Protein 7SJ2 (pdb70)

B-factor: mean 55.61, std 30.26, range [7.87, 211.62]

Foldseek 3Di:
DVVCVQLPDPNSDHPCPQVDDDDDAAEEEEAADLVPVVNVVVVVVVVVVPVPCDSLLHHCLVLLQLQLLQCVVAVVRHQAYEYEYQPDDPPFFDVVPVRYDYHHLVNFDDDCLLPPASAPLLSLLGPLVPPPHDQKYKYAYSQKHFQHHDDCVVAAHPVFGGAFEFDADVLQVVQVQVVCCVVQNHDDDTDTANFIHIDGSVLSVVLCVVVVVQSVVQNNHRYDDSHGCRNSRSRVVSQQRDFDFDDLLVVVCVLPVVNPQFHALVSLVVLLCLLDPPPDDPCSSVVSQVLLLVQCVVDPCVQQDVDHDHPDPSGDRRGSSSQVPSVVSVVSNCVSPDGHRPHGYHYDYCLQELEAEDEQDLQVLLVSLVCCVVRPHRMYGHRRPYPCVDPSSVLNSVSVVVSSCVRRVDRDPRTHPDPVVSVVVSPD/DVVCVQLPDPVSDHPCPQVDDDDDAAEEEEAAALPDPVVVVVVVVVVVVDDCLLHHCLVLLQLQVLQCVVAVVRHQAYEYEYQFFDFFFFDCVDRRYDYHHLVNFDDDCLLPPFDAPLLSLLGPLVPPPHDQKYKYAYSQKHFQHHDDCVVAAHPVFGGAFEFDADALQCVLVQVVCCVVQNHDDDTDGDNFIHIHGSVLSVVLCVVVVVQSVVQNSHRYDDSNGNDNSRSRVVSQQRAFDDDDVLVVVCVLVVVNQQFAAPVSLVVLLPQLDPPPRDPCSSVVVQVLLLVQCVPPDCVQQDHPDDHDHPDNSRDGHGSSSQVPSVVSVVSNCVSDDTDRPGGYHYDYCLQELEAEDEQPQVVLLVSLVVCVVPPHGMYGHRYPYDCVDPSRVVSSVSVVVSSCVRRVDRDPRTHPPVGTDPDRGNVVVVVVVCVVPDD

GO terms:
  GO:0003976 UDP-N-acetylglucosamine-lysosomal-enzyme N-acetylglucosaminephosphotransferase activity (F, IMP)
  GO:0016256 N-glycan processing to lysosome (P, IMP)
  GO:0051216 cartilage development (P, IGI)
  GO:0060348 bone development (P, IGI)
  GO:0002063 chondrocyte development (P, IMP)
  GO:0003007 heart morphogenesis (P, IMP)
  GO:0051216 cartilage development (P, IMP)
  GO:0048701 embryonic cranial skeleton morphogenesis (P, IMP)
  GO:0048703 embryonic viscerocranium morphogenesis (P, IMP)
  GO:0060348 bone development (P, IMP)

InterPro domains:
  IPR000800 Notch domain [PF00066] (441-474)
  IPR000800 Notch domain [PF00066] (508-538)
  IPR000800 Notch domain [PS50258] (443-478)
  IPR000800 Notch domain [SM00004] (436-474)
  IPR000800 Notch domain [SM00004] (501-539)
  IPR002048 EF-hand domain [PS50222] (970-1005)
  IPR010506 DMAP1-binding domain [PF06464] (697-775)
  IPR010506 DMAP1-binding domain [PS51912] (696-804)
  IPR010506 DMAP1-binding domain [SM01137] (696-805)
  IPR018247 EF-Hand 1, calcium-binding site [PS00018] (983-995)
  IPR021520 Stealth protein CR2, conserved region 2 [PF11380] (327-433)
  IPR031356 Stealth protein CR4, conserved region 4 [PF17103] (1103-1159)
  IPR031357 Stealth protein CR3, conserved region 3 [PF17102] (920-968)
  IPR031358 Stealth protein CR1, conserved region 1 [PF17101] (78-104)
  IPR035993 Notch-like domain superfamily [SSF90193] (450-474)
  IPR041536 N-acetylglucosamine-1-phosphotransferase subunit alpha/beta, regulatory domain [PF18440] (223-310)
  IPR047141 Stealth family [PTHR24045] (507-1214)
  IPR060126 N-acetylglucosamine-1-phosphotransferase subunit alpha/beta, Ig-like domain [PF26737] (544-638)

Structure (mmCIF, N/CA/C/O backbone):
data_7SJ2
#
_entry.id   7SJ2
#
_cell.length_a   94.542
_cell.length_b   87.142
_cell.length_c   108.369
_cell.angle_alpha   90.000
_cell.angle_beta   111.858
_cell.angle_gamma   90.000
#
_symmetry.space_group_name_H-M   'P 1 21 1'
#
loop_
_entity.id
_entity.type
_entity.pdbx_description
1 polymer 'N-acetylglucosamine-1-phosphotransferase subunit alpha,N-acetylglucosamine-1-phosphotransferase (GNPT) alpha (GNPTAB) catalytic domain,N-acetylglucosamine-1-phosphotransferase subunit beta'
2 branched alpha-D-mannopyranose-(1-3)-[alpha-D-mannopyranose-(1-6)]beta-D-mannopyranose-(1-4)-2-acetamido-2-deoxy-beta-D-glucopyranose-(1-4)-2-acetamido-2-deoxy-beta-D-glucopyranose
3 branched 2-acetamido-2-deoxy-beta-D-glucopyranose-(1-4)-[alpha-L-fucopyranose-(1-6)]2-acetamido-2-deoxy-beta-D-glucopyranose
4 branched alpha-L-fucopyranose-(1-6)-2-acetamido-2-deoxy-beta-D-glucopyranose
5 branched beta-D-mannopyranose-(1-4)-2-acetamido-2-deoxy-beta-D-glucopyranose-(1-4)-2-acetamido-2-deoxy-beta-D-glucopyranose
6 non-polymer 2-acetamido-2-deoxy-beta-D-glucopyranose
7 non-polymer 'CALCIUM ION'
8 non-polymer 'MAGNESIUM ION'
9 non-polymer URIDINE-DIPHOSPHATE-N-ACETYLGLUCOSAMINE
10 water water
#
loop_
_atom_site.group_PDB
_atom_site.id
_atom_site.type_symbol
_atom_site.label_atom_id
_atom_site.label_alt_id
_atom_site.label_comp_id
_atom_site.label_asym_id
_atom_site.label_entity_id
_atom_site.label_seq_id
_atom_site.pdbx_PDB_ins_code
_atom_site.Cartn_x
_atom_site.Cartn_y
_atom_site.Cartn_z
_atom_site.occupancy
_atom_site.B_iso_or_equiv
_atom_site.auth_seq_id
_atom_site.auth_comp_id
_atom_site.auth_asym_id
_atom_site.auth_atom_id
_atom_site.pdbx_PDB_model_num
ATOM 1 N N . VAL A 1 23 ? 23.74699 16.32745 38.31012 1.000 85.28377 56 VAL A N 1
ATOM 2 C CA . VAL A 1 23 ? 22.43998 15.87809 37.84440 1.000 91.03616 56 VAL A CA 1
ATOM 3 C C . VAL A 1 23 ? 22.58583 14.52551 37.14719 1.000 104.92819 56 VAL A C 1
ATOM 4 O O . VAL A 1 23 ? 22.25876 13.48727 37.72251 1.000 98.23173 56 VAL A O 1
ATOM 16 N N . LEU A 1 24 ? 23.06779 14.53837 35.90131 1.000 114.63498 57 LEU A N 1
ATOM 17 C CA . LEU A 1 24 ? 23.43652 13.28479 35.25050 1.000 114.53612 57 LEU A CA 1
ATOM 18 C C . LEU A 1 24 ? 24.61252 12.63363 35.96662 1.000 114.05575 57 LEU A C 1
ATOM 19 O O . LEU A 1 24 ? 24.64178 11.40950 36.14212 1.000 101.82247 57 LEU A O 1
ATOM 35 N N . PHE A 1 25 ? 25.59341 13.44036 36.38034 1.000 97.59959 58 PHE A N 1
ATOM 36 C CA . PHE A 1 25 ? 26.65817 12.94935 37.24922 1.000 99.26813 58 PHE A CA 1
ATOM 37 C C . PHE A 1 25 ? 26.07666 12.20319 38.44352 1.000 102.00942 58 PHE A C 1
ATOM 38 O O . PHE A 1 25 ? 26.50433 11.08949 38.76827 1.000 93.30287 58 PHE A O 1
ATOM 55 N N . ASP A 1 26 ? 25.09328 12.81088 39.11235 1.000 112.57861 59 ASP A N 1
ATOM 56 C CA . ASP A 1 26 ? 24.44366 12.15169 40.23923 1.000 109.92014 59 ASP A CA 1
ATOM 57 C C . ASP A 1 26 ? 23.72244 10.88186 39.80799 1.000 97.26643 59 ASP A C 1
ATOM 58 O O . ASP A 1 26 ? 23.62357 9.92825 40.58870 1.000 80.42364 59 ASP A O 1
ATOM 67 N N . SER A 1 27 ? 23.21908 10.84588 38.57254 1.000 80.10545 60 SER A N 1
ATOM 68 C CA . SER A 1 27 ? 22.37092 9.73584 38.15593 1.000 70.67051 60 SER A CA 1
ATOM 69 C C . SER A 1 27 ? 23.16961 8.45770 37.93012 1.000 70.79159 60 SER A C 1
ATOM 70 O O . SER A 1 27 ? 22.65065 7.36033 38.16451 1.000 71.34744 60 SER A O 1
ATOM 78 N N . TYR A 1 28 ? 24.42318 8.56944 37.48566 1.000 62.04205 61 TYR A N 1
ATOM 79 C CA . TYR A 1 28 ? 25.20848 7.38717 37.14818 1.000 65.25237 61 TYR A CA 1
ATOM 80 C C . TYR A 1 28 ? 25.81251 6.69905 38.36478 1.000 52.65758 61 TYR A C 1
ATOM 81 O O . TYR A 1 28 ? 26.29148 5.56713 38.23976 1.000 47.65787 61 TYR A O 1
ATOM 99 N N . ARG A 1 29 ? 25.80354 7.34202 39.52726 1.000 55.14873 62 ARG A N 1
ATOM 100 C CA . ARG A 1 29 ? 26.18999 6.69844 40.77336 1.000 48.76144 62 ARG A CA 1
ATOM 101 C C . ARG A 1 29 ? 24.98906 6.20743 41.57008 1.000 44.69010 62 ARG A C 1
ATOM 102 O O . ARG A 1 29 ? 25.16831 5.66524 42.66497 1.000 56.53819 62 ARG A O 1
ATOM 123 N N . ASP A 1 30 ? 23.77352 6.37559 41.04425 1.000 42.19579 63 ASP A N 1
ATOM 124 C CA . ASP A 1 30 ? 22.54870 5.98823 41.74662 1.000 48.93123 63 ASP A CA 1
ATOM 125 C C . ASP A 1 30 ? 22.27562 4.50282 41.50383 1.000 41.88726 63 ASP A C 1
ATOM 126 O O . ASP A 1 30 ? 21.35633 4.10613 40.78464 1.000 40.83178 63 ASP A O 1
ATOM 135 N N . ASN A 1 31 ? 23.10636 3.67187 42.12980 1.000 47.07220 64 ASN A N 1
ATOM 136 C CA . ASN A 1 31 ? 23.02139 2.22784 41.96407 1.000 44.85430 64 ASN A CA 1
ATOM 137 C C . ASN A 1 31 ? 23.55351 1.55861 43.22307 1.000 41.29928 64 ASN A C 1
ATOM 138 O O . ASN A 1 31 ? 24.09198 2.21168 44.11981 1.000 43.32906 64 ASN A O 1
ATOM 149 N N . VAL A 1 32 ? 23.39981 0.23300 43.27781 1.000 43.17712 65 VAL A N 1
ATOM 150 C CA . VAL A 1 32 ? 23.71556 -0.49917 44.50234 1.000 41.71165 65 VAL A CA 1
ATOM 151 C C . VAL A 1 32 ? 25.19671 -0.40097 44.83916 1.000 41.82351 65 VAL A C 1
ATOM 152 O O . VAL A 1 32 ? 25.57753 -0.47436 46.01350 1.000 46.06266 65 VAL A O 1
ATOM 165 N N . ALA A 1 33 ? 26.05420 -0.25056 43.83014 1.000 39.81237 66 ALA A N 1
ATOM 166 C CA . ALA A 1 33 ? 27.48370 -0.10145 44.06423 1.000 40.02110 66 ALA A CA 1
ATOM 167 C C . ALA A 1 33 ? 27.88154 1.33149 44.39115 1.000 47.71996 66 ALA A C 1
ATOM 168 O O . ALA A 1 33 ? 28.99934 1.55244 44.86957 1.000 44.22544 66 ALA A O 1
ATOM 175 N N . GLY A 1 34 ? 27.00193 2.30117 44.14998 1.000 49.74248 67 GLY A N 1
ATOM 176 C CA . GLY A 1 34 ? 27.35242 3.69126 44.35325 1.000 44.07107 67 GLY A CA 1
ATOM 177 C C . GLY A 1 34 ? 28.49919 4.16670 43.49685 1.000 49.97267 67 GLY A C 1
ATOM 178 O O . GLY A 1 34 ? 29.17942 5.12710 43.86512 1.000 51.74317 67 GLY A O 1
ATOM 182 N N . LYS A 1 35 ? 28.73512 3.52090 42.35686 1.000 55.13477 68 LYS A N 1
ATOM 183 C CA . LYS A 1 35 ? 29.84699 3.85349 41.48009 1.000 47.99897 68 LYS A CA 1
ATOM 184 C C . LYS A 1 35 ? 29.33222 4.07523 40.06535 1.000 43.41875 68 LYS A C 1
ATOM 185 O O . LYS A 1 35 ? 28.34990 3.46214 39.63947 1.000 45.03232 68 LYS A O 1
ATOM 204 N N . SER A 1 36 ? 30.01072 4.95805 39.33833 1.000 41.37842 69 SER A N 1
ATOM 205 C CA . SER A 1 36 ? 29.61277 5.28830 37.97752 1.000 39.61818 69 SER A CA 1
ATOM 206 C C . SER A 1 36 ? 30.13849 4.25079 36.99435 1.000 47.42957 69 SER A C 1
ATOM 207 O O . SER A 1 36 ? 31.32799 3.91885 37.00423 1.000 43.65259 69 SER A O 1
ATOM 215 N N . PHE A 1 37 ? 29.24748 3.74798 36.13832 1.000 35.83552 70 PHE A N 1
ATOM 216 C CA . PHE A 1 37 ? 29.61007 2.85700 35.04363 1.000 33.49722 70 PHE A CA 1
ATOM 217 C C . PHE A 1 37 ? 29.34983 3.51013 33.68792 1.000 26.93677 70 PHE A C 1
ATOM 218 O O . PHE A 1 37 ? 29.02076 2.83141 32.71202 1.000 35.46056 70 PHE A O 1
ATOM 235 N N . GLN A 1 38 ? 29.50874 4.83486 33.62164 1.000 34.95138 71 GLN A N 1
ATOM 236 C CA . GLN A 1 38 ? 29.16337 5.57876 32.41432 1.000 38.30938 71 GLN A CA 1
ATOM 237 C C . GLN A 1 38 ? 29.97966 5.11758 31.21256 1.000 37.14179 71 GLN A C 1
ATOM 238 O O . GLN A 1 38 ? 29.46073 5.04543 30.09209 1.000 31.35354 71 GLN A O 1
ATOM 252 N N . THR A 1 39 ? 31.26397 4.81705 31.41774 1.000 28.36262 72 THR A N 1
ATOM 253 C CA . THR A 1 39 ? 32.10938 4.42843 30.29281 1.000 31.52294 72 THR A CA 1
ATOM 254 C C . THR A 1 39 ? 31.66208 3.10591 29.68018 1.000 29.70115 72 THR A C 1
ATOM 255 O O . THR A 1 39 ? 31.88053 2.87615 28.48559 1.000 36.39164 72 THR A O 1
ATOM 266 N N . ARG A 1 40 ? 31.03439 2.23182 30.46724 1.000 27.62074 73 ARG A N 1
ATOM 267 C CA . ARG A 1 40 ? 30.50902 0.97775 29.93920 1.000 21.66266 73 ARG A CA 1
ATOM 268 C C . ARG A 1 40 ? 29.06519 1.10115 29.47012 1.000 26.41828 73 ARG A C 1
ATOM 269 O O . ARG A 1 40 ? 28.66022 0.39494 28.53903 1.000 23.04495 73 ARG A O 1
ATOM 290 N N . LEU A 1 41 ? 28.28083 1.98459 30.08616 1.000 27.77414 74 LEU A N 1
ATOM 291 C CA . LEU A 1 41 ? 26.88639 2.16120 29.70174 1.000 29.88056 74 LEU A CA 1
ATOM 292 C C . LEU A 1 41 ? 26.71928 3.04008 28.46834 1.000 24.30072 74 LEU A C 1
ATOM 293 O O . LEU A 1 41 ? 25.63700 3.03795 27.87284 1.000 25.59121 74 LEU A O 1
ATOM 309 N N . CYS A 1 42 ? 27.75627 3.77638 28.07165 1.000 21.20519 75 CYS A N 1
ATOM 310 C CA . CYS A 1 42 ? 27.70333 4.69701 26.94621 1.000 30.70523 75 CYS A CA 1
ATOM 311 C C . CYS A 1 42 ? 28.71116 4.28094 25.88240 1.000 23.79929 75 CYS A C 1
ATOM 312 O O . CYS A 1 42 ? 29.78248 3.75068 26.18861 1.000 30.73461 75 CYS A O 1
ATOM 319 N N . LEU A 1 43 ? 28.36088 4.53113 24.62714 1.000 24.49441 76 LEU A N 1
ATOM 320 C CA . LEU A 1 43 ? 29.25902 4.20338 23.53643 1.000 18.57502 76 LEU A CA 1
ATOM 321 C C . LEU A 1 43 ? 30.51459 5.06844 23.61502 1.000 21.60380 76 LEU A C 1
ATOM 322 O O . LEU A 1 43 ? 30.49014 6.16901 24.17345 1.000 28.86394 76 LEU A O 1
ATOM 338 N N . PRO A 1 44 ? 31.63504 4.58350 23.08459 1.000 33.76334 77 PRO A N 1
ATOM 339 C CA . PRO A 1 44 ? 32.88501 5.34232 23.20790 1.000 40.41822 77 PRO A CA 1
ATOM 340 C C . PRO A 1 44 ? 32.84462 6.57549 22.31865 1.000 32.35011 77 PRO A C 1
ATOM 341 O O . PRO A 1 44 ? 32.41146 6.51366 21.16680 1.000 43.02578 77 PRO A O 1
ATOM 352 N N . MET A 1 45 ? 33.26506 7.70077 22.87465 1.000 27.17131 78 MET A N 1
ATOM 353 C CA . MET A 1 45 ? 33.28320 8.97971 22.18526 1.000 34.40902 78 MET A CA 1
ATOM 354 C C . MET A 1 45 ? 34.53786 9.71221 22.63138 1.000 21.45758 78 MET A C 1
ATOM 355 O O . MET A 1 45 ? 35.09569 9.40591 23.69067 1.000 38.51095 78 MET A O 1
ATOM 369 N N . PRO A 1 46 ? 35.02465 10.67235 21.83331 1.000 30.94322 79 PRO A N 1
ATOM 370 C CA . PRO A 1 46 ? 34.48593 11.09057 20.53810 1.000 24.46338 79 PRO A CA 1
ATOM 371 C C . PRO A 1 46 ? 34.88580 10.15357 19.40509 1.000 25.59807 79 PRO A C 1
ATOM 372 O O . PRO A 1 46 ? 35.76419 9.29985 19.56493 1.000 17.98127 79 PRO A O 1
ATOM 383 N N . ILE A 1 47 ? 34.23125 10.31848 18.26078 1.000 19.54302 80 ILE A N 1
ATOM 384 C CA . ILE A 1 47 ? 34.56000 9.58120 17.04933 1.000 17.68894 80 ILE A CA 1
ATOM 385 C C . ILE A 1 47 ? 34.68277 10.59632 15.92478 1.000 17.95089 80 ILE A C 1
ATOM 386 O O . ILE A 1 47 ? 33.71856 11.30917 15.61937 1.000 16.96726 80 ILE A O 1
ATOM 402 N N . ASP A 1 48 ? 35.86935 10.67788 15.33257 1.000 15.03392 81 ASP A N 1
ATOM 403 C CA . ASP A 1 48 ? 36.11466 11.51372 14.17054 1.000 14.92852 81 ASP A CA 1
ATOM 404 C C . ASP A 1 48 ? 35.92829 10.71004 12.88745 1.000 16.58954 81 ASP A C 1
ATOM 405 O O . ASP A 1 48 ? 35.87221 9.47671 12.88850 1.000 15.61403 81 ASP A O 1
ATOM 414 N N . VAL A 1 49 ? 35.84064 11.43824 11.77918 1.000 19.12869 82 VAL A N 1
ATOM 415 C CA . VAL A 1 49 ? 35.79838 10.86807 10.44078 1.000 15.30680 82 VAL A CA 1
ATOM 416 C C . VAL A 1 49 ? 37.04265 11.32344 9.69460 1.000 17.58771 82 VAL A C 1
ATOM 417 O O . VAL A 1 49 ? 37.48671 12.46793 9.84546 1.000 15.76905 82 VAL A O 1
ATOM 430 N N . VAL A 1 50 ? 37.61339 10.41558 8.90797 1.000 14.03272 83 VAL A N 1
ATOM 431 C CA . VAL A 1 50 ? 38.71692 10.71738 8.00645 1.000 15.69556 83 VAL A CA 1
ATOM 432 C C . VAL A 1 50 ? 38.26688 10.38900 6.59080 1.000 20.52359 83 VAL A C 1
ATOM 433 O O . VAL A 1 50 ? 37.75486 9.29255 6.33579 1.000 13.81952 83 VAL A O 1
ATOM 446 N N . TYR A 1 51 ? 38.42998 11.34909 5.68716 1.000 16.12913 84 TYR A N 1
ATOM 447 C CA . TYR A 1 51 ? 38.30006 11.13727 4.25667 1.000 15.41793 84 TYR A CA 1
ATOM 448 C C . TYR A 1 51 ? 39.67279 11.19027 3.60261 1.000 15.49660 84 TYR A C 1
ATOM 449 O O . TYR A 1 51 ? 40.60749 11.81105 4.11634 1.000 15.92292 84 TYR A O 1
ATOM 467 N N . THR A 1 52 ? 39.77976 10.53173 2.45678 1.000 15.81122 85 THR A N 1
ATOM 468 C CA . THR A 1 52 ? 40.79346 10.85796 1.46872 1.000 19.65713 85 THR A CA 1
ATOM 469 C C . THR A 1 52 ? 40.09339 11.40298 0.23347 1.000 21.31264 85 THR A C 1
ATOM 470 O O . THR A 1 52 ? 38.98017 10.98559 -0.10580 1.000 19.35455 85 THR A O 1
ATOM 481 N N . TRP A 1 53 ? 40.74785 12.35180 -0.42567 1.000 17.69997 86 TRP A N 1
ATOM 482 C CA . TRP A 1 53 ? 40.16433 12.99106 -1.59177 1.000 18.11358 86 TRP A CA 1
ATOM 483 C C . TRP A 1 53 ? 41.26309 13.43466 -2.53871 1.000 19.21243 86 TRP A C 1
ATOM 484 O O . TRP A 1 53 ? 42.31486 13.91629 -2.11122 1.000 19.59567 86 TRP A O 1
ATOM 505 N N . VAL A 1 54 ? 40.99758 13.27812 -3.82834 1.000 19.87365 87 VAL A N 1
ATOM 506 C CA . VAL A 1 54 ? 41.89839 13.72456 -4.87763 1.000 21.08838 87 VAL A CA 1
ATOM 507 C C . VAL A 1 54 ? 41.04859 14.32436 -5.98501 1.000 21.52757 87 VAL A C 1
ATOM 508 O O . VAL A 1 54 ? 39.90216 13.92347 -6.19674 1.000 21.18000 87 VAL A O 1
ATOM 521 N N . ASN A 1 55 ? 41.61073 15.30286 -6.68310 1.000 22.42345 88 ASN A N 1
ATOM 522 C CA . ASN A 1 55 ? 40.93442 15.98048 -7.78651 1.000 26.22542 88 ASN A CA 1
ATOM 523 C C . ASN A 1 55 ? 41.72814 15.69752 -9.05768 1.000 24.53437 88 ASN A C 1
ATOM 524 O O . ASN A 1 55 ? 42.75350 16.33828 -9.30926 1.000 25.33426 88 ASN A O 1
ATOM 534 N N . GLY A 1 56 ? 41.24523 14.73991 -9.85577 1.000 25.04212 89 GLY A N 1
ATOM 535 C CA . GLY A 1 56 ? 41.93435 14.31440 -11.05963 1.000 26.63485 89 GLY A CA 1
ATOM 536 C C . GLY A 1 56 ? 41.91022 15.31727 -12.19450 1.000 31.01295 89 GLY A C 1
ATOM 537 O O . GLY A 1 56 ? 42.66509 15.14690 -13.15792 1.000 29.31937 89 GLY A O 1
ATOM 541 N N . THR A 1 57 ? 41.06821 16.34878 -12.10979 1.000 31.62981 90 THR A N 1
ATOM 542 C CA . THR A 1 57 ? 41.04200 17.38520 -13.13435 1.000 29.56885 90 THR A CA 1
ATOM 543 C C . THR A 1 57 ? 42.20932 18.35473 -13.00161 1.000 31.07573 90 THR A C 1
ATOM 544 O O . THR A 1 57 ? 42.54376 19.03588 -13.97629 1.000 31.39741 90 THR A O 1
ATOM 555 N N . ASP A 1 58 ? 42.82944 18.42651 -11.82604 1.000 29.35604 91 ASP A N 1
ATOM 556 C CA . ASP A 1 58 ? 44.00664 19.25056 -11.59933 1.000 28.51447 91 ASP A CA 1
ATOM 557 C C . ASP A 1 58 ? 45.05338 18.98014 -12.68064 1.000 31.91281 91 ASP A C 1
ATOM 558 O O . ASP A 1 58 ? 45.58526 17.86163 -12.75067 1.000 30.62568 91 ASP A O 1
ATOM 567 N N . PRO A 1 59 ? 45.38961 19.96905 -13.51998 1.000 35.92912 92 PRO A N 1
ATOM 568 C CA . PRO A 1 59 ? 46.32137 19.70164 -14.62974 1.000 39.14517 92 PRO A CA 1
ATOM 569 C C . PRO A 1 59 ? 47.74541 19.41849 -14.18523 1.000 37.11396 92 PRO A C 1
ATOM 570 O O . PRO A 1 59 ? 48.48957 18.77258 -14.93325 1.000 35.73005 92 PRO A O 1
ATOM 581 N N . LYS A 1 60 ? 48.16043 19.89200 -13.00995 1.000 36.22356 93 LYS A N 1
ATOM 582 C CA . LYS A 1 60 ? 49.48725 19.54215 -12.51405 1.000 41.24298 93 LYS A CA 1
ATOM 583 C C . LYS A 1 60 ? 49.53376 18.08129 -12.08662 1.000 35.24574 93 LYS A C 1
ATOM 584 O O . LYS A 1 60 ? 50.54701 17.39968 -12.28352 1.000 35.37224 93 LYS A O 1
ATOM 603 N N . LEU A 1 61 ? 48.43871 17.58302 -11.50988 1.000 36.51516 94 LEU A N 1
ATOM 604 C CA . LEU A 1 61 ? 48.34795 16.16527 -11.18487 1.000 31.36768 94 LEU A CA 1
ATOM 605 C C . LEU A 1 61 ? 48.38334 15.31736 -12.44942 1.000 41.96166 94 LEU A C 1
ATOM 606 O O . LEU A 1 61 ? 49.09033 14.30497 -12.51398 1.000 36.12030 94 LEU A O 1
ATOM 622 N N . ILE A 1 62 ? 47.61893 15.71571 -13.46808 1.000 33.22844 95 ILE A N 1
ATOM 623 C CA . ILE A 1 62 ? 47.58055 14.95216 -14.71185 1.000 36.29169 95 ILE A CA 1
ATOM 624 C C . ILE A 1 62 ? 48.98195 14.82468 -15.29534 1.000 38.48630 95 ILE A C 1
ATOM 625 O O . ILE A 1 62 ? 49.41421 13.73571 -15.69034 1.000 38.25936 95 ILE A O 1
ATOM 641 N N . LYS A 1 63 ? 49.71816 15.93576 -15.34751 1.000 37.74566 96 LYS A N 1
ATOM 642 C CA . LYS A 1 63 ? 51.06279 15.89732 -15.91226 1.000 47.44826 96 LYS A CA 1
ATOM 643 C C . LYS A 1 63 ? 51.97878 15.00145 -15.08828 1.000 40.03620 96 LYS A C 1
ATOM 644 O O . LYS A 1 63 ? 52.74389 14.20374 -15.64221 1.000 43.72818 96 LYS A O 1
ATOM 663 N N . GLU A 1 64 ? 51.90368 15.10468 -13.76202 1.000 39.57032 97 GLU A N 1
ATOM 664 C CA . GLU A 1 64 ? 52.80391 14.33023 -12.91495 1.000 48.22656 97 GLU A CA 1
ATOM 665 C C . GLU A 1 64 ? 52.49624 12.83835 -12.99383 1.000 51.09472 97 GLU A C 1
ATOM 666 O O . GLU A 1 64 ? 53.41450 12.01045 -13.04216 1.000 40.52215 97 GLU A O 1
ATOM 678 N N . VAL A 1 65 ? 51.21239 12.47555 -13.01247 1.000 40.36138 98 VAL A N 1
ATOM 679 C CA . VAL A 1 65 ? 50.83813 11.06716 -13.11898 1.000 47.67854 98 VAL A CA 1
ATOM 680 C C . VAL A 1 65 ? 51.31798 10.49386 -14.44554 1.000 44.14334 98 VAL A C 1
ATOM 681 O O . VAL A 1 65 ? 51.88913 9.39810 -14.50168 1.000 46.05599 98 VAL A O 1
ATOM 694 N N . THR A 1 66 ? 51.08353 11.22438 -15.53644 1.000 51.40010 99 THR A N 1
ATOM 695 C CA . THR A 1 66 ? 51.51381 10.74856 -16.84590 1.000 55.57563 99 THR A CA 1
ATOM 696 C C . THR A 1 66 ? 53.01503 10.49045 -16.87394 1.000 56.36889 99 THR A C 1
ATOM 697 O O . THR A 1 66 ? 53.47001 9.48847 -17.43930 1.000 54.38980 99 THR A O 1
ATOM 708 N N . GLU A 1 67 ? 53.80213 11.38922 -16.27748 1.000 45.90868 100 GLU A N 1
ATOM 709 C CA . GLU A 1 67 ? 55.25080 11.21295 -16.27554 1.000 54.94332 100 GLU A CA 1
ATOM 710 C C . GLU A 1 67 ? 55.65733 10.00119 -15.44604 1.000 56.24464 100 GLU A C 1
ATOM 711 O O . GLU A 1 67 ? 56.53829 9.23308 -15.85042 1.000 62.59473 100 GLU A O 1
ATOM 723 N N . LEU A 1 68 ? 55.02764 9.80931 -14.28531 1.000 49.64430 101 LEU A N 1
ATOM 724 C CA . LEU A 1 68 ? 55.36482 8.66081 -13.45129 1.000 50.21214 101 LEU A CA 1
ATOM 725 C C . LEU A 1 68 ? 55.07365 7.35684 -14.18345 1.000 54.20860 101 LEU A C 1
ATOM 726 O O . LEU A 1 68 ? 55.89630 6.43414 -14.18252 1.000 53.10014 101 LEU A O 1
ATOM 742 N N . LYS A 1 69 ? 53.90647 7.26729 -14.82589 1.000 59.35302 102 LYS A N 1
ATOM 743 C CA . LYS A 1 69 ? 53.58269 6.08229 -15.61359 1.000 58.78396 102 LYS A CA 1
ATOM 744 C C . LYS A 1 69 ? 54.64384 5.82462 -16.67404 1.000 76.01239 102 LYS A C 1
ATOM 745 O O . LYS A 1 69 ? 55.13890 4.70126 -16.81916 1.000 63.03787 102 LYS A O 1
ATOM 764 N N . ARG A 1 70 ? 54.98817 6.85888 -17.44210 1.000 61.45445 103 ARG A N 1
ATOM 765 C CA . ARG A 1 70 ? 55.91741 6.68679 -18.55181 1.000 69.63518 103 ARG A CA 1
ATOM 766 C C . ARG A 1 70 ? 57.24149 6.10450 -18.07213 1.000 74.93453 103 ARG A C 1
ATOM 767 O O . ARG A 1 70 ? 57.76498 5.15430 -18.66494 1.000 83.67659 103 ARG A O 1
ATOM 788 N N . SER A 1 71 ? 57.79648 6.65862 -16.99037 1.000 78.15134 104 SER A N 1
ATOM 789 C CA . SER A 1 71 ? 59.07186 6.16288 -16.48247 1.000 71.48458 104 SER A CA 1
ATOM 790 C C . SER A 1 71 ? 58.99146 4.68701 -16.11686 1.000 71.02219 104 SER A C 1
ATOM 791 O O . SER A 1 71 ? 59.99474 3.97016 -16.20315 1.000 86.63674 104 SER A O 1
ATOM 799 N N . LYS A 1 72 ? 57.81879 4.21810 -15.70693 1.000 71.21965 105 LYS A N 1
ATOM 800 C CA . LYS A 1 72 ? 57.61697 2.80606 -15.41313 1.000 75.26586 105 LYS A CA 1
ATOM 801 C C . LYS A 1 72 ? 57.12265 2.08428 -16.66134 1.000 69.57923 105 LYS A C 1
ATOM 802 O O . LYS A 1 72 ? 57.26671 0.86965 -16.78528 1.000 86.76747 105 LYS A O 1
ATOM 821 N N . ASP A 1 94 ? 45.89400 1.25479 -19.03438 1.000 88.42563 127 ASP A N 1
ATOM 822 C CA . ASP A 1 94 ? 46.79447 0.95678 -17.92771 1.000 61.87609 127 ASP A CA 1
ATOM 823 C C . ASP A 1 94 ? 45.99103 0.72855 -16.65022 1.000 57.01148 127 ASP A C 1
ATOM 824 O O . ASP A 1 94 ? 44.76426 0.63230 -16.69267 1.000 64.68907 127 ASP A O 1
ATOM 832 N N . ASP A 1 95 ? 46.68326 0.64153 -15.51442 1.000 59.95802 128 ASP A N 1
ATOM 833 C CA . ASP A 1 95 ? 46.03937 0.31715 -14.24856 1.000 50.56584 128 ASP A CA 1
ATOM 834 C C . ASP A 1 95 ? 45.65036 1.54462 -13.43274 1.000 54.42786 128 ASP A C 1
ATOM 835 O O . ASP A 1 95 ? 44.95660 1.40020 -12.41971 1.000 52.20006 128 ASP A O 1
ATOM 844 N N . ASN A 1 96 ? 46.06878 2.74350 -13.83846 1.000 42.31906 129 ASN A N 1
ATOM 845 C CA . ASN A 1 96 ? 45.76333 3.97022 -13.10418 1.000 45.46298 129 ASN A CA 1
ATOM 846 C C . ASN A 1 96 ? 45.12035 4.97445 -14.06256 1.000 44.43642 129 ASN A C 1
ATOM 847 O O . ASN A 1 96 ? 45.69763 6.01599 -14.38039 1.000 39.71910 129 ASN A O 1
ATOM 858 N N . THR A 1 97 ? 43.90802 4.65722 -14.51221 1.000 49.93904 130 THR A N 1
ATOM 859 C CA . THR A 1 97 ? 43.19246 5.51948 -15.43728 1.000 46.36327 130 THR A CA 1
ATOM 860 C C . THR A 1 97 ? 42.59423 6.70647 -14.68770 1.000 40.99048 130 THR A C 1
ATOM 861 O O . THR A 1 97 ? 42.79086 6.88226 -13.48189 1.000 35.41117 130 THR A O 1
ATOM 872 N N . ALA A 1 98 ? 41.83784 7.52928 -15.41611 1.000 37.01833 131 ALA A N 1
ATOM 873 C CA . ALA A 1 98 ? 41.20998 8.69087 -14.79929 1.000 42.47014 131 ALA A CA 1
ATOM 874 C C . ALA A 1 98 ? 40.25578 8.28434 -13.68235 1.000 30.46736 131 ALA A C 1
ATOM 875 O O . ALA A 1 98 ? 40.05953 9.04555 -12.72797 1.000 28.80049 131 ALA A O 1
ATOM 882 N N . SER A 1 99 ? 39.67233 7.08484 -13.77312 1.000 34.65448 132 SER A N 1
ATOM 883 C CA . SER A 1 99 ? 38.74622 6.60390 -12.75211 1.000 29.24945 132 SER A CA 1
ATOM 884 C C . SER A 1 99 ? 39.37034 6.56477 -11.36386 1.000 27.67467 132 SER A C 1
ATOM 885 O O . SER A 1 99 ? 38.63801 6.57033 -10.36786 1.000 26.74553 132 SER A O 1
ATOM 893 N N . ARG A 1 100 ? 40.70078 6.51642 -11.27090 1.000 29.22887 133 ARG A N 1
ATOM 894 C CA . ARG A 1 100 ? 41.34587 6.52055 -9.96290 1.000 26.97048 133 ARG A CA 1
ATOM 895 C C . ARG A 1 100 ? 41.20757 7.86433 -9.25984 1.000 26.87340 133 ARG A C 1
ATOM 896 O O . ARG A 1 100 ? 41.20408 7.91527 -8.02464 1.000 29.09628 133 ARG A O 1
ATOM 917 N N . PHE A 1 101 ? 41.09327 8.95794 -10.01604 1.000 26.00841 134 PHE A N 1
ATOM 918 C CA . PHE A 1 101 ? 41.27658 10.28521 -9.44983 1.000 25.13261 134 PHE A CA 1
ATOM 919 C C . PHE A 1 101 ? 40.11906 11.24463 -9.68913 1.000 24.65078 134 PHE A C 1
ATOM 920 O O . PHE A 1 101 ? 40.15191 12.36064 -9.15926 1.000 27.24279 134 PHE A O 1
ATOM 937 N N . GLU A 1 102 ? 39.09054 10.84073 -10.43166 1.000 25.58230 135 GLU A N 1
ATOM 938 C CA . GLU A 1 102 ? 38.05217 11.76337 -10.87657 1.000 32.36016 135 GLU A CA 1
ATOM 939 C C . GLU A 1 102 ? 37.09035 12.10371 -9.74258 1.000 26.27069 135 GLU A C 1
ATOM 940 O O . GLU A 1 102 ? 36.43031 11.21797 -9.18754 1.000 23.03212 135 GLU A O 1
ATOM 952 N N . ASP A 1 103 ? 36.97915 13.39301 -9.43195 1.000 23.28191 136 ASP A N 1
ATOM 953 C CA . ASP A 1 103 ? 35.95297 13.88520 -8.51784 1.000 27.20874 136 ASP A CA 1
ATOM 954 C C . ASP A 1 103 ? 34.62378 13.97029 -9.26585 1.000 23.48829 136 ASP A C 1
ATOM 955 O O . ASP A 1 103 ? 34.46557 14.79378 -10.17257 1.000 32.95432 136 ASP A O 1
ATOM 964 N N . ASN A 1 104 ? 33.67027 13.11000 -8.90087 1.000 27.51540 137 ASN A N 1
ATOM 965 C CA . ASN A 1 104 ? 32.32215 13.13789 -9.45759 1.000 28.85972 137 ASN A CA 1
ATOM 966 C C . ASN A 1 104 ? 31.31620 13.70878 -8.45657 1.000 34.29880 137 ASN A C 1
ATOM 967 O O . ASN A 1 104 ? 30.13302 13.35769 -8.48525 1.000 25.16753 137 ASN A O 1
ATOM 978 N N . GLU A 1 105 ? 31.78168 14.58381 -7.56285 1.000 22.98871 138 GLU A N 1
ATOM 979 C CA . GLU A 1 105 ? 31.01264 15.22070 -6.48788 1.000 28.55774 138 GLU A CA 1
ATOM 980 C C . GLU A 1 105 ? 30.75603 14.27720 -5.31737 1.000 21.81783 138 GLU A C 1
ATOM 981 O O . GLU A 1 105 ? 29.94113 14.60238 -4.44481 1.000 21.70878 138 GLU A O 1
ATOM 993 N N . GLU A 1 106 ? 31.44051 13.13454 -5.24909 1.000 17.64327 139 GLU A N 1
ATOM 994 C CA . GLU A 1 106 ? 31.16167 12.16336 -4.19401 1.000 20.20887 139 GLU A CA 1
ATOM 995 C C . GLU A 1 106 ? 31.39289 12.75093 -2.80410 1.000 18.57915 139 GLU A C 1
ATOM 996 O O . GLU A 1 106 ? 30.56202 12.58178 -1.90435 1.000 16.18627 139 GLU A O 1
ATOM 1008 N N . LEU A 1 107 ? 32.52863 13.42727 -2.60008 1.000 12.53312 140 LEU A N 1
ATOM 1009 C CA . LEU A 1 107 ? 32.83715 13.95976 -1.27368 1.000 17.12435 140 LEU A CA 1
ATOM 1010 C C . LEU A 1 107 ? 31.77671 14.95624 -0.82103 1.000 12.49622 140 LEU A C 1
ATOM 1011 O O . LEU A 1 107 ? 31.32405 14.91733 0.32991 1.000 15.85686 140 LEU A O 1
ATOM 1027 N N . ARG A 1 108 ? 31.36981 15.86110 -1.71056 1.000 13.30446 141 ARG A N 1
ATOM 1028 C CA . ARG A 1 108 ? 30.36816 16.85374 -1.34080 1.000 15.47763 141 ARG A CA 1
ATOM 1029 C C . ARG A 1 108 ? 29.12207 16.18100 -0.78009 1.000 15.98033 141 ARG A C 1
ATOM 1030 O O . ARG A 1 108 ? 28.58779 16.59075 0.25633 1.000 15.13229 141 ARG A O 1
ATOM 1051 N N . TYR A 1 109 ? 28.64636 15.13568 -1.45170 1.000 14.73956 142 TYR A N 1
ATOM 1052 C CA . TYR A 1 109 ? 27.39578 14.52075 -1.03092 1.000 18.22664 142 TYR A CA 1
ATOM 1053 C C . TYR A 1 109 ? 27.59399 13.60604 0.16741 1.000 14.67541 142 TYR A C 1
ATOM 1054 O O . TYR A 1 109 ? 26.68526 13.46870 0.99384 1.000 15.13081 142 TYR A O 1
ATOM 1072 N N . SER A 1 110 ? 28.77853 13.01616 0.31058 1.000 13.69330 143 SER A N 1
ATOM 1073 C CA . SER A 1 110 ? 29.04681 12.21739 1.49949 1.000 17.36596 143 SER A CA 1
ATOM 1074 C C . SER A 1 110 ? 29.04536 13.08591 2.75341 1.000 14.34445 143 SER A C 1
ATOM 1075 O O . SER A 1 110 ? 28.54365 12.66808 3.80455 1.000 12.22743 143 SER A O 1
ATOM 1083 N N . LEU A 1 111 ? 29.59485 14.30093 2.66160 1.000 15.28358 144 LEU A N 1
ATOM 1084 C CA . LEU A 1 111 ? 29.55031 15.21639 3.79830 1.000 17.03162 144 LEU A CA 1
ATOM 1085 C C . LEU A 1 111 ? 28.11554 15.59759 4.13659 1.000 17.14423 144 LEU A C 1
ATOM 1086 O O . LEU A 1 111 ? 27.77439 15.77772 5.31227 1.000 17.34669 144 LEU A O 1
ATOM 1102 N N . ARG A 1 112 ? 27.25902 15.73287 3.11956 1.000 21.41107 145 ARG A N 1
ATOM 1103 C CA . ARG A 1 112 ? 25.84435 15.96527 3.39080 1.000 19.78225 145 ARG A CA 1
ATOM 1104 C C . ARG A 1 112 ? 25.22368 14.77068 4.09966 1.000 17.43924 145 ARG A C 1
ATOM 1105 O O . ARG A 1 112 ? 24.33593 14.94166 4.94336 1.000 18.46874 145 ARG A O 1
ATOM 1126 N N . SER A 1 113 ? 25.68243 13.55579 3.77809 1.000 15.46926 146 SER A N 1
ATOM 1127 C CA . SER A 1 113 ? 25.12196 12.36948 4.41215 1.000 16.68442 146 SER A CA 1
ATOM 1128 C C . SER A 1 113 ? 25.58272 12.24361 5.85691 1.000 12.82640 146 SER A C 1
ATOM 1129 O O . SER A 1 113 ? 24.87361 11.65428 6.67771 1.000 15.84175 146 SER A O 1
ATOM 1137 N N . ILE A 1 114 ? 26.75501 12.78615 6.19137 1.000 16.52590 147 ILE A N 1
ATOM 1138 C CA . ILE A 1 114 ? 27.17573 12.81766 7.59003 1.000 17.32871 147 ILE A CA 1
ATOM 1139 C C . ILE A 1 114 ? 26.29354 13.77244 8.38431 1.000 23.41554 147 ILE A C 1
ATOM 1140 O O . ILE A 1 114 ? 25.80368 13.44191 9.47017 1.000 18.65965 147 ILE A O 1
ATOM 1156 N N . GLU A 1 115 ? 26.07260 14.97029 7.84916 1.000 19.52821 148 GLU A N 1
ATOM 1157 C CA . GLU A 1 115 ? 25.23947 15.94461 8.54129 1.000 23.99587 148 GLU A CA 1
ATOM 1158 C C . GLU A 1 115 ? 23.83977 15.40213 8.78889 1.000 18.44446 148 GLU A C 1
ATOM 1159 O O . GLU A 1 115 ? 23.22497 15.71229 9.81488 1.000 23.26087 148 GLU A O 1
ATOM 1171 N N . LYS A 1 116 ? 23.32830 14.57600 7.88087 1.000 21.70289 149 LYS A N 1
ATOM 1172 C CA . LYS A 1 116 ? 21.98043 14.04615 8.02760 1.000 19.39453 149 LYS A CA 1
ATOM 1173 C C . LYS A 1 116 ? 21.93575 12.75446 8.83689 1.000 18.92808 149 LYS A C 1
ATOM 1174 O O . LYS A 1 116 ? 20.98755 12.53982 9.59965 1.000 26.89598 149 LYS A O 1
ATOM 1193 N N . HIS A 1 117 ? 22.94256 11.88886 8.69469 1.000 16.09853 150 HIS A N 1
ATOM 1194 C CA . HIS A 1 117 ? 22.86590 10.53115 9.21341 1.000 16.15320 150 HIS A CA 1
ATOM 1195 C C . HIS A 1 117 ? 23.88461 10.20079 10.29266 1.000 14.37623 150 HIS A C 1
ATOM 1196 O O . HIS A 1 117 ? 23.71030 9.18831 10.97819 1.000 20.72447 150 HIS A O 1
ATOM 1210 N N . ALA A 1 118 ? 24.94164 11.00096 10.45658 1.000 14.00934 151 ALA A N 1
ATOM 1211 C CA . ALA A 1 118 ? 25.93191 10.77925 11.51354 1.000 15.26591 151 ALA A CA 1
ATOM 1212 C C . ALA A 1 118 ? 26.23476 12.08991 12.23495 1.000 15.85385 151 ALA A C 1
ATOM 1213 O O . ALA A 1 118 ? 27.38930 12.50253 12.34996 1.000 17.74194 151 ALA A O 1
ATOM 1220 N N . PRO A 1 119 ? 25.20548 12.77096 12.74244 1.000 19.86086 152 PRO A N 1
ATOM 1221 C CA . PRO A 1 119 ? 25.42757 14.08119 13.37476 1.000 22.49240 152 PRO A CA 1
ATOM 1222 C C . PRO A 1 119 ? 26.29302 14.02233 14.62377 1.000 21.33025 152 PRO A C 1
ATOM 1223 O O . PRO A 1 119 ? 26.69709 15.08120 15.12175 1.000 21.29048 152 PRO A O 1
ATOM 1234 N N . TRP A 1 120 ? 26.58279 12.82799 15.14058 1.000 18.82121 153 TRP A N 1
ATOM 1235 C CA . TRP A 1 120 ? 27.37337 12.64559 16.35376 1.000 22.51489 153 TRP A CA 1
ATOM 1236 C C . TRP A 1 120 ? 28.87950 12.67112 16.11121 1.000 20.31637 153 TRP A C 1
ATOM 1237 O O . TRP A 1 120 ? 29.64004 12.59884 17.08258 1.000 18.81408 153 TRP A O 1
ATOM 1258 N N . VAL A 1 121 ? 29.32837 12.76057 14.85494 1.000 17.41879 154 VAL A N 1
ATOM 1259 C CA . VAL A 1 121 ? 30.75767 12.85236 14.56946 1.000 17.11750 154 VAL A CA 1
ATOM 1260 C C . VAL A 1 121 ? 31.32445 14.14739 15.14295 1.000 20.83709 154 VAL A C 1
ATOM 1261 O O . VAL A 1 121 ? 30.68905 15.20779 15.08244 1.000 24.47518 154 VAL A O 1
ATOM 1274 N N . ARG A 1 122 ? 32.54610 14.07283 15.68156 1.000 21.49647 155 ARG A N 1
ATOM 1275 C CA . ARG A 1 122 ? 33.16662 15.25033 16.28508 1.000 26.37889 155 ARG A CA 1
ATOM 1276 C C . ARG A 1 122 ? 33.85303 16.12752 15.24295 1.000 26.64644 155 ARG A C 1
ATOM 1277 O O . ARG A 1 122 ? 33.55285 17.32005 15.12335 1.000 25.97790 155 ARG A O 1
ATOM 1298 N N . HIS A 1 123 ? 34.80693 15.56238 14.50884 1.000 23.49329 156 HIS A N 1
ATOM 1299 C CA . HIS A 1 123 ? 35.60913 16.32225 13.56247 1.000 19.53247 156 HIS A CA 1
ATOM 1300 C C . HIS A 1 123 ? 35.80826 15.49743 12.30097 1.000 18.82532 156 HIS A C 1
ATOM 1301 O O . HIS A 1 123 ? 35.84494 14.26601 12.34605 1.000 17.08399 156 HIS A O 1
ATOM 1315 N N . ILE A 1 124 ? 35.94005 16.19162 11.17416 1.000 15.40899 157 ILE A N 1
ATOM 1316 C CA . ILE A 1 124 ? 36.16497 15.57103 9.87499 1.000 19.26655 157 ILE A CA 1
ATOM 1317 C C . ILE A 1 124 ? 37.52651 16.01478 9.35899 1.000 22.06258 157 ILE A C 1
ATOM 1318 O O . ILE A 1 124 ? 37.74251 17.20735 9.11155 1.000 22.25140 157 ILE A O 1
ATOM 1334 N N . PHE A 1 125 ? 38.43659 15.05872 9.18796 1.000 16.12179 158 PHE A N 1
ATOM 1335 C CA . PHE A 1 125 ? 39.72469 15.30248 8.55363 1.000 14.91675 158 PHE A CA 1
ATOM 1336 C C . PHE A 1 125 ? 39.65296 14.84805 7.10177 1.000 23.22980 158 PHE A C 1
ATOM 1337 O O . PHE A 1 125 ? 39.25496 13.71201 6.82319 1.000 17.67800 158 PHE A O 1
ATOM 1354 N N . ILE A 1 126 ? 40.05353 15.72201 6.18676 1.000 18.88579 159 ILE A N 1
ATOM 1355 C CA . ILE A 1 126 ? 40.09465 15.41356 4.76323 1.000 17.33839 159 ILE A CA 1
ATOM 1356 C C . ILE A 1 126 ? 41.56183 15.37344 4.35419 1.000 14.15508 159 ILE A C 1
ATOM 1357 O O . ILE A 1 126 ? 42.24011 16.40703 4.33856 1.000 21.14316 159 ILE A O 1
ATOM 1373 N N . VAL A 1 127 ? 42.05152 14.18235 4.02175 1.000 16.84231 160 VAL A N 1
ATOM 1374 C CA . VAL A 1 127 ? 43.46226 13.96642 3.71288 1.000 14.35443 160 VAL A CA 1
ATOM 1375 C C . VAL A 1 127 ? 43.66280 14.11265 2.20830 1.000 13.75672 160 VAL A C 1
ATOM 1376 O O . VAL A 1 127 ? 43.00964 13.42031 1.42068 1.000 16.49426 160 VAL A O 1
ATOM 1389 N N . THR A 1 128 ? 44.57332 15.00695 1.80901 1.000 16.98169 161 THR A N 1
ATOM 1390 C CA . THR A 1 128 ? 44.84537 15.28651 0.40349 1.000 16.94568 161 THR A CA 1
ATOM 1391 C C . THR A 1 128 ? 46.34785 15.43347 0.19694 1.000 21.26109 161 THR A C 1
ATOM 1392 O O . THR A 1 128 ? 47.13648 15.40622 1.14729 1.000 22.58145 161 THR A O 1
ATOM 1403 N N . ASN A 1 129 ? 46.74180 15.61874 -1.06345 1.000 20.56738 162 ASN A N 1
ATOM 1404 C CA . ASN A 1 129 ? 48.11758 15.94258 -1.41782 1.000 28.81333 162 ASN A CA 1
ATOM 1405 C C . ASN A 1 129 ? 48.39640 17.43917 -1.37038 1.000 23.39034 162 ASN A C 1
ATOM 1406 O O . ASN A 1 129 ? 49.40540 17.89114 -1.92229 1.000 29.57437 162 ASN A O 1
ATOM 1417 N N . GLY A 1 130 ? 47.52475 18.21374 -0.73320 1.000 27.06729 163 GLY A N 1
ATOM 1418 C CA . GLY A 1 130 ? 47.56931 19.66026 -0.77084 1.000 24.89119 163 GLY A CA 1
ATOM 1419 C C . GLY A 1 130 ? 46.37358 20.28162 -1.46036 1.000 24.16528 163 GLY A C 1
ATOM 1420 O O . GLY A 1 130 ? 46.04822 21.44497 -1.18629 1.000 25.82444 163 GLY A O 1
ATOM 1424 N N . GLN A 1 131 ? 45.71072 19.53521 -2.34223 1.000 27.14616 164 GLN A N 1
ATOM 1425 C CA . GLN A 1 131 ? 44.47878 20.00112 -2.95835 1.000 23.15295 164 GLN A CA 1
ATOM 1426 C C . GLN A 1 131 ? 43.42689 20.29018 -1.89733 1.000 28.16370 164 GLN A C 1
ATOM 1427 O O . GLN A 1 131 ? 43.38973 19.66191 -0.83589 1.000 22.97725 164 GLN A O 1
ATOM 1441 N N . ILE A 1 132 ? 42.56713 21.25670 -2.19662 1.000 22.76365 165 ILE A N 1
ATOM 1442 C CA . ILE A 1 132 ? 41.42584 21.57949 -1.34691 1.000 26.82369 165 ILE A CA 1
ATOM 1443 C C . ILE A 1 132 ? 40.21661 21.76951 -2.25528 1.000 20.86584 165 ILE A C 1
ATOM 1444 O O . ILE A 1 132 ? 40.30717 22.51034 -3.24333 1.000 26.46510 165 ILE A O 1
ATOM 1460 N N . PRO A 1 133 ? 39.07723 21.13764 -1.97767 1.000 24.01882 166 PRO A N 1
ATOM 1461 C CA . PRO A 1 133 ? 37.87689 21.42344 -2.77314 1.000 22.62197 166 PRO A CA 1
ATOM 1462 C C . PRO A 1 133 ? 37.55642 22.90919 -2.73977 1.000 23.05154 166 PRO A C 1
ATOM 1463 O O . PRO A 1 133 ? 37.59017 23.54375 -1.68355 1.000 22.91199 166 PRO A O 1
ATOM 1474 N N . SER A 1 134 ? 37.24235 23.46184 -3.91505 1.000 25.77031 167 SER A N 1
ATOM 1475 C CA . SER A 1 134 ? 36.94545 24.88876 -4.00554 1.000 35.14920 167 SER A CA 1
ATOM 1476 C C . SER A 1 134 ? 35.78097 25.28463 -3.10773 1.000 26.17486 167 SER A C 1
ATOM 1477 O O . SER A 1 134 ? 35.71582 26.42859 -2.64961 1.000 28.28538 167 SER A O 1
ATOM 1485 N N . TRP A 1 135 ? 34.86004 24.36204 -2.84069 1.000 30.79743 168 TRP A N 1
ATOM 1486 C CA . TRP A 1 135 ? 33.65715 24.66630 -2.07730 1.000 26.07894 168 TRP A CA 1
ATOM 1487 C C . TRP A 1 135 ? 33.80233 24.40420 -0.58255 1.000 29.88823 168 TRP A C 1
ATOM 1488 O O . TRP A 1 135 ? 32.84075 24.62869 0.16064 1.000 24.78493 168 TRP A O 1
ATOM 1509 N N . LEU A 1 136 ? 34.96445 23.94448 -0.12003 1.000 23.27668 169 LEU A N 1
ATOM 1510 C CA . LEU A 1 136 ? 35.11233 23.53196 1.27178 1.000 22.57993 169 LEU A CA 1
ATOM 1511 C C . LEU A 1 136 ? 35.21671 24.74722 2.18722 1.000 24.98013 169 LEU A C 1
ATOM 1512 O O . LEU A 1 136 ? 36.06431 25.62163 1.98443 1.000 26.78139 169 LEU A O 1
ATOM 1528 N N . ASN A 1 137 ? 34.35909 24.79340 3.20538 1.000 26.65713 170 ASN A N 1
ATOM 1529 C CA . ASN A 1 137 ? 34.30497 25.92797 4.12734 1.000 27.81719 170 ASN A CA 1
ATOM 1530 C C . ASN A 1 137 ? 35.25872 25.66588 5.28502 1.000 27.80675 170 ASN A C 1
ATOM 1531 O O . ASN A 1 137 ? 34.88533 25.10337 6.31568 1.000 27.05818 170 ASN A O 1
ATOM 1542 N N . LEU A 1 138 ? 36.51252 26.08503 5.11317 1.000 29.76943 171 LEU A N 1
ATOM 1543 C CA . LEU A 1 138 ? 37.52295 25.87507 6.14069 1.000 35.56240 171 LEU A CA 1
ATOM 1544 C C . LEU A 1 138 ? 37.38469 26.83195 7.31718 1.000 39.20437 171 LEU A C 1
ATOM 1545 O O . LEU A 1 138 ? 38.06620 26.63975 8.32922 1.000 41.07298 171 LEU A O 1
ATOM 1561 N N . ASP A 1 139 ? 36.52434 27.84682 7.22097 1.000 34.08809 172 ASP A N 1
ATOM 1562 C CA . ASP A 1 139 ? 36.19407 28.62779 8.40505 1.000 37.41035 172 ASP A CA 1
ATOM 1563 C C . ASP A 1 139 ? 35.37644 27.82171 9.40657 1.000 35.56727 172 ASP A C 1
ATOM 1564 O O . ASP A 1 139 ? 35.28911 28.21471 10.57390 1.000 37.22261 172 ASP A O 1
ATOM 1573 N N . ASN A 1 140 ? 34.78142 26.70864 8.98024 1.000 32.18140 173 ASN A N 1
ATOM 1574 C CA . ASN A 1 140 ? 34.08520 25.80639 9.88705 1.000 30.70025 173 ASN A CA 1
ATOM 1575 C C . ASN A 1 140 ? 35.12140 24.96830 10.62727 1.000 29.67874 173 ASN A C 1
ATOM 1576 O O . ASN A 1 140 ? 35.80202 24.14061 10.00739 1.000 30.92789 173 ASN A O 1
ATOM 1587 N N . PRO A 1 141 ? 35.27872 25.14586 11.94325 1.000 31.27472 174 PRO A N 1
ATOM 1588 C CA . PRO A 1 141 ? 36.31133 24.38665 12.66905 1.000 32.16288 174 PRO A CA 1
ATOM 1589 C C . PRO A 1 141 ? 36.03324 22.89277 12.76978 1.000 30.34203 174 PRO A C 1
ATOM 1590 O O . PRO A 1 141 ? 36.88937 22.15818 13.28027 1.000 30.91208 174 PRO A O 1
ATOM 1601 N N . ARG A 1 142 ? 34.87843 22.41608 12.31449 1.000 25.82868 175 ARG A N 1
ATOM 1602 C CA . ARG A 1 142 ? 34.57818 20.99222 12.38303 1.000 23.14552 175 ARG A CA 1
ATOM 1603 C C . ARG A 1 142 ? 35.24430 20.19174 11.27036 1.000 26.24435 175 ARG A C 1
ATOM 1604 O O . ARG A 1 142 ? 35.13419 18.95993 11.26701 1.000 22.29218 175 ARG A O 1
ATOM 1625 N N . VAL A 1 143 ? 35.93506 20.84998 10.34260 1.000 21.75859 176 VAL A N 1
ATOM 1626 C CA . VAL A 1 143 ? 36.57668 20.18716 9.21374 1.000 27.53520 176 VAL A CA 1
ATOM 1627 C C . VAL A 1 143 ? 37.96720 20.77858 9.03790 1.000 21.67208 176 VAL A C 1
ATOM 1628 O O . VAL A 1 143 ? 38.16820 21.98034 9.23276 1.000 27.47267 176 VAL A O 1
ATOM 1641 N N . SER A 1 144 ? 38.92591 19.93848 8.65617 1.000 22.49864 177 SER A N 1
ATOM 1642 C CA . SER A 1 144 ? 40.28460 20.40048 8.40957 1.000 28.38755 177 SER A CA 1
ATOM 1643 C C . SER A 1 144 ? 40.89938 19.55760 7.30155 1.000 23.77032 177 SER A C 1
ATOM 1644 O O . SER A 1 144 ? 40.45266 18.44322 7.01838 1.000 21.20232 177 SER A O 1
ATOM 1652 N N . VAL A 1 145 ? 41.92496 20.11160 6.66504 1.000 25.73265 178 VAL A N 1
ATOM 1653 C CA . VAL A 1 145 ? 42.66653 19.42686 5.61737 1.000 22.14132 178 VAL A CA 1
ATOM 1654 C C . VAL A 1 145 ? 44.00359 18.98916 6.19177 1.000 27.03199 178 VAL A C 1
ATOM 1655 O O . VAL A 1 145 ? 44.67541 19.76170 6.88563 1.000 24.88145 178 VAL A O 1
ATOM 1668 N N . VAL A 1 146 ? 44.38221 17.74741 5.90203 1.000 20.42611 179 VAL A N 1
ATOM 1669 C CA . VAL A 1 146 ? 45.66061 17.17229 6.29959 1.000 21.44227 179 VAL A CA 1
ATOM 1670 C C . VAL A 1 146 ? 46.36841 16.71927 5.03097 1.000 20.99654 179 VAL A C 1
ATOM 1671 O O . VAL A 1 146 ? 45.77688 16.01522 4.20539 1.000 19.44386 179 VAL A O 1
ATOM 1684 N N . THR A 1 147 ? 47.62053 17.12479 4.86988 1.000 23.23949 180 THR A N 1
ATOM 1685 C CA . THR A 1 147 ? 48.37628 16.77040 3.67947 1.000 23.27583 180 THR A CA 1
ATOM 1686 C C . THR A 1 147 ? 49.15672 15.47764 3.89663 1.000 25.61865 180 THR A C 1
ATOM 1687 O O . THR A 1 147 ? 49.45121 15.07742 5.02438 1.000 23.77833 180 THR A O 1
ATOM 1698 N N . HIS A 1 148 ? 49.49367 14.82318 2.78552 1.000 23.18994 181 HIS A N 1
ATOM 1699 C CA . HIS A 1 148 ? 50.34779 13.64266 2.85862 1.000 25.95074 181 HIS A CA 1
ATOM 1700 C C . HIS A 1 148 ? 51.65681 13.95033 3.57865 1.000 29.56700 181 HIS A C 1
ATOM 1701 O O . HIS A 1 148 ? 52.13854 13.13899 4.37849 1.000 27.95889 181 HIS A O 1
ATOM 1715 N N . GLN A 1 149 ? 52.24706 15.12029 3.31215 1.000 28.33288 182 GLN A N 1
ATOM 1716 C CA . GLN A 1 149 ? 53.47592 15.50041 4.00197 1.000 31.89325 182 GLN A CA 1
ATOM 1717 C C . GLN A 1 149 ? 53.32435 15.44347 5.51591 1.000 32.46154 182 GLN A C 1
ATOM 1718 O O . GLN A 1 149 ? 54.28609 15.12230 6.22448 1.000 34.88794 182 GLN A O 1
ATOM 1732 N N . ASP A 1 150 ? 52.13154 15.75603 6.03073 1.000 33.49114 183 ASP A N 1
ATOM 1733 C CA . ASP A 1 150 ? 51.92780 15.81182 7.47366 1.000 31.32230 183 ASP A CA 1
ATOM 1734 C C . ASP A 1 150 ? 51.91506 14.43738 8.13133 1.000 33.48803 183 ASP A C 1
ATOM 1735 O O . ASP A 1 150 ? 52.11387 14.35566 9.34777 1.000 41.94287 183 ASP A O 1
ATOM 1744 N N . ILE A 1 151 ? 51.67105 13.36494 7.37894 1.000 28.94477 184 ILE A N 1
ATOM 1745 C CA . ILE A 1 151 ? 51.49375 12.04904 7.98095 1.000 26.62418 184 ILE A CA 1
ATOM 1746 C C . ILE A 1 151 ? 52.44953 10.99500 7.43985 1.000 27.33568 184 ILE A C 1
ATOM 1747 O O . ILE A 1 151 ? 52.69589 9.99800 8.13789 1.000 29.40190 184 ILE A O 1
ATOM 1763 N N . PHE A 1 152 ? 52.98887 11.14486 6.23347 1.000 27.81846 185 PHE A N 1
ATOM 1764 C CA . PHE A 1 152 ? 53.95592 10.17474 5.73702 1.000 35.67269 185 PHE A CA 1
ATOM 1765 C C . PHE A 1 152 ? 55.22997 10.23234 6.57355 1.000 39.15636 185 PHE A C 1
ATOM 1766 O O . PHE A 1 152 ? 55.63727 11.29757 7.04481 1.000 35.04963 185 PHE A O 1
ATOM 1783 N N . GLN A 1 153 ? 55.85426 9.07240 6.76936 1.000 33.87136 186 GLN A N 1
ATOM 1784 C CA . GLN A 1 153 ? 57.08442 8.99824 7.54675 1.000 37.71916 186 GLN A CA 1
ATOM 1785 C C . GLN A 1 153 ? 58.31005 9.25698 6.68014 1.000 40.93617 186 GLN A C 1
ATOM 1786 O O . GLN A 1 153 ? 59.18554 10.03981 7.05924 1.000 44.30473 186 GLN A O 1
ATOM 1800 N N . ASN A 1 154 ? 58.38034 8.61189 5.51825 1.000 41.47914 187 ASN A N 1
ATOM 1801 C CA . ASN A 1 154 ? 59.45397 8.82310 4.55396 1.000 43.20529 187 ASN A CA 1
ATOM 1802 C C . ASN A 1 154 ? 58.94906 9.79855 3.49753 1.000 41.73919 187 ASN A C 1
ATOM 1803 O O . ASN A 1 154 ? 58.07624 9.45432 2.69417 1.000 41.73843 187 ASN A O 1
ATOM 1813 N N . GLN A 1 155 ? 59.49423 11.01691 3.50262 1.000 48.27859 188 GLN A N 1
ATOM 1814 C CA . GLN A 1 155 ? 59.08579 12.01679 2.52349 1.000 51.50219 188 GLN A CA 1
ATOM 1815 C C . GLN A 1 155 ? 59.48232 11.63171 1.10435 1.000 43.88136 188 GLN A C 1
ATOM 1816 O O . GLN A 1 155 ? 58.89605 12.15153 0.14969 1.000 42.36498 188 GLN A O 1
ATOM 1830 N N . THR A 1 156 ? 60.45517 10.73201 0.94335 1.000 46.35225 189 THR A N 1
ATOM 1831 C CA . THR A 1 156 ? 60.83539 10.27687 -0.38896 1.000 47.23948 189 THR A CA 1
ATOM 1832 C C . THR A 1 156 ? 59.70928 9.51643 -1.07835 1.000 43.43033 189 THR A C 1
ATOM 1833 O O . THR A 1 156 ? 59.76157 9.32079 -2.29738 1.000 47.39086 189 THR A O 1
ATOM 1844 N N . HIS A 1 157 ? 58.69792 9.08138 -0.33077 1.000 40.19780 190 HIS A N 1
ATOM 1845 C CA . HIS A 1 157 ? 57.54564 8.40702 -0.91103 1.000 37.48075 190 HIS A CA 1
ATOM 1846 C C . HIS A 1 157 ? 56.54545 9.37289 -1.52740 1.000 34.48619 190 HIS A C 1
ATOM 1847 O O . HIS A 1 157 ? 55.54768 8.91995 -2.09934 1.000 31.93258 190 HIS A O 1
ATOM 1861 N N . LEU A 1 158 ? 56.77729 10.68226 -1.41680 1.000 37.36111 191 LEU A N 1
ATOM 1862 C CA . LEU A 1 158 ? 55.87128 11.67440 -1.96801 1.000 33.90798 191 LEU A CA 1
ATOM 1863 C C . LEU A 1 158 ? 56.52137 12.39841 -3.14407 1.000 36.30070 191 LEU A C 1
ATOM 1864 O O . LEU A 1 158 ? 57.74948 12.49689 -3.21313 1.000 45.18615 191 LEU A O 1
ATOM 1880 N N . PRO A 1 159 ? 55.72649 12.92551 -4.09075 1.000 40.60079 192 PRO A N 1
ATOM 1881 C CA . PRO A 1 159 ? 54.25967 12.85843 -4.12390 1.000 34.25935 192 PRO A CA 1
ATOM 1882 C C . PRO A 1 159 ? 53.77031 11.45251 -4.42877 1.000 40.69993 192 PRO A C 1
ATOM 1883 O O . PRO A 1 159 ? 54.49224 10.69205 -5.07590 1.000 34.62981 192 PRO A O 1
ATOM 1894 N N . THR A 1 160 ? 52.57327 11.10663 -3.96587 1.000 27.95085 193 THR A N 1
ATOM 1895 C CA . THR A 1 160 ? 52.03449 9.77357 -4.16751 1.000 25.17074 193 THR A CA 1
ATOM 1896 C C . THR A 1 160 ? 50.71422 9.84398 -4.92068 1.000 29.96328 193 THR A C 1
ATOM 1897 O O . THR A 1 160 ? 50.02173 10.86664 -4.92381 1.000 24.63508 193 THR A O 1
ATOM 1908 N N . PHE A 1 161 ? 50.37804 8.72446 -5.56161 1.000 22.66294 194 PHE A N 1
ATOM 1909 C CA . PHE A 1 161 ? 49.11641 8.57506 -6.27170 1.000 30.08127 194 PHE A CA 1
ATOM 1910 C C . PHE A 1 161 ? 48.51295 7.20857 -5.98431 1.000 28.19624 194 PHE A C 1
ATOM 1911 O O . PHE A 1 161 ? 47.82723 6.63225 -6.83532 1.00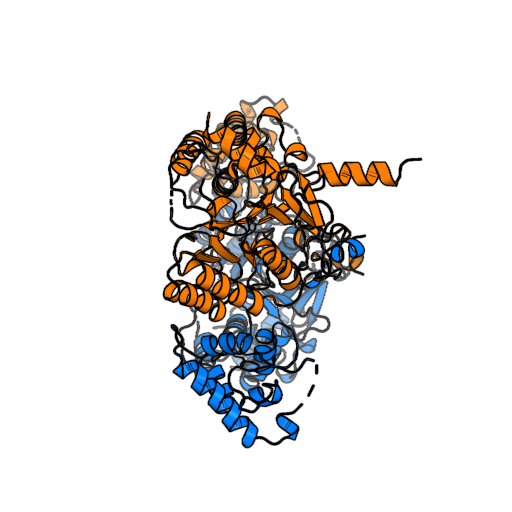0 26.43674 194 PHE A O 1
ATOM 1928 N N . SER A 1 162 ? 48.75522 6.68660 -4.78328 1.000 25.90963 195 SER A N 1
ATOM 1929 C CA . SER A 1 162 ? 48.34847 5.34171 -4.39612 1.000 24.18850 195 SER A CA 1
ATOM 1930 C C . SER A 1 162 ? 47.52075 5.42984 -3.12536 1.000 23.50222 195 SER A C 1
ATOM 1931 O O . SER A 1 162 ? 48.03441 5.83625 -2.07766 1.000 19.37873 195 SER A O 1
ATOM 1939 N N . SER A 1 163 ? 46.24657 5.04894 -3.21005 1.000 18.55266 196 SER A N 1
ATOM 1940 C CA . SER A 1 163 ? 45.42038 5.06579 -2.00779 1.000 13.62513 196 SER A CA 1
ATOM 1941 C C . SER A 1 163 ? 45.93415 4.10135 -0.94329 1.000 13.93293 196 SER A C 1
ATOM 1942 O O . SER A 1 163 ? 45.93663 4.48312 0.23951 1.000 18.59266 196 SER A O 1
ATOM 1950 N N . PRO A 1 164 ? 46.41618 2.89709 -1.26626 1.000 16.52102 197 PRO A N 1
ATOM 1951 C CA . PRO A 1 164 ? 46.95235 2.03941 -0.19423 1.000 21.06632 197 PRO A CA 1
ATOM 1952 C C . PRO A 1 164 ? 48.11124 2.67177 0.56004 1.000 21.08504 197 PRO A C 1
ATOM 1953 O O . PRO A 1 164 ? 48.19557 2.52859 1.78578 1.000 23.92630 197 PRO A O 1
ATOM 1964 N N . ALA A 1 165 ? 49.01431 3.36515 -0.13784 1.000 20.30982 198 ALA A N 1
ATOM 1965 C CA . ALA A 1 165 ? 50.13505 4.01851 0.53691 1.000 21.53397 198 ALA A CA 1
ATOM 1966 C C . ALA A 1 165 ? 49.64940 5.12819 1.46285 1.000 20.01443 198 ALA A C 1
ATOM 1967 O O . ALA A 1 165 ? 50.10910 5.24815 2.60399 1.000 21.58106 198 ALA A O 1
ATOM 1974 N N . ILE A 1 166 ? 48.73200 5.96608 0.97535 1.000 20.27782 199 ILE A N 1
ATOM 1975 C CA . ILE A 1 166 ? 48.15806 7.01633 1.81085 1.000 21.12845 199 ILE A CA 1
ATOM 1976 C C . ILE A 1 166 ? 47.49699 6.40681 3.03557 1.000 21.25014 199 ILE A C 1
ATOM 1977 O O . ILE A 1 166 ? 47.63577 6.90932 4.15788 1.000 18.68779 199 ILE A O 1
ATOM 1993 N N . GLU A 1 167 ? 46.77212 5.30844 2.83780 1.000 20.49808 200 GLU A N 1
ATOM 1994 C CA . GLU A 1 167 ? 45.98802 4.72413 3.91322 1.000 21.77183 200 GLU A CA 1
ATOM 1995 C C . GLU A 1 167 ? 46.85500 4.09856 5.00166 1.000 22.16656 200 GLU A C 1
ATOM 1996 O O . GLU A 1 167 ? 46.36552 3.91460 6.12027 1.000 14.95716 200 GLU A O 1
ATOM 2008 N N . THR A 1 168 ? 48.13182 3.79577 4.72794 1.000 17.59460 201 THR A N 1
ATOM 2009 C CA . THR A 1 168 ? 48.98500 3.28063 5.79781 1.000 17.37331 201 THR A CA 1
ATOM 2010 C C . THR A 1 168 ? 49.29631 4.32960 6.85735 1.000 18.81555 201 THR A C 1
ATOM 2011 O O . THR A 1 168 ? 49.79117 3.96620 7.92847 1.000 24.61247 201 THR A O 1
ATOM 2022 N N . HIS A 1 169 ? 49.00534 5.60754 6.59828 1.000 22.53017 202 HIS A N 1
ATOM 2023 C CA . HIS A 1 169 ? 49.40309 6.68534 7.48997 1.000 24.45280 202 HIS A CA 1
ATOM 2024 C C . HIS A 1 169 ? 48.24921 7.46706 8.10660 1.000 17.61766 202 HIS A C 1
ATOM 2025 O O . HIS A 1 169 ? 48.50382 8.31526 8.96932 1.000 18.79121 202 HIS A O 1
ATOM 2039 N N . ILE A 1 170 ? 46.99904 7.22861 7.69875 1.000 17.99056 203 ILE A N 1
ATOM 2040 C CA . ILE A 1 170 ? 45.91578 8.08242 8.17777 1.000 15.40243 203 ILE A CA 1
ATOM 2041 C C . ILE A 1 170 ? 45.66188 7.90789 9.66826 1.000 19.83709 203 ILE A C 1
ATOM 2042 O O . ILE A 1 170 ? 45.05780 8.78776 10.29074 1.000 26.08961 203 ILE A O 1
ATOM 2058 N N . HIS A 1 171 ? 46.10308 6.80029 10.26589 1.000 20.62552 204 HIS A N 1
ATOM 2059 C CA . HIS A 1 171 ? 45.98238 6.65740 11.71318 1.000 21.64587 204 HIS A CA 1
ATOM 2060 C C . HIS A 1 171 ? 46.96246 7.53694 12.47974 1.000 25.36545 204 HIS A C 1
ATOM 2061 O O . HIS A 1 171 ? 46.89806 7.55739 13.71305 1.000 26.49908 204 HIS A O 1
ATOM 2075 N N . ARG A 1 172 ? 47.85235 8.25784 11.79431 1.000 25.89165 205 ARG A N 1
ATOM 2076 C CA . ARG A 1 172 ? 48.83004 9.12663 12.43735 1.000 26.63972 205 ARG A CA 1
ATOM 2077 C C . ARG A 1 172 ? 48.36187 10.56873 12.55113 1.000 23.32366 205 ARG A C 1
ATOM 2078 O O . ARG A 1 172 ? 49.12585 11.41431 13.02504 1.000 33.85573 205 ARG A O 1
ATOM 2099 N N . ILE A 1 173 ? 47.14760 10.87639 12.11272 1.000 23.27020 206 ILE A N 1
ATOM 2100 C CA . ILE A 1 173 ? 46.66103 12.25358 12.11817 1.000 25.03838 206 ILE A CA 1
ATOM 2101 C C . ILE A 1 173 ? 46.72769 12.80276 13.53931 1.000 25.57652 206 ILE A C 1
ATOM 2102 O O . ILE A 1 173 ? 46.11527 12.23075 14.45383 1.000 27.31031 206 ILE A O 1
ATOM 2118 N N . PRO A 1 174 ? 47.46630 13.88698 13.77967 1.000 28.79417 207 PRO A N 1
ATOM 2119 C CA . PRO A 1 174 ? 47.50425 14.46445 15.13059 1.000 31.39807 207 PRO A CA 1
ATOM 2120 C C . PRO A 1 174 ? 46.11592 14.88255 15.59370 1.000 28.37089 207 PRO A C 1
ATOM 2121 O O . PRO A 1 174 ? 45.37967 15.56102 14.87260 1.000 29.63587 207 PRO A O 1
ATOM 2132 N N . GLY A 1 175 ? 45.76933 14.48553 16.81789 1.000 28.16506 208 GLY A N 1
ATOM 2133 C CA . GLY A 1 175 ? 44.47751 14.80128 17.38574 1.000 27.34294 208 GLY A CA 1
ATOM 2134 C C . GLY A 1 175 ? 43.36056 13.85769 16.99677 1.000 28.67269 208 GLY A C 1
ATOM 2135 O O . GLY A 1 175 ? 42.23034 14.03127 17.46883 1.000 28.57876 208 GLY A O 1
ATOM 2139 N N . LEU A 1 176 ? 43.63631 12.86292 16.16343 1.000 27.19459 209 LEU A N 1
ATOM 2140 C CA . LEU A 1 176 ? 42.60568 11.92663 15.74505 1.000 22.54209 209 LEU A CA 1
ATOM 2141 C C . LEU A 1 176 ? 42.11075 11.10526 16.93124 1.000 19.53700 209 LEU A C 1
ATOM 2142 O O . LEU A 1 176 ? 42.89652 10.65689 17.76956 1.000 23.43344 209 LEU A O 1
ATOM 2158 N N . SER A 1 177 ? 40.79636 10.90826 16.99967 1.000 22.81062 210 SER A N 1
ATOM 2159 C CA . SER A 1 177 ? 40.22275 10.07813 18.04993 1.000 17.44829 210 SER A CA 1
ATOM 2160 C C . SER A 1 177 ? 40.73890 8.64692 17.93298 1.000 18.36239 210 SER A C 1
ATOM 2161 O O . SER A 1 177 ? 40.99301 8.14243 16.83665 1.000 17.73630 210 SER A O 1
ATOM 2169 N N . GLN A 1 178 ? 40.89436 7.98742 19.08405 1.000 17.43541 211 GLN A N 1
ATOM 2170 C CA . GLN A 1 178 ? 41.45228 6.63828 19.08587 1.000 25.66679 211 GLN A CA 1
ATOM 2171 C C . GLN A 1 178 ? 40.65446 5.71176 18.17864 1.000 19.32156 211 GLN A C 1
ATOM 2172 O O . GLN A 1 178 ? 41.23164 4.91016 17.43583 1.000 24.79342 211 GLN A O 1
ATOM 2186 N N . LYS A 1 179 ? 39.33034 5.79457 18.23289 1.000 22.55178 212 LYS A N 1
ATOM 2187 C CA . LYS A 1 179 ? 38.46810 5.12094 17.27156 1.000 22.17094 212 LYS A CA 1
ATOM 2188 C C . LYS A 1 179 ? 37.93701 6.16374 16.29714 1.000 19.58262 212 LYS A C 1
ATOM 2189 O O . LYS A 1 179 ? 37.30932 7.14448 16.71205 1.000 15.79340 212 LYS A O 1
ATOM 2208 N N . PHE A 1 180 ? 38.22189 5.97245 15.01302 1.000 13.98468 213 PHE A N 1
ATOM 2209 C CA . PHE A 1 180 ? 37.75946 6.87915 13.97611 1.000 11.22605 213 PHE A CA 1
ATOM 2210 C C . PHE A 1 180 ? 37.16755 6.05173 12.84820 1.000 12.26793 213 PHE A C 1
ATOM 2211 O O . PHE A 1 180 ? 37.37985 4.84094 12.76462 1.000 19.79780 213 PHE A O 1
ATOM 2228 N N . ILE A 1 181 ? 36.38719 6.70917 11.99905 1.000 16.11231 214 ILE A N 1
ATOM 2229 C CA . ILE A 1 181 ? 35.73473 6.05618 10.87190 1.000 16.44591 214 ILE A CA 1
ATOM 2230 C C . ILE A 1 181 ? 36.32381 6.63592 9.59542 1.000 16.72188 214 ILE A C 1
ATOM 2231 O O . ILE A 1 181 ? 36.25832 7.84967 9.36559 1.000 14.30626 214 ILE A O 1
ATOM 2247 N N . TYR A 1 182 ? 36.91571 5.76954 8.78045 1.000 13.80920 215 TYR A N 1
ATOM 2248 C CA . TYR A 1 182 ? 37.52628 6.15597 7.51841 1.000 12.72826 215 TYR A CA 1
ATOM 2249 C C . TYR A 1 182 ? 36.54208 5.92079 6.38215 1.000 15.78065 215 TYR A C 1
ATOM 2250 O O . TYR A 1 182 ? 36.06605 4.79624 6.19226 1.000 14.15345 215 TYR A O 1
ATOM 2268 N N . LEU A 1 183 ? 36.26342 6.97361 5.61855 1.000 13.22347 216 LEU A N 1
ATOM 2269 C CA . LEU A 1 183 ? 35.44516 6.89435 4.41922 1.000 14.11879 216 LEU A CA 1
ATOM 2270 C C . LEU A 1 183 ? 36.27846 7.27829 3.20679 1.000 14.69653 216 LEU A C 1
ATOM 2271 O O . LEU A 1 183 ? 36.91445 8.33782 3.19618 1.000 17.62665 216 LEU A O 1
ATOM 2287 N N . ASN A 1 184 ? 36.27569 6.41945 2.19361 1.000 8.89397 217 ASN A N 1
ATOM 2288 C CA . ASN A 1 184 ? 36.60915 6.87174 0.85307 1.000 12.67240 217 ASN A CA 1
ATOM 2289 C C . ASN A 1 184 ? 35.62455 7.96763 0.45569 1.000 18.05590 217 ASN A C 1
ATOM 2290 O O . ASN A 1 184 ? 34.48876 8.00634 0.93611 1.000 12.83919 217 ASN A O 1
ATOM 2301 N N . ASP A 1 185 ? 36.05078 8.85956 -0.44229 1.000 11.78476 218 ASP A N 1
ATOM 2302 C CA . ASP A 1 185 ? 35.14202 9.91400 -0.88374 1.000 14.99097 218 ASP A CA 1
ATOM 2303 C C . ASP A 1 185 ? 33.88580 9.34326 -1.53412 1.000 19.48240 218 ASP A C 1
ATOM 2304 O O . ASP A 1 185 ? 32.81224 9.94683 -1.43002 1.000 14.86825 218 ASP A O 1
ATOM 2313 N N . ASP A 1 186 ? 33.98519 8.18475 -2.18976 1.000 18.31969 219 ASP A N 1
ATOM 2314 C CA . ASP A 1 186 ? 32.85068 7.61099 -2.90504 1.000 15.54963 219 ASP A CA 1
ATOM 2315 C C . ASP A 1 186 ? 31.98483 6.72493 -2.02046 1.000 16.22911 219 ASP A C 1
ATOM 2316 O O . ASP A 1 186 ? 31.10836 6.01940 -2.53036 1.000 16.51789 219 ASP A O 1
ATOM 2325 N N . VAL A 1 187 ? 32.19379 6.77168 -0.71263 1.000 12.86019 220 VAL A N 1
ATOM 2326 C CA . VAL A 1 187 ? 31.38214 6.05396 0.25743 1.000 14.03382 220 VAL A CA 1
ATOM 2327 C C . VAL A 1 187 ? 30.56657 7.07764 1.03357 1.000 13.86551 220 VAL A C 1
ATOM 2328 O O . VAL A 1 187 ? 31.06014 8.16711 1.34435 1.000 15.08669 220 VAL A O 1
ATOM 2341 N N . MET A 1 188 ? 29.31807 6.73565 1.34150 1.000 16.37687 221 MET A N 1
ATOM 2342 C CA . MET A 1 188 ? 28.46160 7.63997 2.09469 1.000 15.82380 221 MET A CA 1
ATOM 2343 C C . MET A 1 188 ? 27.43223 6.83145 2.87434 1.000 19.77635 221 MET A C 1
ATOM 2344 O O . MET A 1 188 ? 27.28475 5.62054 2.68735 1.000 16.03375 221 MET A O 1
ATOM 2358 N N . PHE A 1 189 ? 26.71664 7.52257 3.75816 1.000 17.43282 222 PHE A N 1
ATOM 2359 C CA . PHE A 1 189 ? 25.65250 6.91097 4.53998 1.000 18.15814 222 PHE A CA 1
ATOM 2360 C C . PHE A 1 189 ? 24.31780 7.11664 3.84194 1.000 17.36750 222 PHE A C 1
ATOM 2361 O O . PHE A 1 189 ? 24.04217 8.19780 3.31470 1.000 21.31112 222 PHE A O 1
ATOM 2378 N N . GLY A 1 190 ? 23.49181 6.06981 3.84170 1.000 17.89894 223 GLY A N 1
ATOM 2379 C CA . GLY A 1 190 ? 22.19636 6.12459 3.18956 1.000 16.13723 223 GLY A CA 1
ATOM 2380 C C . GLY A 1 190 ? 21.02963 5.96095 4.14202 1.000 21.00828 223 GLY A C 1
ATOM 2381 O O . GLY A 1 190 ? 19.87091 5.95185 3.71635 1.000 24.21106 223 GLY A O 1
ATOM 2385 N N . LYS A 1 191 ? 21.33528 5.79856 5.42870 1.000 26.05227 224 LYS A N 1
ATOM 2386 C CA . LYS A 1 191 ? 20.34692 5.73338 6.49672 1.000 20.05944 224 LYS A CA 1
ATOM 2387 C C . LYS A 1 191 ? 21.02364 6.20782 7.77223 1.000 20.76182 224 LYS A C 1
ATOM 2388 O O . LYS A 1 191 ? 22.25264 6.27157 7.84904 1.000 18.26782 224 LYS A O 1
ATOM 2407 N N . ASP A 1 192 ? 20.21868 6.51601 8.78628 1.000 21.46120 225 ASP A N 1
ATOM 2408 C CA . ASP A 1 192 ? 20.79119 6.89684 10.07016 1.000 21.42156 225 ASP A CA 1
ATOM 2409 C C . ASP A 1 192 ? 21.68801 5.77816 10.58095 1.000 15.72203 225 ASP A C 1
ATOM 2410 O O . ASP A 1 192 ? 21.31210 4.60286 10.56168 1.000 24.74383 225 ASP A O 1
ATOM 2419 N N . VAL A 1 193 ? 22.89041 6.14954 11.01168 1.000 16.51850 226 VAL A N 1
ATOM 2420 C CA . VAL A 1 193 ? 23.83428 5.22333 11.61279 1.000 17.34214 226 VAL A CA 1
ATOM 2421 C C . VAL A 1 193 ? 24.24683 5.78532 12.96375 1.000 17.93921 226 VAL A C 1
ATOM 2422 O O . VAL A 1 193 ? 24.14600 6.98766 13.22216 1.000 14.27860 226 VAL A O 1
ATOM 2435 N N . TRP A 1 194 ? 24.72939 4.89254 13.82181 1.000 16.13138 227 TRP A N 1
ATOM 2436 C CA . TRP A 1 194 ? 25.20742 5.25695 15.14819 1.000 18.53919 227 TRP A CA 1
ATOM 2437 C C . TRP A 1 194 ? 26.48696 4.48418 15.43078 1.000 14.85495 227 TRP A C 1
ATOM 2438 O O . TRP A 1 194 ? 26.80572 3.53323 14.70625 1.000 16.25623 227 TRP A O 1
ATOM 2459 N N . PRO A 1 195 ? 27.25116 4.86156 16.45394 1.000 16.19980 228 PRO A N 1
ATOM 2460 C CA . PRO A 1 195 ? 28.50804 4.14585 16.72201 1.000 19.15956 228 PRO A CA 1
ATOM 2461 C C . PRO A 1 195 ? 28.32788 2.64743 16.87857 1.000 15.87161 228 PRO A C 1
ATOM 2462 O O . PRO A 1 195 ? 29.22513 1.88402 16.50197 1.000 17.00264 228 PRO A O 1
ATOM 2473 N N . ASP A 1 196 ? 27.18535 2.19597 17.39867 1.000 17.41890 229 ASP A N 1
ATOM 2474 C CA . ASP A 1 196 ? 26.94848 0.76475 17.54968 1.000 19.81045 229 ASP A CA 1
ATOM 2475 C C . ASP A 1 196 ? 26.78501 0.04984 16.21435 1.000 17.34975 229 ASP A C 1
ATOM 2476 O O . ASP A 1 196 ? 26.69312 -1.18081 16.20014 1.000 17.59619 229 ASP A O 1
ATOM 2485 N N . ASP A 1 197 ? 26.73888 0.77672 15.09996 1.000 21.67713 230 ASP A N 1
ATOM 2486 C CA . ASP A 1 197 ? 26.85884 0.13986 13.79566 1.000 16.20204 230 ASP A CA 1
ATOM 2487 C C . ASP A 1 197 ? 28.29057 -0.26482 13.48524 1.000 22.34637 230 ASP A C 1
ATOM 2488 O O . ASP A 1 197 ? 28.53026 -0.93741 12.47602 1.000 18.44668 230 ASP A O 1
ATOM 2497 N N . PHE A 1 198 ? 29.23697 0.12938 14.33134 1.000 17.40042 231 PHE A N 1
ATOM 2498 C CA . PHE A 1 198 ? 30.64124 -0.17736 14.14241 1.000 15.37241 231 PHE A CA 1
ATOM 2499 C C . PHE A 1 198 ? 31.27184 -0.91177 15.31500 1.000 19.64835 231 PHE A C 1
ATOM 2500 O O . PHE A 1 198 ? 32.27560 -1.60497 15.10958 1.000 18.93550 231 PHE A O 1
ATOM 2517 N N . TYR A 1 199 ? 30.70780 -0.80417 16.52014 1.000 22.55796 232 TYR A N 1
ATOM 2518 C CA . TYR A 1 199 ? 31.37825 -1.25759 17.73132 1.000 26.66327 232 TYR A CA 1
ATOM 2519 C C . TYR A 1 199 ? 30.37696 -1.35272 18.87548 1.000 28.18272 232 TYR A C 1
ATOM 2520 O O . TYR A 1 199 ? 29.48879 -0.50900 18.99660 1.000 28.37781 232 TYR A O 1
ATOM 2538 N N . SER A 1 200 ? 30.53413 -2.37840 19.71297 1.000 21.15893 233 SER A N 1
ATOM 2539 C CA . SER A 1 200 ? 29.85814 -2.45677 21.00111 1.000 25.40137 233 SER A CA 1
ATOM 2540 C C . SER A 1 200 ? 30.86699 -2.87184 22.06342 1.000 25.52989 233 SER A C 1
ATOM 2541 O O . SER A 1 200 ? 31.86142 -3.54142 21.77062 1.000 24.50226 233 SER A O 1
ATOM 2549 N N . HIS A 1 201 ? 30.61556 -2.44903 23.30280 1.000 25.43099 234 HIS A N 1
ATOM 2550 C CA . HIS A 1 201 ? 31.47866 -2.86914 24.40122 1.000 28.72606 234 HIS A CA 1
ATOM 2551 C C . HIS A 1 201 ? 31.42086 -4.37944 24.60162 1.000 21.55507 234 HIS A C 1
ATOM 2552 O O . HIS A 1 201 ? 32.44457 -5.01479 24.87572 1.000 34.05523 234 HIS A O 1
ATOM 2566 N N . SER A 1 202 ? 30.23467 -4.97558 24.45333 1.000 25.95276 235 SER A N 1
ATOM 2567 C CA . SER A 1 202 ? 30.08151 -6.39654 24.75263 1.000 28.02269 235 SER A CA 1
ATOM 2568 C C . SER A 1 202 ? 30.72708 -7.27506 23.68667 1.000 39.25085 235 SER A C 1
ATOM 2569 O O . SER A 1 202 ? 31.33298 -8.30163 24.01325 1.000 34.73067 235 SER A O 1
ATOM 2577 N N . LYS A 1 203 ? 30.60900 -6.90018 22.41003 1.000 29.11901 236 LYS A N 1
ATOM 2578 C CA . LYS A 1 203 ? 31.06126 -7.75629 21.32101 1.000 33.10989 236 LYS A CA 1
ATOM 2579 C C . LYS A 1 203 ? 32.16959 -7.14857 20.47629 1.000 21.79946 236 LYS A C 1
ATOM 2580 O O . LYS A 1 203 ? 32.62922 -7.80047 19.53322 1.000 31.65733 236 LYS A O 1
ATOM 2599 N N . GLY A 1 204 ? 32.62063 -5.93727 20.78602 1.000 26.17709 237 GLY A N 1
ATOM 2600 C CA . GLY A 1 204 ? 33.74200 -5.35349 20.07636 1.000 21.81986 237 GLY A CA 1
ATOM 2601 C C . GLY A 1 204 ? 33.35250 -4.82111 18.70809 1.000 29.27491 237 GLY A C 1
ATOM 2602 O O . GLY A 1 204 ? 32.17731 -4.60553 18.39368 1.000 24.91255 237 GLY A O 1
ATOM 2606 N N . GLN A 1 205 ? 34.37124 -4.62029 17.87658 1.000 20.03997 238 GLN A N 1
ATOM 2607 C CA . GLN A 1 205 ? 34.14953 -4.06782 16.54848 1.000 16.01281 238 GLN A CA 1
ATOM 2608 C C . GLN A 1 205 ? 33.36735 -5.03415 15.67335 1.000 17.25642 238 GLN A C 1
ATOM 2609 O O . GLN A 1 205 ? 33.59595 -6.24683 15.69192 1.000 17.45678 238 GLN A O 1
ATOM 2623 N N . LYS A 1 206 ? 32.44518 -4.48146 14.89387 1.000 16.82814 239 LYS A N 1
ATOM 2624 C CA . LYS A 1 206 ? 31.74618 -5.25497 13.88462 1.000 14.21617 239 LYS A CA 1
ATOM 2625 C C . LYS A 1 206 ? 32.62489 -5.39876 12.64796 1.000 20.16328 239 LYS A C 1
ATOM 2626 O O . LYS A 1 206 ? 33.33053 -4.46640 12.25460 1.000 13.40992 239 LYS A O 1
ATOM 2645 N N . VAL A 1 207 ? 32.59258 -6.58023 12.04385 1.000 17.24797 240 VAL A N 1
ATOM 2646 C CA . VAL A 1 207 ? 33.38009 -6.87825 10.85636 1.000 16.79391 240 VAL A CA 1
ATOM 2647 C C . VAL A 1 207 ? 32.40870 -7.30603 9.76982 1.000 18.58687 240 VAL A C 1
ATOM 2648 O O . VAL A 1 207 ? 31.71829 -8.32167 9.91452 1.000 21.50039 240 VAL A O 1
ATOM 2661 N N . TYR A 1 208 ? 32.34824 -6.52550 8.69167 1.000 17.42129 241 TYR A N 1
ATOM 2662 C CA . TYR A 1 208 ? 31.40655 -6.74401 7.59919 1.000 15.53452 241 TYR A CA 1
ATOM 2663 C C . TYR A 1 208 ? 32.13200 -7.48155 6.48175 1.000 13.55554 241 TYR A C 1
ATOM 2664 O O . TYR A 1 208 ? 32.92069 -6.88309 5.74377 1.000 22.15365 241 TYR A O 1
ATOM 2682 N N . LEU A 1 209 ? 31.84035 -8.76950 6.34521 1.000 21.92983 242 LEU A N 1
ATOM 2683 C CA . LEU A 1 209 ? 32.51455 -9.64756 5.40471 1.000 23.70016 242 LEU A CA 1
ATOM 2684 C C . LEU A 1 209 ? 31.59091 -10.01874 4.25353 1.000 20.29372 242 LEU A C 1
ATOM 2685 O O . LEU A 1 209 ? 30.38138 -10.19363 4.43499 1.000 23.38142 242 LEU A O 1
ATOM 2701 N N . THR A 1 210 ? 32.18047 -10.14945 3.07241 1.000 24.55067 243 THR A N 1
ATOM 2702 C CA . THR A 1 210 ? 31.46693 -10.50499 1.85807 1.000 36.14130 243 THR A CA 1
ATOM 2703 C C . THR A 1 210 ? 32.15497 -11.69257 1.20470 1.000 55.35057 243 THR A C 1
ATOM 2704 O O . THR A 1 210 ? 33.38464 -11.80192 1.24012 1.000 62.31525 243 THR A O 1
ATOM 2715 N N . TRP A 1 211 ? 31.36771 -12.57914 0.61024 1.000 62.40522 244 TRP A N 1
ATOM 2716 C CA . TRP A 1 211 ? 31.95475 -13.62234 -0.21842 1.000 93.42091 244 TRP A CA 1
ATOM 2717 C C . TRP A 1 211 ? 32.76977 -12.94837 -1.31927 1.000 84.26769 244 TRP A C 1
ATOM 2718 O O . TRP A 1 211 ? 32.26822 -12.01694 -1.96399 1.000 69.25173 244 TRP A O 1
ATOM 2739 N N . PRO A 1 212 ? 34.01731 -13.38741 -1.57453 1.000 121.27089 245 PRO A N 1
ATOM 2740 C CA . PRO A 1 212 ? 35.00572 -12.66521 -2.39049 1.000 111.63315 245 PRO A CA 1
ATOM 2741 C C . PRO A 1 212 ? 34.41979 -11.72158 -3.43900 1.000 92.00929 245 PRO A C 1
ATOM 2742 O O . PRO A 1 212 ? 34.08650 -10.58949 -3.08106 1.000 67.83520 245 PRO A O 1
ATOM 2753 N N . ALA A 1 219 ? 42.50582 -7.99950 -6.19853 1.000 74.64798 252 ALA A N 1
ATOM 2754 C CA . ALA A 1 219 ? 42.53687 -9.37544 -5.71620 1.000 74.47757 252 ALA A CA 1
ATOM 2755 C C . ALA A 1 219 ? 43.97579 -9.86802 -5.58867 1.000 85.55410 252 ALA A C 1
ATOM 2756 O O . ALA A 1 219 ? 44.30840 -10.59712 -4.65354 1.000 82.27331 252 ALA A O 1
ATOM 2762 N N . ASP A 1 220 ? 44.82360 -9.47100 -6.54316 1.000 76.78453 253 ASP A N 1
ATOM 2763 C CA . ASP A 1 220 ? 46.24550 -9.79187 -6.45194 1.000 67.89762 253 ASP A CA 1
ATOM 2764 C C . ASP A 1 220 ? 46.84848 -9.23030 -5.17170 1.000 84.31423 253 ASP A C 1
ATOM 2765 O O . ASP A 1 220 ? 47.73309 -9.84847 -4.56518 1.000 64.90343 253 ASP A O 1
ATOM 2774 N N . SER A 1 221 ? 46.38787 -8.04907 -4.75368 1.000 55.73104 254 SER A N 1
ATOM 2775 C CA . SER A 1 221 ? 46.83727 -7.48308 -3.48781 1.000 37.92527 254 SER A CA 1
ATOM 2776 C C . SER A 1 221 ? 46.46858 -8.39831 -2.33063 1.000 62.60328 254 SER A C 1
ATOM 2777 O O . SER A 1 221 ? 47.25143 -8.56865 -1.38727 1.000 43.26506 254 SER A O 1
ATOM 2785 N N . LEU A 1 222 ? 45.28469 -9.01354 -2.39698 1.000 51.03317 255 LEU A N 1
ATOM 2786 C CA . LEU A 1 222 ? 44.84421 -9.88181 -1.31194 1.000 54.62734 255 LEU A CA 1
ATOM 2787 C C . LEU A 1 222 ? 45.66440 -11.16271 -1.26421 1.000 41.85562 255 LEU A C 1
ATOM 2788 O O . LEU A 1 222 ? 45.95032 -11.68148 -0.17917 1.000 51.22683 255 LEU A O 1
ATOM 2804 N N . ARG A 1 223 ? 46.04747 -11.69119 -2.42827 1.000 50.39961 256 ARG A N 1
ATOM 2805 C CA . ARG A 1 223 ? 46.88434 -12.88494 -2.44788 1.000 61.42790 256 ARG A CA 1
ATOM 2806 C C . ARG A 1 223 ? 48.17961 -12.64664 -1.68431 1.000 48.91995 256 ARG A C 1
ATOM 2807 O O . ARG A 1 223 ? 48.64847 -13.52312 -0.94949 1.000 41.97107 256 ARG A O 1
ATOM 2828 N N . TYR A 1 224 ? 48.75904 -11.45439 -1.83083 1.000 42.00326 257 TYR A N 1
ATOM 2829 C CA . TYR A 1 224 ? 49.98368 -11.12091 -1.11236 1.000 34.45620 257 TYR A CA 1
ATOM 2830 C C . TYR A 1 224 ? 49.73160 -11.05808 0.39096 1.000 39.83456 257 TYR A C 1
ATOM 2831 O O . TYR A 1 224 ? 50.47121 -11.65829 1.17951 1.000 40.65382 257 TYR A O 1
ATOM 2849 N N . VAL A 1 225 ? 48.67076 -10.36044 0.80683 1.000 32.13835 258 VAL A N 1
ATOM 2850 C CA . VAL A 1 225 ? 48.37549 -10.24891 2.23169 1.000 34.70066 258 VAL A CA 1
ATOM 2851 C C . VAL A 1 225 ? 47.96281 -11.60300 2.79240 1.000 29.63869 258 VAL A C 1
ATOM 2852 O O . VAL A 1 225 ? 48.34316 -11.97021 3.91091 1.000 30.45114 258 VAL A O 1
ATOM 2865 N N . ASN A 1 226 ? 47.17271 -12.36261 2.02934 1.000 34.23407 259 ASN A N 1
ATOM 2866 C CA . ASN A 1 226 ? 46.73861 -13.67549 2.49355 1.000 35.91834 259 ASN A CA 1
ATOM 2867 C C . ASN A 1 226 ? 47.92455 -14.56545 2.82882 1.000 35.15765 259 ASN A C 1
ATOM 2868 O O . ASN A 1 226 ? 47.91703 -15.25834 3.85155 1.000 38.58601 259 ASN A O 1
ATOM 2879 N N . ARG A 1 227 ? 48.94938 -14.57398 1.97519 1.000 38.23663 260 ARG A N 1
ATOM 2880 C CA . ARG A 1 227 ? 50.12299 -15.38911 2.26571 1.000 46.04686 260 ARG A CA 1
ATOM 2881 C C . ARG A 1 227 ? 50.78569 -14.94198 3.56337 1.000 40.59840 260 ARG A C 1
ATOM 2882 O O . ARG A 1 227 ? 51.17689 -15.77408 4.38891 1.000 42.81668 260 ARG A O 1
ATOM 2903 N N . LEU A 1 228 ? 50.90869 -13.62936 3.76610 1.000 38.15483 261 LEU A N 1
ATOM 2904 C CA . LEU A 1 228 ? 51.49909 -13.11918 5.00006 1.000 38.05068 261 LEU A CA 1
ATOM 2905 C C . LEU A 1 228 ? 50.69597 -13.54451 6.22435 1.000 37.68870 261 LEU A C 1
ATOM 2906 O O . LEU A 1 228 ? 51.27030 -13.93102 7.24973 1.000 38.83325 261 LEU A O 1
ATOM 2922 N N . LEU A 1 229 ? 49.36580 -13.47085 6.14061 1.000 34.37097 262 LEU A N 1
ATOM 2923 C CA . LEU A 1 229 ? 48.53095 -13.85925 7.27210 1.000 33.49406 262 LEU A CA 1
ATOM 2924 C C . LEU A 1 229 ? 48.59285 -15.36160 7.51921 1.000 39.03408 262 LEU A C 1
ATOM 2925 O O . LEU A 1 229 ? 48.63011 -15.80580 8.67304 1.000 37.43363 262 LEU A O 1
ATOM 2941 N N . ASN A 1 230 ? 48.59912 -16.16201 6.45231 1.000 38.32168 263 ASN A N 1
ATOM 2942 C CA . ASN A 1 230 ? 48.66590 -17.60677 6.63175 1.000 42.32855 263 ASN A CA 1
ATOM 2943 C C . ASN A 1 230 ? 49.94679 -18.00541 7.34885 1.000 44.68364 263 ASN A C 1
ATOM 2944 O O . ASN A 1 230 ? 49.92996 -18.86753 8.23448 1.000 46.57396 263 ASN A O 1
ATOM 2955 N N . ALA A 1 231 ? 51.06640 -17.37532 6.99083 1.000 46.28926 264 ALA A N 1
ATOM 2956 C CA . ALA A 1 231 ? 52.33002 -17.69090 7.64490 1.000 48.84122 264 ALA A CA 1
ATOM 2957 C C . ALA A 1 231 ? 52.33743 -17.23965 9.09979 1.000 52.77033 264 ALA A C 1
ATOM 2958 O O . ALA A 1 231 ? 52.93698 -17.90548 9.95205 1.000 50.84727 264 ALA A O 1
ATOM 2965 N N . GLN A 1 232 ? 51.67317 -16.12235 9.40216 1.000 49.18470 265 GLN A N 1
ATOM 2966 C CA . GLN A 1 232 ? 51.72755 -15.55057 10.74249 1.000 43.35434 265 GLN A CA 1
ATOM 2967 C C . GLN A 1 232 ? 50.77940 -16.25991 11.70114 1.000 43.01331 265 GLN A C 1
ATOM 2968 O O . GLN A 1 232 ? 51.11802 -16.46389 12.87202 1.000 44.58788 265 GLN A O 1
ATOM 2982 N N . PHE A 1 233 ? 49.58622 -16.62637 11.23004 1.000 41.78683 266 PHE A N 1
ATOM 2983 C CA . PHE A 1 233 ? 48.54104 -17.15884 12.09014 1.000 40.60777 266 PHE A CA 1
ATOM 2984 C C . PHE A 1 233 ? 48.06492 -18.55024 11.69965 1.000 47.30768 266 PHE A C 1
ATOM 2985 O O . PHE A 1 233 ? 47.15460 -19.07615 12.35213 1.000 42.50860 266 PHE A O 1
ATOM 3002 N N . GLY A 1 234 ? 48.63538 -19.15562 10.66342 1.000 44.92204 267 GLY A N 1
ATOM 3003 C CA . GLY A 1 234 ? 48.12514 -20.40046 10.13099 1.000 46.98794 267 GLY A CA 1
ATOM 3004 C C . GLY A 1 234 ? 47.15948 -20.17327 8.98104 1.000 44.86248 267 GLY A C 1
ATOM 3005 O O . GLY A 1 234 ? 46.56668 -19.10737 8.82502 1.000 41.37257 267 GLY A O 1
ATOM 3009 N N . PHE A 1 235 ? 47.00762 -21.20513 8.15532 1.000 47.36723 268 PHE A N 1
ATOM 3010 C CA . PHE A 1 235 ? 46.24150 -21.05857 6.92809 1.000 46.15687 268 PHE A CA 1
ATOM 3011 C C . PHE A 1 235 ? 44.74386 -21.06373 7.20081 1.000 44.11657 268 PHE A C 1
ATOM 3012 O O . PHE A 1 235 ? 44.23157 -21.89204 7.95905 1.000 45.48506 268 PHE A O 1
ATOM 3029 N N . THR A 1 236 ? 44.04579 -20.12856 6.56304 1.000 41.09851 269 THR A N 1
ATOM 3030 C CA . THR A 1 236 ? 42.59353 -20.11675 6.53650 1.000 39.81758 269 THR A CA 1
ATOM 3031 C C . THR A 1 236 ? 42.15712 -19.44569 5.24335 1.000 38.08357 269 THR A C 1
ATOM 3032 O O . THR A 1 236 ? 42.86510 -18.59122 4.70252 1.000 36.88851 269 THR A O 1
ATOM 3043 N N . SER A 1 237 ? 40.99523 -19.85288 4.74375 1.000 46.16923 270 SER A N 1
ATOM 3044 C CA . SER A 1 237 ? 40.36003 -19.14465 3.64289 1.000 39.59506 270 SER A CA 1
ATOM 3045 C C . SER A 1 237 ? 39.58804 -17.95517 4.20129 1.000 33.28361 270 SER A C 1
ATOM 3046 O O . SER A 1 237 ? 38.79499 -18.10409 5.13576 1.000 41.01922 270 SER A O 1
ATOM 3054 N N . ARG A 1 238 ? 39.82072 -16.77630 3.63105 1.000 31.02403 271 ARG A N 1
ATOM 3055 C CA . ARG A 1 238 ? 39.31908 -15.52600 4.18214 1.000 37.63916 271 ARG A CA 1
ATOM 3056 C C . ARG A 1 238 ? 38.33823 -14.86149 3.22796 1.000 37.26779 271 ARG A C 1
ATOM 3057 O O . ARG A 1 238 ? 38.50181 -14.92067 2.00591 1.000 44.18836 271 ARG A O 1
ATOM 3078 N N . LYS A 1 239 ? 37.31377 -14.24098 3.80106 1.000 40.60079 272 LYS A N 1
ATOM 3079 C CA . LYS A 1 239 ? 36.38659 -13.39842 3.06467 1.000 28.73309 272 LYS A CA 1
ATOM 3080 C C . LYS A 1 239 ? 36.87250 -11.94924 3.08160 1.000 37.03237 272 LYS A C 1
ATOM 3081 O O . LYS A 1 239 ? 37.69052 -11.54819 3.91342 1.000 35.38612 272 LYS A O 1
ATOM 3100 N N . VAL A 1 240 ? 36.35853 -11.16120 2.14458 1.000 36.66003 273 VAL A N 1
ATOM 3101 C CA . VAL A 1 240 ? 36.82453 -9.78726 1.96948 1.000 37.04758 273 VAL A CA 1
ATOM 3102 C C . VAL A 1 240 ? 35.89023 -8.83056 2.70315 1.000 32.87575 273 VAL A C 1
ATOM 3103 O O . VAL A 1 240 ? 34.66418 -9.00711 2.65468 1.000 28.44025 273 VAL A O 1
ATOM 3116 N N . PRO A 1 241 ? 36.41002 -7.81978 3.40248 1.000 25.82065 274 PRO A N 1
ATOM 3117 C CA . PRO A 1 241 ? 35.51992 -6.82585 4.01795 1.000 31.05917 274 PRO A CA 1
ATOM 3118 C C . PRO A 1 241 ? 34.74199 -6.04249 2.97235 1.000 20.71297 274 PRO A C 1
ATOM 3119 O O . PRO A 1 241 ? 35.19139 -5.85418 1.83994 1.000 23.26824 274 PRO A O 1
ATOM 3130 N N . ALA A 1 242 ? 33.56265 -5.57592 3.37388 1.000 24.50355 275 ALA A N 1
ATOM 3131 C CA . ALA A 1 242 ? 32.71825 -4.78695 2.48878 1.000 21.12768 275 ALA A CA 1
ATOM 3132 C C . ALA A 1 242 ? 33.37189 -3.45272 2.14814 1.000 16.18806 275 ALA A C 1
ATOM 3133 O O . ALA A 1 242 ? 34.19304 -2.92534 2.90446 1.000 13.30812 275 ALA A O 1
ATOM 3140 N N . HIS A 1 243 ? 32.99809 -2.91107 0.98630 1.000 17.20270 276 HIS A N 1
ATOM 3141 C CA . HIS A 1 243 ? 33.38752 -1.56082 0.58060 1.000 18.24083 276 HIS A CA 1
ATOM 3142 C C . HIS A 1 243 ? 32.46933 -0.58684 1.30379 1.000 19.79668 276 HIS A C 1
ATOM 3143 O O . HIS A 1 243 ? 31.34968 -0.31926 0.86038 1.000 19.58056 276 HIS A O 1
ATOM 3157 N N . MET A 1 244 ? 32.93800 -0.05713 2.41657 1.000 18.98781 277 MET A N 1
ATOM 3158 C CA . MET A 1 244 ? 32.08136 0.71694 3.29891 1.000 14.91752 277 MET A CA 1
ATOM 3159 C C . MET A 1 244 ? 32.93815 1.61839 4.17603 1.000 15.42908 277 MET A C 1
ATOM 3160 O O . MET A 1 244 ? 34.17307 1.52535 4.13273 1.000 12.67429 277 MET A O 1
ATOM 3174 N N . PRO A 1 245 ? 32.33398 2.48245 4.99423 1.000 14.13595 278 PRO A N 1
ATOM 3175 C CA . PRO A 1 245 ? 33.11272 3.15595 6.04213 1.000 11.78336 278 PRO A CA 1
ATOM 3176 C C . PRO A 1 245 ? 33.69467 2.13170 7.00095 1.000 10.30316 278 PRO A C 1
ATOM 3177 O O . PRO A 1 245 ? 33.03317 1.15651 7.35989 1.000 16.42223 278 PRO A O 1
ATOM 3188 N N . HIS A 1 246 ? 34.93749 2.36210 7.42694 1.000 14.54159 279 HIS A N 1
ATOM 3189 C CA . HIS A 1 246 ? 35.65347 1.42682 8.28761 1.000 13.88557 279 HIS A CA 1
ATOM 3190 C C . HIS A 1 246 ? 36.04622 2.11134 9.58565 1.000 17.21172 279 HIS A C 1
ATOM 3191 O O . HIS A 1 246 ? 36.79404 3.09519 9.56886 1.000 15.22517 279 HIS A O 1
ATOM 3205 N N . MET A 1 247 ? 35.58050 1.56729 10.70656 1.000 18.33230 280 MET A N 1
ATOM 3206 C CA . MET A 1 247 ? 36.05371 2.02545 12.00090 1.000 11.23213 280 MET A CA 1
ATOM 3207 C C . MET A 1 247 ? 37.41828 1.41999 12.28577 1.000 15.86954 280 MET A C 1
ATOM 3208 O O . MET A 1 247 ? 37.61153 0.20509 12.17402 1.000 15.86851 280 MET A O 1
ATOM 3222 N N . ILE A 1 248 ? 38.35432 2.26977 12.67212 1.000 17.63217 281 ILE A N 1
ATOM 3223 C CA . ILE A 1 248 ? 39.72380 1.86894 12.93935 1.000 15.10789 281 ILE A CA 1
ATOM 3224 C C . ILE A 1 248 ? 40.09216 2.36456 14.32528 1.000 23.03834 281 ILE A C 1
ATOM 3225 O O . ILE A 1 248 ? 39.79106 3.50941 14.68492 1.000 16.06833 281 ILE A O 1
ATOM 3241 N N . ASP A 1 249 ? 40.73315 1.49661 15.10188 1.000 18.10359 282 ASP A N 1
ATOM 3242 C CA . ASP A 1 249 ? 41.33614 1.86420 16.37443 1.000 22.15051 282 ASP A CA 1
ATOM 3243 C C . ASP A 1 249 ? 42.82313 2.10820 16.14167 1.000 18.74709 282 ASP A C 1
ATOM 3244 O O . ASP A 1 249 ? 43.52687 1.22725 15.63371 1.000 21.86625 282 ASP A O 1
ATOM 3253 N N . ARG A 1 250 ? 43.29501 3.30107 16.52055 1.000 18.32222 283 ARG A N 1
ATOM 3254 C CA . ARG A 1 250 ? 44.67066 3.69790 16.22329 1.000 30.84516 283 ARG A CA 1
ATOM 3255 C C . ARG A 1 250 ? 45.68207 2.76460 16.87737 1.000 31.42526 283 ARG A C 1
ATOM 3256 O O . ARG A 1 250 ? 46.75457 2.50847 16.31635 1.000 28.34621 283 ARG A O 1
ATOM 3277 N N . LEU A 1 251 ? 45.37564 2.26673 18.07610 1.000 25.46687 284 LEU A N 1
ATOM 3278 C CA . LEU A 1 251 ? 46.33652 1.41722 18.77019 1.000 29.92777 284 LEU A CA 1
ATOM 3279 C C . LEU A 1 251 ? 46.44024 0.05173 18.10411 1.000 30.57837 284 LEU A C 1
ATOM 3280 O O . LEU A 1 251 ? 47.53491 -0.51379 17.99868 1.000 29.20587 284 LEU A O 1
ATOM 3296 N N . ILE A 1 252 ? 45.31818 -0.48836 17.63079 1.000 23.78715 285 ILE A N 1
ATOM 3297 C CA . ILE A 1 252 ? 45.36824 -1.77609 16.94982 1.000 28.75033 285 ILE A CA 1
ATOM 3298 C C . ILE A 1 252 ? 46.03753 -1.63382 15.58950 1.000 24.89013 285 ILE A C 1
ATOM 3299 O O . ILE A 1 252 ? 46.75532 -2.53508 15.13973 1.000 30.75079 285 ILE A O 1
ATOM 3315 N N . MET A 1 253 ? 45.81357 -0.50745 14.90957 1.000 21.93353 286 MET A N 1
ATOM 3316 C CA . MET A 1 253 ? 46.47340 -0.29025 13.62825 1.000 22.15016 286 MET A CA 1
ATOM 3317 C C . MET A 1 253 ? 47.98300 -0.24345 13.80274 1.000 23.80191 286 MET A C 1
ATOM 3318 O O . MET A 1 253 ? 48.72592 -0.84038 13.01614 1.000 33.08671 286 MET A O 1
ATOM 3332 N N . GLN A 1 254 ? 48.45820 0.45197 14.83508 1.000 23.59657 287 GLN A N 1
ATOM 3333 C CA . GLN A 1 254 ? 49.89700 0.51554 15.05792 1.000 35.08857 287 GLN A CA 1
ATOM 3334 C C . GLN A 1 254 ? 50.45517 -0.85220 15.43580 1.000 32.33814 287 GLN A C 1
ATOM 3335 O O . GLN A 1 254 ? 51.52950 -1.24160 14.96387 1.000 32.79929 287 GLN A O 1
ATOM 3349 N N . GLU A 1 255 ? 49.74105 -1.59889 16.28151 1.000 27.99071 288 GLU A N 1
ATOM 3350 C CA . GLU A 1 255 ? 50.17480 -2.95488 16.60058 1.000 30.88298 288 GLU A CA 1
ATOM 3351 C C . GLU A 1 255 ? 50.26352 -3.80098 15.33782 1.000 28.82719 288 GLU A C 1
ATOM 3352 O O . GLU A 1 255 ? 51.20697 -4.58071 15.16599 1.000 29.99053 288 GLU A O 1
ATOM 3364 N N . LEU A 1 256 ? 49.29178 -3.65170 14.43569 1.000 28.69466 289 LEU A N 1
ATOM 3365 C CA . LEU A 1 256 ? 49.34687 -4.37181 13.16849 1.000 25.07808 289 LEU A CA 1
ATOM 3366 C C . LEU A 1 256 ? 50.57515 -3.97773 12.35815 1.000 30.74632 289 LEU A C 1
ATOM 3367 O O . LEU A 1 256 ? 51.25089 -4.83928 11.78292 1.000 35.67739 289 LEU A O 1
ATOM 3383 N N . GLN A 1 257 ? 50.86935 -2.67821 12.28152 1.000 31.18021 290 GLN A N 1
ATOM 3384 C CA . GLN A 1 257 ? 51.99577 -2.22504 11.47490 1.000 41.39806 290 GLN A CA 1
ATOM 3385 C C . GLN A 1 257 ? 53.33501 -2.51203 12.13814 1.000 35.44427 290 GLN A C 1
ATOM 3386 O O . GLN A 1 257 ? 54.35479 -2.55608 11.44160 1.000 39.61389 290 GLN A O 1
ATOM 3400 N N . ASP A 1 258 ? 53.35938 -2.70880 13.45757 1.000 39.24936 291 ASP A N 1
ATOM 3401 C CA . ASP A 1 258 ? 54.56795 -3.17719 14.12318 1.000 39.86810 291 ASP A CA 1
ATOM 3402 C C . ASP A 1 258 ? 54.78042 -4.67450 13.94549 1.000 37.78621 291 ASP A C 1
ATOM 3403 O O . ASP A 1 258 ? 55.88515 -5.16415 14.20283 1.000 57.16351 291 ASP A O 1
ATOM 3412 N N . THR A 1 259 ? 53.75649 -5.40688 13.51105 1.000 48.10094 292 THR A N 1
ATOM 3413 C CA . THR A 1 259 ? 53.90676 -6.81986 13.19254 1.000 41.45350 292 THR A CA 1
ATOM 3414 C C . THR A 1 259 ? 54.40231 -7.04724 11.76932 1.000 56.77194 292 THR A C 1
ATOM 3415 O O . THR A 1 259 ? 55.01984 -8.08367 11.49894 1.000 43.57252 292 THR A O 1
ATOM 3426 N N . PHE A 1 260 ? 54.14104 -6.10526 10.85137 1.000 36.12507 293 PHE A N 1
ATOM 3427 C CA . PHE A 1 260 ? 54.62801 -6.19459 9.47129 1.000 35.88269 293 PHE A CA 1
ATOM 3428 C C . PHE A 1 260 ? 55.28242 -4.88034 9.04132 1.000 39.68728 293 PHE A C 1
ATOM 3429 O O . PHE A 1 260 ? 54.92321 -4.29918 8.01702 1.000 34.32103 293 PHE A O 1
ATOM 3446 N N . PRO A 1 261 ? 56.26176 -4.38584 9.80529 1.000 40.64342 294 PRO A N 1
ATOM 3447 C CA . PRO A 1 261 ? 56.84714 -3.07343 9.47024 1.000 41.74011 294 PRO A CA 1
ATOM 3448 C C . PRO A 1 261 ? 57.44870 -3.00492 8.07596 1.000 42.85902 294 PRO A C 1
ATOM 3449 O O . PRO A 1 261 ? 57.29456 -1.98581 7.39051 1.000 42.09603 294 PRO A O 1
ATOM 3460 N N . GLN A 1 262 ? 58.13795 -4.05680 7.63315 1.000 47.77169 295 GLN A N 1
ATOM 3461 C CA . GLN A 1 262 ? 58.71318 -4.04335 6.29146 1.000 52.41928 295 GLN A CA 1
ATOM 3462 C C . GLN A 1 262 ? 57.62808 -3.86752 5.24026 1.000 42.98329 295 GLN A C 1
ATOM 3463 O O . GLN A 1 262 ? 57.76948 -3.06913 4.30597 1.000 40.29456 295 GLN A O 1
ATOM 3477 N N . GLU A 1 263 ? 56.54092 -4.62869 5.36851 1.000 38.82730 296 GLU A N 1
ATOM 3478 C CA . GLU A 1 263 ? 55.53151 -4.65332 4.32025 1.000 37.64921 296 GLU A CA 1
ATOM 3479 C C . GLU A 1 263 ? 54.74516 -3.35235 4.25796 1.000 33.02227 296 GLU A C 1
ATOM 3480 O O . GLU A 1 263 ? 54.28841 -2.96272 3.17703 1.000 34.44926 296 GLU A O 1
ATOM 3492 N N . PHE A 1 264 ? 54.57903 -2.66416 5.38911 1.000 31.54395 297 PHE A N 1
ATOM 3493 C CA . PHE A 1 264 ? 53.86152 -1.39344 5.36152 1.000 36.08356 297 PHE A CA 1
ATOM 3494 C C . PHE A 1 264 ? 54.74021 -0.27492 4.81590 1.000 33.84178 297 PHE A C 1
ATOM 3495 O O . PHE A 1 264 ? 54.25532 0.59247 4.08185 1.000 35.52812 297 PHE A O 1
ATOM 3512 N N . ASP A 1 265 ? 56.03358 -0.28478 5.14595 1.000 33.77799 298 ASP A N 1
ATOM 3513 C CA . ASP A 1 265 ? 56.95603 0.65244 4.51340 1.000 39.51849 298 ASP A CA 1
ATOM 3514 C C . ASP A 1 265 ? 56.98908 0.44230 3.00446 1.000 35.79837 298 ASP A C 1
ATOM 3515 O O . ASP A 1 265 ? 57.01611 1.40599 2.23079 1.000 35.46083 298 ASP A O 1
ATOM 3524 N N . LYS A 1 266 ? 56.97690 -0.81590 2.56946 1.000 36.44891 299 LYS A N 1
ATOM 3525 C CA . LYS A 1 266 ? 56.93989 -1.11181 1.14214 1.000 36.69896 299 LYS A CA 1
ATOM 3526 C C . LYS A 1 266 ? 55.63845 -0.62467 0.51000 1.000 37.05003 299 LYS A C 1
ATOM 3527 O O . LYS A 1 266 ? 55.64911 -0.04586 -0.58322 1.000 33.10588 299 LYS A O 1
ATOM 3546 N N . THR A 1 267 ? 54.50528 -0.84087 1.18295 1.000 30.30174 300 THR A N 1
ATOM 3547 C CA . THR A 1 267 ? 53.24173 -0.32203 0.66776 1.000 32.70793 300 THR A CA 1
ATOM 3548 C C . THR A 1 267 ? 53.27395 1.19868 0.58540 1.000 30.33523 300 THR A C 1
ATOM 3549 O O . THR A 1 267 ? 52.84232 1.78548 -0.41423 1.000 26.43017 300 THR A O 1
ATOM 3560 N N . SER A 1 268 ? 53.79477 1.85168 1.62663 1.000 27.18960 301 SER A N 1
ATOM 3561 C CA . SER A 1 268 ? 53.89385 3.30631 1.62363 1.000 28.42849 301 SER A CA 1
ATOM 3562 C C . SER A 1 268 ? 54.77321 3.80616 0.48423 1.000 33.58349 301 SER A C 1
ATOM 3563 O O . SER A 1 268 ? 54.52975 4.89101 -0.05701 1.000 28.53288 301 SER A O 1
ATOM 3571 N N . SER A 1 269 ? 55.78450 3.02771 0.09469 1.000 31.92313 302 SER A N 1
ATOM 3572 C CA . SER A 1 269 ? 56.74759 3.46719 -0.90716 1.000 35.45230 302 SER A CA 1
ATOM 3573 C C . SER A 1 269 ? 56.25965 3.28358 -2.33916 1.000 33.82438 302 SER A C 1
ATOM 3574 O O . SER A 1 269 ? 56.92203 3.76705 -3.26215 1.000 36.07357 302 SER A O 1
ATOM 3582 N N . HIS A 1 270 ? 55.14052 2.59614 -2.55382 1.000 33.31549 303 HIS A N 1
ATOM 3583 C CA . HIS A 1 270 ? 54.58510 2.43205 -3.89457 1.000 30.84951 303 HIS A CA 1
ATOM 3584 C C . HIS A 1 270 ? 53.79731 3.68492 -4.25281 1.000 31.87660 303 HIS A C 1
ATOM 3585 O O . HIS A 1 270 ? 52.75704 3.97181 -3.65012 1.000 30.41361 303 HIS A O 1
ATOM 3599 N N . ARG A 1 271 ? 54.29213 4.43603 -5.23105 1.000 30.38676 304 ARG A N 1
ATOM 3600 C CA . ARG A 1 271 ? 53.66126 5.69631 -5.59435 1.000 29.51961 304 ARG A CA 1
ATOM 3601 C C . ARG A 1 271 ? 52.46286 5.50363 -6.51494 1.000 32.69401 304 ARG A C 1
ATOM 3602 O O . ARG A 1 271 ? 51.70219 6.45500 -6.72427 1.000 29.36342 304 ARG A O 1
ATOM 3623 N N . VAL A 1 272 ? 52.26771 4.29678 -7.04744 1.000 30.99198 305 VAL A N 1
ATOM 3624 C CA . VAL A 1 272 ? 50.99909 3.87726 -7.62438 1.000 32.59409 305 VAL A CA 1
ATOM 3625 C C . VAL A 1 272 ? 50.65152 2.51227 -7.04206 1.000 32.85311 305 VAL A C 1
ATOM 3626 O O . VAL A 1 272 ? 51.50480 1.80678 -6.50000 1.000 33.47491 305 VAL A O 1
ATOM 3639 N N . ARG A 1 273 ? 49.36856 2.16065 -7.14316 1.000 35.22544 306 ARG A N 1
ATOM 3640 C CA . ARG A 1 273 ? 48.87413 0.86329 -6.69548 1.000 41.28987 306 ARG A CA 1
ATOM 3641 C C . ARG A 1 273 ? 49.80883 -0.26051 -7.11520 1.000 35.86470 306 ARG A C 1
ATOM 3642 O O . ARG A 1 273 ? 50.31357 -0.27629 -8.23935 1.000 35.14227 306 ARG A O 1
ATOM 3663 N N . HIS A 1 274 ? 50.00413 -1.22475 -6.21584 1.000 37.80625 307 HIS A N 1
ATOM 3664 C CA . HIS A 1 274 ? 50.95827 -2.30259 -6.43525 1.000 39.00759 307 HIS A CA 1
ATOM 3665 C C . HIS A 1 274 ? 50.33626 -3.63384 -6.03648 1.000 37.74414 307 HIS A C 1
ATOM 3666 O O . HIS A 1 274 ? 49.48595 -3.69938 -5.14568 1.000 39.53253 307 HIS A O 1
ATOM 3680 N N . SER A 1 275 ? 50.78211 -4.70131 -6.70504 1.000 39.91645 308 SER A N 1
ATOM 3681 C CA . SER A 1 275 ? 50.28058 -6.04009 -6.41360 1.000 36.88263 308 SER A CA 1
ATOM 3682 C C . SER A 1 275 ? 50.62996 -6.49576 -5.00565 1.000 38.03840 308 SER A C 1
ATOM 3683 O O . SER A 1 275 ? 49.96973 -7.39438 -4.47334 1.000 43.27919 308 SER A O 1
ATOM 3691 N N . GLU A 1 276 ? 51.64983 -5.89927 -4.39453 1.000 37.52070 309 GLU A N 1
ATOM 3692 C CA . GLU A 1 276 ? 52.10765 -6.31275 -3.07662 1.000 36.60114 309 GLU A CA 1
ATOM 3693 C C . GLU A 1 276 ? 51.89202 -5.19687 -2.06242 1.000 38.24692 309 GLU A C 1
ATOM 3694 O O . GLU A 1 276 ? 52.84441 -4.72363 -1.43395 1.000 49.21286 309 GLU A O 1
ATOM 3706 N N . ASP A 1 277 ? 50.64444 -4.76406 -1.90768 1.000 33.84069 310 ASP A N 1
ATOM 3707 C CA . ASP A 1 277 ? 50.26957 -3.76834 -0.91589 1.000 24.64631 310 ASP A CA 1
ATOM 3708 C C . ASP A 1 277 ? 49.52821 -4.43428 0.23362 1.000 30.55572 310 ASP A C 1
ATOM 3709 O O . ASP A 1 277 ? 48.76716 -5.38606 0.02844 1.000 25.89965 310 ASP A O 1
ATOM 3718 N N . MET A 1 278 ? 49.76757 -3.93813 1.44540 1.000 25.30398 311 MET A N 1
ATOM 3719 C CA . MET A 1 278 ? 48.94888 -4.31555 2.58885 1.000 37.95262 311 MET A CA 1
ATOM 3720 C C . MET A 1 278 ? 47.58524 -3.64383 2.47128 1.000 23.28172 311 MET A C 1
ATOM 3721 O O . MET A 1 278 ? 47.41520 -2.49776 2.90014 1.000 31.84176 311 MET A O 1
ATOM 3735 N N . GLN A 1 279 ? 46.61761 -4.34178 1.87688 1.000 32.39276 312 GLN A N 1
ATOM 3736 C CA . GLN A 1 279 ? 45.27876 -3.79080 1.69536 1.000 16.58355 312 GLN A CA 1
ATOM 3737 C C . GLN A 1 279 ? 44.71386 -3.32678 3.03140 1.000 20.77601 312 GLN A C 1
ATOM 3738 O O . GLN A 1 279 ? 44.72210 -4.07162 4.01504 1.000 22.66640 312 GLN A O 1
ATOM 3752 N N . PHE A 1 280 ? 44.20432 -2.09132 3.04654 1.000 20.53739 313 PHE A N 1
ATOM 3753 C CA . PHE A 1 280 ? 43.90649 -1.39226 4.29604 1.000 16.02286 313 PHE A CA 1
ATOM 3754 C C . PHE A 1 280 ? 42.92308 -2.16946 5.16717 1.000 15.18571 313 PHE A C 1
ATOM 3755 O O . PHE A 1 280 ? 43.25461 -2.58045 6.28538 1.000 16.99214 313 PHE A O 1
ATOM 3772 N N . ALA A 1 281 ? 41.69158 -2.35271 4.68603 1.000 18.27533 314 ALA A N 1
ATOM 3773 C CA . ALA A 1 281 ? 40.66682 -2.97742 5.51841 1.000 19.62401 314 ALA A CA 1
ATOM 3774 C C . ALA A 1 281 ? 40.95762 -4.45375 5.74506 1.000 16.14208 314 ALA A C 1
ATOM 3775 O O . ALA A 1 281 ? 40.73555 -4.97737 6.84371 1.000 12.89120 314 ALA A O 1
ATOM 3782 N N . PHE A 1 282 ? 41.44494 -5.14149 4.71428 1.000 15.93365 315 PHE A N 1
ATOM 3783 C CA . PHE A 1 282 ? 41.70720 -6.56967 4.83271 1.000 14.94213 315 PHE A CA 1
ATOM 3784 C C . PHE A 1 282 ? 42.76822 -6.83530 5.89056 1.000 20.96058 315 PHE A C 1
ATOM 3785 O O . PHE A 1 282 ? 42.59582 -7.69844 6.76044 1.000 23.43545 315 PHE A O 1
ATOM 3802 N N . SER A 1 283 ? 43.87152 -6.08460 5.83536 1.000 21.55625 316 SER A N 1
ATOM 3803 C CA . SER A 1 283 ? 44.93705 -6.23477 6.81957 1.000 19.84129 316 SER A CA 1
ATOM 3804 C C . SER A 1 283 ? 44.42761 -5.94524 8.22414 1.000 20.81825 316 SER A C 1
ATOM 3805 O O . SER A 1 283 ? 44.69117 -6.70540 9.16152 1.000 21.24878 316 SER A O 1
ATOM 3813 N N . TYR A 1 284 ? 43.68225 -4.84983 8.38736 1.000 19.22319 317 TYR A N 1
ATOM 3814 C CA . TYR A 1 284 ? 43.30215 -4.41452 9.72652 1.000 23.66441 317 TYR A CA 1
ATOM 3815 C C . TYR A 1 284 ? 42.34426 -5.39863 10.38699 1.000 19.19463 317 TYR A C 1
ATOM 3816 O O . TYR A 1 284 ? 42.54482 -5.79627 11.53996 1.000 16.64639 317 TYR A O 1
ATOM 3834 N N . PHE A 1 285 ? 41.27985 -5.78474 9.68506 1.000 14.92591 318 PHE A N 1
ATOM 3835 C CA . PHE A 1 285 ? 40.24748 -6.58392 10.33556 1.000 17.04789 318 PHE A CA 1
ATOM 3836 C C . PHE A 1 285 ? 40.67389 -8.03095 10.54458 1.000 25.51100 318 PHE A C 1
ATOM 3837 O O . PHE A 1 285 ? 40.21053 -8.66952 11.49811 1.000 23.54585 318 PHE A O 1
ATOM 3854 N N . TYR A 1 286 ? 41.55878 -8.56673 9.70015 1.000 18.91967 319 TYR A N 1
ATOM 3855 C CA . TYR A 1 286 ? 42.03086 -9.92514 9.95044 1.000 20.95418 319 TYR A CA 1
ATOM 3856 C C . TYR A 1 286 ? 43.12682 -9.96041 11.00533 1.000 19.77343 319 TYR A C 1
ATOM 3857 O O . TYR A 1 286 ? 43.24500 -10.95793 11.72657 1.000 25.67067 319 TYR A O 1
ATOM 3875 N N . PHE A 1 287 ? 43.91187 -8.88991 11.14495 1.000 19.38191 320 PHE A N 1
ATOM 3876 C CA . PHE A 1 287 ? 44.77446 -8.79173 12.31661 1.000 27.26230 320 PHE A CA 1
ATOM 3877 C C . PHE A 1 287 ? 43.93598 -8.74275 13.58619 1.000 24.19630 320 PHE A C 1
ATOM 3878 O O . PHE A 1 287 ? 44.20290 -9.46121 14.55622 1.000 24.44773 320 PHE A O 1
ATOM 3895 N N . LEU A 1 288 ? 42.90223 -7.90424 13.58974 1.000 27.41214 321 LEU A N 1
ATOM 3896 C CA . LEU A 1 288 ? 42.03894 -7.81209 14.75887 1.000 24.74820 321 LEU A CA 1
ATOM 3897 C C . LEU A 1 288 ? 41.42282 -9.16405 15.10430 1.000 25.82199 321 LEU A C 1
ATOM 3898 O O . LEU A 1 288 ? 41.34731 -9.53577 16.28169 1.000 24.14634 321 LEU A O 1
ATOM 3914 N N . MET A 1 289 ? 40.98985 -9.92257 14.09616 1.000 23.76700 322 MET A N 1
ATOM 3915 C CA . MET A 1 289 ? 40.35925 -11.21261 14.35195 1.000 30.39931 322 MET A CA 1
ATOM 3916 C C . MET A 1 289 ? 41.35430 -12.33538 14.61528 1.000 22.77559 322 MET A C 1
ATOM 3917 O O . MET A 1 289 ? 40.94195 -13.39899 15.08929 1.000 32.68328 322 MET A O 1
ATOM 3931 N N . SER A 1 290 ? 42.64144 -12.13315 14.33732 1.000 27.42778 323 SER A N 1
ATOM 3932 C CA . SER A 1 290 ? 43.62396 -13.20826 14.41434 1.000 26.57552 323 SER A CA 1
ATOM 3933 C C . SER A 1 290 ? 44.58353 -13.08990 15.58412 1.000 28.29267 323 SER A C 1
ATOM 3934 O O . SER A 1 290 ? 45.09067 -14.11334 16.04823 1.000 31.01360 323 SER A O 1
ATOM 3942 N N . ALA A 1 291 ? 44.85304 -11.87902 16.06343 1.000 37.78240 324 ALA A N 1
ATOM 3943 C CA . ALA A 1 291 ? 45.76977 -11.71060 17.17987 1.000 37.77953 324 ALA A CA 1
ATOM 3944 C C . ALA A 1 291 ? 45.31617 -12.56085 18.35805 1.000 36.91765 324 ALA A C 1
ATOM 3945 O O . ALA A 1 291 ? 44.12840 -12.60266 18.69164 1.000 36.10709 324 ALA A O 1
ATOM 3952 N N . VAL A 1 292 ? 46.26401 -13.25845 18.97363 1.000 37.41311 325 VAL A N 1
ATOM 3953 C CA . VAL A 1 292 ? 45.97149 -14.15094 20.08510 1.000 42.94870 325 VAL A CA 1
ATOM 3954 C C . VAL A 1 292 ? 46.65696 -13.62077 21.33413 1.000 36.88209 325 VAL A C 1
ATOM 3955 O O . VAL A 1 292 ? 47.67958 -12.93093 21.26789 1.000 41.60025 325 VAL A O 1
ATOM 3968 N N . GLN A 1 293 ? 46.07132 -13.94144 22.48074 1.000 38.24834 326 GLN A N 1
ATOM 3969 C CA . GLN A 1 293 ? 46.61793 -13.57625 23.77690 1.000 50.03802 326 GLN A CA 1
ATOM 3970 C C . GLN A 1 293 ? 46.69961 -14.82773 24.63452 1.000 36.97033 326 GLN A C 1
ATOM 3971 O O . GLN A 1 293 ? 45.80887 -15.68152 24.58880 1.000 52.56129 326 GLN A O 1
ATOM 3985 N N . GLN A 1 294 ? 47.77365 -14.94563 25.40187 1.000 52.63701 327 GLN A N 1
ATOM 3986 C CA . GLN A 1 294 ? 47.87110 -16.04137 26.34843 1.000 46.28497 327 GLN A CA 1
ATOM 3987 C C . GLN A 1 294 ? 47.06850 -15.71259 27.59969 1.000 54.56534 327 GLN A C 1
ATOM 3988 O O . GLN A 1 294 ? 46.94569 -14.55108 28.00041 1.000 49.56122 327 GLN A O 1
ATOM 4002 N N . LEU A 1 295 ? 46.49998 -16.75194 28.20298 1.000 65.62380 328 LEU A N 1
ATOM 4003 C CA . LEU A 1 295 ? 45.71467 -16.57042 29.41443 1.000 51.55334 328 LEU A CA 1
ATOM 4004 C C . LEU A 1 295 ? 46.60420 -16.06837 30.54592 1.000 53.76812 328 LEU A C 1
ATOM 4005 O O . LEU A 1 295 ? 47.74341 -16.51398 30.71198 1.000 52.62061 328 LEU A O 1
ATOM 4021 N N . ASN A 1 296 ? 46.08158 -15.11969 31.31671 1.000 54.32665 329 ASN A N 1
ATOM 4022 C CA . ASN A 1 296 ? 46.79023 -14.56084 32.46489 1.000 63.09157 329 ASN A CA 1
ATOM 4023 C C . ASN A 1 296 ? 46.40534 -15.37832 33.69496 1.000 60.14939 329 ASN A C 1
ATOM 4024 O O . ASN A 1 296 ? 45.27955 -15.27407 34.19289 1.000 47.36584 329 ASN A O 1
ATOM 4034 N N . ILE A 1 297 ? 47.33854 -16.20260 34.17826 1.000 61.82464 330 ILE A N 1
ATOM 4035 C CA . ILE A 1 297 ? 47.02466 -17.11915 35.27164 1.000 61.34014 330 ILE A CA 1
ATOM 4036 C C . ILE A 1 297 ? 46.61525 -16.34621 36.51871 1.000 61.17408 330 ILE A C 1
ATOM 4037 O O . ILE A 1 297 ? 45.73118 -16.77513 37.26982 1.000 59.58519 330 ILE A O 1
ATOM 4053 N N . SER A 1 298 ? 47.25270 -15.20033 36.76469 1.000 54.80463 331 SER A N 1
ATOM 4054 C CA . SER A 1 298 ? 46.89635 -14.40015 37.93133 1.000 63.48134 331 SER A CA 1
ATOM 4055 C C . SER A 1 298 ? 45.41910 -14.02473 37.91032 1.000 71.19079 331 SER A C 1
ATOM 4056 O O . SER A 1 298 ? 44.76135 -14.00145 38.95793 1.000 63.61280 331 SER A O 1
ATOM 4064 N N . GLU A 1 299 ? 44.87565 -13.74027 36.72450 1.000 68.56240 332 GLU A N 1
ATOM 4065 C CA . GLU A 1 299 ? 43.46650 -13.38033 36.61954 1.000 59.94900 332 GLU A CA 1
ATOM 4066 C C . GLU A 1 299 ? 42.55899 -14.59571 36.74822 1.000 60.91720 332 GLU A C 1
ATOM 4067 O O . GLU A 1 299 ? 41.45543 -14.48301 37.29376 1.000 54.41735 332 GLU A O 1
ATOM 4079 N N . VAL A 1 300 ? 42.99248 -15.75462 36.24892 1.000 44.27125 333 VAL A N 1
ATOM 4080 C CA . VAL A 1 300 ? 42.26642 -16.99094 36.52427 1.000 51.87102 333 VAL A CA 1
ATOM 4081 C C . VAL A 1 300 ? 42.11760 -17.17599 38.02807 1.000 36.10520 333 VAL A C 1
ATOM 4082 O O . VAL A 1 300 ? 41.00919 -17.34884 38.54854 1.000 42.59417 333 VAL A O 1
ATOM 4095 N N . PHE A 1 301 ? 43.24114 -17.12628 38.74701 1.000 42.11582 334 PHE A N 1
ATOM 4096 C CA . PHE A 1 301 ? 43.22362 -17.28762 40.19646 1.000 44.33058 334 PHE A CA 1
ATOM 4097 C C . PHE A 1 301 ? 42.20757 -16.35878 40.84840 1.000 48.06738 334 PHE A C 1
ATOM 4098 O O . PHE A 1 301 ? 41.43999 -16.78082 41.72130 1.000 53.56631 334 PHE A O 1
ATOM 4115 N N . ASP A 1 302 ? 42.17815 -15.09064 40.42657 1.000 56.43352 335 ASP A N 1
ATOM 4116 C CA . ASP A 1 302 ? 41.26518 -14.12802 41.03652 1.000 48.40682 335 ASP A CA 1
ATOM 4117 C C . ASP A 1 302 ? 39.80991 -14.51341 40.80407 1.000 44.31660 335 ASP A C 1
ATOM 4118 O O . ASP A 1 302 ? 38.95895 -14.30031 41.67561 1.000 54.19374 335 ASP A O 1
ATOM 4127 N N . GLU A 1 303 ? 39.49821 -15.07457 39.63386 1.000 35.97332 336 GLU A N 1
ATOM 4128 C CA . GLU A 1 303 ? 38.12616 -15.50298 39.38255 1.000 45.96893 336 GLU A CA 1
ATOM 4129 C C . GLU A 1 303 ? 37.76193 -16.70428 40.24554 1.000 44.52119 336 GLU A C 1
ATOM 4130 O O . GLU A 1 303 ? 36.62686 -16.81145 40.72383 1.000 48.28809 336 GLU A O 1
ATOM 4142 N N . ILE A 1 304 ? 38.71155 -17.61860 40.45412 1.000 49.34701 337 ILE A N 1
ATOM 4143 C CA . ILE A 1 304 ? 38.44781 -18.78282 41.29214 1.000 44.35908 337 ILE A CA 1
ATOM 4144 C C . ILE A 1 304 ? 38.32463 -18.36497 42.75295 1.000 44.01406 337 ILE A C 1
ATOM 4145 O O . ILE A 1 304 ? 37.48047 -18.88369 43.49304 1.000 41.52579 337 ILE A O 1
ATOM 4161 N N . ASP A 1 305 ? 39.15571 -17.41402 43.18562 1.000 46.15807 338 ASP A N 1
ATOM 4162 C CA . ASP A 1 305 ? 39.20272 -16.95757 44.57620 1.000 46.15812 338 ASP A CA 1
ATOM 4163 C C . ASP A 1 305 ? 38.04565 -15.98882 44.80942 1.000 46.92800 338 ASP A C 1
ATOM 4164 O O . ASP A 1 305 ? 38.20926 -14.76901 44.88910 1.000 44.77028 338 ASP A O 1
ATOM 4173 N N . THR A 1 306 ? 36.84576 -16.55944 44.94374 1.000 39.86652 339 THR A N 1
ATOM 4174 C CA . THR A 1 306 ? 35.63004 -15.75317 44.94306 1.000 41.76124 339 THR A CA 1
ATOM 4175 C C . THR A 1 306 ? 35.44163 -14.95025 46.22620 1.000 49.29684 339 THR A C 1
ATOM 4176 O O . THR A 1 306 ? 34.69163 -13.96837 46.21447 1.000 43.66163 339 THR A O 1
ATOM 4187 N N . ASP A 1 307 ? 36.08546 -15.33721 47.32701 1.000 36.35176 340 ASP A N 1
ATOM 4188 C CA . ASP A 1 307 ? 36.07404 -14.52616 48.53955 1.000 48.04405 340 ASP A CA 1
ATOM 4189 C C . ASP A 1 307 ? 37.22820 -13.53092 48.59255 1.000 39.11554 340 ASP A C 1
ATOM 4190 O O . ASP A 1 307 ? 37.34669 -12.79321 49.57605 1.000 58.65979 340 ASP A O 1
ATOM 4199 N N . HIS A 1 308 ? 38.07179 -13.49042 47.56023 1.000 50.04786 341 HIS A N 1
ATOM 4200 C CA . HIS A 1 308 ? 39.18188 -12.54225 47.47378 1.000 46.15142 341 HIS A CA 1
ATOM 4201 C C . HIS A 1 308 ? 40.12916 -12.66695 48.66398 1.000 52.06629 341 HIS A C 1
ATOM 4202 O O . HIS A 1 308 ? 40.70005 -11.67491 49.12335 1.000 50.35405 341 HIS A O 1
ATOM 4216 N N . SER A 1 309 ? 40.31779 -13.88359 49.16585 1.000 49.89007 342 SER A N 1
ATOM 4217 C CA . SER A 1 309 ? 41.15929 -14.11208 50.33196 1.000 55.11553 342 SER A CA 1
ATOM 4218 C C . SER A 1 309 ? 42.60819 -14.41674 49.97318 1.000 56.15687 342 SER A C 1
ATOM 4219 O O . SER A 1 309 ? 43.43644 -14.56410 50.87767 1.000 66.01910 342 SER A O 1
ATOM 4226 N N . GLY A 1 310 ? 42.93939 -14.51656 48.68768 1.000 53.14883 343 GLY A N 1
ATOM 4227 C CA . GLY A 1 310 ? 44.28686 -14.85347 48.28336 1.000 49.18243 343 GLY A CA 1
ATOM 4228 C C . GLY A 1 310 ? 44.67332 -16.30276 48.47145 1.000 45.25268 343 GLY A C 1
ATOM 4229 O O . GLY A 1 310 ? 45.76916 -16.69062 48.04809 1.000 55.32251 343 GLY A O 1
ATOM 4233 N N . VAL A 1 311 ? 43.81951 -17.11706 49.08788 1.000 48.73315 344 VAL A N 1
ATOM 4234 C CA . VAL A 1 311 ? 44.04619 -18.54798 49.24964 1.000 49.12340 344 VAL A CA 1
ATOM 4235 C C . VAL A 1 311 ? 42.84838 -19.28569 48.66936 1.000 44.84253 344 VAL A C 1
ATOM 4236 O O . VAL A 1 311 ? 41.70599 -18.83594 48.80922 1.000 55.05681 344 VAL A O 1
ATOM 4249 N N . LEU A 1 312 ? 43.10706 -20.41179 48.01115 1.000 50.30632 345 LEU A N 1
ATOM 4250 C CA . LEU A 1 312 ? 42.04225 -21.20652 47.41394 1.000 56.14260 345 LEU A CA 1
ATOM 4251 C C . LEU A 1 312 ? 41.57997 -22.25906 48.41262 1.000 47.91605 345 LEU A C 1
ATOM 4252 O O . LEU A 1 312 ? 42.36204 -23.12327 48.82374 1.000 54.49707 345 LEU A O 1
ATOM 4268 N N . SER A 1 313 ? 40.31536 -22.17473 48.80776 1.000 53.69446 346 SER A N 1
ATOM 4269 C CA . SER A 1 313 ? 39.71692 -23.21047 49.62778 1.000 56.40542 346 SER A CA 1
ATOM 4270 C C . SER A 1 313 ? 39.45837 -24.45749 48.78298 1.000 51.32169 346 SER A C 1
ATOM 4271 O O . SER A 1 313 ? 39.54699 -24.43846 47.55178 1.000 48.96370 346 SER A O 1
ATOM 4279 N N . ASP A 1 314 ? 39.14096 -25.56198 49.46398 1.000 45.09409 347 ASP A N 1
ATOM 4280 C CA . ASP A 1 314 ? 38.73266 -26.76949 48.75229 1.000 50.89907 347 ASP A CA 1
ATOM 4281 C C . ASP A 1 314 ? 37.57109 -26.47470 47.81440 1.000 46.21199 347 ASP A C 1
ATOM 4282 O O . ASP A 1 314 ? 37.54129 -26.94520 46.67132 1.000 43.72058 347 ASP A O 1
ATOM 4291 N N . ARG A 1 315 ? 36.60286 -25.69206 48.28869 1.000 41.72272 348 ARG A N 1
ATOM 4292 C CA . ARG A 1 315 ? 35.44774 -25.34724 47.46978 1.000 46.31079 348 ARG A CA 1
ATOM 4293 C C . ARG A 1 315 ? 35.86703 -24.61312 46.20199 1.000 45.56853 348 ARG A C 1
ATOM 4294 O O . ARG A 1 315 ? 35.34641 -24.89025 45.11388 1.000 46.62915 348 ARG A O 1
ATOM 4315 N N . GLU A 1 316 ? 36.81132 -23.67466 46.32132 1.000 46.57591 349 GLU A N 1
ATOM 4316 C CA . GLU A 1 316 ? 37.29698 -22.95404 45.14846 1.000 42.65538 349 GLU A CA 1
ATOM 4317 C C . GLU A 1 316 ? 38.19863 -23.83373 44.29392 1.000 38.58314 349 GLU A C 1
ATOM 4318 O O . GLU A 1 316 ? 38.19335 -23.71969 43.06252 1.000 44.58753 349 GLU A O 1
ATOM 4330 N N . ILE A 1 317 ? 38.96373 -24.72465 44.92546 1.000 40.96917 350 ILE A N 1
ATOM 4331 C CA . ILE A 1 317 ? 39.82688 -25.63071 44.17411 1.000 41.22997 350 ILE A CA 1
ATOM 4332 C C . ILE A 1 317 ? 38.99878 -26.52139 43.25878 1.000 42.83352 350 ILE A C 1
ATOM 4333 O O . ILE A 1 317 ? 39.41452 -26.83952 42.13803 1.000 50.32371 350 ILE A O 1
ATOM 4349 N N . ARG A 1 318 ? 37.81995 -26.94695 43.71894 1.000 41.13397 351 ARG A N 1
ATOM 4350 C CA . ARG A 1 318 ? 36.98851 -27.80985 42.88738 1.000 49.20901 351 ARG A CA 1
ATOM 4351 C C . ARG A 1 318 ? 36.63177 -27.12310 41.57786 1.000 38.47114 351 ARG A C 1
ATOM 4352 O O . ARG A 1 318 ? 36.67064 -27.74585 40.51028 1.000 43.52390 351 ARG A O 1
ATOM 4373 N N . THR A 1 319 ? 36.26958 -25.84106 41.64011 1.000 36.68133 352 THR A N 1
ATOM 4374 C CA . THR A 1 319 ? 36.00301 -25.09446 40.41625 1.000 42.09881 352 THR A CA 1
ATOM 4375 C C . THR A 1 319 ? 37.21000 -25.13763 39.48912 1.000 35.78604 352 THR A C 1
ATOM 4376 O O . THR A 1 319 ? 37.07550 -25.37376 38.28388 1.000 39.64547 352 THR A O 1
ATOM 4387 N N . LEU A 1 320 ? 38.40581 -24.92330 40.03957 1.000 40.05722 353 LEU A N 1
ATOM 4388 C CA . LEU A 1 320 ? 39.61146 -25.01051 39.22374 1.000 47.38348 353 LEU A CA 1
ATOM 4389 C C . LEU A 1 320 ? 39.74281 -26.38845 38.58807 1.000 48.51020 353 LEU A C 1
ATOM 4390 O O . LEU A 1 320 ? 40.16935 -26.51064 37.43290 1.000 42.56856 353 LEU A O 1
ATOM 4406 N N . ALA A 1 321 ? 39.36077 -27.43728 39.32186 1.000 39.17463 354 ALA A N 1
ATOM 4407 C CA . ALA A 1 321 ? 39.51476 -28.79606 38.81272 1.000 41.46300 354 ALA A CA 1
ATOM 4408 C C . ALA A 1 321 ? 38.57455 -29.06358 37.64376 1.000 39.08810 354 ALA A C 1
ATOM 4409 O O . ALA A 1 321 ? 38.95729 -29.73246 36.67722 1.000 39.57821 354 ALA A O 1
ATOM 4416 N N . THR A 1 322 ? 37.33920 -28.55573 37.71216 1.000 39.06697 355 THR A N 1
ATOM 4417 C CA . THR A 1 322 ? 36.41151 -28.73787 36.59959 1.000 42.18273 355 THR A CA 1
ATOM 4418 C C . THR A 1 322 ? 36.88804 -28.01087 35.35031 1.000 36.12307 355 THR A C 1
ATOM 4419 O O . THR A 1 322 ? 36.59169 -28.44456 34.23278 1.000 40.60671 355 THR A O 1
ATOM 4430 N N . ARG A 1 323 ? 37.61696 -26.90651 35.51592 1.000 46.40324 356 ARG A N 1
ATOM 4431 C CA . ARG A 1 323 ? 38.03930 -26.10601 34.37420 1.000 45.97550 356 ARG A CA 1
ATOM 4432 C C . ARG A 1 323 ? 39.18516 -26.74484 33.59917 1.000 50.77992 356 ARG A C 1
ATOM 4433 O O . ARG A 1 323 ? 39.37920 -26.41156 32.42575 1.000 55.83073 356 ARG A O 1
ATOM 4454 N N . ILE A 1 324 ? 39.94435 -27.64893 34.21702 1.000 52.49830 357 ILE A N 1
ATOM 4455 C CA . ILE A 1 324 ? 41.05400 -28.31923 33.55104 1.000 50.87092 357 ILE A CA 1
ATOM 4456 C C . ILE A 1 324 ? 40.77119 -29.79846 33.33317 1.000 49.76422 357 ILE A C 1
ATOM 4457 O O . ILE A 1 324 ? 41.65771 -30.53685 32.89263 1.000 55.82610 357 ILE A O 1
ATOM 4473 N N . HIS A 1 325 ? 39.55974 -30.25380 33.63021 1.000 45.02166 358 HIS A N 1
ATOM 4474 C CA . HIS A 1 325 ? 39.20752 -31.65461 33.48248 1.000 46.60054 358 HIS A CA 1
ATOM 4475 C C . HIS A 1 325 ? 37.87473 -31.77904 32.76413 1.000 45.67876 358 HIS A C 1
ATOM 4476 O O . HIS A 1 325 ? 37.04756 -30.86384 32.77169 1.000 50.79582 358 HIS A O 1
ATOM 4490 N N . GLU A 1 326 ? 37.68408 -32.93562 32.14054 1.000 55.19021 359 GLU A N 1
ATOM 4491 C CA . GLU A 1 326 ? 36.41831 -33.26327 31.50697 1.000 54.71969 359 GLU A CA 1
ATOM 4492 C C . GLU A 1 326 ? 35.45042 -33.80639 32.54920 1.000 39.82073 359 GLU A C 1
ATOM 4493 O O . GLU A 1 326 ? 35.82483 -34.60884 33.40892 1.000 56.92894 359 GLU A O 1
ATOM 4505 N N . LEU A 1 327 ? 34.21295 -33.35786 32.48121 1.000 53.18614 360 LEU A N 1
ATOM 4506 C CA . LEU A 1 327 ? 33.22775 -33.85514 33.42502 1.000 46.64810 360 LEU A CA 1
ATOM 4507 C C . LEU A 1 327 ? 32.69930 -35.21400 32.96468 1.000 51.61548 360 LEU A C 1
ATOM 4508 O O . LEU A 1 327 ? 32.67063 -35.50187 31.76512 1.000 56.26087 360 LEU A O 1
ATOM 4524 N N . PRO A 1 328 ? 32.28291 -36.08095 33.90301 1.000 51.79729 361 PRO A N 1
ATOM 4525 C CA . PRO A 1 328 ? 32.21664 -35.84817 35.34925 1.000 55.39229 361 PRO A CA 1
ATOM 4526 C C . PRO A 1 328 ? 33.58313 -35.90956 36.02765 1.000 54.36691 361 PRO A C 1
ATOM 4527 O O . PRO A 1 328 ? 34.50727 -36.54993 35.52598 1.000 54.45255 361 PRO A O 1
ATOM 4538 N N . LEU A 1 329 ? 33.69036 -35.24475 37.17267 1.000 58.98977 362 LEU A N 1
ATOM 4539 C CA . LEU A 1 329 ? 34.95273 -35.09763 37.88349 1.000 59.81245 362 LEU A CA 1
ATOM 4540 C C . LEU A 1 329 ? 35.15660 -36.29619 38.80235 1.000 59.86860 362 LEU A C 1
ATOM 4541 O O . LEU A 1 329 ? 34.30267 -36.58757 39.64589 1.000 56.14246 362 LEU A O 1
ATOM 4557 N N . SER A 1 330 ? 36.28185 -36.98528 38.64104 1.000 49.66419 363 SER A N 1
ATOM 4558 C CA . SER A 1 330 ? 36.60066 -38.13776 39.46836 1.000 52.58293 363 SER A CA 1
ATOM 4559 C C . SER A 1 330 ? 37.38159 -37.71146 40.70516 1.000 50.06244 363 SER A C 1
ATOM 4560 O O . SER A 1 330 ? 37.99862 -36.64456 40.74663 1.000 55.57530 363 SER A O 1
ATOM 4568 N N . LEU A 1 331 ? 37.35105 -38.57373 41.72269 1.000 50.33125 364 LEU A N 1
ATOM 4569 C CA . LEU A 1 331 ? 38.17636 -38.34414 42.90327 1.000 51.68339 364 LEU A CA 1
ATOM 4570 C C . LEU A 1 331 ? 39.64428 -38.21807 42.51894 1.000 52.37279 364 LEU A C 1
ATOM 4571 O O . LEU A 1 331 ? 40.35933 -37.35341 43.03835 1.000 52.33078 364 LEU A O 1
ATOM 4587 N N . GLN A 1 332 ? 40.10729 -39.06938 41.59959 1.000 53.86618 365 GLN A N 1
ATOM 4588 C CA . GLN A 1 332 ? 41.49637 -39.00567 41.15582 1.000 56.93584 365 GLN A CA 1
ATOM 4589 C C . GLN A 1 332 ? 41.82373 -37.64792 40.54269 1.000 52.29124 365 GLN A C 1
ATOM 4590 O O . GLN A 1 332 ? 42.92616 -37.12260 40.73912 1.000 52.81709 365 GLN A O 1
ATOM 4604 N N . ASP A 1 333 ? 40.88480 -37.06644 39.78847 1.000 50.28177 366 ASP A N 1
ATOM 4605 C CA . ASP A 1 333 ? 41.11305 -35.73455 39.23337 1.000 56.83796 366 ASP A CA 1
ATOM 4606 C C . ASP A 1 333 ? 41.40394 -34.72826 40.33750 1.000 54.39970 366 ASP A C 1
ATOM 4607 O O . ASP A 1 333 ? 42.32354 -33.91005 40.22067 1.000 57.15593 366 ASP A O 1
ATOM 4616 N N . LEU A 1 334 ? 40.62573 -34.77511 41.41920 1.000 60.80040 367 LEU A N 1
ATOM 4617 C CA . LEU A 1 334 ? 40.79384 -33.80783 42.49679 1.000 55.32385 367 LEU A CA 1
ATOM 4618 C C . LEU A 1 334 ? 42.06541 -34.08309 43.28926 1.000 58.72531 367 LEU A C 1
ATOM 4619 O O . LEU A 1 334 ? 42.81243 -33.15352 43.61585 1.000 54.65983 367 LEU A O 1
ATOM 4635 N N . THR A 1 335 ? 42.33426 -35.35279 43.60280 1.000 52.27927 368 THR A N 1
ATOM 4636 C CA . THR A 1 335 ? 43.53519 -35.67656 44.36594 1.000 57.59077 368 THR A CA 1
ATOM 4637 C C . THR A 1 335 ? 44.79502 -35.35191 43.57190 1.000 60.63112 368 THR A C 1
ATOM 4638 O O . THR A 1 335 ? 45.75993 -34.81103 44.12447 1.000 55.60689 368 THR A O 1
ATOM 4649 N N . SER A 1 336 ? 44.80718 -35.66974 42.27450 1.000 54.07544 369 SER A N 1
ATOM 4650 C CA . SER A 1 336 ? 45.98368 -35.37271 41.46334 1.000 54.39518 369 SER A CA 1
ATOM 4651 C C . SER A 1 336 ? 46.27117 -33.87708 41.44753 1.000 53.00270 369 SER A C 1
ATOM 4652 O O . SER A 1 336 ? 47.43176 -33.45833 41.53014 1.000 53.86154 369 SER A O 1
ATOM 4660 N N . LEU A 1 337 ? 45.22657 -33.05436 41.34341 1.000 53.03124 370 LEU A N 1
ATOM 4661 C CA . LEU A 1 337 ? 45.41736 -31.61156 41.43505 1.000 54.91908 370 LEU A CA 1
ATOM 4662 C C . LEU A 1 337 ? 46.01086 -31.23580 42.78542 1.000 51.36682 370 LEU A C 1
ATOM 4663 O O . LEU A 1 337 ? 46.95034 -30.43642 42.86759 1.000 57.38171 370 LEU A O 1
ATOM 4679 N N . GLU A 1 338 ? 45.47263 -31.81340 43.85936 1.000 51.93028 371 GLU A N 1
ATOM 4680 C CA . GLU A 1 338 ? 46.01731 -31.56504 45.18860 1.000 63.51244 371 GLU A CA 1
ATOM 4681 C C . GLU A 1 338 ? 47.47894 -31.98681 45.27795 1.000 65.81799 371 GLU A C 1
ATOM 4682 O O . GLU A 1 338 ? 48.30963 -31.25870 45.83344 1.000 61.86458 371 GLU A O 1
ATOM 4694 N N . GLN A 1 339 ? 47.81268 -33.16280 44.74097 1.000 64.75243 372 GLN A N 1
ATOM 4695 C CA . GLN A 1 339 ? 49.19296 -33.63308 44.79908 1.000 60.90385 372 GLN A CA 1
ATOM 4696 C C . GLN A 1 339 ? 50.12398 -32.72314 44.00606 1.000 68.11168 372 GLN A C 1
ATOM 4697 O O . GLN A 1 339 ? 51.27810 -32.51488 44.39648 1.000 70.03813 372 GLN A O 1
ATOM 4711 N N . MET A 1 340 ? 49.64842 -32.17374 42.88655 1.000 56.24041 373 MET A N 1
ATOM 4712 C CA . MET A 1 340 ? 50.46826 -31.21779 42.14976 1.000 61.95537 373 MET A CA 1
ATOM 4713 C C . MET A 1 340 ? 50.79382 -30.00787 43.01488 1.000 59.94383 373 MET A C 1
ATOM 4714 O O . MET A 1 340 ? 51.93816 -29.54122 43.04063 1.000 75.29137 373 MET A O 1
ATOM 4728 N N . LEU A 1 341 ? 49.79849 -29.48883 43.73543 1.000 73.03916 374 LEU A N 1
ATOM 4729 C CA . LEU A 1 341 ? 50.04393 -28.36176 44.62784 1.000 73.24207 374 LEU A CA 1
ATOM 4730 C C . LEU A 1 341 ? 50.98716 -28.75459 45.75797 1.000 65.10396 374 LEU A C 1
ATOM 4731 O O . LEU A 1 341 ? 51.91449 -28.00774 46.09192 1.000 66.86632 374 LEU A O 1
ATOM 4747 N N . ILE A 1 342 ? 50.76637 -29.92547 46.35880 1.000 69.07089 375 ILE A N 1
ATOM 4748 C CA . ILE A 1 342 ? 51.65290 -30.39935 47.41892 1.000 70.90163 375 ILE A CA 1
ATOM 4749 C C . ILE A 1 342 ? 53.05704 -30.62122 46.87032 1.000 77.50836 375 ILE A C 1
ATOM 4750 O O . ILE A 1 342 ? 54.04925 -30.16049 47.44737 1.000 77.87697 375 ILE A O 1
ATOM 4766 N N . ASN A 1 343 ? 53.16076 -31.34171 45.74966 1.000 81.78975 376 ASN A N 1
ATOM 4767 C CA . ASN A 1 343 ? 54.46107 -31.55064 45.12029 1.000 68.24707 376 ASN A CA 1
ATOM 4768 C C . ASN A 1 343 ? 55.12057 -30.22243 44.77106 1.000 74.61380 376 ASN A C 1
ATOM 4769 O O . ASN A 1 343 ? 56.34274 -30.07632 44.88843 1.000 87.53131 376 ASN A O 1
ATOM 4779 N N . CYS A 1 344 ? 54.32569 -29.24031 44.33933 1.000 83.98180 377 CYS A N 1
ATOM 4780 C CA . CYS A 1 344 ? 54.88385 -27.94417 43.96896 1.000 84.01662 377 CYS A CA 1
ATOM 4781 C C . CYS A 1 344 ? 55.31492 -27.14262 45.19185 1.000 87.25647 377 CYS A C 1
ATOM 4782 O O . CYS A 1 344 ? 56.28780 -26.38388 45.11992 1.000 93.13239 377 CYS A O 1
ATOM 4789 N N . SER A 1 345 ? 54.61571 -27.29607 46.31812 1.000 88.83531 378 SER A N 1
ATOM 4790 C CA . SER A 1 345 ? 54.94750 -26.51456 47.50602 1.000 98.95378 378 SER A CA 1
ATOM 4791 C C . SER A 1 345 ? 56.31745 -26.89814 48.05238 1.000 102.54936 378 SER A C 1
ATOM 4792 O O . SER A 1 345 ? 57.15333 -26.02955 48.32848 1.000 101.62436 378 SER A O 1
ATOM 4800 N N . LYS A 1 346 ? 56.56232 -28.19939 48.22237 1.000 89.57067 379 LYS A N 1
ATOM 4801 C CA . LYS A 1 346 ? 57.85868 -28.65079 48.71517 1.000 79.75755 379 LYS A CA 1
ATOM 4802 C C . LYS A 1 346 ? 58.99153 -28.21264 47.79703 1.000 96.25589 379 LYS A C 1
ATOM 4803 O O . LYS A 1 346 ? 60.11283 -27.97813 48.26241 1.000 94.27181 379 LYS A O 1
ATOM 4822 N N . SER A 1 347 ? 58.72039 -28.09483 46.49695 1.000 98.19803 380 SER A N 1
ATOM 4823 C CA . SER A 1 347 ? 59.76349 -27.83007 45.51500 1.000 92.06388 380 SER A CA 1
ATOM 4824 C C . SER A 1 347 ? 60.01955 -26.34658 45.29611 1.000 93.23652 380 SER A C 1
ATOM 4825 O O . SER A 1 347 ? 61.16033 -25.95962 45.01834 1.000 106.15225 380 SER A O 1
ATOM 4833 N N . LEU A 1 348 ? 58.99669 -25.50917 45.40860 1.000 118.51805 381 LEU A N 1
ATOM 4834 C CA . LEU A 1 348 ? 59.17134 -24.10914 45.06072 1.000 123.34138 381 LEU A CA 1
ATOM 4835 C C . LEU A 1 348 ? 59.86748 -23.34660 46.18720 1.000 122.12705 381 LEU A C 1
ATOM 4836 O O . LEU A 1 348 ? 59.78546 -23.73504 47.35586 1.000 106.45522 381 LEU A O 1
ATOM 4852 N N . PRO A 1 349 ? 60.56602 -22.26042 45.85607 1.000 109.24656 382 PRO A N 1
ATOM 4853 C CA . PRO A 1 349 ? 61.14949 -21.41551 46.90461 1.000 108.71630 382 PRO A CA 1
ATOM 4854 C C . PRO A 1 349 ? 60.07440 -20.87823 47.83666 1.000 112.22621 382 PRO A C 1
ATOM 4855 O O . PRO A 1 349 ? 59.00129 -20.45664 47.40011 1.000 112.04655 382 PRO A O 1
ATOM 4866 N N . SER A 1 350 ? 60.37534 -20.89387 49.13729 1.000 119.73374 383 SER A N 1
ATOM 4867 C CA . SER A 1 350 ? 59.42990 -20.36570 50.11460 1.000 116.16843 383 SER A CA 1
ATOM 4868 C C . SER A 1 350 ? 59.06256 -18.91911 49.81016 1.000 123.91427 383 SER A C 1
ATOM 4869 O O . SER A 1 350 ? 57.95319 -18.47888 50.13390 1.000 114.83927 383 SER A O 1
ATOM 4877 N N . ASN A 1 351 ? 59.97330 -18.16749 49.18577 1.000 123.57728 384 ASN A N 1
ATOM 4878 C CA . ASN A 1 351 ? 59.68344 -16.77550 48.86130 1.000 122.59133 384 ASN A CA 1
ATOM 4879 C C . ASN A 1 351 ? 58.63131 -16.65882 47.76623 1.000 121.66404 384 ASN A C 1
ATOM 4880 O O . ASN A 1 351 ? 57.92846 -15.64443 47.69280 1.000 117.36542 384 ASN A O 1
ATOM 4891 N N . LEU A 1 352 ? 58.50667 -17.67436 46.91081 1.000 119.81082 385 LEU A N 1
ATOM 4892 C CA . LEU A 1 352 ? 57.49780 -17.65994 45.85778 1.000 124.96628 385 LEU A CA 1
ATOM 4893 C C . LEU A 1 352 ? 56.15145 -18.19809 46.32666 1.000 109.13826 385 LEU A C 1
ATOM 4894 O O . LEU A 1 352 ? 55.10803 -17.71125 45.87576 1.000 101.90381 385 LEU A O 1
ATOM 4910 N N . THR A 1 353 ? 56.14940 -19.18683 47.22478 1.000 122.72899 386 THR A N 1
ATOM 4911 C CA . THR A 1 353 ? 54.89232 -19.75578 47.69919 1.000 116.86182 386 THR A CA 1
ATOM 4912 C C . THR A 1 353 ? 54.16291 -18.81130 48.64699 1.000 117.67311 386 THR A C 1
ATOM 4913 O O . THR A 1 353 ? 52.92748 -18.80906 48.68285 1.000 117.46546 386 THR A O 1
ATOM 4924 N N . HIS A 1 354 ? 54.89706 -18.01719 49.42156 1.000 118.27283 387 HIS A N 1
ATOM 4925 C CA . HIS A 1 354 ? 54.29081 -17.12529 50.40696 1.000 108.78274 387 HIS A CA 1
ATOM 4926 C C . HIS A 1 354 ? 53.44020 -17.91303 51.39786 1.000 87.94737 387 HIS A C 1
ATOM 4927 O O . HIS A 1 354 ? 53.86778 -18.94520 51.91423 1.000 77.28835 387 HIS A O 1
ATOM 4941 N N . THR A 1 361 ? 41.94144 -15.34390 58.09623 1.000 145.92278 394 THR A N 1
ATOM 4942 C CA . THR A 1 361 ? 41.50845 -16.63855 58.61049 1.000 152.45700 394 THR A CA 1
ATOM 4943 C C . THR A 1 361 ? 42.18689 -17.76839 57.84339 1.000 149.64332 394 THR A C 1
ATOM 4944 O O . THR A 1 361 ? 42.06198 -17.86554 56.62198 1.000 141.07449 394 THR A O 1
ATOM 4954 N N . GLN A 1 362 ? 42.90412 -18.62170 58.57086 1.000 142.51920 395 GLN A N 1
ATOM 4955 C CA . GLN A 1 362 ? 43.63452 -19.71021 57.93825 1.000 137.12849 395 GLN A CA 1
ATOM 4956 C C . GLN A 1 362 ? 42.67587 -20.65573 57.22379 1.000 130.59511 395 GLN A C 1
ATOM 4957 O O . GLN A 1 362 ? 41.53298 -20.85767 57.64344 1.000 127.81854 395 GLN A O 1
ATOM 4971 N N . GLU A 1 363 ? 43.15649 -21.23843 56.12910 1.000 116.01635 396 GLU A N 1
ATOM 4972 C CA . GLU A 1 363 ? 42.35119 -22.16191 55.34389 1.000 106.11860 396 GLU A CA 1
ATOM 4973 C C . GLU A 1 363 ? 42.41675 -23.55761 55.95279 1.000 106.83875 396 GLU A C 1
ATOM 4974 O O . GLU A 1 363 ? 43.50079 -24.05440 56.27544 1.000 108.26667 396 GLU A O 1
ATOM 4986 N N . ALA A 1 364 ? 41.25301 -24.18681 56.10964 1.000 100.01733 397 ALA A N 1
ATOM 4987 C CA . ALA A 1 364 ? 41.13712 -25.53359 56.66094 1.000 86.27826 397 ALA A CA 1
ATOM 4988 C C . ALA A 1 364 ? 40.82538 -26.49055 55.51680 1.000 78.81880 397 ALA A C 1
ATOM 4989 O O . ALA A 1 364 ? 39.71326 -26.48059 54.97817 1.000 90.57702 397 ALA A O 1
ATOM 4996 N N . TYR A 1 365 ? 41.80118 -27.31759 55.15434 1.000 81.52461 398 TYR A N 1
ATOM 4997 C CA . TYR A 1 365 ? 41.69288 -28.20610 54.00748 1.000 69.77153 398 TYR A CA 1
ATOM 4998 C C . TYR A 1 365 ? 41.29255 -29.61317 54.43484 1.000 75.95360 398 TYR A C 1
ATOM 4999 O O . TYR A 1 365 ? 41.57309 -30.04896 55.55440 1.000 89.40690 398 TYR A O 1
ATOM 5017 N N . TYR A 1 366 ? 40.63022 -30.32336 53.51794 1.000 84.16239 399 TYR A N 1
ATOM 5018 C CA . TYR A 1 366 ? 40.29391 -31.72325 53.75824 1.000 93.97406 399 TYR A CA 1
ATOM 5019 C C . TYR A 1 366 ? 41.54547 -32.53746 54.05947 1.000 99.03458 399 TYR A C 1
ATOM 5020 O O . TYR A 1 366 ? 41.62766 -33.21941 55.08773 1.000 94.65506 399 TYR A O 1
ATOM 5038 N N . ASP A 1 367 ? 42.53087 -32.47793 53.16793 1.000 73.40834 400 ASP A N 1
ATOM 5039 C CA . ASP A 1 367 ? 43.79151 -33.18696 53.33755 1.000 92.19593 400 ASP A CA 1
ATOM 5040 C C . ASP A 1 367 ? 44.71946 -32.36617 54.22671 1.000 91.70430 400 ASP A C 1
ATOM 5041 O O . ASP A 1 367 ? 45.17125 -31.29004 53.81512 1.000 85.32063 400 ASP A O 1
ATOM 5050 N N . PRO A 1 368 ? 45.02808 -32.82459 55.44456 1.000 91.04218 401 PRO A N 1
ATOM 5051 C CA . PRO A 1 368 ? 45.89363 -32.02118 56.32609 1.000 90.91959 401 PRO A CA 1
ATOM 5052 C C . PRO A 1 368 ? 47.24868 -31.69630 55.72405 1.000 82.38989 401 PRO A C 1
ATOM 5053 O O . PRO A 1 368 ? 47.91023 -30.76372 56.19641 1.000 87.36872 401 PRO A O 1
ATOM 5064 N N . SER A 1 369 ? 47.68669 -32.43266 54.70178 1.000 90.18722 402 SER A N 1
ATOM 5065 C CA . SER A 1 369 ? 48.96902 -32.15822 54.06719 1.000 84.35051 402 SER A CA 1
ATOM 5066 C C . SER A 1 369 ? 48.94662 -30.90055 53.21004 1.000 94.57617 402 SER A C 1
ATOM 5067 O O . SER A 1 369 ? 50.01719 -30.42245 52.81909 1.000 92.70899 402 SER A O 1
ATOM 5075 N N . MET A 1 370 ? 47.76854 -30.35371 52.92233 1.000 96.23534 403 MET A N 1
ATOM 5076 C CA . MET A 1 370 ? 47.66572 -29.26810 51.95893 1.000 79.52824 403 MET A CA 1
ATOM 5077 C C . MET A 1 370 ? 48.36424 -28.01544 52.48226 1.000 72.87995 403 MET A C 1
ATOM 5078 O O . MET A 1 370 ? 48.22026 -27.66732 53.65872 1.000 81.17220 403 MET A O 1
ATOM 5092 N N . PRO A 1 371 ? 49.11373 -27.31368 51.63799 1.000 70.95987 404 PRO A N 1
ATOM 5093 C CA . PRO A 1 371 ? 49.61443 -25.99663 52.01483 1.000 74.59990 404 PRO A CA 1
ATOM 5094 C C . PRO A 1 371 ? 48.59130 -24.92768 51.68266 1.000 91.07490 404 PRO A C 1
ATOM 5095 O O . PRO A 1 371 ? 47.67150 -25.16849 50.88620 1.000 85.40056 404 PRO A O 1
ATOM 5106 N N . PRO A 1 372 ? 48.70737 -23.73678 52.26685 1.000 92.33241 405 PRO A N 1
ATOM 5107 C CA . PRO A 1 372 ? 47.85597 -22.62665 51.81971 1.000 68.71658 405 PRO A CA 1
ATOM 5108 C C . PRO A 1 372 ? 48.02320 -22.38236 50.33044 1.000 70.93677 405 PRO A C 1
ATOM 5109 O O . PRO A 1 372 ? 49.09186 -21.95251 49.88617 1.000 76.77009 405 PRO A O 1
ATOM 5120 N N . VAL A 1 373 ? 46.98496 -22.67042 49.54821 1.000 64.46405 406 VAL A N 1
ATOM 5121 C CA . VAL A 1 373 ? 47.06021 -22.53458 48.09826 1.000 59.97554 406 VAL A CA 1
ATOM 5122 C C . VAL A 1 373 ? 47.02113 -21.05671 47.73461 1.000 64.78329 406 VAL A C 1
ATOM 5123 O O . VAL A 1 373 ? 45.96437 -20.51421 47.39225 1.000 66.77595 406 VAL A O 1
ATOM 5136 N N . THR A 1 374 ? 48.17523 -20.39956 47.80625 1.000 63.39066 407 THR A N 1
ATOM 5137 C CA . THR A 1 374 ? 48.27557 -18.98889 47.47628 1.000 65.00160 407 THR A CA 1
ATOM 5138 C C . THR A 1 374 ? 48.38111 -18.80172 45.96515 1.000 57.54184 407 THR A C 1
ATOM 5139 O O . THR A 1 374 ? 48.60146 -19.74852 45.20545 1.000 57.14505 407 THR A O 1
ATOM 5150 N N . LYS A 1 375 ? 48.23036 -17.55003 45.52783 1.000 58.63292 408 LYS A N 1
ATOM 5151 C CA . LYS A 1 375 ? 48.44390 -17.24529 44.11740 1.000 54.84519 408 LYS A CA 1
ATOM 5152 C C . LYS A 1 375 ? 49.86302 -17.60220 43.69440 1.000 58.65020 408 LYS A C 1
ATOM 5153 O O . LYS A 1 375 ? 50.08157 -18.10547 42.58625 1.000 65.56145 408 LYS A O 1
ATOM 5172 N N . GLY A 1 376 ? 50.84145 -17.35028 44.56569 1.000 69.38033 409 GLY A N 1
ATOM 5173 C CA . GLY A 1 376 ? 52.21358 -17.69741 44.23709 1.000 83.53138 409 GLY A CA 1
ATOM 5174 C C . GLY A 1 376 ? 52.39484 -19.18268 43.99248 1.000 83.29879 409 GLY A C 1
ATOM 5175 O O . GLY A 1 376 ? 53.10621 -19.58835 43.07032 1.000 79.98913 409 GLY A O 1
ATOM 5179 N N . LEU A 1 377 ? 51.75106 -20.01536 44.81262 1.000 78.31445 410 LEU A N 1
ATOM 5180 C CA . LEU A 1 377 ? 51.86706 -21.45871 44.63304 1.000 70.09189 410 LEU A CA 1
ATOM 5181 C C . LEU A 1 377 ? 51.29403 -21.89263 43.28959 1.000 72.93785 410 LEU A C 1
ATOM 5182 O O . LEU A 1 377 ? 51.90287 -22.69834 42.57630 1.000 75.82040 410 LEU A O 1
ATOM 5198 N N . VAL A 1 378 ? 50.12505 -21.36422 42.92455 1.000 67.10014 411 VAL A N 1
ATOM 5199 C CA . VAL A 1 378 ? 49.47444 -21.78384 41.68797 1.000 61.57697 411 VAL A CA 1
ATOM 5200 C C . VAL A 1 378 ? 50.24824 -21.28091 40.47620 1.000 64.67368 411 VAL A C 1
ATOM 5201 O O . VAL A 1 378 ? 50.47216 -22.02431 39.51336 1.000 70.99922 411 VAL A O 1
ATOM 5214 N N . ILE A 1 379 ? 50.67291 -20.01581 40.50546 1.000 77.61557 412 ILE A N 1
ATOM 5215 C CA . ILE A 1 379 ? 51.23729 -19.38795 39.31415 1.000 74.39235 412 ILE A CA 1
ATOM 5216 C C . ILE A 1 379 ? 52.53912 -20.06597 38.90793 1.000 76.62815 412 ILE A C 1
ATOM 5217 O O . ILE A 1 379 ? 52.82370 -20.22621 37.71458 1.000 64.47124 412 ILE A O 1
ATOM 5233 N N . HIS A 1 380 ? 53.34980 -20.47207 39.88247 1.000 70.18541 413 HIS A N 1
ATOM 5234 C CA . HIS A 1 380 ? 54.65956 -21.04819 39.61150 1.000 79.79828 413 HIS A CA 1
ATOM 5235 C C . HIS A 1 380 ? 54.64861 -22.57151 39.59887 1.000 83.54222 413 HIS A C 1
ATOM 5236 O O . HIS A 1 380 ? 55.71764 -23.18668 39.52517 1.000 81.54704 413 HIS A O 1
ATOM 5250 N N . CYS A 1 381 ? 53.47356 -23.19249 39.66416 1.000 71.72660 414 CYS A N 1
ATOM 5251 C CA . CYS A 1 381 ? 53.35419 -24.64761 39.59403 1.000 67.57632 414 CYS A CA 1
ATOM 5252 C C . CYS A 1 381 ? 53.17907 -25.02241 38.12854 1.000 67.50568 414 CYS A C 1
ATOM 5253 O O . CYS A 1 381 ? 52.08109 -24.92114 37.57587 1.000 64.12313 414 CYS A O 1
ATOM 5260 N N . LYS A 1 382 ? 54.27028 -25.45513 37.49673 1.000 75.82895 415 LYS A N 1
ATOM 5261 C CA . LYS A 1 382 ? 54.24287 -25.71088 36.05834 1.000 73.73597 415 LYS A CA 1
ATOM 5262 C C . LYS A 1 382 ? 53.19970 -26.74850 35.66886 1.000 61.96936 415 LYS A C 1
ATOM 5263 O O . LYS A 1 382 ? 52.43569 -26.49746 34.72033 1.000 64.82160 415 LYS A O 1
ATOM 5282 N N . PRO A 1 383 ? 53.09726 -27.90335 36.33207 1.000 64.22248 416 PRO A N 1
ATOM 5283 C CA . PRO A 1 383 ? 52.09043 -28.89125 35.90911 1.000 54.60203 416 PRO A CA 1
ATOM 5284 C C . PRO A 1 383 ? 50.67514 -28.34363 35.90582 1.000 55.08825 416 PRO A C 1
ATOM 5285 O O . PRO A 1 383 ? 49.85446 -28.77749 35.08812 1.000 66.90869 416 PRO A O 1
ATOM 5296 N N . ILE A 1 384 ? 50.36214 -27.40199 36.79531 1.000 56.29837 417 ILE A N 1
ATOM 5297 C CA . ILE A 1 384 ? 49.02966 -26.80869 36.81569 1.000 55.61172 417 ILE A CA 1
ATOM 5298 C C . ILE A 1 384 ? 48.88743 -25.76987 35.71111 1.000 54.65411 417 ILE A C 1
ATOM 5299 O O . ILE A 1 384 ? 47.92600 -25.79690 34.93341 1.000 57.39754 417 ILE A O 1
ATOM 5315 N N . THR A 1 385 ? 49.83513 -24.83207 35.62940 1.000 54.82453 418 THR A N 1
ATOM 5316 C CA . THR A 1 385 ? 49.71457 -23.75411 34.65176 1.000 69.92461 418 THR A CA 1
ATOM 5317 C C . THR A 1 385 ? 49.67103 -24.29879 33.22945 1.000 51.80930 418 THR A C 1
ATOM 5318 O O . THR A 1 385 ? 48.92831 -23.78686 32.38333 1.000 57.39050 418 THR A O 1
ATOM 5329 N N . GLU A 1 386 ? 50.45587 -25.33973 32.94607 1.000 50.05874 419 GLU A N 1
ATOM 5330 C CA . GLU A 1 386 ? 50.44247 -25.91896 31.60752 1.000 51.89492 419 GLU A CA 1
ATOM 5331 C C . GLU A 1 386 ? 49.11140 -26.60196 31.31656 1.000 58.98418 419 GLU A C 1
ATOM 5332 O O . GLU A 1 386 ? 48.60684 -26.53550 30.18971 1.000 63.27530 419 GLU A O 1
ATOM 5344 N N . ARG A 1 387 ? 48.52437 -27.26082 32.31756 1.000 60.63247 420 ARG A N 1
ATOM 5345 C CA . ARG A 1 387 ? 47.21957 -27.87955 32.11437 1.000 46.69421 420 ARG A CA 1
ATOM 5346 C C . ARG A 1 387 ? 46.12418 -26.83255 31.96812 1.000 49.19138 420 ARG A C 1
ATOM 5347 O O . ARG A 1 387 ? 45.13850 -27.06553 31.25916 1.000 46.36997 420 ARG A O 1
ATOM 5368 N N . ILE A 1 388 ? 46.27432 -25.67875 32.62129 1.000 53.77528 421 ILE A N 1
ATOM 5369 C CA . ILE A 1 388 ? 45.33276 -24.58612 32.40149 1.000 57.03908 421 ILE A CA 1
ATOM 5370 C C . ILE A 1 388 ? 45.46336 -24.05728 30.97993 1.000 52.16989 421 ILE A C 1
ATOM 5371 O O . ILE A 1 388 ? 44.46152 -23.80178 30.30045 1.000 50.79136 421 ILE A O 1
ATOM 5387 N N . HIS A 1 389 ? 46.69715 -23.88481 30.50563 1.000 50.16694 422 HIS A N 1
ATOM 5388 C CA . HIS A 1 389 ? 46.89323 -23.37042 29.15563 1.000 51.77405 422 HIS A CA 1
ATOM 5389 C C . HIS A 1 389 ? 46.42152 -24.37255 28.10941 1.000 51.13257 422 HIS A C 1
ATOM 5390 O O . HIS A 1 389 ? 45.85199 -23.98173 27.08435 1.000 46.05765 422 HIS A O 1
ATOM 5404 N N . LYS A 1 390 ? 46.62980 -25.66937 28.35189 1.000 50.96445 423 LYS A N 1
ATOM 5405 C CA . LYS A 1 390 ? 46.09549 -26.66813 27.43205 1.000 58.65984 423 LYS A CA 1
ATOM 5406 C C . LYS A 1 390 ? 44.57401 -26.59703 27.35406 1.000 61.80862 423 LYS A C 1
ATOM 5407 O O . LYS A 1 390 ? 43.99459 -26.87083 26.29699 1.000 65.68701 423 LYS A O 1
ATOM 5426 N N . ALA A 1 391 ? 43.91136 -26.22392 28.45173 1.000 59.60967 424 ALA A N 1
ATOM 5427 C CA . ALA A 1 391 ? 42.45273 -26.22563 28.47920 1.000 49.62559 424 ALA A CA 1
ATOM 5428 C C . ALA A 1 391 ? 41.85755 -24.95712 27.87912 1.000 55.28221 424 ALA A C 1
ATOM 5429 O O . ALA A 1 391 ? 40.72214 -24.98687 27.39231 1.000 74.59672 424 ALA A O 1
ATOM 5436 N N . PHE A 1 392 ? 42.58722 -23.84166 27.91446 1.000 65.88737 425 PHE A N 1
ATOM 5437 C CA . PHE A 1 392 ? 42.18708 -22.60493 27.24066 1.000 65.95926 425 PHE A CA 1
ATOM 5438 C C . PHE A 1 392 ? 43.40327 -22.10647 26.46370 1.000 86.28992 425 PHE A C 1
ATOM 5439 O O . PHE A 1 392 ? 44.29788 -21.48000 27.04059 1.000 92.43136 425 PHE A O 1
ATOM 5456 N N . LYS A 1 393 ? 43.43878 -22.37192 25.16145 1.000 76.44410 426 LYS A N 1
ATOM 5457 C CA . LYS A 1 393 ? 44.60245 -22.06603 24.34445 1.000 72.81351 426 LYS A CA 1
ATOM 5458 C C . LYS A 1 393 ? 44.24494 -21.08175 23.23892 1.000 64.46942 426 LYS A C 1
ATOM 5459 O O . LYS A 1 393 ? 43.12772 -21.08628 22.71288 1.000 69.36781 426 LYS A O 1
ATOM 5478 N N . ASP A 1 394 ? 45.22048 -20.24181 22.88927 1.000 70.46444 427 ASP A N 1
ATOM 5479 C CA . ASP A 1 394 ? 45.05975 -19.23183 21.85003 1.000 80.69981 427 ASP A CA 1
ATOM 5480 C C . ASP A 1 394 ? 43.72713 -18.50660 21.98122 1.000 64.70150 427 ASP A C 1
ATOM 5481 O O . ASP A 1 394 ? 42.84828 -18.64022 21.12323 1.000 64.08988 427 ASP A O 1
ATOM 5490 N N . GLN A 1 395 ? 43.56853 -17.74314 23.05654 1.000 48.46072 428 GLN A N 1
ATOM 5491 C CA . GLN A 1 395 ? 42.41624 -16.86490 23.18123 1.000 43.90914 428 GLN A CA 1
ATOM 5492 C C . GLN A 1 395 ? 42.56155 -15.69287 22.21848 1.000 33.10003 428 GLN A C 1
ATOM 5493 O O . GLN A 1 395 ? 43.66082 -15.16499 22.02585 1.000 33.41406 428 GLN A O 1
ATOM 5507 N N . ASN A 1 396 ? 41.44963 -15.29192 21.60333 1.000 30.75137 429 ASN A N 1
ATOM 5508 C CA . ASN A 1 396 ? 41.43994 -14.06714 20.81216 1.000 35.55299 429 ASN A CA 1
ATOM 5509 C C . ASN A 1 396 ? 41.83349 -12.88495 21.68708 1.000 28.60480 429 ASN A C 1
ATOM 5510 O O . ASN A 1 396 ? 41.32140 -12.72167 22.79685 1.000 31.40199 429 ASN A O 1
ATOM 5521 N N . LYS A 1 397 ? 42.75297 -12.06001 21.18813 1.000 29.04211 430 LYS A N 1
ATOM 5522 C CA . LYS A 1 397 ? 43.14759 -10.87511 21.93936 1.000 28.41097 430 LYS A CA 1
ATOM 5523 C C . LYS A 1 397 ? 42.08410 -9.78424 21.88446 1.000 27.42825 430 LYS A C 1
ATOM 5524 O O . LYS A 1 397 ? 41.99596 -8.96575 22.80585 1.000 34.91215 430 LYS A O 1
ATOM 5543 N N . TYR A 1 398 ? 41.27444 -9.74874 20.82701 1.000 29.90597 431 TYR A N 1
ATOM 5544 C CA . TYR A 1 398 ? 40.29346 -8.69057 20.63968 1.000 25.70593 431 TYR A CA 1
ATOM 5545 C C . TYR A 1 398 ? 38.90983 -9.28578 20.43851 1.000 26.48600 431 TYR A C 1
ATOM 5546 O O . TYR A 1 398 ? 38.75756 -10.38046 19.89044 1.000 26.64652 431 TYR A O 1
ATOM 5564 N N . LYS A 1 399 ? 37.90070 -8.54934 20.88965 1.000 25.20480 432 LYS A N 1
ATOM 5565 C CA . LYS A 1 399 ? 36.52264 -8.92226 20.62218 1.000 27.50226 432 LYS A CA 1
ATOM 5566 C C . LYS A 1 399 ? 36.09920 -8.40732 19.25297 1.000 24.24821 432 LYS A C 1
ATOM 5567 O O . LYS A 1 399 ? 36.53601 -7.34405 18.80259 1.000 23.65084 432 LYS A O 1
ATOM 5586 N N . PHE A 1 400 ? 35.24516 -9.17744 18.58488 1.000 25.00417 433 PHE A N 1
ATOM 5587 C CA . PHE A 1 400 ? 34.71467 -8.75401 17.29778 1.000 23.74222 433 PHE A CA 1
ATOM 5588 C C . PHE A 1 400 ? 33.42792 -9.51358 17.02556 1.000 24.23266 433 PHE A C 1
ATOM 5589 O O . PHE A 1 400 ? 33.18241 -10.58112 17.59024 1.000 25.94480 433 PHE A O 1
ATOM 5606 N N . GLU A 1 401 ? 32.61205 -8.94270 16.14434 1.000 24.97711 434 GLU A N 1
ATOM 5607 C CA . GLU A 1 401 ? 31.31206 -9.49459 15.78458 1.000 24.48229 434 GLU A CA 1
ATOM 5608 C C . GLU A 1 401 ? 31.21853 -9.53608 14.26746 1.000 28.19656 434 GLU A C 1
ATOM 5609 O O . GLU A 1 401 ? 31.32376 -8.49585 13.61016 1.000 23.51333 434 GLU A O 1
ATOM 5621 N N . ILE A 1 402 ? 31.02477 -10.72882 13.71500 1.000 27.32887 435 ILE A N 1
ATOM 5622 C CA . ILE A 1 402 ? 30.90175 -10.89122 12.27110 1.000 25.22877 435 ILE A CA 1
ATOM 5623 C C . ILE A 1 402 ? 29.50997 -10.45409 11.83772 1.000 25.49845 435 ILE A C 1
ATOM 5624 O O . ILE A 1 402 ? 28.50523 -10.82698 12.45526 1.000 29.62357 435 ILE A O 1
ATOM 5640 N N . MET A 1 403 ? 29.44772 -9.68079 10.75962 1.000 26.37214 436 MET A N 1
ATOM 5641 C CA . MET A 1 403 ? 28.19802 -9.18334 10.21099 1.000 25.29845 436 MET A CA 1
ATOM 5642 C C . MET A 1 403 ? 28.05203 -9.64403 8.76767 1.000 25.91207 436 MET A C 1
ATOM 5643 O O . MET A 1 403 ? 29.03387 -9.96831 8.09357 1.000 30.60364 436 MET A O 1
ATOM 5657 N N . GLY A 1 404 ? 26.80639 -9.67219 8.30270 1.000 39.27642 437 GLY A N 1
ATOM 5658 C CA . GLY A 1 404 ? 26.51600 -9.86992 6.90074 1.000 33.03681 437 GLY A CA 1
ATOM 5659 C C . GLY A 1 404 ? 26.64671 -8.57266 6.12468 1.000 30.94344 437 GLY A C 1
ATOM 5660 O O . GLY A 1 404 ? 27.08028 -7.53985 6.63892 1.000 30.74911 437 GLY A O 1
ATOM 5664 N N . GLU A 1 405 ? 26.24830 -8.63390 4.85155 1.000 28.72832 438 GLU A N 1
ATOM 5665 C CA . GLU A 1 405 ? 26.33910 -7.48955 3.95150 1.000 38.94420 438 GLU A CA 1
ATOM 5666 C C . GLU A 1 405 ? 24.97106 -6.90742 3.61153 1.000 30.69150 438 GLU A C 1
ATOM 5667 O O . GLU A 1 405 ? 24.83843 -6.18376 2.61903 1.000 31.91858 438 GLU A O 1
ATOM 5679 N N . GLU A 1 406 ? 23.95738 -7.17896 4.43938 1.000 27.82024 439 GLU A N 1
ATOM 5680 C CA . GLU A 1 406 ? 22.61868 -6.66755 4.16379 1.000 28.69746 439 GLU A CA 1
ATOM 5681 C C . GLU A 1 406 ? 22.59194 -5.14409 4.10285 1.000 27.49557 439 GLU A C 1
ATOM 5682 O O . GLU A 1 406 ? 21.82371 -4.57011 3.32277 1.000 36.86960 439 GLU A O 1
ATOM 5694 N N . GLU A 1 407 ? 23.41257 -4.47141 4.90607 1.000 26.03677 440 GLU A N 1
ATOM 5695 C CA . GLU A 1 407 ? 23.35720 -3.02016 5.00040 1.000 25.06485 440 GLU A CA 1
ATOM 5696 C C . GLU A 1 407 ? 24.31586 -2.31569 4.04984 1.000 23.93749 440 GLU A C 1
ATOM 5697 O O . GLU A 1 407 ? 24.39468 -1.08439 4.08515 1.000 23.74935 440 GLU A O 1
ATOM 5709 N N . ILE A 1 408 ? 25.02429 -3.04662 3.19185 1.000 22.25139 441 ILE A N 1
ATOM 5710 C CA . ILE A 1 408 ? 25.98504 -2.46035 2.26387 1.000 24.55083 441 ILE A CA 1
ATOM 5711 C C . ILE A 1 408 ? 25.40544 -2.49700 0.85784 1.000 27.39560 441 ILE A C 1
ATOM 5712 O O . ILE A 1 408 ? 24.97424 -3.55359 0.37997 1.000 28.92172 441 ILE A O 1
ATOM 5728 N N . ALA A 1 409 ? 25.40498 -1.34470 0.19612 1.000 22.00159 442 ALA A N 1
ATOM 5729 C CA . ALA A 1 409 ? 25.03248 -1.23233 -1.21078 1.000 19.91681 442 ALA A CA 1
ATOM 5730 C C . ALA A 1 409 ? 26.28369 -0.78760 -1.96039 1.000 18.18446 442 ALA A C 1
ATOM 5731 O O . ALA A 1 409 ? 26.66254 0.38606 -1.91654 1.000 28.82510 442 ALA A O 1
ATOM 5738 N N . PHE A 1 410 ? 26.93283 -1.73254 -2.62567 1.000 24.72607 443 PHE A N 1
ATOM 5739 C CA . PHE A 1 410 ? 28.14163 -1.48382 -3.39718 1.000 23.51324 443 PHE A CA 1
ATOM 5740 C C . PHE A 1 410 ? 27.79192 -1.61026 -4.87383 1.000 25.89067 443 PHE A C 1
ATOM 5741 O O . PHE A 1 410 ? 27.35467 -2.67629 -5.31935 1.000 26.64994 443 PHE A O 1
ATOM 5758 N N . LYS A 1 411 ? 27.94886 -0.51611 -5.61834 1.000 25.52599 444 LYS A N 1
ATOM 5759 C CA . LYS A 1 411 ? 27.66536 -0.47759 -7.04797 1.000 27.65361 444 LYS A CA 1
ATOM 5760 C C . LYS A 1 411 ? 28.92743 -0.07487 -7.79593 1.000 28.22280 444 LYS A C 1
ATOM 5761 O O . LYS A 1 411 ? 29.58134 0.90882 -7.43204 1.000 26.63503 444 LYS A O 1
ATOM 5780 N N . MET A 1 412 ? 29.26105 -0.82740 -8.83860 1.000 29.79317 445 MET A N 1
ATOM 5781 C CA . MET A 1 412 ? 30.33001 -0.45742 -9.75964 1.000 38.09475 445 MET A CA 1
ATOM 5782 C C . MET A 1 412 ? 29.69804 0.31924 -10.90782 1.000 26.49274 445 MET A C 1
ATOM 5783 O O . MET A 1 412 ? 28.88639 -0.22749 -11.66144 1.000 28.84997 445 MET A O 1
ATOM 5797 N N . ILE A 1 413 ? 30.04787 1.59585 -11.02453 1.000 29.19685 446 ILE A N 1
ATOM 5798 C CA . ILE A 1 413 ? 29.44945 2.47880 -12.01895 1.000 29.02122 446 ILE A CA 1
ATOM 5799 C C . ILE A 1 413 ? 30.30234 2.44490 -13.27829 1.000 30.61235 446 ILE A C 1
ATOM 5800 O O . ILE A 1 413 ? 31.47499 2.83310 -13.25182 1.000 28.93514 446 ILE A O 1
ATOM 5816 N N . ARG A 1 414 ? 29.71866 1.97651 -14.37970 1.000 30.69214 447 ARG A N 1
ATOM 5817 C CA . ARG A 1 414 ? 30.37831 1.94752 -15.67037 1.000 34.55685 447 ARG A CA 1
ATOM 5818 C C . ARG A 1 414 ? 29.76876 3.03749 -16.55790 1.000 35.41148 447 ARG A C 1
ATOM 5819 O O . ARG A 1 414 ? 29.35305 4.09048 -16.04415 1.000 33.17811 447 ARG A O 1
ATOM 5840 N N . THR A 1 415 ? 29.69775 2.79087 -17.86769 1.000 37.25968 448 THR A N 1
ATOM 5841 C CA . THR A 1 415 ? 29.35470 3.83988 -18.81710 1.000 41.39815 448 THR A CA 1
ATOM 5842 C C . THR A 1 415 ? 28.03919 3.60273 -19.54363 1.000 43.27630 448 THR A C 1
ATOM 5843 O O . THR A 1 415 ? 27.64275 4.43820 -20.36276 1.000 48.10084 448 THR A O 1
ATOM 5854 N N . ASN A 1 416 ? 27.34350 2.50631 -19.26873 1.000 49.39276 449 ASN A N 1
ATOM 5855 C CA . ASN A 1 416 ? 26.03849 2.26814 -19.87709 1.000 48.02634 449 ASN A CA 1
ATOM 5856 C C . ASN A 1 416 ? 24.98450 2.99214 -19.04636 1.000 41.17937 449 ASN A C 1
ATOM 5857 O O . ASN A 1 416 ? 24.70343 2.60571 -17.90688 1.000 39.10364 449 ASN A O 1
ATOM 5867 N N . VAL A 1 417 ? 24.40407 4.04791 -19.62190 1.000 43.73680 450 VAL A N 1
ATOM 5868 C CA . VAL A 1 417 ? 23.52712 4.93764 -18.86246 1.000 54.99984 450 VAL A CA 1
ATOM 5869 C C . VAL A 1 417 ? 22.35617 4.16210 -18.27263 1.000 42.19727 450 VAL A C 1
ATOM 5870 O O . VAL A 1 417 ? 22.04815 4.28095 -17.08060 1.000 38.74459 450 VAL A O 1
ATOM 5883 N N . SER A 1 418 ? 21.67866 3.36260 -19.09995 1.000 43.34353 451 SER A N 1
ATOM 5884 C CA . SER A 1 418 ? 20.48114 2.67386 -18.63008 1.000 44.88146 451 SER A CA 1
ATOM 5885 C C . SER A 1 418 ? 20.80866 1.73095 -17.48096 1.000 41.28468 451 SER A C 1
ATOM 5886 O O . SER A 1 418 ? 20.04272 1.62585 -16.51614 1.000 44.80407 451 SER A O 1
ATOM 5894 N N . HIS A 1 419 ? 21.95067 1.04751 -17.55562 1.000 40.83329 452 HIS A N 1
ATOM 5895 C CA . HIS A 1 419 ? 22.32136 0.13465 -16.48046 1.000 38.91881 452 HIS A CA 1
ATOM 5896 C C . HIS A 1 419 ? 22.62563 0.89198 -15.19118 1.000 36.41590 452 HIS A C 1
ATOM 5897 O O . HIS A 1 419 ? 22.28424 0.42758 -14.09789 1.000 35.20909 452 HIS A O 1
ATOM 5911 N N . VAL A 1 420 ? 23.26748 2.05765 -15.29346 1.000 35.17961 453 VAL A N 1
ATOM 5912 C CA . VAL A 1 420 ? 23.51098 2.86548 -14.10177 1.000 37.64637 453 VAL A CA 1
ATOM 5913 C C . VAL A 1 420 ? 22.18868 3.28199 -13.47032 1.000 35.72649 453 VAL A C 1
ATOM 5914 O O . VAL A 1 420 ? 22.01662 3.20983 -12.24736 1.000 30.57675 453 VAL A O 1
ATOM 5927 N N . VAL A 1 421 ? 21.23022 3.71445 -14.29212 1.000 34.75945 454 VAL A N 1
ATOM 5928 C CA . VAL A 1 421 ? 19.91291 4.06447 -13.76834 1.000 35.31780 454 VAL A CA 1
ATOM 5929 C C . VAL A 1 421 ? 19.31801 2.88775 -13.00452 1.000 34.48505 454 VAL A C 1
ATOM 5930 O O . VAL A 1 421 ? 18.75880 3.05466 -11.91379 1.000 32.90098 454 VAL A O 1
ATOM 5943 N N . GLY A 1 422 ? 19.43873 1.67949 -13.55389 1.000 35.34696 455 GLY A N 1
ATOM 5944 C CA . GLY A 1 422 ? 18.94890 0.51162 -12.84220 1.000 35.17508 455 GLY A CA 1
ATOM 5945 C C . GLY A 1 422 ? 19.63012 0.31516 -11.50094 1.000 38.06510 455 GLY A C 1
ATOM 5946 O O . GLY A 1 422 ? 18.97180 0.03834 -10.49556 1.000 36.31027 455 GLY A O 1
ATOM 5950 N N . GLN A 1 423 ? 20.95830 0.46518 -11.46397 1.000 31.27551 456 GLN A N 1
ATOM 5951 C CA . GLN A 1 423 ? 21.69193 0.26337 -10.21701 1.000 32.92159 456 GLN A CA 1
ATOM 5952 C C . GLN A 1 423 ? 21.23764 1.24057 -9.13893 1.000 34.15704 456 GLN A C 1
ATOM 5953 O O . GLN A 1 423 ? 21.05859 0.85753 -7.97615 1.000 26.51391 456 GLN A O 1
ATOM 5967 N N . LEU A 1 424 ? 21.05573 2.51042 -9.50171 1.000 27.59096 457 LEU A N 1
ATOM 5968 C CA . LEU A 1 424 ? 20.68794 3.51435 -8.51188 1.000 26.34192 457 LEU A CA 1
ATOM 5969 C C . LEU A 1 424 ? 19.21850 3.41098 -8.12032 1.000 30.08330 457 LEU A C 1
ATOM 5970 O O . LEU A 1 424 ? 18.85626 3.77306 -6.99448 1.000 26.14950 457 LEU A O 1
ATOM 5986 N N . ASP A 1 425 ? 18.36212 2.91874 -9.01897 1.000 29.27578 458 ASP A N 1
ATOM 5987 C CA . ASP A 1 425 ? 16.97362 2.67311 -8.64188 1.000 31.92781 458 ASP A CA 1
ATOM 5988 C C . ASP A 1 425 ? 16.88877 1.65560 -7.50846 1.000 30.48419 458 ASP A C 1
ATOM 5989 O O . ASP A 1 425 ? 16.04160 1.77608 -6.61595 1.000 29.65174 458 ASP A O 1
ATOM 5998 N N . ASP A 1 426 ? 17.77124 0.65387 -7.51869 1.000 28.91437 459 ASP A N 1
ATOM 5999 C CA . ASP A 1 426 ? 17.78167 -0.33627 -6.44692 1.000 31.97335 459 ASP A CA 1
ATOM 6000 C C . ASP A 1 426 ? 18.06420 0.30594 -5.09324 1.000 26.19873 459 ASP A C 1
ATOM 6001 O O . ASP A 1 426 ? 17.52431 -0.12804 -4.06888 1.000 26.03773 459 ASP A O 1
ATOM 6010 N N . ILE A 1 427 ? 18.91451 1.33300 -5.06292 1.000 25.51740 460 ILE A N 1
ATOM 6011 C CA . ILE A 1 427 ? 19.17481 2.03061 -3.80743 1.000 23.20429 460 ILE A CA 1
ATOM 6012 C C . ILE A 1 427 ? 18.00146 2.93162 -3.43907 1.000 27.11253 460 ILE A C 1
ATOM 6013 O O . ILE A 1 427 ? 17.62322 3.02471 -2.26548 1.000 25.16628 460 ILE A O 1
ATOM 6029 N N . ARG A 1 428 ? 17.42046 3.62069 -4.42534 1.000 25.05272 461 ARG A N 1
ATOM 6030 C CA . ARG A 1 428 ? 16.21313 4.40387 -4.17836 1.000 28.58971 461 ARG A CA 1
ATOM 6031 C C . ARG A 1 428 ? 15.14888 3.55682 -3.49486 1.000 28.46679 461 ARG A C 1
ATOM 6032 O O . ARG A 1 428 ? 14.52626 3.98321 -2.51612 1.000 27.97093 461 ARG A O 1
ATOM 6053 N N . LYS A 1 429 ? 14.92524 2.34653 -4.01269 1.000 27.90385 462 LYS A N 1
ATOM 6054 C CA . LYS A 1 429 ? 13.85742 1.48757 -3.51488 1.000 33.26633 462 LYS A CA 1
ATOM 6055 C C . LYS A 1 429 ? 14.24245 0.80436 -2.21037 1.000 27.94642 462 LYS A C 1
ATOM 6056 O O . LYS A 1 429 ? 13.40315 0.65214 -1.31600 1.000 34.89933 462 LYS A O 1
ATOM 6075 N N . ASN A 1 430 ? 15.50004 0.37883 -2.08895 1.000 26.48728 463 ASN A N 1
ATOM 6076 C CA . ASN A 1 430 ? 15.97770 -0.41044 -0.95730 1.000 25.57022 463 ASN A CA 1
ATOM 6077 C C . ASN A 1 430 ? 17.07251 0.36828 -0.23485 1.000 31.42168 463 ASN A C 1
ATOM 6078 O O . ASN A 1 430 ? 18.26897 0.14820 -0.48009 1.000 25.56780 463 ASN A O 1
ATOM 6089 N N . PRO A 1 431 ? 16.70270 1.27832 0.67088 1.000 25.94708 464 PRO A N 1
ATOM 6090 C CA . PRO A 1 431 ? 17.71601 2.07248 1.37708 1.000 25.69517 464 PRO A CA 1
ATOM 6091 C C . PRO A 1 431 ? 18.70648 1.19623 2.12562 1.000 30.73784 464 PRO A C 1
ATOM 6092 O O . PRO A 1 431 ? 18.36876 0.12529 2.63299 1.000 27.68689 464 PRO A O 1
ATOM 6103 N N . ARG A 1 432 ? 19.93991 1.68316 2.20938 1.000 27.47142 465 ARG A N 1
ATOM 6104 C CA . ARG A 1 432 ? 21.02792 0.96316 2.85003 1.000 23.96241 465 ARG A CA 1
ATOM 6105 C C . ARG A 1 432 ? 21.81550 1.93735 3.71502 1.000 28.82714 465 ARG A C 1
ATOM 6106 O O . ARG A 1 432 ? 21.96749 3.10983 3.36304 1.000 22.43024 465 ARG A O 1
ATOM 6127 N N . LYS A 1 433 ? 22.31837 1.44451 4.85297 1.000 23.55371 466 LYS A N 1
ATOM 6128 C CA . LYS A 1 433 ? 23.12812 2.29122 5.72730 1.000 21.97487 466 LYS A CA 1
ATOM 6129 C C . LYS A 1 433 ? 24.41903 2.73201 5.04571 1.000 21.45349 466 LYS A C 1
ATOM 6130 O O . LYS A 1 433 ? 24.88772 3.85740 5.25733 1.000 15.07949 466 LYS A O 1
ATOM 6149 N N . PHE A 1 434 ? 25.01424 1.85949 4.23335 1.000 16.29289 467 PHE A N 1
ATOM 6150 C CA . PHE A 1 434 ? 26.34020 2.09269 3.67227 1.000 14.24851 467 PHE A CA 1
ATOM 6151 C C . PHE A 1 434 ? 26.27537 1.96464 2.15880 1.000 15.44880 467 PHE A C 1
ATOM 6152 O O . PHE A 1 434 ? 25.87684 0.91917 1.63488 1.000 19.72373 467 PHE A O 1
ATOM 6169 N N . ILE A 1 435 ? 26.68342 3.02092 1.46389 1.000 14.51964 468 ILE A N 1
ATOM 6170 C CA . ILE A 1 435 ? 26.61665 3.09899 0.01168 1.000 15.01837 468 ILE A CA 1
ATOM 6171 C C . ILE A 1 435 ? 28.00792 3.39441 -0.52160 1.000 14.65866 468 ILE A C 1
ATOM 6172 O O . ILE A 1 435 ? 28.69892 4.28574 -0.01387 1.000 13.97803 468 ILE A O 1
ATOM 6188 N N . CYS A 1 436 ? 28.40888 2.65462 -1.54957 1.000 18.02354 469 CYS A N 1
ATOM 6189 C CA . CYS A 1 436 ? 29.64227 2.91782 -2.27613 1.000 15.43516 469 CYS A CA 1
ATOM 6190 C C . CYS A 1 436 ? 29.33571 2.90183 -3.76552 1.000 16.81693 469 CYS A C 1
ATOM 6191 O O . CYS A 1 436 ? 28.94740 1.86278 -4.31017 1.000 17.61895 469 CYS A O 1
ATOM 6199 N N . LEU A 1 437 ? 29.50081 4.04954 -4.41820 1.000 19.84659 470 LEU A N 1
ATOM 6200 C CA . LEU A 1 437 ? 29.35995 4.16833 -5.86900 1.000 21.21917 470 LEU A CA 1
ATOM 6201 C C . LEU A 1 437 ? 30.77013 4.28843 -6.43999 1.000 19.78905 470 LEU A C 1
ATOM 6202 O O . LEU A 1 437 ? 31.37735 5.36399 -6.41226 1.000 18.45455 470 LEU A O 1
ATOM 6218 N N . ASN A 1 438 ? 31.28914 3.17554 -6.94736 1.000 19.39835 471 ASN A N 1
ATOM 6219 C CA . ASN A 1 438 ? 32.68586 3.08564 -7.33921 1.000 31.21420 471 ASN A CA 1
ATOM 6220 C C . ASN A 1 438 ? 32.86796 3.44924 -8.80511 1.000 22.95841 471 ASN A C 1
ATOM 6221 O O . ASN A 1 438 ? 32.10933 3.00697 -9.67074 1.000 27.90126 471 ASN A O 1
ATOM 6232 N N . ASP A 1 439 ? 33.90046 4.24233 -9.07434 1.000 29.35349 472 ASP A N 1
ATOM 6233 C CA . ASP A 1 439 ? 34.15550 4.76792 -10.40952 1.000 25.25112 472 ASP A CA 1
ATOM 6234 C C . ASP A 1 439 ? 34.78699 3.68517 -11.27415 1.000 29.51862 472 ASP A C 1
ATOM 6235 O O . ASP A 1 439 ? 35.94357 3.30366 -11.06553 1.000 27.81183 472 ASP A O 1
ATOM 6244 N N . ASN A 1 440 ? 34.02057 3.18808 -12.24025 1.000 26.38713 473 ASN A N 1
ATOM 6245 C CA . ASN A 1 440 ? 34.52513 2.36845 -13.33332 1.000 31.58126 473 ASN A CA 1
ATOM 6246 C C . ASN A 1 440 ? 34.08875 2.96794 -14.66063 1.000 36.53800 473 ASN A C 1
ATOM 6247 O O . ASN A 1 440 ? 33.79097 2.24328 -15.61376 1.000 32.40501 473 ASN A O 1
ATOM 6258 N N . ILE A 1 441 ? 34.02711 4.29512 -14.71612 1.000 33.10030 474 ILE A N 1
ATOM 6259 C CA . ILE A 1 441 ? 33.53001 5.02778 -15.87220 1.000 32.22856 474 ILE A CA 1
ATOM 6260 C C . ILE A 1 441 ? 34.66808 5.21642 -16.86275 1.000 34.15879 474 ILE A C 1
ATOM 6261 O O . ILE A 1 441 ? 35.81355 5.47189 -16.47473 1.000 35.68326 474 ILE A O 1
ATOM 6277 N N . ASP A 1 442 ? 34.35316 5.08316 -18.14986 1.000 36.70723 475 ASP A N 1
ATOM 6278 C CA . ASP A 1 442 ? 35.27440 5.44608 -19.22633 1.000 39.02152 475 ASP A CA 1
ATOM 6279 C C . ASP A 1 442 ? 35.08356 6.93626 -19.47231 1.000 39.90643 475 ASP A C 1
ATOM 6280 O O . ASP A 1 442 ? 34.26405 7.35317 -20.29172 1.000 44.42903 475 ASP A O 1
ATOM 6289 N N . HIS A 1 443 ? 35.84711 7.75322 -18.74363 1.000 38.10202 476 HIS A N 1
ATOM 6290 C CA . HIS A 1 443 ? 35.62137 9.19400 -18.75321 1.000 38.30353 476 HIS A CA 1
ATOM 6291 C C . HIS A 1 443 ? 35.91737 9.83767 -20.10172 1.000 41.39325 476 HIS A C 1
ATOM 6292 O O . HIS A 1 443 ? 35.53351 10.99365 -20.30796 1.000 56.32321 476 HIS A O 1
ATOM 6306 N N . ILE A 1 444 ? 36.57425 9.12664 -21.01980 1.000 48.70509 477 ILE A N 1
ATOM 6307 C CA . ILE A 1 444 ? 36.75114 9.64482 -22.37289 1.000 46.72581 477 ILE A CA 1
ATOM 6308 C C . ILE A 1 444 ? 35.49464 9.40608 -23.20198 1.000 49.95958 477 ILE A C 1
ATOM 6309 O O . ILE A 1 444 ? 35.23457 10.13141 -24.16869 1.000 59.96497 477 ILE A O 1
ATOM 6325 N N . HIS A 1 445 ? 34.71248 8.38955 -22.85073 1.000 54.95157 478 HIS A N 1
ATOM 6326 C CA . HIS A 1 445 ? 33.51101 8.05547 -23.60175 1.000 54.62418 478 HIS A CA 1
ATOM 6327 C C . HIS A 1 445 ? 32.55780 9.24705 -23.65315 1.000 62.91299 478 HIS A C 1
ATOM 6328 O O . HIS A 1 445 ? 32.51130 10.07707 -22.74111 1.000 50.53116 478 HIS A O 1
ATOM 6342 N N . LYS A 1 446 ? 31.79021 9.32927 -24.74389 1.000 57.69604 479 LYS A N 1
ATOM 6343 C CA . LYS A 1 446 ? 30.86366 10.44609 -24.91137 1.000 64.41603 479 LYS A CA 1
ATOM 6344 C C . LYS A 1 446 ? 29.77817 10.43251 -23.84022 1.000 69.32581 479 LYS A C 1
ATOM 6345 O O . LYS A 1 446 ? 29.37871 11.48878 -23.33540 1.000 77.66939 479 LYS A O 1
ATOM 6364 N N . ASP A 1 447 ? 29.29012 9.24429 -23.48131 1.000 58.54149 480 ASP A N 1
ATOM 6365 C CA . ASP A 1 447 ? 28.22859 9.09708 -22.49483 1.000 60.97107 480 ASP A CA 1
ATOM 6366 C C . ASP A 1 447 ? 28.70133 9.30441 -21.06353 1.000 46.07478 480 ASP A C 1
ATOM 6367 O O . ASP A 1 447 ? 27.86401 9.32037 -20.15529 1.000 50.99777 480 ASP A O 1
ATOM 6376 N N . ALA A 1 448 ? 30.00892 9.45067 -20.83477 1.000 56.44387 481 ALA A N 1
ATOM 6377 C CA . ALA A 1 448 ? 30.50030 9.61684 -19.46997 1.000 48.37379 481 ALA A CA 1
ATOM 6378 C C . ALA A 1 448 ? 29.88791 10.84675 -18.81028 1.000 48.29588 481 ALA A C 1
ATOM 6379 O O . ALA A 1 448 ? 29.55300 10.82064 -17.62019 1.000 41.79073 481 ALA A O 1
ATOM 6386 N N . GLY A 1 449 ? 29.73499 11.93584 -19.56493 1.000 45.21286 482 GLY A N 1
ATOM 6387 C CA . GLY A 1 449 ? 29.07427 13.10749 -19.01612 1.000 43.13427 482 GLY A CA 1
ATOM 6388 C C . GLY A 1 449 ? 27.63981 12.82317 -18.61592 1.000 45.01409 482 GLY A C 1
ATOM 6389 O O . GLY A 1 449 ? 27.15526 13.32908 -17.60105 1.000 41.78824 482 GLY A O 1
ATOM 6393 N N . THR A 1 450 ? 26.94327 12.00304 -19.40670 1.000 41.68701 483 THR A N 1
ATOM 6394 C CA . THR A 1 450 ? 25.57017 11.63453 -19.07844 1.000 41.31173 483 THR A CA 1
ATOM 6395 C C . THR A 1 450 ? 25.50942 10.80083 -17.80397 1.000 45.27189 483 THR A C 1
ATOM 6396 O O . THR A 1 450 ? 24.61427 10.99176 -16.97221 1.000 44.95898 483 THR A O 1
ATOM 6407 N N . VAL A 1 451 ? 26.44426 9.86281 -17.63848 1.000 37.40108 484 VAL A N 1
ATOM 6408 C CA . VAL A 1 451 ? 26.46795 9.04729 -16.42830 1.000 34.87172 484 VAL A CA 1
ATOM 6409 C C . VAL A 1 451 ? 26.72858 9.92113 -15.21070 1.000 40.35381 484 VAL A C 1
ATOM 6410 O O . VAL A 1 451 ? 26.11914 9.73529 -14.15015 1.000 36.77145 484 VAL A O 1
ATOM 6423 N N . LYS A 1 452 ? 27.64286 10.88355 -15.33883 1.000 36.67248 485 LYS A N 1
ATOM 6424 C CA . LYS A 1 452 ? 27.89448 11.80217 -14.23628 1.000 37.76493 485 LYS A CA 1
ATOM 6425 C C . LYS A 1 452 ? 26.63869 12.58812 -13.88035 1.000 40.05862 485 LYS A C 1
ATOM 6426 O O . LYS A 1 452 ? 26.39066 12.86467 -12.70148 1.000 29.83284 485 LYS A O 1
ATOM 6445 N N . ALA A 1 453 ? 25.82124 12.93336 -14.88204 1.000 33.73343 486 ALA A N 1
ATOM 6446 C CA . ALA A 1 453 ? 24.57662 13.64873 -14.61296 1.000 39.00713 486 ALA A CA 1
ATOM 6447 C C . ALA A 1 453 ? 23.56103 12.74815 -13.91978 1.000 40.14137 486 ALA A C 1
ATOM 6448 O O . ALA A 1 453 ? 22.80441 13.20476 -13.05509 1.000 39.51153 486 ALA A O 1
ATOM 6455 N N . VAL A 1 454 ? 23.52383 11.46777 -14.29202 1.000 38.39544 487 VAL A N 1
ATOM 6456 C CA . VAL A 1 454 ? 22.65226 10.51722 -13.60736 1.000 46.12008 487 VAL A CA 1
ATOM 6457 C C . VAL A 1 454 ? 23.04269 10.39612 -12.14018 1.000 35.59155 487 VAL A C 1
ATOM 6458 O O . VAL A 1 454 ? 22.18009 10.37110 -11.25352 1.000 35.73442 487 VAL A O 1
ATOM 6471 N N . LEU A 1 455 ? 24.34611 10.30586 -11.86062 1.000 31.49674 488 LEU A N 1
ATOM 6472 C CA . LEU A 1 455 ? 24.80456 10.22651 -10.47648 1.000 36.37070 488 LEU A CA 1
ATOM 6473 C C . LEU A 1 455 ? 24.39214 11.46593 -9.69312 1.000 27.44834 488 LEU A C 1
ATOM 6474 O O . LEU A 1 455 ? 23.84033 11.36180 -8.59213 1.000 25.42070 488 LEU A O 1
ATOM 6490 N N . ARG A 1 456 ? 24.65734 12.65269 -10.24868 1.000 35.81049 489 ARG A N 1
ATOM 6491 C CA . ARG A 1 456 ? 24.27400 13.89406 -9.58144 1.000 41.99881 489 ARG A CA 1
ATOM 6492 C C . ARG A 1 456 ? 22.78024 13.91708 -9.28353 1.000 35.13649 489 ARG A C 1
ATOM 6493 O O . ARG A 1 456 ? 22.36066 14.27305 -8.17631 1.000 32.99668 489 ARG A O 1
ATOM 6514 N N . ASP A 1 457 ? 21.95769 13.53913 -10.26327 1.000 33.70754 490 ASP A N 1
ATOM 6515 C CA . ASP A 1 457 ? 20.51722 13.52337 -10.03663 1.000 31.70246 490 ASP A CA 1
ATOM 6516 C C . ASP A 1 457 ? 20.15524 12.58653 -8.89038 1.000 38.33047 490 ASP A C 1
ATOM 6517 O O . ASP A 1 457 ? 19.29996 12.91187 -8.05874 1.000 38.64227 490 ASP A O 1
ATOM 6526 N N . PHE A 1 458 ? 20.80046 11.41965 -8.82673 1.000 31.75584 491 PHE A N 1
ATOM 6527 C CA . PHE A 1 458 ? 20.56370 10.49609 -7.72052 1.000 29.14512 491 PHE A CA 1
ATOM 6528 C C . PHE A 1 458 ? 21.04385 11.08707 -6.39953 1.000 25.38594 491 PHE A C 1
ATOM 6529 O O . PHE A 1 458 ? 20.32919 11.04334 -5.39102 1.000 23.72591 491 PHE A O 1
ATOM 6546 N N . TYR A 1 459 ? 22.25898 11.64091 -6.38813 1.000 23.43983 492 TYR A N 1
ATOM 6547 C CA . TYR A 1 459 ? 22.77639 12.29201 -5.18878 1.000 22.17922 492 TYR A CA 1
ATOM 6548 C C . TYR A 1 459 ? 21.83635 13.38803 -4.69354 1.000 26.78188 492 TYR A C 1
ATOM 6549 O O . TYR A 1 459 ? 21.59157 13.50810 -3.48678 1.000 22.21301 492 TYR A O 1
ATOM 6567 N N . GLU A 1 460 ? 21.31207 14.20969 -5.60722 1.000 24.73167 493 GLU A N 1
ATOM 6568 C CA . GLU A 1 460 ? 20.42563 15.29127 -5.19424 1.000 25.79433 493 GLU A CA 1
ATOM 6569 C C . GLU A 1 460 ? 19.10193 14.76491 -4.64780 1.000 36.09493 493 GLU A C 1
ATOM 6570 O O . GLU A 1 460 ? 18.49941 15.40338 -3.77701 1.000 26.38758 493 GLU A O 1
ATOM 6582 N N . SER A 1 461 ? 18.62721 13.61561 -5.13900 1.000 26.27344 494 SER A N 1
ATOM 6583 C CA . SER A 1 461 ? 17.37721 13.06769 -4.62172 1.000 26.75466 494 SER A CA 1
ATOM 6584 C C . SER A 1 461 ? 17.51507 12.61494 -3.17475 1.000 25.17427 494 SER A C 1
ATOM 6585 O O . SER A 1 461 ? 16.51467 12.57290 -2.45188 1.000 30.19123 494 SER A O 1
ATOM 6593 N N . MET A 1 462 ? 18.72990 12.29180 -2.73442 1.000 26.73836 495 MET A N 1
ATOM 6594 C CA . MET A 1 462 ? 18.96194 11.87134 -1.36001 1.000 25.60494 495 MET A CA 1
ATOM 6595 C C . MET A 1 462 ? 19.36654 13.03158 -0.45472 1.000 23.65572 495 MET A C 1
ATOM 6596 O O . MET A 1 462 ? 18.85560 13.15217 0.66320 1.000 26.64361 495 MET A O 1
ATOM 6610 N N . PHE A 1 463 ? 20.28501 13.88342 -0.91558 1.000 21.72802 496 PHE A N 1
ATOM 6611 C CA . PHE A 1 463 ? 20.87312 14.94676 -0.09878 1.000 21.49496 496 PHE A CA 1
ATOM 6612 C C . PHE A 1 463 ? 20.87785 16.24935 -0.88379 1.000 22.91055 496 PHE A C 1
ATOM 6613 O O . PHE A 1 463 ? 21.91688 16.66726 -1.41118 1.000 24.72198 496 PHE A O 1
ATOM 6630 N N . PRO A 1 464 ? 19.72711 16.92465 -0.97542 1.000 26.34828 497 PRO A N 1
ATOM 6631 C CA . PRO A 1 464 ? 19.66500 18.19317 -1.71312 1.000 26.17779 497 PRO A CA 1
ATOM 6632 C C . PRO A 1 464 ? 20.07599 19.41225 -0.90375 1.000 26.57169 497 PRO A C 1
ATOM 6633 O O . PRO A 1 464 ? 20.19647 20.50141 -1.48235 1.000 28.01938 497 PRO A O 1
ATOM 6644 N N . LEU A 1 465 ? 20.28579 19.27157 0.40287 1.000 25.57308 498 LEU A N 1
ATOM 6645 C CA . LEU A 1 465 ? 20.57088 20.41329 1.26189 1.000 32.55254 498 LEU A CA 1
ATOM 6646 C C . LEU A 1 465 ? 22.07637 20.62198 1.36539 1.000 31.59255 498 LEU A C 1
ATOM 6647 O O . LEU A 1 465 ? 22.78833 19.69841 1.78331 1.000 27.63384 498 LEU A O 1
ATOM 6663 N N . PRO A 1 466 ? 22.60264 21.79485 1.00837 1.000 29.76060 499 PRO A N 1
ATOM 6664 C CA . PRO A 1 466 ? 24.02871 22.05961 1.24539 1.000 26.33789 499 PRO A CA 1
ATOM 6665 C C . PRO A 1 466 ? 24.37056 21.91894 2.72172 1.000 24.92946 499 PRO A C 1
ATOM 6666 O O . PRO A 1 466 ? 23.59521 22.30966 3.59522 1.000 29.22792 499 PRO A O 1
ATOM 6677 N N . SER A 1 467 ? 25.54725 21.36525 2.99708 1.000 23.52328 500 SER A N 1
ATOM 6678 C CA . SER A 1 467 ? 25.96788 21.13066 4.36863 1.000 26.88384 500 SER A CA 1
ATOM 6679 C C . SER A 1 467 ? 26.73412 22.33192 4.91925 1.000 27.37385 500 SER A C 1
ATOM 6680 O O . SER A 1 467 ? 27.12988 23.24487 4.19031 1.000 25.07929 500 SER A O 1
ATOM 6688 N N . GLN A 1 468 ? 26.95287 22.30847 6.23780 1.000 25.81087 501 GLN A N 1
ATOM 6689 C CA . GLN A 1 468 ? 27.77502 23.31217 6.90400 1.000 29.98350 501 GLN A CA 1
ATOM 6690 C C . GLN A 1 468 ? 29.21651 23.31748 6.40971 1.000 24.39015 501 GLN A C 1
ATOM 6691 O O . GLN A 1 468 ? 29.97898 24.20854 6.79585 1.000 26.53324 501 GLN A O 1
ATOM 6705 N N . PHE A 1 469 ? 29.61669 22.34272 5.59626 1.000 22.94350 502 PHE A N 1
ATOM 6706 C CA . PHE A 1 469 ? 30.97856 22.26158 5.08926 1.000 25.55017 502 PHE A CA 1
ATOM 6707 C C . PHE A 1 469 ? 31.12103 22.81975 3.67815 1.000 28.15058 502 PHE A C 1
ATOM 6708 O O . PHE A 1 469 ? 32.22974 22.80853 3.13281 1.000 23.53502 502 PHE A O 1
ATOM 6725 N N . GLU A 1 470 ? 30.03165 23.30526 3.08215 1.000 24.51555 503 GLU A N 1
ATOM 6726 C CA . GLU A 1 470 ? 30.04110 23.92085 1.76169 1.000 27.56406 503 GLU A CA 1
ATOM 6727 C C . GLU A 1 470 ? 29.94258 25.43341 1.89801 1.000 33.58205 503 GLU A C 1
ATOM 6728 O O . GLU A 1 470 ? 29.22462 25.94568 2.76197 1.000 35.88686 503 GLU A O 1
ATOM 6740 N N . LEU A 1 471 ? 30.65354 26.14235 1.03307 1.000 37.76122 504 LEU A N 1
ATOM 6741 C CA . LEU A 1 471 ? 30.64695 27.59317 1.09759 1.000 40.09850 504 LEU A CA 1
ATOM 6742 C C . LEU A 1 471 ? 29.32371 28.13822 0.56349 1.000 51.71255 504 LEU A C 1
ATOM 6743 O O . LEU A 1 471 ? 28.73917 27.55483 -0.35652 1.000 44.67106 504 LEU A O 1
ATOM 6759 N N . PRO A 1 472 ? 28.81772 29.23203 1.13530 1.000 55.05700 505 PRO A N 1
ATOM 6760 C CA . PRO A 1 472 ? 27.59390 29.85545 0.61358 1.000 68.46317 505 PRO A CA 1
ATOM 6761 C C . PRO A 1 472 ? 27.61760 30.00610 -0.89964 1.000 68.26910 505 PRO A C 1
ATOM 6762 O O . PRO A 1 472 ? 28.59307 30.48828 -1.47878 1.000 65.96653 505 PRO A O 1
ATOM 6773 N N . ARG A 1 473 ? 26.52183 29.59819 -1.53590 1.000 81.91260 506 ARG A N 1
ATOM 6774 C CA . ARG A 1 473 ? 26.40899 29.60190 -2.99278 1.000 98.07162 506 ARG A CA 1
ATOM 6775 C C . ARG A 1 473 ? 27.67283 29.05055 -3.64938 1.000 76.67653 506 ARG A C 1
ATOM 6776 O O . ARG A 1 473 ? 27.67582 27.93651 -4.17347 1.000 71.48825 506 ARG A O 1
ATOM 6797 N N . THR A 1 483 ? 18.70667 20.48569 -20.02657 1.000 132.87093 516 THR A N 1
ATOM 6798 C CA . THR A 1 483 ? 18.81540 19.17286 -19.40088 1.000 127.90543 516 THR A CA 1
ATOM 6799 C C . THR A 1 483 ? 17.62611 18.29190 -19.77829 1.000 128.60076 516 THR A C 1
ATOM 6800 O O . THR A 1 483 ? 17.67967 17.07104 -19.62917 1.000 125.22363 516 THR A O 1
ATOM 6810 N N . GLU A 1 484 ? 16.55431 18.91430 -20.27809 1.000 130.50697 517 GLU A N 1
ATOM 6811 C CA . GLU A 1 484 ? 15.34152 18.15871 -20.57843 1.000 132.81202 517 GLU A CA 1
ATOM 6812 C C . GLU A 1 484 ? 15.59139 17.11329 -21.65845 1.000 134.39989 517 GLU A C 1
ATOM 6813 O O . GLU A 1 484 ? 15.04775 16.00437 -21.59463 1.000 130.62240 517 GLU A O 1
ATOM 6825 N N . LEU A 1 485 ? 16.40486 17.44673 -22.66359 1.000 125.77527 518 LEU A N 1
ATOM 6826 C CA . LEU A 1 485 ? 16.74226 16.46006 -23.68429 1.000 124.53190 518 LEU A CA 1
ATOM 6827 C C . LEU A 1 485 ? 17.62773 15.35888 -23.11680 1.000 113.67893 518 LEU A C 1
ATOM 6828 O O . LEU A 1 485 ? 17.54201 14.20679 -23.55666 1.000 110.66706 518 LEU A O 1
ATOM 6844 N N . GLN A 1 486 ? 18.47965 15.68996 -22.14463 1.000 124.76458 519 GLN A N 1
ATOM 6845 C CA . GLN A 1 486 ? 19.22304 14.65476 -21.43604 1.000 116.18653 519 GLN A CA 1
ATOM 6846 C C . GLN A 1 486 ? 18.30275 13.87153 -20.50847 1.000 118.38545 519 GLN A C 1
ATOM 6847 O O . GLN A 1 486 ? 18.45434 12.65415 -20.35347 1.000 102.84012 519 GLN A O 1
ATOM 6861 N N . GLU A 1 487 ? 17.33841 14.55554 -19.88705 1.000 128.13679 520 GLU A N 1
ATOM 6862 C CA . GLU A 1 487 ? 16.33864 13.86315 -19.08121 1.000 114.03382 520 GLU A CA 1
ATOM 6863 C C . GLU A 1 487 ? 15.52861 12.89168 -19.92966 1.000 108.48983 520 GLU A C 1
ATOM 6864 O O . GLU A 1 487 ? 15.28098 11.75210 -19.51775 1.000 104.84712 520 GLU A O 1
ATOM 6876 N N . TRP A 1 488 ? 15.10413 13.32499 -21.11835 1.000 112.43868 521 TRP A N 1
ATOM 6877 C CA . TRP A 1 488 ? 14.29215 12.46323 -21.97015 1.000 106.18671 521 TRP A CA 1
ATOM 6878 C C . TRP A 1 488 ? 15.02742 11.17095 -22.30122 1.000 102.83313 521 TRP A C 1
ATOM 6879 O O . TRP A 1 488 ? 14.45234 10.08004 -22.22709 1.000 104.13161 521 TRP A O 1
ATOM 6900 N N . ARG A 1 489 ? 16.30489 11.27224 -22.67250 1.000 100.93869 522 ARG A N 1
ATOM 6901 C CA . ARG A 1 489 ? 17.02751 10.08474 -23.11742 1.000 104.17244 522 ARG A CA 1
ATOM 6902 C C . ARG A 1 489 ? 17.36773 9.17383 -21.94375 1.000 96.87508 522 ARG A C 1
ATOM 6903 O O . ARG A 1 489 ? 17.29225 7.94549 -22.06348 1.000 99.55932 522 ARG A O 1
ATOM 6924 N N . ILE A 1 490 ? 17.73215 9.75250 -20.79876 1.000 91.62161 523 ILE A N 1
ATOM 6925 C CA . ILE A 1 490 ? 18.03513 8.93662 -19.62772 1.000 81.05489 523 ILE A CA 1
ATOM 6926 C C . ILE A 1 490 ? 16.77898 8.23643 -19.12267 1.000 86.52163 523 ILE A C 1
ATOM 6927 O O . ILE A 1 490 ? 16.82569 7.06921 -18.71428 1.000 74.34400 523 ILE A O 1
ATOM 6943 N N . TYR A 1 491 ? 15.63808 8.93338 -19.14054 1.000 78.65357 524 TYR A N 1
ATOM 6944 C CA . TYR A 1 491 ? 14.44223 8.47826 -18.44743 1.000 77.25924 524 TYR A CA 1
ATOM 6945 C C . TYR A 1 491 ? 13.20275 8.33356 -19.32017 1.000 67.07027 524 TYR A C 1
ATOM 6946 O O . TYR A 1 491 ? 12.25265 7.67034 -18.89034 1.000 64.77425 524 TYR A O 1
ATOM 6964 N N . ARG A 1 492 ? 13.17091 8.92865 -20.50880 1.000 75.15493 525 ARG A N 1
ATOM 6965 C CA . ARG A 1 492 ? 11.94513 8.95699 -21.30652 1.000 88.00847 525 ARG A CA 1
ATOM 6966 C C . ARG A 1 492 ? 12.19221 8.47516 -22.73348 1.000 78.08427 525 ARG A C 1
ATOM 6967 O O . ARG A 1 492 ? 12.63082 7.34689 -22.95238 1.000 91.54435 525 ARG A O 1
ATOM 6988 N N . VAL B 1 23 ? 31.95764 19.19915 31.75854 1.000 81.77954 56 VAL B N 1
ATOM 6989 C CA . VAL B 1 23 ? 32.78494 18.20294 31.08926 1.000 92.65469 56 VAL B CA 1
ATOM 6990 C C . VAL B 1 23 ? 31.93057 17.33935 30.16998 1.000 92.66639 56 VAL B C 1
ATOM 6991 O O . VAL B 1 23 ? 32.07929 17.38593 28.94864 1.000 91.30176 56 VAL B O 1
ATOM 7003 N N . LEU B 1 24 ? 31.03291 16.54856 30.76214 1.000 99.42790 57 LEU B N 1
ATOM 7004 C CA . LEU B 1 24 ? 30.22222 15.63066 29.97015 1.000 94.43768 57 LEU B CA 1
ATOM 7005 C C . LEU B 1 24 ? 29.09636 16.34826 29.23677 1.000 95.36658 57 LEU B C 1
ATOM 7006 O O . LEU B 1 24 ? 28.74418 15.95153 28.11929 1.000 69.87479 57 LEU B O 1
ATOM 7022 N N . PHE B 1 25 ? 28.52521 17.39677 29.83616 1.000 73.53163 58 PHE B N 1
ATOM 7023 C CA . PHE B 1 25 ? 27.53013 18.19701 29.12883 1.000 76.60722 58 PHE B CA 1
ATOM 7024 C C . PHE B 1 25 ? 28.11637 18.77273 27.84561 1.000 68.45727 58 PHE B C 1
ATOM 7025 O O . PHE B 1 25 ? 27.52529 18.65027 26.76665 1.000 63.38955 58 PHE B O 1
ATOM 7042 N N . ASP B 1 26 ? 29.28480 19.40962 27.94571 1.000 69.04152 59 ASP B N 1
ATOM 7043 C CA . ASP B 1 26 ? 29.93524 19.94051 26.75413 1.000 63.67561 59 ASP B CA 1
ATOM 7044 C C . ASP B 1 26 ? 30.32425 18.82274 25.79558 1.000 70.16774 59 ASP B C 1
ATOM 7045 O O . ASP B 1 26 ? 30.14436 18.94855 24.57863 1.000 56.06143 59 ASP B O 1
ATOM 7054 N N . SER B 1 27 ? 30.85252 17.71585 26.32682 1.000 52.13028 60 SER B N 1
ATOM 7055 C CA . SER B 1 27 ? 31.39971 16.67338 25.46542 1.000 47.68947 60 SER B CA 1
ATOM 7056 C C . SER B 1 27 ? 30.33092 16.05624 24.57522 1.000 55.85871 60 SER B C 1
ATOM 7057 O O . SER B 1 27 ? 30.61868 15.68412 23.43194 1.000 58.84768 60 SER B O 1
ATOM 7065 N N . TYR B 1 28 ? 29.09779 15.93673 25.07214 1.000 55.58099 61 TYR B N 1
ATOM 7066 C CA . TYR B 1 28 ? 28.03876 15.32101 24.28222 1.000 49.45552 61 TYR B CA 1
ATOM 7067 C C . TYR B 1 28 ? 27.47805 16.25865 23.22210 1.000 37.80169 61 TYR B C 1
ATOM 7068 O O . TYR B 1 28 ? 26.83221 15.78697 22.28193 1.000 31.82488 61 TYR B O 1
ATOM 7086 N N . ARG B 1 29 ? 27.71247 17.56237 23.34181 1.000 37.15384 62 ARG B N 1
ATOM 7087 C CA . ARG B 1 29 ? 27.37826 18.50724 22.28499 1.000 39.53724 62 ARG B CA 1
ATOM 7088 C C . ARG B 1 29 ? 28.53846 18.74155 21.32519 1.000 31.31777 62 ARG B C 1
ATOM 7089 O O . ARG B 1 29 ? 28.41052 19.55705 20.40513 1.000 39.85950 62 ARG B O 1
ATOM 7110 N N . ASP B 1 30 ? 29.65603 18.03720 21.50812 1.000 31.06781 63 ASP B N 1
ATOM 7111 C CA . ASP B 1 30 ? 30.87768 18.29392 20.74449 1.000 33.67072 63 ASP B CA 1
ATOM 7112 C C . ASP B 1 30 ? 30.85656 17.47332 19.45562 1.000 29.95450 63 ASP B C 1
ATOM 7113 O O . ASP B 1 30 ? 31.59866 16.50705 19.27135 1.000 29.05714 63 ASP B O 1
ATOM 7122 N N . ASN B 1 31 ? 29.98458 17.89493 18.54536 1.000 32.98162 64 ASN B N 1
ATOM 7123 C CA . ASN B 1 31 ? 29.78688 17.18580 17.29138 1.000 30.97264 64 ASN B CA 1
ATOM 7124 C C . ASN B 1 31 ? 29.29905 18.17281 16.24162 1.000 34.22153 64 ASN B C 1
ATOM 7125 O O . ASN B 1 31 ? 28.98969 19.32894 16.54024 1.000 33.57336 64 ASN B O 1
ATOM 7136 N N . VAL B 1 32 ? 29.22250 17.69398 14.99744 1.000 27.12631 65 VAL B N 1
ATOM 7137 C CA . VAL B 1 32 ? 28.90488 18.56941 13.87862 1.000 27.83876 65 VAL B CA 1
ATOM 7138 C C . VAL B 1 32 ? 27.50161 19.14508 13.99886 1.000 32.25611 65 VAL B C 1
ATOM 7139 O O . VAL B 1 32 ? 27.21764 20.20085 13.42567 1.000 29.22428 65 VAL B O 1
ATOM 7152 N N . ALA B 1 33 ? 26.61189 18.48678 14.73840 1.000 26.68245 66 ALA B N 1
ATOM 7153 C CA . ALA B 1 33 ? 25.27303 19.01963 14.94270 1.000 26.97651 66 ALA B CA 1
ATOM 7154 C C . ALA B 1 33 ? 25.18597 19.99815 16.10376 1.000 29.96263 66 ALA B C 1
ATOM 7155 O O . ALA B 1 33 ? 24.18481 20.71464 16.21321 1.000 33.40736 66 ALA B O 1
ATOM 7162 N N . GLY B 1 34 ? 26.19548 20.04552 16.96650 1.000 34.38966 67 GLY B N 1
ATOM 7163 C CA . GLY B 1 34 ? 26.11619 20.89734 18.14247 1.000 35.32027 67 GLY B CA 1
ATOM 7164 C C . GLY B 1 34 ? 24.95953 20.53592 19.04619 1.000 36.11038 67 GLY B C 1
ATOM 7165 O O . GLY B 1 34 ? 24.35352 21.41838 19.66538 1.000 39.58805 67 GLY B O 1
ATOM 7169 N N . LYS B 1 35 ? 24.64927 19.24883 19.14737 1.000 37.01215 68 LYS B N 1
ATOM 7170 C CA . LYS B 1 35 ? 23.45882 18.77880 19.83749 1.000 36.94795 68 LYS B CA 1
ATOM 7171 C C . LYS B 1 35 ? 23.78973 17.48009 20.55339 1.000 42.09562 68 LYS B C 1
ATOM 7172 O O . LYS B 1 35 ? 24.56799 16.66506 20.04872 1.000 33.14910 68 LYS B O 1
ATOM 7191 N N . SER B 1 36 ? 23.19824 17.29664 21.73172 1.000 33.24423 69 SER B N 1
ATOM 7192 C CA . SER B 1 36 ? 23.45995 16.11439 22.53887 1.000 31.69052 69 SER B CA 1
ATOM 7193 C C . SER B 1 36 ? 22.65480 14.92638 22.03226 1.000 31.79895 69 SER B C 1
ATOM 7194 O O . SER B 1 36 ? 21.45626 15.04365 21.75866 1.000 35.12751 69 SER B O 1
ATOM 7202 N N . PHE B 1 37 ? 23.32195 13.77990 21.91580 1.000 30.45191 70 PHE B N 1
ATOM 7203 C CA . PHE B 1 37 ? 22.69091 12.51694 21.55661 1.000 27.20961 70 PHE B CA 1
ATOM 7204 C C . PHE B 1 37 ? 22.88041 11.48754 22.66665 1.000 25.34879 70 PHE B C 1
ATOM 7205 O O . PHE B 1 37 ? 22.88823 10.27944 22.41727 1.000 27.66634 70 PHE B O 1
ATOM 7222 N N . GLN B 1 38 ? 23.03125 11.96599 23.90340 1.000 26.17332 71 GLN B N 1
ATOM 7223 C CA . GLN B 1 38 ? 23.32130 11.07406 25.02039 1.000 40.46138 71 GLN B CA 1
ATOM 7224 C C . GLN B 1 38 ? 22.24360 10.00895 25.18880 1.000 29.21062 71 GLN B C 1
ATOM 7225 O O . GLN B 1 38 ? 22.55410 8.84571 25.47208 1.000 36.38268 71 GLN B O 1
ATOM 7239 N N . THR B 1 39 ? 20.97065 10.37897 25.02031 1.000 30.73572 72 THR B N 1
ATOM 7240 C CA . THR B 1 39 ? 19.90303 9.40540 25.23555 1.000 37.48168 72 THR B CA 1
ATOM 7241 C C . THR B 1 39 ? 19.98302 8.25429 24.23975 1.000 23.30443 72 THR B C 1
ATOM 7242 O O . THR B 1 39 ? 19.51050 7.15057 24.53285 1.000 37.51266 72 THR B O 1
ATOM 7253 N N . ARG B 1 40 ? 20.56531 8.48358 23.06211 1.000 28.15186 73 ARG B N 1
ATOM 7254 C CA . ARG B 1 40 ? 20.74688 7.40654 22.09379 1.000 23.78892 73 ARG B CA 1
ATOM 7255 C C . ARG B 1 40 ? 22.11533 6.74935 22.21070 1.000 29.75232 73 ARG B C 1
ATOM 7256 O O . ARG B 1 40 ? 22.26283 5.56715 21.87371 1.000 23.45083 73 ARG B O 1
ATOM 7277 N N . LEU B 1 41 ? 23.11657 7.48456 22.69179 1.000 20.08788 74 LEU B N 1
ATOM 7278 C CA . LEU B 1 41 ? 24.46432 6.94227 22.79190 1.000 29.67589 74 LEU B CA 1
ATOM 7279 C C . LEU B 1 41 ? 24.68048 6.15173 24.07094 1.000 26.84545 74 LEU B C 1
ATOM 7280 O O . LEU B 1 41 ? 25.63423 5.36871 24.14420 1.000 29.11116 74 LEU B O 1
ATOM 7296 N N . CYS B 1 42 ? 23.82047 6.34140 25.06855 1.000 27.37354 75 CYS B N 1
ATOM 7297 C CA . CYS B 1 42 ? 23.90521 5.65325 26.34537 1.000 27.50040 75 CYS B CA 1
ATOM 7298 C C . CYS B 1 42 ? 22.68251 4.76670 26.54795 1.000 31.45653 75 CYS B C 1
ATOM 7299 O O . CYS B 1 42 ? 21.59029 5.05780 26.05262 1.000 29.32197 75 CYS B O 1
ATOM 7306 N N . LEU B 1 43 ? 22.87536 3.68541 27.29369 1.000 31.14429 76 LEU B N 1
ATOM 7307 C CA . LEU B 1 43 ? 21.78432 2.76916 27.57027 1.000 26.28712 76 LEU B CA 1
ATOM 7308 C C . LEU B 1 43 ? 20.74642 3.43056 28.47709 1.000 20.81588 76 LEU B C 1
ATOM 7309 O O . LEU B 1 43 ? 21.06577 4.34562 29.24022 1.000 26.48550 76 LEU B O 1
ATOM 7325 N N . PRO B 1 44 ? 19.48833 2.99713 28.39949 1.000 35.16002 77 PRO B N 1
ATOM 7326 C CA . PRO B 1 44 ? 18.43743 3.65071 29.19302 1.000 37.14409 77 PRO B CA 1
ATOM 7327 C C . PRO B 1 44 ? 18.58523 3.32715 30.67288 1.000 25.24795 77 PRO B C 1
ATOM 7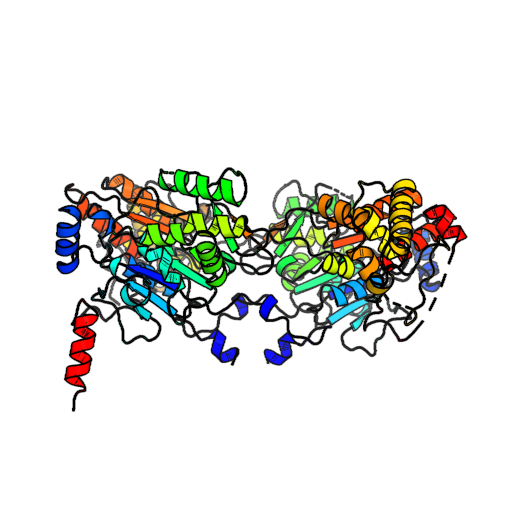328 O O . PRO B 1 44 ? 18.79304 2.17391 31.05396 1.000 49.23491 77 PRO B O 1
ATOM 7339 N N . MET B 1 45 ? 18.47900 4.35795 31.50312 1.000 26.32939 78 MET B N 1
ATOM 7340 C CA . MET B 1 45 ? 18.64625 4.24567 32.94255 1.000 35.56491 78 MET B CA 1
ATOM 7341 C C . MET B 1 45 ? 17.64986 5.17614 33.61740 1.000 28.26357 78 MET B C 1
ATOM 7342 O O . MET B 1 45 ? 17.22263 6.16905 33.01766 1.000 39.27344 78 MET B O 1
ATOM 7356 N N . PRO B 1 46 ? 17.25413 4.88177 34.86232 1.000 27.72683 79 PRO B N 1
ATOM 7357 C CA . PRO B 1 46 ? 17.69332 3.76451 35.69762 1.000 31.30408 79 PRO B CA 1
ATOM 7358 C C . PRO B 1 46 ? 16.97427 2.46038 35.37634 1.000 37.93948 79 PRO B C 1
ATOM 7359 O O . PRO B 1 46 ? 15.98782 2.45902 34.63908 1.000 25.80908 79 PRO B O 1
ATOM 7370 N N . ILE B 1 47 ? 17.46828 1.36147 35.93898 1.000 25.94703 80 ILE B N 1
ATOM 7371 C CA . ILE B 1 47 ? 16.86026 0.04839 35.77901 1.000 23.60393 80 ILE B CA 1
ATOM 7372 C C . ILE B 1 47 ? 16.76873 -0.58386 37.15825 1.000 30.10627 80 ILE B C 1
ATOM 7373 O O . ILE B 1 47 ? 17.79529 -0.80183 37.81423 1.000 26.65008 80 ILE B O 1
ATOM 7389 N N . ASP B 1 48 ? 15.54607 -0.85418 37.60297 1.000 29.95188 81 ASP B N 1
ATOM 7390 C CA . ASP B 1 48 ? 15.30239 -1.52623 38.86676 1.000 27.14427 81 ASP B CA 1
ATOM 7391 C C . ASP B 1 48 ? 15.17876 -3.02963 38.65343 1.000 28.12405 81 ASP B C 1
ATOM 7392 O O . ASP B 1 48 ? 14.98836 -3.51577 37.53575 1.000 25.26548 81 ASP B O 1
ATOM 7401 N N . VAL B 1 49 ? 15.26832 -3.76255 39.75592 1.000 27.67247 82 VAL B N 1
ATOM 7402 C CA . VAL B 1 49 ? 15.03998 -5.19968 39.78081 1.000 27.63110 82 VAL B CA 1
ATOM 7403 C C . VAL B 1 49 ? 13.81011 -5.46919 40.63362 1.000 32.86332 82 VAL B C 1
ATOM 7404 O O . VAL B 1 49 ? 13.59808 -4.80541 41.65541 1.000 30.84648 82 VAL B O 1
ATOM 7417 N N . VAL B 1 50 ? 13.00212 -6.44125 40.20885 1.000 29.33957 83 VAL B N 1
ATOM 7418 C CA . VAL B 1 50 ? 11.83358 -6.89576 40.95305 1.000 31.12132 83 VAL B CA 1
ATOM 7419 C C . VAL B 1 50 ? 11.97016 -8.39225 41.19026 1.000 31.42406 83 VAL B C 1
ATOM 7420 O O . VAL B 1 50 ? 12.25796 -9.14986 40.25705 1.000 32.15502 83 VAL B O 1
ATOM 7433 N N . TYR B 1 51 ? 11.76721 -8.80928 42.43474 1.000 33.21960 84 TYR B N 1
ATOM 7434 C CA . TYR B 1 51 ? 11.70221 -10.20883 42.81642 1.000 34.02813 84 TYR B CA 1
ATOM 7435 C C . TYR B 1 51 ? 10.29658 -10.56483 43.28537 1.000 35.93867 84 TYR B C 1
ATOM 7436 O O . TYR B 1 51 ? 9.51358 -9.70305 43.69405 1.000 37.02270 84 TYR B O 1
ATOM 7454 N N . THR B 1 52 ? 9.99139 -11.85706 43.23157 1.000 36.53709 85 THR B N 1
ATOM 7455 C CA . THR B 1 52 ? 8.90991 -12.44509 44.00780 1.000 40.34930 85 THR B CA 1
ATOM 7456 C C . THR B 1 52 ? 9.51808 -13.49371 44.92503 1.000 39.89818 85 THR B C 1
ATOM 7457 O O . THR B 1 52 ? 10.38581 -14.26686 44.50611 1.000 45.43491 85 THR B O 1
ATOM 7468 N N . TRP B 1 53 ? 9.07911 -13.50124 46.17979 1.000 42.08814 86 TRP B N 1
ATOM 7469 C CA . TRP B 1 53 ? 9.61746 -14.41129 47.17826 1.000 43.39110 86 TRP B CA 1
ATOM 7470 C C . TRP B 1 53 ? 8.50135 -14.87343 48.09896 1.000 48.79696 86 TRP B C 1
ATOM 7471 O O . TRP B 1 53 ? 7.58671 -14.10720 48.41550 1.000 54.90820 86 TRP B O 1
ATOM 7492 N N . VAL B 1 54 ? 8.58588 -16.12700 48.53051 1.000 47.36450 87 VAL B N 1
ATOM 7493 C CA . VAL B 1 54 ? 7.60074 -16.70576 49.43279 1.000 50.71604 87 VAL B CA 1
ATOM 7494 C C . VAL B 1 54 ? 8.31590 -17.65055 50.38731 1.000 54.49401 87 VAL B C 1
ATOM 7495 O O . VAL B 1 54 ? 9.26266 -18.34511 50.00214 1.000 52.61754 87 VAL B O 1
ATOM 7508 N N . ASN B 1 55 ? 7.86777 -17.66099 51.63798 1.000 56.46815 88 ASN B N 1
ATOM 7509 C CA . ASN B 1 55 ? 8.36369 -18.56979 52.66784 1.000 61.68729 88 ASN B CA 1
ATOM 7510 C C . ASN B 1 55 ? 7.27996 -19.61886 52.89309 1.000 58.09338 88 ASN B C 1
ATOM 7511 O O . ASN B 1 55 ? 6.31014 -19.37393 53.61557 1.000 60.29628 88 ASN B O 1
ATOM 7521 N N . GLY B 1 56 ? 7.44041 -20.78312 52.25983 1.000 61.56962 89 GLY B N 1
ATOM 7522 C CA . GLY B 1 56 ? 6.46642 -21.85144 52.40475 1.000 60.24558 89 GLY B CA 1
ATOM 7523 C C . GLY B 1 56 ? 6.31445 -22.35736 53.82519 1.000 63.34017 89 GLY B C 1
ATOM 7524 O O . GLY B 1 56 ? 5.27481 -22.93316 54.16164 1.000 65.90613 89 GLY B O 1
ATOM 7528 N N . THR B 1 57 ? 7.32765 -22.15858 54.66770 1.000 65.40398 90 THR B N 1
ATOM 7529 C 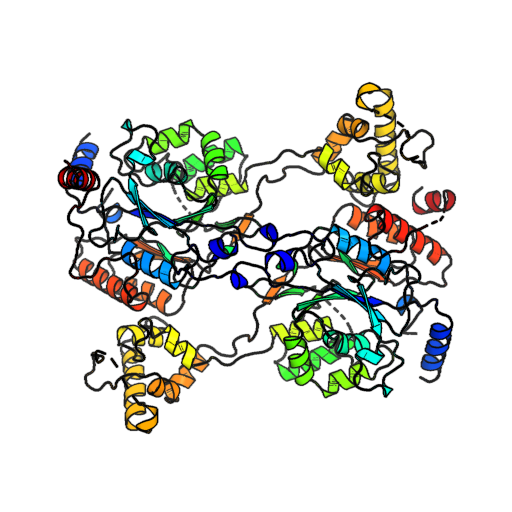CA . THR B 1 57 ? 7.26970 -22.58139 56.06077 1.000 66.06511 90 THR B CA 1
ATOM 7530 C C . THR B 1 57 ? 6.39579 -21.67569 56.92139 1.000 75.65170 90 THR B C 1
ATOM 7531 O O . THR B 1 57 ? 6.08402 -22.04463 58.05843 1.000 70.62042 90 THR B O 1
ATOM 7542 N N . ASP B 1 58 ? 5.99196 -20.51588 56.41654 1.000 68.99653 91 ASP B N 1
ATOM 7543 C CA . ASP B 1 58 ? 5.16712 -19.59355 57.18928 1.000 68.19033 91 ASP B CA 1
ATOM 7544 C C . ASP B 1 58 ? 3.86644 -20.27022 57.61603 1.000 71.35394 91 ASP B C 1
ATOM 7545 O O . ASP B 1 58 ? 3.12202 -20.75858 56.75291 1.000 71.32129 91 ASP B O 1
ATOM 7554 N N . PRO B 1 59 ? 3.54703 -20.31989 58.91437 1.000 84.58010 92 PRO B N 1
ATOM 7555 C CA . PRO B 1 59 ? 2.28913 -20.97622 59.31595 1.000 84.43000 92 PRO B CA 1
ATOM 7556 C C . PRO B 1 59 ? 1.04744 -20.27619 58.79101 1.000 85.52221 92 PRO B C 1
ATOM 7557 O O . PRO B 1 59 ? 0.08467 -20.94760 58.39898 1.000 82.69479 92 PRO B O 1
ATOM 7568 N N . LYS B 1 60 ? 1.03470 -18.93999 58.78476 1.000 84.35906 93 LYS B N 1
ATOM 7569 C CA . LYS B 1 60 ? -0.11612 -18.21606 58.25249 1.000 77.40010 93 LYS B CA 1
ATOM 7570 C C . LYS B 1 60 ? -0.39352 -18.62110 56.81114 1.000 88.71332 93 LYS B C 1
ATOM 7571 O O . LYS B 1 60 ? -1.55425 -18.75749 56.40679 1.000 87.20819 93 LYS B O 1
ATOM 7590 N N . LEU B 1 61 ? 0.66136 -18.82366 56.02171 1.000 80.74003 94 LEU B N 1
ATOM 7591 C CA . LEU B 1 61 ? 0.47766 -19.26097 54.64326 1.000 75.57818 94 LEU B CA 1
ATOM 7592 C C . LEU B 1 61 ? -0.07980 -20.67745 54.59229 1.000 73.11877 94 LEU B C 1
ATOM 7593 O O . LEU B 1 61 ? -1.02083 -20.95953 53.84136 1.000 73.73063 94 LEU B O 1
ATOM 7609 N N . ILE B 1 62 ? 0.48612 -21.58336 55.39214 1.000 75.52235 95 ILE B N 1
ATOM 7610 C CA . ILE B 1 62 ? 0.09955 -22.98912 55.30763 1.000 97.81862 95 ILE B CA 1
ATOM 7611 C C . ILE B 1 62 ? -1.37080 -23.16227 55.66699 1.000 94.24801 95 ILE B C 1
ATOM 7612 O O . ILE B 1 62 ? -2.10240 -23.90425 55.00029 1.000 99.54046 95 ILE B O 1
ATOM 7628 N N . LYS B 1 63 ? -1.83081 -22.48467 56.72167 1.000 81.34158 96 LYS B N 1
ATOM 7629 C CA . LYS B 1 63 ? -3.24075 -22.58348 57.08371 1.000 84.84357 96 LYS B CA 1
ATOM 7630 C C . LYS B 1 63 ? -4.13035 -21.97803 56.00488 1.000 93.13619 96 LYS B C 1
ATOM 7631 O O . LYS B 1 63 ? -5.16272 -22.55705 55.64736 1.000 92.59017 96 LYS B O 1
ATOM 7650 N N . GLU B 1 64 ? -3.75269 -20.81073 55.47903 1.000 88.04180 97 GLU B N 1
ATOM 7651 C CA . GLU B 1 64 ? -4.56627 -20.17522 54.44831 1.000 80.63848 97 GLU B CA 1
ATOM 7652 C C . GLU B 1 64 ? -4.58917 -21.01092 53.17400 1.000 87.08636 97 GLU B C 1
ATOM 7653 O O . GLU B 1 64 ? -5.62039 -21.08890 52.49579 1.000 81.08685 97 GLU B O 1
ATOM 7665 N N . VAL B 1 65 ? -3.46477 -21.64529 52.83271 1.000 88.19337 98 VAL B N 1
ATOM 7666 C CA . VAL B 1 65 ? -3.45100 -22.56174 51.69670 1.000 86.00539 98 VAL B CA 1
ATOM 7667 C C . VAL B 1 65 ? -4.32787 -23.77229 51.98502 1.000 91.33133 98 VAL B C 1
ATOM 7668 O O . VAL B 1 65 ? -5.02811 -24.27582 51.09876 1.000 91.10631 98 VAL B O 1
ATOM 7681 N N . THR B 1 66 ? -4.30144 -24.26004 53.22625 1.000 99.57223 99 THR B N 1
ATOM 7682 C CA . THR B 1 66 ? -5.10322 -25.42467 53.58520 1.000 100.50652 99 THR B CA 1
ATOM 7683 C C . THR B 1 66 ? -6.58748 -25.15364 53.36887 1.000 104.86311 99 THR B C 1
ATOM 7684 O O . THR B 1 66 ? -7.28217 -25.93237 52.70572 1.000 108.65021 99 THR B O 1
ATOM 7695 N N . GLU B 1 67 ? -7.09178 -24.04655 53.92093 1.000 100.50037 100 GLU B N 1
ATOM 7696 C CA . GLU B 1 67 ? -8.50523 -23.71823 53.75947 1.000 97.25201 100 GLU B CA 1
ATOM 7697 C C . GLU B 1 67 ? -8.88208 -23.60731 52.28724 1.000 106.67469 100 GLU B C 1
ATOM 7698 O O . GLU B 1 67 ? -9.93241 -24.10756 51.86788 1.000 119.34537 100 GLU B O 1
ATOM 7710 N N . LEU B 1 68 ? -8.04140 -22.94947 51.48723 1.000 107.69027 101 LEU B N 1
ATOM 7711 C CA . LEU B 1 68 ? -8.34489 -22.79169 50.06870 1.000 106.02859 101 LEU B CA 1
ATOM 7712 C C . LEU B 1 68 ? -8.52721 -24.14675 49.39501 1.000 117.40269 101 LEU B C 1
ATOM 7713 O O . LEU B 1 68 ? -9.52794 -24.38251 48.70815 1.000 119.32172 101 LEU B O 1
ATOM 7729 N N . LYS B 1 69 ? -7.56346 -25.05271 49.57879 1.000 116.55997 102 LYS B N 1
ATOM 7730 C CA . LYS B 1 69 ? -7.67650 -26.37977 48.98227 1.000 117.88613 102 LYS B CA 1
ATOM 7731 C C . LYS B 1 69 ? -8.91625 -27.10670 49.48789 1.000 123.75689 102 LYS B C 1
ATOM 7732 O O . LYS B 1 69 ? -9.55460 -27.85608 48.73919 1.000 120.48995 102 LYS B O 1
ATOM 7751 N N . ARG B 1 70 ? -9.27330 -26.89657 50.75743 1.000 122.30887 103 ARG B N 1
ATOM 7752 C CA . ARG B 1 70 ? -10.44576 -27.56172 51.31629 1.000 124.91993 103 ARG B CA 1
ATOM 7753 C C . ARG B 1 70 ? -11.69883 -27.24136 50.51101 1.000 129.34515 103 ARG B C 1
ATOM 7754 O O . ARG B 1 70 ? -12.57347 -28.09941 50.34229 1.000 135.28073 103 ARG B O 1
ATOM 7775 N N . SER B 1 71 ? -11.80356 -26.01600 50.00658 1.000 122.49916 104 SER B N 1
ATOM 7776 C CA . SER B 1 71 ? -12.97267 -25.59800 49.24093 1.000 125.55132 104 SER B CA 1
ATOM 7777 C C . SER B 1 71 ? -13.20177 -26.51418 48.04272 1.000 121.72156 104 SER B C 1
ATOM 7778 O O . SER B 1 71 ? -12.25189 -26.96611 47.40312 1.000 124.43488 104 SER B O 1
ATOM 7786 N N . ASN B 1 96 ? 0.48191 -27.87451 43.55613 1.000 114.29132 129 ASN B N 1
ATOM 7787 C CA . ASN B 1 96 ? 0.77977 -26.96504 44.65641 1.000 120.63662 129 ASN B CA 1
ATOM 7788 C C . ASN B 1 96 ? 1.52545 -27.68443 45.77514 1.000 120.85566 129 ASN B C 1
ATOM 7789 O O . ASN B 1 96 ? 1.15066 -27.59210 46.94478 1.000 119.34909 129 ASN B O 1
ATOM 7799 N N . THR B 1 97 ? 2.58472 -28.40046 45.40750 1.000 122.26890 130 THR B N 1
ATOM 7800 C CA . THR B 1 97 ? 3.40708 -29.09696 46.38202 1.000 117.98533 130 THR B CA 1
ATOM 7801 C C . THR B 1 97 ? 4.30827 -28.09727 47.10617 1.000 118.02295 130 THR B C 1
ATOM 7802 O O . THR B 1 97 ? 4.28740 -26.89154 46.84108 1.000 103.50688 130 THR B O 1
ATOM 7813 N N . ALA B 1 98 ? 5.11832 -28.60579 48.03710 1.000 116.90541 131 ALA B N 1
ATOM 7814 C CA . ALA B 1 98 ? 6.02750 -27.74118 48.77911 1.000 113.52048 131 ALA B CA 1
ATOM 7815 C C . ALA B 1 98 ? 7.12648 -27.16232 47.89685 1.000 113.69121 131 ALA B C 1
ATOM 7816 O O . ALA B 1 98 ? 7.77884 -26.19323 48.29897 1.000 98.45094 131 ALA B O 1
ATOM 7823 N N . SER B 1 99 ? 7.34265 -27.72662 46.70569 1.000 110.97468 132 SER B N 1
ATOM 7824 C CA . SER B 1 99 ? 8.39193 -27.23096 45.82278 1.000 97.99162 132 SER B CA 1
ATOM 7825 C C . SER B 1 99 ? 8.09148 -25.83950 45.28006 1.000 89.75969 132 SER B C 1
ATOM 7826 O O . SER B 1 99 ? 9.02357 -25.12850 44.89032 1.000 71.96250 132 SER B O 1
ATOM 7834 N N . ARG B 1 100 ? 6.81844 -25.43663 45.24071 1.000 99.30441 133 ARG B N 1
ATOM 7835 C CA . ARG B 1 100 ? 6.47786 -24.11432 44.72550 1.000 99.55025 133 ARG B CA 1
ATOM 7836 C C . ARG B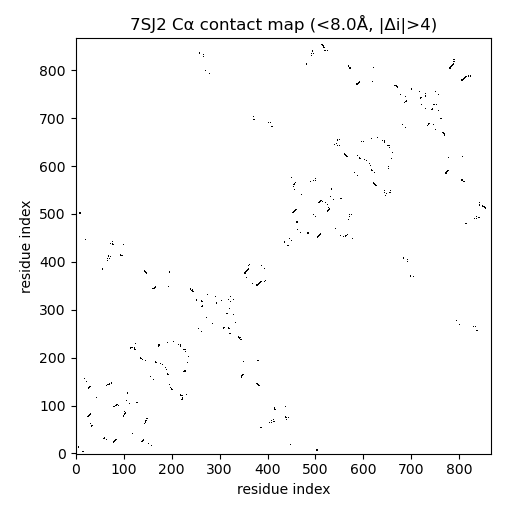 1 100 ? 6.82223 -23.00844 45.71433 1.000 97.99481 133 ARG B C 1
ATOM 7837 O O . ARG B 1 100 ? 7.15372 -21.89107 45.29877 1.000 71.63818 133 ARG B O 1
ATOM 7858 N N . PHE B 1 101 ? 6.75409 -23.29646 47.01343 1.000 76.25672 134 PHE B N 1
ATOM 7859 C CA . PHE B 1 101 ? 6.93393 -22.29190 48.04999 1.000 59.43916 134 PHE B CA 1
ATOM 7860 C C . PHE B 1 101 ? 8.20026 -22.49816 48.87159 1.000 75.37347 134 PHE B C 1
ATOM 7861 O O . PHE B 1 101 ? 8.48870 -21.67829 49.74964 1.000 79.06996 134 PHE B O 1
ATOM 7878 N N . GLU B 1 102 ? 8.96421 -23.55782 48.60965 1.000 78.36349 135 GLU B N 1
ATOM 7879 C CA . GLU B 1 102 ? 10.14689 -23.85788 49.40732 1.000 98.32878 135 GLU B CA 1
ATOM 7880 C C . GLU B 1 102 ? 11.28452 -22.90076 49.06604 1.000 96.62890 135 GLU B C 1
ATOM 7881 O O . GLU B 1 102 ? 11.44544 -22.47224 47.91991 1.000 84.92119 135 GLU B O 1
ATOM 7893 N N . ASP B 1 103 ? 12.08202 -22.57176 50.08369 1.000 100.10896 136 ASP B N 1
ATOM 7894 C CA . ASP B 1 103 ? 13.19153 -21.62962 49.96578 1.000 74.00616 136 ASP B CA 1
ATOM 7895 C C . ASP B 1 103 ? 14.48690 -22.34426 50.32945 1.000 75.73565 136 ASP B C 1
ATOM 7896 O O . ASP B 1 103 ? 14.66910 -22.76485 51.47701 1.000 90.63225 136 ASP B O 1
ATOM 7905 N N . ASN B 1 104 ? 15.38067 -22.48865 49.34972 1.000 79.16688 137 ASN B N 1
ATOM 7906 C CA . ASN B 1 104 ? 16.72832 -22.99600 49.57495 1.000 73.24640 137 ASN B CA 1
ATOM 7907 C C . ASN B 1 104 ? 17.74346 -21.86590 49.69387 1.000 64.51695 137 ASN B C 1
ATOM 7908 O O . ASN B 1 104 ? 18.90197 -22.02394 49.29477 1.000 58.71759 137 ASN B O 1
ATOM 7919 N N . GLU B 1 105 ? 17.32204 -20.72348 50.23378 1.000 48.86578 138 GLU B N 1
ATOM 7920 C CA . GLU B 1 105 ? 18.13520 -19.51768 50.32815 1.000 51.89999 138 GLU B CA 1
ATOM 7921 C C . GLU B 1 105 ? 18.44236 -18.92184 48.96136 1.000 52.30204 138 GLU B C 1
ATOM 7922 O O . GLU B 1 105 ? 19.38025 -18.12980 48.82713 1.000 51.91867 138 GLU B O 1
ATOM 7934 N N . GLU B 1 106 ? 17.65872 -19.27822 47.94045 1.000 40.14073 139 GLU B N 1
ATOM 7935 C CA . GLU B 1 106 ? 17.95229 -18.81773 46.58682 1.000 37.70445 139 GLU B CA 1
ATOM 7936 C C . GLU B 1 106 ? 17.97872 -17.29710 46.50528 1.000 38.63156 139 GLU B C 1
ATOM 7937 O O . GLU B 1 106 ? 18.86498 -16.71906 45.86549 1.000 33.59151 139 GLU B O 1
ATOM 7949 N N . LEU B 1 107 ? 17.00811 -16.63131 47.13530 1.000 35.23385 140 LEU B N 1
ATOM 7950 C CA . LEU B 1 107 ? 16.95362 -15.17475 47.07015 1.000 33.62320 140 LEU B CA 1
ATOM 7951 C C . LEU B 1 107 ? 18.20883 -14.55001 47.66702 1.000 34.31581 140 LEU B C 1
ATOM 7952 O O . LEU B 1 107 ? 18.75874 -13.59182 47.11137 1.000 32.67675 140 LEU B O 1
ATOM 7968 N N . ARG B 1 108 ? 18.68008 -15.08222 48.79579 1.000 37.81453 141 ARG B N 1
ATOM 7969 C CA . ARG B 1 108 ? 19.87455 -14.53420 49.42811 1.000 39.53318 141 ARG B CA 1
ATOM 7970 C C . ARG B 1 108 ? 21.04931 -14.52211 48.45691 1.000 39.31713 141 ARG B C 1
ATOM 7971 O O . ARG B 1 108 ? 21.73054 -13.50234 48.29942 1.000 38.29655 141 ARG B O 1
ATOM 7992 N N . TYR B 1 109 ? 21.29713 -15.64808 47.78566 1.000 39.86640 142 TYR B N 1
ATOM 7993 C CA . TYR B 1 109 ? 22.45386 -15.73376 46.90199 1.000 43.53390 142 TYR B CA 1
ATOM 7994 C C . TYR B 1 109 ? 22.23059 -14.98560 45.59405 1.000 33.58855 142 TYR B C 1
ATOM 7995 O O . TYR B 1 109 ? 23.19029 -14.47648 45.00352 1.000 33.76189 142 TYR B O 1
ATOM 8013 N N . SER B 1 110 ? 20.98449 -14.89167 45.13293 1.000 31.39834 143 SER B N 1
ATOM 8014 C CA . SER B 1 110 ? 20.71315 -14.10012 43.94070 1.000 28.75322 143 SER B CA 1
ATOM 8015 C C . SER B 1 110 ? 21.01121 -12.62720 44.18728 1.000 28.12493 143 SER B C 1
ATOM 8016 O O . SER B 1 110 ? 21.49298 -11.92486 43.29116 1.000 28.57497 143 SER B O 1
ATOM 8024 N N . LEU B 1 111 ? 20.73331 -12.13956 45.39824 1.000 29.53167 144 LEU B N 1
ATOM 8025 C CA . LEU B 1 111 ? 21.08115 -10.76193 45.72403 1.000 29.80631 144 LEU B CA 1
ATOM 8026 C C . LEU B 1 111 ? 22.59066 -10.57537 45.73717 1.000 33.03183 144 LEU B C 1
ATOM 8027 O O . LEU B 1 111 ? 23.09444 -9.52792 45.31686 1.000 37.07292 144 LEU B O 1
ATOM 8043 N N . ARG B 1 112 ? 23.32941 -11.58645 46.20244 1.000 32.53584 145 ARG B N 1
ATOM 8044 C CA . ARG B 1 112 ? 24.78467 -11.52869 46.12353 1.000 35.99785 145 ARG B CA 1
ATOM 8045 C C . ARG B 1 112 ? 25.24889 -11.46060 44.67388 1.000 38.22865 145 ARG B C 1
ATOM 8046 O O . ARG B 1 112 ? 26.23949 -10.78870 44.36327 1.000 34.39234 145 ARG B O 1
ATOM 8067 N N . SER B 1 113 ? 24.53988 -12.14779 43.77026 1.000 29.63017 146 SER B N 1
ATOM 8068 C CA . SER B 1 113 ? 24.92782 -12.14882 42.36341 1.000 31.14317 146 SER B CA 1
ATOM 8069 C C . SER B 1 113 ? 24.66387 -10.80013 41.70752 1.000 33.92905 146 SER B C 1
ATOM 8070 O O . SER B 1 113 ? 25.37568 -10.41876 40.77227 1.000 28.48243 146 SER B O 1
ATOM 8078 N N . ILE B 1 114 ? 23.64265 -10.07465 42.16467 1.000 28.23465 147 ILE B N 1
ATOM 8079 C CA . ILE B 1 114 ? 23.42085 -8.72065 41.66769 1.000 27.53076 147 ILE B CA 1
ATOM 8080 C C . ILE B 1 114 ? 24.56170 -7.81128 42.10091 1.000 33.71648 147 ILE B C 1
ATOM 8081 O O . ILE B 1 114 ? 25.11734 -7.05098 41.29798 1.000 26.43905 147 ILE B O 1
ATOM 8097 N N . GLU B 1 115 ? 24.92726 -7.88035 43.38151 1.000 27.65190 148 GLU B N 1
ATOM 8098 C CA . GLU B 1 115 ? 26.01731 -7.05710 43.88876 1.000 32.70255 148 GLU B CA 1
ATOM 8099 C C . GLU B 1 115 ? 27.29649 -7.29845 43.09941 1.000 29.54927 148 GLU B C 1
ATOM 8100 O O . GLU B 1 115 ? 28.05828 -6.36183 42.83277 1.000 35.05731 148 GLU B O 1
ATOM 8112 N N . LYS B 1 116 ? 27.53307 -8.54175 42.68988 1.000 31.17805 149 LYS B N 1
ATOM 8113 C CA . LYS B 1 116 ? 28.75685 -8.89241 41.98430 1.000 33.05351 149 LYS B CA 1
ATOM 8114 C C . LYS B 1 116 ? 28.65668 -8.67028 40.47958 1.000 31.12273 149 LYS B C 1
ATOM 8115 O O . LYS B 1 116 ? 29.63066 -8.23124 39.85952 1.000 36.81492 149 LYS B O 1
ATOM 8134 N N . HIS B 1 117 ? 27.50152 -8.95612 39.87232 1.000 26.15805 150 HIS B N 1
ATOM 8135 C CA . HIS B 1 117 ? 27.40298 -9.01519 38.42166 1.000 24.60944 150 HIS B CA 1
ATOM 8136 C C . HIS B 1 117 ? 26.49621 -7.96363 37.79507 1.000 29.72143 150 HIS B C 1
ATOM 8137 O O . HIS B 1 117 ? 26.53818 -7.79797 36.57066 1.000 30.11944 150 HIS B O 1
ATOM 8151 N N . ALA B 1 118 ? 25.68489 -7.25222 38.57710 1.000 29.75668 151 ALA B N 1
ATOM 8152 C CA . ALA B 1 118 ? 24.80633 -6.20577 38.04873 1.000 21.34684 151 ALA B CA 1
ATOM 8153 C C . ALA B 1 118 ? 24.82599 -5.00647 38.98863 1.000 24.37619 151 ALA B C 1
ATOM 8154 O O . ALA B 1 118 ? 23.78915 -4.57246 39.49741 1.000 24.14984 151 ALA B O 1
ATOM 8161 N N . PRO B 1 119 ? 26.00820 -4.43518 39.23209 1.000 27.98393 152 PRO B N 1
ATOM 8162 C CA . PRO B 1 119 ? 26.11216 -3.33580 40.20486 1.000 28.03374 152 PRO B CA 1
ATOM 8163 C C . PRO B 1 119 ? 25.42169 -2.05554 39.76330 1.000 32.04454 152 PRO B C 1
ATOM 8164 O O . PRO B 1 119 ? 25.28182 -1.13585 40.58150 1.000 31.81172 152 PRO B O 1
ATOM 8175 N N . TRP B 1 120 ? 24.99403 -1.97032 38.50389 1.000 28.19162 153 TRP B N 1
ATOM 8176 C CA . TRP B 1 120 ? 24.35483 -0.78497 37.94201 1.000 26.80979 153 TRP B CA 1
ATOM 8177 C C . TRP B 1 120 ? 22.86872 -0.69058 38.27378 1.000 30.42010 153 TRP B C 1
ATOM 8178 O O . TRP B 1 120 ? 22.23241 0.31006 37.91959 1.000 22.29292 153 TRP B O 1
ATOM 8199 N N . VAL B 1 121 ? 22.30358 -1.69902 38.93894 1.000 23.67264 154 VAL B N 1
ATOM 8200 C CA . VAL B 1 121 ? 20.89042 -1.67411 39.29371 1.000 28.91010 154 VAL B CA 1
ATOM 8201 C C . VAL B 1 121 ? 20.63799 -0.56455 40.30508 1.000 27.57936 154 VAL B C 1
ATOM 8202 O O . VAL B 1 121 ? 21.43398 -0.34634 41.22835 1.000 25.08097 154 VAL B O 1
ATOM 8215 N N . ARG B 1 122 ? 19.51893 0.14389 40.13919 1.000 26.78195 155 ARG B N 1
ATOM 8216 C CA . ARG B 1 122 ? 19.20102 1.24496 41.04232 1.000 29.21198 155 ARG B CA 1
ATOM 8217 C C . ARG B 1 122 ? 18.57672 0.74005 42.33964 1.000 33.60677 155 ARG B C 1
ATOM 8218 O O . ARG B 1 122 ? 19.10146 0.98431 43.43118 1.000 32.16369 155 ARG B O 1
ATOM 8239 N N . HIS B 1 123 ? 17.44153 0.05389 42.24161 1.000 29.26915 156 HIS B N 1
ATOM 8240 C CA . HIS B 1 123 ? 16.68458 -0.34427 43.41869 1.000 28.99633 156 HIS B CA 1
ATOM 8241 C C . HIS B 1 123 ? 16.15909 -1.75714 43.22720 1.000 31.36192 156 HIS B C 1
ATOM 8242 O O . HIS B 1 123 ? 15.91268 -2.19538 42.10224 1.000 28.39466 156 HIS B O 1
ATOM 8256 N N . ILE B 1 124 ? 15.98650 -2.46388 44.34018 1.000 28.09020 157 ILE B N 1
ATOM 8257 C CA . ILE B 1 124 ? 15.51817 -3.84320 44.34060 1.000 30.34423 157 ILE B CA 1
ATOM 8258 C C . ILE B 1 124 ? 14.19357 -3.88482 45.08694 1.000 33.55729 157 ILE B C 1
ATOM 8259 O O . ILE B 1 124 ? 14.13270 -3.53947 46.27315 1.000 37.36240 157 ILE B O 1
ATOM 8275 N N . PHE B 1 125 ? 13.13706 -4.29563 44.39136 1.000 30.82014 158 PHE B N 1
ATOM 8276 C CA . PHE B 1 125 ? 11.82803 -4.50666 44.99290 1.000 29.67094 158 PHE B CA 1
ATOM 8277 C C . PHE B 1 125 ? 11.61709 -5.99968 45.20563 1.000 34.94860 158 PHE B C 1
ATOM 8278 O O . PHE B 1 125 ? 11.80967 -6.79396 44.27880 1.000 35.57942 158 PHE B O 1
ATOM 8295 N N . ILE B 1 126 ? 11.21966 -6.37645 46.41759 1.000 36.73101 159 ILE B N 1
ATOM 8296 C CA . ILE B 1 126 ? 10.94348 -7.76689 46.76337 1.000 35.95050 159 ILE B CA 1
ATOM 8297 C C . ILE B 1 126 ? 9.44922 -7.88195 47.03245 1.000 37.82615 159 ILE B C 1
ATOM 8298 O O . ILE B 1 126 ? 8.96020 -7.44258 48.08048 1.000 38.31054 159 ILE B O 1
ATOM 8314 N N . VAL B 1 127 ? 8.72486 -8.47667 46.08991 1.000 32.88657 160 VAL B N 1
ATOM 8315 C CA . VAL B 1 127 ? 7.27577 -8.61509 46.18220 1.000 36.35095 160 VAL B CA 1
ATOM 8316 C C . VAL B 1 127 ? 6.94770 -9.86603 46.98616 1.000 35.29833 160 VAL B C 1
ATOM 8317 O O . VAL B 1 127 ? 7.39206 -10.96662 46.64259 1.000 34.71672 160 VAL B O 1
ATOM 8330 N N . THR B 1 128 ? 6.15481 -9.69688 48.04571 1.000 38.01903 161 THR B N 1
ATOM 8331 C CA . THR B 1 128 ? 5.75439 -10.79077 48.91825 1.000 40.36034 161 THR B CA 1
ATOM 8332 C C . THR B 1 128 ? 4.28481 -10.62676 49.28196 1.000 46.45098 161 THR B C 1
ATOM 8333 O O . THR B 1 128 ? 3.64735 -9.62335 48.95010 1.000 42.90497 161 THR B O 1
ATOM 8344 N N . ASN B 1 129 ? 3.74758 -11.63119 49.97759 1.000 46.12699 162 ASN B N 1
ATOM 8345 C CA . ASN B 1 129 ? 2.39022 -11.56950 50.50620 1.000 48.29574 162 ASN B CA 1
ATOM 8346 C C . ASN B 1 129 ? 2.31843 -10.85993 51.85084 1.000 51.04636 162 ASN B C 1
ATOM 8347 O O . ASN B 1 129 ? 1.27361 -10.90918 52.50838 1.000 57.05638 162 ASN B O 1
ATOM 8358 N N . GLY B 1 130 ? 3.39596 -10.20041 52.26441 1.000 51.87172 163 GLY B N 1
ATOM 8359 C CA . GLY B 1 130 ? 3.53225 -9.65730 53.60198 1.000 53.02112 163 GLY B CA 1
ATOM 8360 C C . GLY B 1 130 ? 4.69350 -10.24067 54.37613 1.000 53.41305 163 GLY B C 1
ATOM 8361 O O . GLY B 1 130 ? 5.11444 -9.65244 55.38189 1.000 55.30155 163 GLY B O 1
ATOM 8365 N N . GLN B 1 131 ? 5.23697 -11.37005 53.92868 1.000 51.95420 164 GLN B N 1
ATOM 8366 C CA . GLN B 1 131 ? 6.36667 -11.99440 54.60056 1.000 54.51363 164 GLN B CA 1
ATOM 8367 C C . GLN B 1 131 ? 7.63577 -11.16640 54.42648 1.000 53.38029 164 GLN B C 1
ATOM 8368 O O . GLN B 1 131 ? 7.82607 -10.47924 53.41894 1.000 47.73502 164 GLN B O 1
ATOM 8382 N N . ILE B 1 132 ? 8.51338 -11.24881 55.42151 1.000 52.24410 165 ILE B N 1
ATOM 8383 C CA . ILE B 1 132 ? 9.79802 -10.56011 55.41794 1.000 53.70923 165 ILE B CA 1
ATOM 8384 C C . ILE B 1 132 ? 10.88399 -11.60863 55.61390 1.000 51.17974 165 ILE B C 1
ATOM 8385 O O . ILE B 1 132 ? 10.78742 -12.41500 56.54033 1.000 54.04980 165 ILE B O 1
ATOM 8401 N N . PRO B 1 133 ? 11.92297 -11.64703 54.77842 1.000 48.67404 166 PRO B N 1
ATOM 8402 C CA . PRO B 1 133 ? 13.03928 -12.56485 55.04876 1.000 54.25977 166 PRO B CA 1
ATOM 8403 C C . PRO B 1 133 ? 13.76767 -12.16786 56.32522 1.000 52.08766 166 PRO B C 1
ATOM 8404 O O . PRO B 1 133 ? 14.08319 -10.99478 56.53722 1.000 52.04944 166 PRO B O 1
ATOM 8415 N N . SER B 1 134 ? 14.04385 -13.16467 57.17086 1.000 54.88203 167 SER B N 1
ATOM 8416 C CA . SER B 1 134 ? 14.64842 -12.89645 58.47207 1.000 58.25916 167 SER B CA 1
ATOM 8417 C C . SER B 1 134 ? 15.95988 -12.13315 58.34766 1.000 58.77928 167 SER B C 1
ATOM 8418 O O . SER B 1 134 ? 16.31879 -11.36651 59.24926 1.000 59.61395 167 SER B O 1
ATOM 8426 N N . TRP B 1 135 ? 16.68159 -12.31950 57.24525 1.000 54.37189 168 TRP B N 1
ATOM 8427 C CA . TRP B 1 135 ? 18.00698 -11.74383 57.06987 1.000 53.75266 168 TRP B CA 1
ATOM 8428 C C . TRP B 1 135 ? 17.99323 -10.43638 56.29054 1.000 51.07130 168 TRP B C 1
ATOM 8429 O O . TRP B 1 135 ? 19.04771 -9.81103 56.14252 1.000 50.72260 168 TRP B O 1
ATOM 8450 N N . LEU B 1 136 ? 16.83409 -10.00393 55.79940 1.000 49.49571 169 LEU B N 1
ATOM 8451 C CA . LEU B 1 136 ? 16.77915 -8.84469 54.91773 1.000 47.01799 169 LEU B CA 1
ATOM 8452 C C . LEU B 1 136 ? 17.00853 -7.55760 55.70439 1.000 48.89292 169 LEU B C 1
ATOM 8453 O O . LEU B 1 136 ? 16.31932 -7.28757 56.69233 1.000 51.53368 169 LEU B O 1
ATOM 8469 N N . ASN B 1 137 ? 17.97796 -6.75857 55.25509 1.000 51.14705 170 ASN B N 1
ATOM 8470 C CA . ASN B 1 137 ? 18.34228 -5.50142 55.91260 1.000 52.68849 170 ASN B CA 1
ATOM 8471 C C . ASN B 1 137 ? 17.44682 -4.39569 55.36764 1.000 48.61427 170 ASN B C 1
ATOM 8472 O O . ASN B 1 137 ? 17.73424 -3.78254 54.33985 1.000 46.25973 170 ASN B O 1
ATOM 8483 N N . LEU B 1 138 ? 16.34801 -4.12786 56.07355 1.000 57.45921 171 LEU B N 1
ATOM 8484 C CA . LEU B 1 138 ? 15.40512 -3.10444 55.64133 1.000 51.19465 171 LEU B CA 1
ATOM 8485 C C . LEU B 1 138 ? 15.88911 -1.68972 55.93262 1.000 57.65316 171 LEU B C 1
ATOM 8486 O O . LEU B 1 138 ? 15.22467 -0.73040 55.52551 1.000 51.54042 171 LEU B O 1
ATOM 8502 N N . ASP B 1 139 ? 17.01619 -1.53112 56.62564 1.000 53.51857 172 ASP B N 1
ATOM 8503 C CA . ASP B 1 139 ? 17.60587 -0.21055 56.79731 1.000 55.04428 172 ASP B CA 1
ATOM 8504 C C . ASP B 1 139 ? 18.37975 0.24240 55.56667 1.000 53.02678 172 ASP B C 1
ATOM 8505 O O . ASP B 1 139 ? 18.83568 1.39028 55.53051 1.000 53.27505 172 ASP B O 1
ATOM 8514 N N . ASN B 1 140 ? 18.53630 -0.62833 54.56545 1.000 48.87003 173 ASN B N 1
ATOM 8515 C CA . ASN B 1 140 ? 19.22614 -0.27604 53.33219 1.000 46.22315 173 ASN B CA 1
ATOM 8516 C C . ASN B 1 140 ? 18.21449 0.32199 52.36272 1.000 44.31053 173 ASN B C 1
ATOM 8517 O O . ASN B 1 140 ? 17.31607 -0.39978 51.90140 1.000 42.58866 173 ASN B O 1
ATOM 8528 N N . PRO B 1 141 ? 18.31242 1.61086 52.01807 1.000 44.80292 174 PRO B N 1
ATOM 8529 C CA . PRO B 1 141 ? 17.31478 2.20683 51.11314 1.000 43.41581 174 PRO B CA 1
ATOM 8530 C C . PRO B 1 141 ? 17.34271 1.64339 49.70127 1.000 43.04276 174 PRO B C 1
ATOM 8531 O O . PRO B 1 141 ? 16.47175 2.00365 48.89952 1.000 42.97803 174 PRO B O 1
ATOM 8542 N N . ARG B 1 142 ? 18.30833 0.78756 49.36551 1.000 38.51844 175 ARG B N 1
ATOM 8543 C CA . ARG B 1 142 ? 18.36725 0.19171 48.03753 1.000 35.11423 175 ARG B CA 1
ATOM 8544 C C . ARG B 1 142 ? 17.41117 -0.98128 47.86602 1.000 38.59820 175 ARG B C 1
ATOM 8545 O O . ARG B 1 142 ? 17.23734 -1.45359 46.73744 1.000 35.49384 175 ARG B O 1
ATOM 8566 N N . VAL B 1 143 ? 16.80048 -1.46880 48.94377 1.000 36.64758 176 VAL B N 1
ATOM 8567 C CA . VAL B 1 143 ? 15.85432 -2.57292 48.87147 1.000 38.35565 176 VAL B CA 1
ATOM 8568 C C . VAL B 1 143 ? 14.59460 -2.17824 49.62723 1.000 36.80185 176 VAL B C 1
ATOM 8569 O O . VAL B 1 143 ? 14.63744 -1.39181 50.57777 1.000 44.73055 176 VAL B O 1
ATOM 8582 N N . SER B 1 144 ? 13.46169 -2.71491 49.18348 1.000 36.10273 177 SER B N 1
ATOM 8583 C CA . SER B 1 144 ? 12.20165 -2.51147 49.88014 1.000 41.25934 177 SER B CA 1
ATOM 8584 C C . SER B 1 144 ? 11.31705 -3.72370 49.63802 1.000 41.41797 177 SER B C 1
ATOM 8585 O O . SER B 1 144 ? 11.52048 -4.48633 48.68917 1.000 35.13243 177 SER B O 1
ATOM 8593 N N . VAL B 1 145 ? 10.34083 -3.90282 50.52345 1.000 43.90743 178 VAL B N 1
ATOM 8594 C CA . VAL B 1 145 ? 9.35274 -4.96844 50.40840 1.000 42.91624 178 VAL B CA 1
ATOM 8595 C C . VAL B 1 145 ? 8.05613 -4.36432 49.89065 1.000 40.32225 178 VAL B C 1
ATOM 8596 O O . VAL B 1 145 ? 7.60034 -3.32939 50.39174 1.000 42.35426 178 VAL B O 1
ATOM 8609 N N . VAL B 1 146 ? 7.46705 -5.00308 48.88443 1.000 38.66379 179 VAL B N 1
ATOM 8610 C CA . VAL B 1 146 ? 6.18042 -4.60435 48.32719 1.000 39.21314 179 VAL B CA 1
ATOM 8611 C C . VAL B 1 146 ? 5.21430 -5.75874 48.53850 1.000 47.63677 179 VAL B C 1
ATOM 8612 O O . VAL B 1 146 ? 5.53898 -6.90686 48.21722 1.000 39.07925 179 VAL B O 1
ATOM 8625 N N . THR B 1 147 ? 4.03972 -5.46157 49.08347 1.000 43.92869 180 THR B N 1
ATOM 8626 C CA . THR B 1 147 ? 3.05504 -6.49070 49.38063 1.000 51.77381 180 THR B CA 1
ATOM 8627 C C . THR B 1 147 ? 2.03883 -6.60756 48.25118 1.000 49.38688 180 THR B C 1
ATOM 8628 O O . THR B 1 147 ? 1.83979 -5.68507 47.45557 1.000 43.38967 180 THR B O 1
ATOM 8639 N N . HIS B 1 148 ? 1.39971 -7.77677 48.18783 1.000 44.94979 181 HIS B N 1
ATOM 8640 C CA . HIS B 1 148 ? 0.34754 -7.98903 47.20074 1.000 48.61336 181 HIS B CA 1
ATOM 8641 C C . HIS B 1 148 ? -0.76456 -6.95818 47.35587 1.000 47.51503 181 HIS B C 1
ATOM 8642 O O . HIS B 1 148 ? -1.30290 -6.46037 46.36046 1.000 47.98605 181 HIS B O 1
ATOM 8656 N N . GLN B 1 149 ? -1.11297 -6.60932 48.59649 1.000 50.52494 182 GLN B N 1
ATOM 8657 C CA . GLN B 1 149 ? -2.14118 -5.59504 48.80327 1.000 55.79070 182 GLN B CA 1
ATOM 8658 C C . GLN B 1 149 ? -1.77881 -4.28409 48.11718 1.000 55.57557 182 GLN B C 1
ATOM 8659 O O . GLN B 1 149 ? -2.66908 -3.54579 47.68082 1.000 60.12813 182 GLN B O 1
ATOM 8673 N N . ASP B 1 150 ? -0.48257 -3.98541 47.99683 1.000 52.84424 183 ASP B N 1
ATOM 8674 C CA . ASP B 1 150 ? -0.05868 -2.71854 47.41556 1.000 51.41882 183 ASP B CA 1
ATOM 8675 C C . ASP B 1 150 ? -0.23103 -2.66678 45.90212 1.000 54.16084 183 ASP B C 1
ATOM 8676 O O . ASP B 1 150 ? -0.30735 -1.56589 45.34565 1.000 70.42122 183 ASP B O 1
ATOM 8685 N N . ILE B 1 151 ? -0.28206 -3.81409 45.22114 1.000 44.37921 184 ILE B N 1
ATOM 8686 C CA . ILE B 1 151 ? -0.24317 -3.82119 43.76117 1.000 42.15339 184 ILE B CA 1
ATOM 8687 C C . ILE B 1 151 ? -1.48809 -4.46552 43.16125 1.000 47.47918 184 ILE B C 1
ATOM 8688 O O . ILE B 1 151 ? -1.91276 -4.09971 42.05928 1.000 51.14231 184 ILE B O 1
ATOM 8704 N N . PHE B 1 152 ? -2.08118 -5.42602 43.86521 1.000 45.18167 185 PHE B N 1
ATOM 8705 C CA . PHE B 1 152 ? -3.30712 -6.04243 43.37330 1.000 46.92269 185 PHE B CA 1
ATOM 8706 C C . PHE B 1 152 ? -4.42785 -5.01219 43.29120 1.000 52.78837 185 PHE B C 1
ATOM 8707 O O . PHE B 1 152 ? -4.55084 -4.12887 44.14533 1.000 51.77584 185 PHE B O 1
ATOM 8724 N N . GLN B 1 153 ? -5.25416 -5.13643 42.25274 1.000 55.11873 186 GLN B N 1
ATOM 8725 C CA . GLN B 1 153 ? -6.34772 -4.20086 42.02296 1.000 53.40598 186 GLN B CA 1
ATOM 8726 C C . GLN B 1 153 ? -7.62341 -4.61834 42.74277 1.000 61.11304 186 GLN B C 1
ATOM 8727 O O . GLN B 1 153 ? -8.31989 -3.76959 43.31024 1.000 63.83172 186 GLN B O 1
ATOM 8741 N N . ASN B 1 154 ? -7.94188 -5.90922 42.72998 1.000 62.91564 187 ASN B N 1
ATOM 8742 C CA . ASN B 1 154 ? -9.11022 -6.45237 43.41297 1.000 61.59538 187 ASN B CA 1
ATOM 8743 C C . ASN B 1 154 ? -8.61697 -7.20697 44.64062 1.000 63.44519 187 ASN B C 1
ATOM 8744 O O . ASN B 1 154 ? -8.04466 -8.29542 44.51761 1.000 60.03535 187 ASN B O 1
ATOM 8754 N N . GLN B 1 155 ? -8.83674 -6.62599 45.82258 1.000 76.36070 188 GLN B N 1
ATOM 8755 C CA . GLN B 1 155 ? -8.37702 -7.25185 47.05671 1.000 71.62628 188 GLN B CA 1
ATOM 8756 C C . GLN B 1 155 ? -9.03211 -8.60518 47.29557 1.000 66.74900 188 GLN B C 1
ATOM 8757 O O . GLN B 1 155 ? -8.50518 -9.40701 48.07437 1.000 66.58580 188 GLN B O 1
ATOM 8771 N N . THR B 1 156 ? -10.16357 -8.88079 46.64338 1.000 68.88278 189 THR B N 1
ATOM 8772 C CA . THR B 1 156 ? -10.80363 -10.18175 46.79190 1.000 70.99403 189 THR B CA 1
ATOM 8773 C C . THR B 1 156 ? -9.93828 -11.30695 46.24221 1.000 70.05265 189 THR B C 1
ATOM 8774 O O . THR B 1 156 ? -10.16687 -12.47377 46.57939 1.000 71.54408 189 THR B O 1
ATOM 8785 N N . HIS B 1 157 ? -8.95481 -10.98620 45.40440 1.000 64.09813 190 HIS B N 1
ATOM 8786 C CA . HIS B 1 157 ? -8.03057 -11.98500 44.88822 1.000 60.47248 190 HIS B CA 1
ATOM 8787 C C . HIS B 1 157 ? -6.96799 -12.38526 45.90261 1.000 59.35924 190 HIS B C 1
ATOM 8788 O O . HIS B 1 157 ? -6.15454 -13.26709 45.60459 1.000 61.35615 190 HIS B O 1
ATOM 8802 N N . LEU B 1 158 ? -6.95547 -11.76850 47.08430 1.000 64.61333 191 LEU B N 1
ATOM 8803 C CA . LEU B 1 158 ? -5.96652 -12.05867 48.10822 1.000 60.44749 191 LEU B CA 1
ATOM 8804 C C . LEU B 1 158 ? -6.63360 -12.66542 49.33787 1.000 65.64319 191 LEU B C 1
ATOM 8805 O O . LEU B 1 158 ? -7.81347 -12.40786 49.59733 1.000 74.67674 191 LEU B O 1
ATOM 8821 N N . PRO B 1 159 ? -5.90553 -13.48144 50.11986 1.000 71.46209 192 PRO B N 1
ATOM 8822 C CA . PRO B 1 159 ? -4.51952 -13.90076 49.86883 1.000 61.14895 192 PRO B CA 1
ATOM 8823 C C . PRO B 1 159 ? -4.40423 -14.83924 48.67043 1.000 60.01853 192 PRO B C 1
ATOM 8824 O O . PRO B 1 159 ? -5.28641 -15.66898 48.45581 1.000 61.39493 192 PRO B O 1
ATOM 8835 N N . THR B 1 160 ? -3.33607 -14.69483 47.89230 1.000 55.34469 193 THR B N 1
ATOM 8836 C CA . THR B 1 160 ? -3.12197 -15.50807 46.70749 1.000 54.78021 193 THR B CA 1
ATOM 8837 C C . THR B 1 160 ? -1.91669 -16.41643 46.90005 1.000 52.07258 193 THR B C 1
ATOM 8838 O O . THR B 1 160 ? -1.06402 -16.18908 47.76327 1.000 51.72202 193 THR B O 1
ATOM 8849 N N . PHE B 1 161 ? -1.86445 -17.46022 46.07102 1.000 51.61452 194 PHE B N 1
ATOM 8850 C CA . PHE B 1 161 ? -0.75733 -18.40723 46.06636 1.000 57.38337 194 PHE B CA 1
ATOM 8851 C C . PHE B 1 161 ? -0.40920 -18.81445 44.64064 1.000 50.49054 194 PHE B C 1
ATOM 8852 O O . PHE B 1 161 ? 0.08147 -19.92449 44.40816 1.000 54.64470 194 PHE B O 1
ATOM 8869 N N . SER B 1 162 ? -0.65404 -17.92155 43.68193 1.000 48.60842 195 SER B N 1
ATOM 8870 C CA . SER B 1 162 ? -0.44113 -18.17123 42.25967 1.000 45.69072 195 SER B CA 1
ATOM 8871 C C . SER B 1 162 ? 0.57722 -17.16427 41.74356 1.000 55.19122 195 SER B C 1
ATOM 8872 O O . SER B 1 162 ? 0.30561 -15.95846 41.72033 1.000 46.27167 195 SER B O 1
ATOM 8880 N N . SER B 1 163 ? 1.74465 -17.65123 41.32565 1.000 40.40334 196 SER B N 1
ATOM 8881 C CA . SER B 1 163 ? 2.74809 -16.73885 40.78857 1.000 36.83131 196 SER B CA 1
ATOM 8882 C C . SER B 1 163 ? 2.27067 -16.05099 39.51674 1.000 39.32480 196 SER B C 1
ATOM 8883 O O . SER B 1 163 ? 2.59198 -14.86359 39.33639 1.000 37.96211 196 SER B O 1
ATOM 8891 N N . PRO B 1 164 ? 1.51747 -16.69569 38.61805 1.000 40.35482 197 PRO B N 1
ATOM 8892 C CA . PRO B 1 164 ? 0.97725 -15.93810 37.47811 1.000 35.03644 197 PRO B CA 1
ATOM 8893 C C . PRO B 1 164 ? 0.09624 -14.78110 37.90698 1.000 37.54309 197 PRO B C 1
ATOM 8894 O O . PRO B 1 164 ? 0.16764 -13.70129 37.31011 1.000 41.46940 197 PRO B O 1
ATOM 8905 N N . ALA B 1 165 ? -0.72779 -14.97275 38.93909 1.000 38.51541 198 ALA B N 1
ATOM 8906 C CA . ALA B 1 165 ? -1.59180 -13.89365 39.40686 1.000 41.00326 198 ALA B CA 1
ATOM 8907 C C . ALA B 1 165 ? -0.76870 -12.72068 39.92799 1.000 38.37580 198 ALA B C 1
ATOM 8908 O O . ALA B 1 165 ? -1.03093 -11.56055 39.58866 1.000 37.77275 198 ALA B O 1
ATOM 8915 N N . ILE B 1 166 ? 0.23209 -13.00652 40.76317 1.000 38.07897 199 ILE B N 1
ATOM 8916 C CA . ILE B 1 166 ? 1.08568 -11.94763 41.29405 1.000 41.98879 199 ILE B CA 1
ATOM 8917 C C . ILE B 1 166 ? 1.77620 -11.21143 40.15678 1.000 38.98296 199 ILE B C 1
ATOM 8918 O O . ILE B 1 166 ? 1.84282 -9.97588 40.14009 1.000 36.81936 199 ILE B O 1
ATOM 8934 N N . GLU B 1 167 ? 2.28710 -11.96070 39.18108 1.000 31.73208 200 GLU B N 1
ATOM 8935 C CA . GLU B 1 167 ? 3.09054 -11.37490 38.11867 1.000 35.00038 200 GLU B CA 1
ATOM 8936 C C . GLU B 1 167 ? 2.29376 -10.42565 37.23040 1.000 35.03266 200 GLU B C 1
ATOM 8937 O O . GLU B 1 167 ? 2.89725 -9.56294 36.58391 1.000 33.26421 200 GLU B O 1
ATOM 8949 N N . THR B 1 168 ? 0.96064 -10.53468 37.20067 1.000 31.80752 201 THR B N 1
ATOM 8950 C CA . THR B 1 168 ? 0.16561 -9.58362 36.43000 1.000 32.51761 201 THR B CA 1
ATOM 8951 C C . THR B 1 168 ? 0.20244 -8.17763 37.01294 1.000 33.20179 201 THR B C 1
ATOM 8952 O O . THR B 1 168 ? -0.24596 -7.24148 36.34232 1.000 35.00045 201 THR B O 1
ATOM 8963 N N . HIS B 1 169 ? 0.72652 -8.00427 38.23021 1.000 32.80174 202 HIS B N 1
ATOM 8964 C CA . HIS B 1 169 ? 0.65045 -6.72934 38.92972 1.000 39.38541 202 HIS B CA 1
ATOM 8965 C C . HIS B 1 169 ? 1.99817 -6.10262 39.26162 1.000 33.17337 202 HIS B C 1
ATOM 8966 O O . HIS B 1 169 ? 2.01858 -4.97732 39.77366 1.000 33.51931 202 HIS B O 1
ATOM 8980 N N . ILE B 1 170 ? 3.12001 -6.77926 38.99569 1.000 29.90325 203 ILE B N 1
ATOM 8981 C CA . ILE B 1 170 ? 4.40349 -6.25555 39.45231 1.000 37.86520 203 ILE B CA 1
ATOM 8982 C C . ILE B 1 170 ? 4.84276 -5.03228 38.65768 1.000 35.66883 203 ILE B C 1
ATOM 8983 O O . ILE B 1 170 ? 5.72660 -4.29704 39.10979 1.000 38.92848 203 ILE B O 1
ATOM 8999 N N . HIS B 1 171 ? 4.25801 -4.78570 37.48688 1.000 31.20296 204 HIS B N 1
ATOM 9000 C CA . HIS B 1 171 ? 4.54348 -3.55353 36.76039 1.000 33.56009 204 HIS B CA 1
ATOM 9001 C C . HIS B 1 171 ? 3.84338 -2.34228 37.36719 1.000 36.29189 204 HIS B C 1
ATOM 9002 O O . HIS B 1 171 ? 4.06149 -1.22119 36.89515 1.000 33.08490 204 HIS B O 1
ATOM 9016 N N . ARG B 1 172 ? 3.01671 -2.53910 38.39401 1.000 31.15381 205 ARG B N 1
ATOM 9017 C CA . ARG B 1 172 ? 2.28950 -1.45793 39.04537 1.000 38.30994 205 ARG B CA 1
ATOM 9018 C C . ARG B 1 172 ? 3.03281 -0.87388 40.23938 1.000 42.78711 205 ARG B C 1
ATOM 9019 O O . ARG B 1 172 ? 2.53852 0.07913 40.85051 1.000 36.63635 205 ARG B O 1
ATOM 9040 N N . ILE B 1 173 ? 4.19304 -1.42062 40.58769 1.000 38.50712 206 ILE B N 1
ATOM 9041 C CA . ILE B 1 173 ? 4.94445 -0.98858 41.76391 1.000 42.07034 206 ILE B CA 1
ATOM 9042 C C . ILE B 1 173 ? 5.19042 0.51466 41.68751 1.000 40.78381 206 ILE B C 1
ATOM 9043 O O . ILE B 1 173 ? 5.80013 0.98794 40.71820 1.000 33.55371 206 ILE B O 1
ATOM 9059 N N . PRO B 1 174 ? 4.74335 1.30179 42.66817 1.000 38.97433 207 PRO B N 1
ATOM 9060 C CA . PRO B 1 174 ? 4.98774 2.75064 42.61341 1.000 51.38806 207 PRO B CA 1
ATOM 9061 C C . PRO B 1 174 ? 6.47718 3.06251 42.64215 1.000 38.09959 207 PRO B C 1
ATOM 9062 O O . PRO B 1 174 ? 7.22739 2.52009 43.45727 1.000 41.06529 207 PRO B O 1
ATOM 9073 N N . GLY B 1 175 ? 6.89771 3.96006 41.75106 1.000 36.17933 208 GLY B N 1
ATOM 9074 C CA . GLY B 1 175 ? 8.28817 4.34493 41.64079 1.000 35.00294 208 GLY B CA 1
ATOM 9075 C C . GLY B 1 175 ? 9.13505 3.42553 40.79390 1.000 41.33508 208 GLY B C 1
ATOM 9076 O O . GLY B 1 175 ? 10.33788 3.67752 40.64543 1.000 38.16351 208 GLY B O 1
ATOM 9080 N N . LEU B 1 176 ? 8.54999 2.37362 40.23364 1.000 31.64672 209 LEU B N 1
ATOM 9081 C CA . LEU B 1 176 ? 9.30872 1.42208 39.43919 1.000 33.79234 209 LEU B CA 1
ATOM 9082 C C . LEU B 1 176 ? 9.80942 2.07603 38.15665 1.000 26.80895 209 LEU B C 1
ATOM 9083 O O . LEU B 1 176 ? 9.09929 2.85293 37.51272 1.000 37.80210 209 LEU B O 1
ATOM 9099 N N . SER B 1 177 ? 11.05035 1.76948 37.79493 1.000 25.11625 210 SER B N 1
ATOM 9100 C CA . SER B 1 177 ? 11.60347 2.27993 36.55022 1.000 26.10625 210 SER B CA 1
ATOM 9101 C C . SER B 1 177 ? 10.81695 1.73018 35.36644 1.000 28.99273 210 SER B C 1
ATOM 9102 O O . SER B 1 177 ? 10.30208 0.60907 35.40358 1.000 28.71178 210 SER B O 1
ATOM 9110 N N . GLN B 1 178 ? 10.72605 2.53583 34.30259 1.000 27.54908 211 GLN B N 1
ATOM 9111 C CA . GLN B 1 178 ? 9.93550 2.13301 33.14243 1.000 32.87339 211 GLN B CA 1
ATOM 9112 C C . GLN B 1 178 ? 10.41863 0.80142 32.58449 1.000 30.92504 211 GLN B C 1
ATOM 9113 O O . GLN B 1 178 ? 9.60773 -0.06982 32.25084 1.000 35.62051 211 GLN B O 1
ATOM 9127 N N . LYS B 1 179 ? 11.73029 0.62552 32.46543 1.000 27.83739 212 LYS B N 1
ATOM 9128 C CA . LYS B 1 179 ? 12.31128 -0.67187 32.14548 1.000 28.70129 212 LYS B CA 1
ATOM 9129 C C . LYS B 1 179 ? 12.89600 -1.25922 33.42435 1.000 29.50011 212 LYS B C 1
ATOM 9130 O O . LYS B 1 179 ? 13.75413 -0.63994 34.06399 1.000 32.05100 212 LYS B O 1
ATOM 9149 N N . PHE B 1 180 ? 12.40649 -2.43223 33.80913 1.000 30.31723 213 PHE B N 1
ATOM 9150 C CA . PHE B 1 180 ? 12.88765 -3.13760 34.98301 1.000 21.18341 213 PHE B CA 1
ATOM 9151 C C . PHE B 1 180 ? 13.11870 -4.59254 34.61595 1.000 23.10145 213 PHE B C 1
ATOM 9152 O O . PHE B 1 180 ? 12.65113 -5.07713 33.58296 1.000 23.66636 213 PHE B O 1
ATOM 9169 N N . ILE B 1 181 ? 13.84160 -5.29384 35.48136 1.000 24.53536 214 ILE B N 1
ATOM 9170 C CA . ILE B 1 181 ? 14.18771 -6.69086 35.26462 1.000 24.86377 214 ILE B CA 1
ATOM 9171 C C . ILE B 1 181 ? 13.54568 -7.51829 36.36720 1.000 21.29773 214 ILE B C 1
ATOM 9172 O O . ILE B 1 181 ? 13.73834 -7.23878 37.55606 1.000 28.43411 214 ILE B O 1
ATOM 9188 N N . TYR B 1 182 ? 12.78707 -8.53270 35.96873 1.000 22.34064 215 TYR B N 1
ATOM 9189 C CA . TYR B 1 182 ? 12.08464 -9.40700 36.89393 1.000 22.59120 215 TYR B CA 1
ATOM 9190 C C . TYR B 1 182 ? 12.87756 -10.69304 37.06220 1.000 24.34938 215 TYR B C 1
ATOM 9191 O O . TYR B 1 182 ? 13.13674 -11.39834 36.08126 1.000 24.38509 215 TYR B O 1
ATOM 9209 N N . LEU B 1 183 ? 13.24281 -11.00159 38.30309 1.000 30.37817 216 LEU B N 1
ATOM 9210 C CA . LEU B 1 183 ? 13.91119 -12.24903 38.64229 1.000 28.53790 216 LEU B CA 1
ATOM 9211 C C . LEU B 1 183 ? 13.01974 -13.05339 39.57204 1.000 31.69469 216 LEU B C 1
ATOM 9212 O O . LEU B 1 183 ? 12.61892 -12.55939 40.63193 1.000 40.37551 216 LEU B O 1
ATOM 9228 N N . ASN B 1 184 ? 12.70626 -14.28183 39.17215 1.000 31.71211 217 ASN B N 1
ATOM 9229 C CA . ASN B 1 184 ? 12.29445 -15.28224 40.14232 1.000 28.59057 217 ASN B CA 1
ATOM 9230 C C . ASN B 1 184 ? 13.38896 -15.40856 41.19345 1.000 33.85950 217 ASN B C 1
ATOM 9231 O O . ASN B 1 184 ? 14.56200 -15.13251 40.92923 1.000 31.37122 217 ASN B O 1
ATOM 9242 N N . ASP B 1 185 ? 13.00648 -15.82238 42.40113 1.000 35.06866 218 ASP B N 1
ATOM 9243 C CA . ASP B 1 185 ? 13.99720 -15.90054 43.46906 1.000 35.32377 218 ASP B CA 1
ATOM 9244 C C . ASP B 1 185 ? 15.07869 -16.92657 43.15333 1.000 39.82206 218 ASP B C 1
ATOM 9245 O O . ASP B 1 185 ? 16.21265 -16.79404 43.62711 1.000 44.69114 218 ASP B O 1
ATOM 9254 N N . ASP B 1 186 ? 14.75890 -17.93978 42.34809 1.000 29.62402 219 ASP B N 1
ATOM 9255 C CA . ASP B 1 186 ? 15.69732 -19.00525 42.02170 1.000 36.58676 219 ASP B CA 1
ATOM 9256 C C . ASP B 1 186 ? 16.45668 -18.74076 40.72829 1.000 31.11700 219 ASP B C 1
ATOM 9257 O O . ASP B 1 186 ? 17.15079 -19.63350 40.23148 1.000 29.50926 219 ASP B O 1
ATOM 9266 N N . VAL B 1 187 ? 16.33957 -17.54383 40.17924 1.000 26.53805 220 VAL B N 1
ATOM 9267 C CA . VAL B 1 187 ? 17.14572 -17.10282 39.04980 1.000 25.79707 220 VAL B CA 1
ATOM 9268 C C . VAL B 1 187 ? 18.22056 -16.16159 39.57315 1.000 32.59454 220 VAL B C 1
ATOM 9269 O O . VAL B 1 187 ? 17.98184 -15.38730 40.50876 1.000 24.67133 220 VAL B O 1
ATOM 9282 N N . MET B 1 188 ? 19.41313 -16.23563 38.98691 1.000 31.01445 221 MET B N 1
ATOM 9283 C CA . MET B 1 188 ? 20.50752 -15.36683 39.39479 1.000 30.73703 221 MET B CA 1
ATOM 9284 C C . MET B 1 188 ? 21.47669 -15.21074 38.23193 1.000 28.95914 221 MET B C 1
ATOM 9285 O O . MET B 1 188 ? 21.34744 -15.86403 37.19382 1.000 26.72038 221 MET B O 1
ATOM 9299 N N . PHE B 1 189 ? 22.44809 -14.32090 38.41701 1.000 25.61283 222 PHE B N 1
ATOM 9300 C CA . PHE B 1 189 ? 23.45821 -14.02909 37.41056 1.000 30.19845 222 PHE B CA 1
ATOM 9301 C C . PHE B 1 189 ? 24.72189 -14.82814 37.69842 1.000 27.38486 222 PHE B C 1
ATOM 9302 O O . PHE B 1 189 ? 25.13952 -14.94845 38.85297 1.000 26.65524 222 PHE B O 1
ATOM 9319 N N . GLY B 1 190 ? 25.32746 -15.37051 36.64108 1.000 26.45043 223 GLY B N 1
ATOM 9320 C CA . GLY B 1 190 ? 26.52372 -16.18276 36.77594 1.000 30.92089 223 GLY B CA 1
ATOM 9321 C C . GLY B 1 190 ? 27.76367 -15.55446 36.17078 1.000 30.58394 223 GLY B C 1
ATOM 9322 O O . GLY B 1 190 ? 28.87366 -16.07163 36.33041 1.000 31.29770 223 GLY B O 1
ATOM 9326 N N . LYS B 1 191 ? 27.57820 -14.45296 35.44716 1.000 32.50967 224 LYS B N 1
ATOM 9327 C CA . LYS B 1 191 ? 28.67710 -13.65030 34.93065 1.000 29.96655 224 LYS B CA 1
ATOM 9328 C C . LYS B 1 191 ? 28.22481 -12.19783 34.93123 1.000 37.13744 224 LYS B C 1
ATOM 9329 O O . LYS B 1 191 ? 27.03127 -11.90412 35.04446 1.000 29.21532 224 LYS B O 1
ATOM 9348 N N . ASP B 1 192 ? 29.18605 -11.28720 34.79574 1.000 26.98571 225 ASP B N 1
ATOM 9349 C CA . ASP B 1 192 ? 28.84652 -9.87710 34.65852 1.000 31.60112 225 ASP B CA 1
ATOM 9350 C C . ASP B 1 192 ? 27.81990 -9.69752 33.54694 1.000 23.39756 225 ASP B C 1
ATOM 9351 O O . ASP B 1 192 ? 27.97164 -10.24076 32.44981 1.000 30.54070 225 ASP B O 1
ATOM 9360 N N . VAL B 1 193 ? 26.75675 -8.95687 33.84908 1.000 27.94094 226 VAL B N 1
ATOM 9361 C CA . VAL B 1 193 ? 25.73009 -8.62352 32.87418 1.000 20.55812 226 VAL B CA 1
ATOM 9362 C C . VAL B 1 193 ? 25.58222 -7.11005 32.82284 1.000 22.91149 226 VAL B C 1
ATOM 9363 O O . VAL B 1 193 ? 25.91628 -6.38990 33.76852 1.000 19.52068 226 VAL B O 1
ATOM 9376 N N . TRP B 1 194 ? 25.06417 -6.63423 31.69853 1.000 20.58476 227 TRP B N 1
ATOM 9377 C CA . TRP B 1 194 ? 24.86442 -5.20808 31.49306 1.000 28.89110 227 TRP B CA 1
ATOM 9378 C C . TRP B 1 194 ? 23.50134 -4.97637 30.85971 1.000 22.56990 227 TRP B C 1
ATOM 9379 O O . TRP B 1 194 ? 22.85694 -5.93101 30.40641 1.000 18.39648 227 TRP B O 1
ATOM 9400 N N . PRO B 1 195 ? 23.01687 -3.73485 30.82855 1.000 19.70412 228 PRO B N 1
ATOM 9401 C CA . PRO B 1 195 ? 21.69131 -3.49846 30.24462 1.000 19.87788 228 PRO B CA 1
ATOM 9402 C C . PRO B 1 195 ? 21.57170 -3.97273 28.81336 1.000 22.10249 228 PRO B C 1
ATOM 9403 O O . PRO B 1 195 ? 20.47610 -4.38152 28.40969 1.000 22.41796 228 PRO B O 1
ATOM 9414 N N . ASP B 1 196 ? 22.66464 -3.96140 28.04114 1.000 18.61593 229 ASP B N 1
ATOM 9415 C CA . ASP B 1 196 ? 22.60881 -4.42565 26.65930 1.000 29.86140 229 ASP B CA 1
ATOM 9416 C C . ASP B 1 196 ? 22.45955 -5.93894 26.54605 1.000 22.76495 229 ASP B C 1
ATOM 9417 O O . ASP B 1 196 ? 22.26117 -6.44050 25.43515 1.000 22.09871 229 ASP B O 1
ATOM 9426 N N . ASP B 1 197 ? 22.54634 -6.68078 27.64930 1.000 24.01374 230 ASP B N 1
ATOM 9427 C CA . ASP B 1 197 ? 22.11760 -8.07284 27.61005 1.000 18.64480 230 ASP B CA 1
ATOM 9428 C C . ASP B 1 197 ? 20.60193 -8.19163 27.51987 1.000 25.11632 230 ASP B C 1
ATOM 9429 O O . ASP B 1 197 ? 20.08917 -9.29476 27.30150 1.000 21.19722 230 ASP B O 1
ATOM 9438 N N . PHE B 1 198 ? 19.87985 -7.08175 27.68166 1.000 24.26469 231 PHE B N 1
ATOM 9439 C CA . PHE B 1 198 ? 18.42869 -7.07394 27.62421 1.000 25.74892 231 PHE B CA 1
ATOM 9440 C C . PHE B 1 198 ? 17.85893 -6.13869 26.57031 1.000 28.86005 231 PHE B C 1
ATOM 9441 O O . PHE B 1 198 ? 16.73964 -6.38339 26.10468 1.000 24.96238 231 PHE B O 1
ATOM 9458 N N . TYR B 1 199 ? 18.59049 -5.09569 26.17144 1.000 23.82536 232 TYR B N 1
ATOM 9459 C CA . TYR B 1 199 ? 18.02504 -4.03510 25.34995 1.000 32.93632 232 TYR B CA 1
ATOM 9460 C C . TYR B 1 199 ? 19.13111 -3.25066 24.65836 1.000 30.49655 232 TYR B C 1
ATOM 9461 O O . TYR B 1 199 ? 20.18538 -3.00511 25.24383 1.000 35.23419 232 TYR B O 1
ATOM 9479 N N . SER B 1 200 ? 18.86843 -2.84528 23.41725 1.000 28.25883 233 SER B N 1
ATOM 9480 C CA . SER B 1 200 ? 19.68593 -1.86325 22.72073 1.000 27.60995 233 SER B CA 1
ATOM 9481 C C . SER B 1 200 ? 18.76347 -0.90498 21.98232 1.000 26.37856 233 SER B C 1
ATOM 9482 O O . SER B 1 200 ? 17.67440 -1.28317 21.54337 1.000 26.96784 233 SER B O 1
ATOM 9490 N N . HIS B 1 201 ? 19.19873 0.35046 21.86847 1.000 26.22623 234 HIS B N 1
ATOM 9491 C CA . HIS B 1 201 ? 18.41206 1.33008 21.12642 1.000 29.39217 234 HIS B CA 1
ATOM 9492 C C . HIS B 1 201 ? 18.24248 0.91829 19.66774 1.000 24.67366 234 HIS B C 1
ATOM 9493 O O . HIS B 1 201 ? 17.18167 1.14005 19.07337 1.000 38.85284 234 HIS B O 1
ATOM 9507 N N . SER B 1 202 ? 19.27069 0.30396 19.07722 1.000 33.69039 235 SER B N 1
ATOM 9508 C CA . SER B 1 202 ? 19.23753 0.00179 17.64997 1.000 33.94966 235 SER B CA 1
ATOM 9509 C C . SER B 1 202 ? 18.34033 -1.18770 17.33300 1.000 37.46385 235 SER B C 1
ATOM 9510 O O . SER B 1 202 ? 17.69439 -1.21164 16.27968 1.000 38.13365 235 SER B O 1
ATOM 9518 N N . LYS B 1 203 ? 18.30101 -2.19028 18.21113 1.000 32.16398 236 LYS B N 1
ATOM 9519 C CA . LYS B 1 203 ? 17.56825 -3.41745 17.93610 1.000 41.74061 236 LYS B CA 1
ATOM 9520 C C . LYS B 1 203 ? 16.48067 -3.73407 18.95372 1.000 26.88701 236 LYS B C 1
ATOM 9521 O O . LYS B 1 203 ? 15.78663 -4.74489 18.79287 1.000 30.99181 236 LYS B O 1
ATOM 9540 N N . GLY B 1 204 ? 16.30565 -2.91042 19.98629 1.000 26.54233 237 GLY B N 1
ATOM 9541 C CA . GLY B 1 204 ? 15.23219 -3.11910 20.94080 1.000 28.98429 237 GLY B CA 1
ATOM 9542 C C . GLY B 1 204 ? 15.55595 -4.18847 21.97121 1.000 28.10014 237 GLY B C 1
ATOM 9543 O O . GLY B 1 204 ? 16.71463 -4.54050 22.21886 1.000 35.44222 237 GLY B O 1
ATOM 9547 N N . GLN B 1 205 ? 14.49475 -4.71215 22.58072 1.000 31.38777 238 GLN B N 1
ATOM 9548 C CA . GLN B 1 205 ? 14.64450 -5.74169 23.59963 1.000 28.09421 238 GLN B CA 1
ATOM 9549 C C . GLN B 1 205 ? 15.09257 -7.06335 22.98896 1.000 23.95051 238 GLN B C 1
ATOM 9550 O O . GLN B 1 205 ? 14.62092 -7.47377 21.92414 1.000 21.00129 238 GLN B O 1
ATOM 9564 N N . LYS B 1 206 ? 16.00201 -7.73684 23.68334 1.000 22.38567 239 LYS B N 1
ATOM 9565 C CA . LYS B 1 206 ? 16.40056 -9.08007 23.30077 1.000 23.18735 239 LYS B CA 1
ATOM 9566 C C . LYS B 1 206 ? 15.36138 -10.08019 23.78700 1.000 29.04935 239 LYS B C 1
ATOM 9567 O O . LYS B 1 206 ? 14.80907 -9.94444 24.88167 1.000 23.04631 239 LYS B O 1
ATOM 9586 N N . VAL B 1 207 ? 15.08783 -11.08029 22.95859 1.000 25.13609 240 VAL B N 1
ATOM 9587 C CA . VAL B 1 207 ? 14.10265 -12.10975 23.25449 1.000 25.96609 240 VAL B CA 1
ATOM 9588 C C . VAL B 1 207 ? 14.82681 -13.44439 23.17219 1.000 29.48880 240 VAL B C 1
ATOM 9589 O O . VAL B 1 207 ? 15.31486 -13.82428 22.10075 1.000 25.54831 240 VAL B O 1
ATOM 9602 N N . TYR B 1 208 ? 14.91838 -14.14215 24.30368 1.000 24.99677 241 TYR B N 1
ATOM 9603 C CA . TYR B 1 208 ? 15.63418 -15.41373 24.39435 1.000 22.10170 241 TYR B CA 1
ATOM 9604 C C . TYR B 1 208 ? 14.62277 -16.54925 24.27219 1.000 27.61284 241 TYR B C 1
ATOM 9605 O O . TYR B 1 208 ? 13.96030 -16.91117 25.24784 1.000 30.59930 241 TYR B O 1
ATOM 9623 N N . LEU B 1 209 ? 14.52911 -17.13461 23.08215 1.000 28.33231 242 LEU B N 1
ATOM 9624 C CA . LEU B 1 209 ? 13.51782 -18.13881 22.78854 1.000 38.98802 242 LEU B CA 1
ATOM 9625 C C . LEU B 1 209 ? 14.09688 -19.54696 22.85598 1.000 40.69175 242 LEU B C 1
ATOM 9626 O O . LEU B 1 209 ? 15.27110 -19.77744 22.55513 1.000 38.70205 242 LEU B O 1
ATOM 9642 N N . THR B 1 210 ? 13.24672 -20.48861 23.26180 1.000 40.05260 243 THR B N 1
ATOM 9643 C CA . THR B 1 210 ? 13.62209 -21.88479 23.41405 1.000 44.64482 243 THR B CA 1
ATOM 9644 C C . THR B 1 210 ? 12.45759 -22.76085 22.97250 1.000 72.38165 243 THR B C 1
ATOM 9645 O O . THR B 1 210 ? 11.30147 -22.33079 22.95283 1.000 64.61475 243 THR B O 1
ATOM 9656 N N . TRP B 1 211 ? 12.77000 -24.00338 22.63729 1.000 78.06566 244 TRP B N 1
ATOM 9657 C CA . TRP B 1 211 ? 11.72116 -24.91483 22.19758 1.000 76.97597 244 TRP B CA 1
ATOM 9658 C C . TRP B 1 211 ? 10.92760 -25.42243 23.40242 1.000 88.27116 244 TRP B C 1
ATOM 9659 O O . TRP B 1 211 ? 11.50938 -25.70045 24.45452 1.000 73.68064 244 TRP B O 1
ATOM 9680 N N . PRO B 1 212 ? 9.59292 -25.55286 23.28360 1.000 123.67184 245 PRO B N 1
ATOM 9681 C CA . PRO B 1 212 ? 8.81460 -26.03272 24.43390 1.000 112.68849 245 PRO B CA 1
ATOM 9682 C C . PRO B 1 212 ? 9.22391 -27.43444 24.87830 1.000 106.74336 245 PRO B C 1
ATOM 9683 O O . PRO B 1 212 ? 9.67900 -28.21594 24.04247 1.000 104.36926 245 PRO B O 1
ATOM 9694 N N . ALA B 1 219 ? 2.22017 -26.91003 26.92648 1.000 115.83772 252 ALA B N 1
ATOM 9695 C CA . ALA B 1 219 ? 1.54257 -26.59064 28.17719 1.000 114.86598 252 ALA B CA 1
ATOM 9696 C C . ALA B 1 219 ? 0.13990 -26.05815 27.90834 1.000 110.35401 252 ALA B C 1
ATOM 9697 O O . ALA B 1 219 ? -0.06162 -25.24271 27.00849 1.000 110.69882 252 ALA B O 1
ATOM 9703 N N . ASP B 1 220 ? -0.82924 -26.52698 28.69908 1.000 109.60204 253 ASP B N 1
ATOM 9704 C CA . ASP B 1 220 ? -2.20328 -26.06265 28.54032 1.000 106.35339 253 ASP B CA 1
ATOM 9705 C C . ASP B 1 220 ? -2.29603 -24.54644 28.62814 1.000 103.64271 253 ASP B C 1
ATOM 9706 O O . ASP B 1 220 ? -3.17920 -23.94133 28.00872 1.000 82.01039 253 ASP B O 1
ATOM 9715 N N . SER B 1 221 ? -1.40501 -23.91598 29.39663 1.000 73.41856 254 SER B N 1
ATOM 9716 C CA . SER B 1 221 ? -1.40824 -22.46118 29.47051 1.000 80.63873 254 SER B CA 1
ATOM 9717 C C . SER B 1 221 ? -0.99389 -21.84190 28.14472 1.000 80.28908 254 SER B C 1
ATOM 9718 O O . SER B 1 221 ? -1.46895 -20.75501 27.79626 1.000 54.52038 254 SER B O 1
ATOM 9726 N N . LEU B 1 222 ? -0.13041 -22.51979 27.38585 1.000 67.96055 255 LEU B N 1
ATOM 9727 C CA . LEU B 1 222 ? 0.28027 -21.97744 26.09709 1.000 68.83889 255 LEU B CA 1
ATOM 9728 C C . LEU B 1 222 ? -0.82287 -22.12807 25.05756 1.000 54.35116 255 LEU B C 1
ATOM 9729 O O . LEU B 1 222 ? -1.04617 -21.21393 24.25736 1.000 63.28189 255 LEU B O 1
ATOM 9745 N N . ARG B 1 223 ? -1.52864 -23.26408 25.05509 1.000 47.88669 256 ARG B N 1
ATOM 9746 C CA . ARG B 1 223 ? -2.67402 -23.41573 24.16247 1.000 61.92724 256 ARG B CA 1
ATOM 9747 C C . ARG B 1 223 ? -3.63359 -22.24477 24.32285 1.000 63.52962 256 ARG B C 1
ATOM 9748 O O . ARG B 1 223 ? -4.04656 -21.61946 23.34001 1.000 51.36569 256 ARG B O 1
ATOM 9769 N N . TYR B 1 224 ? -3.98367 -21.92562 25.57063 1.000 56.61932 257 TYR B N 1
ATOM 9770 C CA . TYR B 1 224 ? -4.95194 -20.86560 25.82792 1.000 51.32093 257 TYR B CA 1
ATOM 9771 C C . TYR B 1 224 ? -4.42866 -19.51314 25.36265 1.000 48.02673 257 TYR B C 1
ATOM 9772 O O . TYR B 1 224 ? -5.16586 -18.73114 24.75098 1.000 59.40437 257 TYR B O 1
ATOM 9790 N N . VAL B 1 225 ? -3.15695 -19.22023 25.63444 1.000 44.73460 258 VAL B N 1
ATOM 9791 C CA . VAL B 1 225 ? -2.59424 -17.94196 25.21282 1.000 55.94746 258 VAL B CA 1
ATOM 9792 C C . VAL B 1 225 ? -2.37107 -17.93188 23.70590 1.000 45.60517 258 VAL B C 1
ATOM 9793 O O . VAL B 1 225 ? -2.61027 -16.91950 23.03649 1.000 44.04027 258 VAL B O 1
ATOM 9806 N N . ASN B 1 226 ? -1.91099 -19.05312 23.14619 1.000 49.31676 259 ASN B N 1
ATOM 9807 C CA 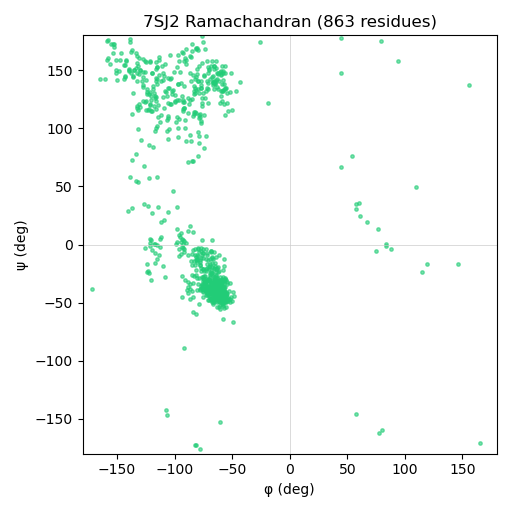. ASN B 1 226 ? -1.74978 -19.13320 21.69834 1.000 45.74175 259 ASN B CA 1
ATOM 9808 C C . ASN B 1 226 ? -3.06777 -18.85775 20.99033 1.000 47.27630 259 ASN B C 1
ATOM 9809 O O . ASN B 1 226 ? -3.10490 -18.13789 19.98592 1.000 47.46169 259 ASN B O 1
ATOM 9820 N N . ARG B 1 227 ? -4.16364 -19.41497 21.50549 1.000 49.92039 260 ARG B N 1
ATOM 9821 C CA . ARG B 1 227 ? -5.46716 -19.15516 20.90750 1.000 53.14942 260 ARG B CA 1
ATOM 9822 C C . ARG B 1 227 ? -5.79469 -17.66749 20.94805 1.000 52.17615 260 ARG B C 1
ATOM 9823 O O . ARG B 1 227 ? -6.28523 -17.10436 19.96247 1.000 53.76589 260 ARG B O 1
ATOM 9844 N N . LEU B 1 228 ? -5.51954 -17.01136 22.07751 1.000 49.85177 261 LEU B N 1
ATOM 9845 C CA . LEU B 1 228 ? -5.74618 -15.57311 22.17450 1.000 54.52330 261 LEU B CA 1
ATOM 9846 C C . LEU B 1 228 ? -4.89914 -14.81757 21.15974 1.000 50.52743 261 LEU B C 1
ATOM 9847 O O . LEU B 1 228 ? -5.38899 -13.91863 20.46564 1.000 48.45630 261 LEU B O 1
ATOM 9863 N N . LEU B 1 229 ? -3.61603 -15.17061 21.06574 1.000 44.64993 262 LEU B N 1
ATOM 9864 C CA . LEU B 1 229 ? -2.70993 -14.44895 20.18142 1.000 42.95474 262 LEU B CA 1
ATOM 9865 C C . LEU B 1 229 ? -3.04298 -14.69867 18.71703 1.000 47.88971 262 LEU B C 1
ATOM 9866 O O . LEU B 1 229 ? -2.97455 -13.77431 17.89897 1.000 47.59832 262 LEU B O 1
ATOM 9882 N N . ASN B 1 230 ? -3.40257 -15.93735 18.36320 1.000 47.62105 263 ASN B N 1
ATOM 9883 C CA . ASN B 1 230 ? -3.83843 -16.20856 16.99647 1.000 50.53372 263 ASN B CA 1
ATOM 9884 C C . ASN B 1 230 ? -5.00000 -15.30360 16.60527 1.000 52.96625 263 ASN B C 1
ATOM 9885 O O . ASN B 1 230 ? -5.02443 -14.75462 15.49824 1.000 54.81104 263 ASN B O 1
ATOM 9896 N N . ALA B 1 231 ? -5.96834 -15.12610 17.50699 1.000 54.01830 264 ALA B N 1
ATOM 9897 C CA . ALA B 1 231 ? -7.15209 -14.34088 17.17332 1.000 56.91608 264 ALA B CA 1
ATOM 9898 C C . ALA B 1 231 ? -6.84463 -12.85128 17.11159 1.000 55.32016 264 ALA B C 1
ATOM 9899 O O . ALA B 1 231 ? -7.49540 -12.11556 16.36231 1.000 57.71835 264 ALA B O 1
ATOM 9906 N N . GLN B 1 232 ? -5.86235 -12.39268 17.88485 1.000 51.61261 265 GLN B N 1
ATOM 9907 C CA . GLN B 1 232 ? -5.52684 -10.97386 17.92534 1.000 50.20481 265 GLN B CA 1
ATOM 9908 C C . GLN B 1 232 ? -4.57401 -10.57473 16.80266 1.000 49.18319 265 GLN B C 1
ATOM 9909 O O . GLN B 1 232 ? -4.73758 -9.50444 16.20603 1.000 50.17998 265 GLN B O 1
ATOM 9923 N N . PHE B 1 233 ? -3.58337 -11.41690 16.49793 1.000 47.52858 266 PHE B N 1
ATOM 9924 C CA . PHE B 1 233 ? -2.51140 -11.06618 15.57732 1.000 47.87419 266 PHE B CA 1
ATOM 9925 C C . PHE B 1 233 ? -2.41125 -11.99963 14.38128 1.000 48.23034 266 PHE B C 1
ATOM 9926 O O . PHE B 1 233 ? -1.47793 -11.86126 13.58299 1.000 47.51776 266 PHE B O 1
ATOM 9943 N N . GLY B 1 234 ? -3.32251 -12.94884 14.23056 1.000 50.94179 267 GLY B N 1
ATOM 9944 C CA . GLY B 1 234 ? -3.13509 -14.00345 13.26214 1.000 52.74588 267 GLY B CA 1
ATOM 9945 C C . GLY B 1 234 ? -2.19381 -15.06375 13.79864 1.000 50.63236 267 GLY B C 1
ATOM 9946 O O . GLY B 1 234 ? -1.60892 -14.94313 14.87589 1.000 49.65805 267 GLY B O 1
ATOM 9950 N N . PHE B 1 235 ? -2.04300 -16.12925 13.02234 1.000 52.54636 268 PHE B N 1
ATOM 9951 C CA . PHE B 1 235 ? -1.29667 -17.28509 13.48882 1.000 51.43597 268 PHE B CA 1
ATOM 9952 C C . PHE B 1 235 ? 0.20228 -17.09351 13.30855 1.000 52.91148 268 PHE B C 1
ATOM 9953 O O . PHE B 1 235 ? 0.66134 -16.52205 12.31539 1.000 53.15204 268 PHE B O 1
ATOM 9970 N N . THR B 1 236 ? 0.95917 -17.58756 14.28499 1.000 46.32130 269 THR B N 1
ATOM 9971 C CA . THR B 1 236 ? 2.38980 -17.80446 14.15028 1.000 59.31529 269 THR B CA 1
ATOM 9972 C C . THR B 1 236 ? 2.76411 -18.96250 15.06290 1.000 45.74526 269 THR B C 1
ATOM 9973 O O . THR B 1 236 ? 2.14721 -19.16512 16.11342 1.000 43.63341 269 THR B O 1
ATOM 9984 N N . SER B 1 237 ? 3.75964 -19.73618 14.64306 1.000 44.18192 270 SER B N 1
ATOM 9985 C CA . SER B 1 237 ? 4.35339 -20.73343 15.52250 1.000 47.45359 270 SER B CA 1
ATOM 9986 C C . SER B 1 237 ? 5.24174 -20.02402 16.53811 1.000 44.11557 270 SER B C 1
ATOM 9987 O O . SER B 1 237 ? 6.07063 -19.18693 16.16714 1.000 55.26493 270 SER B O 1
ATOM 9995 N N . ARG B 1 238 ? 5.06504 -20.34926 17.81788 1.000 44.91959 271 ARG B N 1
ATOM 9996 C CA . ARG B 1 238 ? 5.63230 -19.56429 18.90890 1.000 45.08083 271 ARG B CA 1
ATOM 9997 C C . ARG B 1 238 ? 6.47728 -20.44954 19.81195 1.000 45.40070 271 ARG B C 1
ATOM 9998 O O . ARG B 1 238 ? 5.98761 -21.45309 20.34181 1.000 46.60176 271 ARG B O 1
ATOM 10019 N N . LYS B 1 239 ? 7.74077 -20.07066 19.98208 1.000 37.63071 272 LYS B N 1
ATOM 10020 C CA . LYS B 1 239 ? 8.63104 -20.65884 20.96949 1.000 50.17722 272 LYS B CA 1
ATOM 10021 C C . LYS B 1 239 ? 8.43388 -19.96809 22.32139 1.000 48.59268 272 LYS B C 1
ATOM 10022 O O . LYS B 1 239 ? 7.72548 -18.96585 22.43680 1.000 43.72127 272 LYS B O 1
ATOM 10041 N N . VAL B 1 240 ? 9.07126 -20.50946 23.34941 1.000 43.57661 273 VAL B N 1
ATOM 10042 C CA . VAL B 1 240 ? 8.84101 -20.10884 24.73854 1.000 44.22710 273 VAL B CA 1
ATOM 10043 C C . VAL B 1 240 ? 10.05305 -19.32817 25.23466 1.000 35.07611 273 VAL B C 1
ATOM 10044 O O . VAL B 1 240 ? 11.18655 -19.78696 25.05300 1.000 36.24321 273 VAL B O 1
ATOM 10057 N N . PRO B 1 241 ? 9.86803 -18.17199 25.87746 1.000 32.80517 274 PRO B N 1
ATOM 10058 C CA . PRO B 1 241 ? 11.01551 -17.47315 26.47289 1.000 29.59118 274 PRO B CA 1
ATOM 10059 C C . PRO B 1 241 ? 11.71608 -18.32414 27.52158 1.000 32.85613 274 PRO B C 1
ATOM 10060 O O . PRO B 1 241 ? 11.09207 -19.10024 28.24759 1.000 36.47784 274 PRO B O 1
ATOM 10071 N N . ALA B 1 242 ? 13.03111 -18.15220 27.60942 1.000 29.73738 275 ALA B N 1
ATOM 10072 C CA . ALA B 1 242 ? 13.82891 -18.95736 28.51915 1.000 28.88486 275 ALA B CA 1
ATOM 10073 C C . ALA B 1 242 ? 13.50729 -18.62280 29.97380 1.000 31.98470 275 ALA B C 1
ATOM 10074 O O . ALA B 1 242 ? 12.99894 -17.54633 30.30025 1.000 34.61770 275 ALA B O 1
ATOM 10081 N N . HIS B 1 243 ? 13.81274 -19.57410 30.85443 1.000 33.24829 276 HIS B N 1
ATOM 10082 C CA . HIS B 1 243 ? 13.68441 -19.38110 32.29871 1.000 34.92827 276 HIS B CA 1
ATOM 10083 C C . HIS B 1 243 ? 14.88871 -18.57097 32.76024 1.000 31.85870 276 HIS B C 1
ATOM 10084 O O . HIS B 1 243 ? 15.95210 -19.11260 33.06490 1.000 31.24120 276 HIS B O 1
ATOM 10098 N N . MET B 1 244 ? 14.71188 -17.25197 32.81750 1.000 31.04876 277 MET B N 1
ATOM 10099 C CA . MET B 1 244 ? 15.80999 -16.31818 33.01658 1.000 29.17254 277 MET B CA 1
ATOM 10100 C C . MET B 1 244 ? 15.26667 -15.00348 33.56277 1.000 24.08423 277 MET B C 1
ATOM 10101 O O . MET B 1 244 ? 14.04494 -14.83687 33.67500 1.000 28.09948 277 MET B O 1
ATOM 10115 N N . PRO B 1 245 ? 16.12817 -14.04411 33.89614 1.000 22.69692 278 PRO B N 1
ATOM 10116 C CA . PRO B 1 245 ? 15.63337 -12.69459 34.19883 1.000 25.12858 278 PRO B CA 1
ATOM 10117 C C . PRO B 1 245 ? 15.01420 -12.06756 32.96072 1.000 27.62683 278 PRO B C 1
ATOM 10118 O O . PRO B 1 245 ? 15.52900 -12.21431 31.84929 1.000 24.57220 278 PRO B O 1
ATOM 10129 N N . HIS B 1 246 ? 13.89575 -11.36925 33.15818 1.000 25.63283 279 HIS B N 1
ATOM 10130 C CA . HIS B 1 246 ? 13.13127 -10.78492 32.06156 1.000 21.43122 279 HIS B CA 1
ATOM 10131 C C . HIS B 1 246 ? 13.04900 -9.27839 32.24011 1.000 23.53781 279 HIS B C 1
ATOM 10132 O O . HIS B 1 246 ? 12.57293 -8.79783 33.27472 1.000 21.81691 279 HIS B O 1
ATOM 10146 N N . MET B 1 247 ? 13.49038 -8.53837 31.22762 1.000 23.20911 280 MET B N 1
ATOM 10147 C CA . MET B 1 247 ? 13.28600 -7.09889 31.21331 1.000 20.35415 280 MET B CA 1
ATOM 10148 C C . MET B 1 247 ? 11.88053 -6.79299 30.71754 1.000 28.62882 280 MET B C 1
ATOM 10149 O O . MET B 1 247 ? 11.43484 -7.34161 29.70412 1.000 18.84652 280 MET B O 1
ATOM 10163 N N . ILE B 1 248 ? 11.19181 -5.90813 31.42919 1.000 22.53878 281 ILE B N 1
ATOM 10164 C CA . ILE B 1 248 ? 9.82047 -5.53336 31.12041 1.000 19.35739 281 ILE B CA 1
ATOM 10165 C C . ILE B 1 248 ? 9.74916 -4.01780 31.03212 1.000 24.34135 281 ILE B C 1
ATOM 10166 O O . ILE B 1 248 ? 10.33410 -3.31124 31.86083 1.000 23.07733 281 ILE B O 1
ATOM 10182 N N . ASP B 1 249 ? 9.03045 -3.52063 30.03165 1.000 26.02763 282 ASP B N 1
ATOM 10183 C CA . ASP B 1 249 ? 8.72317 -2.10186 29.91517 1.000 32.62052 282 ASP B CA 1
ATOM 10184 C C . ASP B 1 249 ? 7.30982 -1.87792 30.43878 1.000 27.46174 282 ASP B C 1
ATOM 10185 O O . ASP B 1 249 ? 6.35775 -2.49395 29.94572 1.000 31.93518 282 ASP B O 1
ATOM 10194 N N . ARG B 1 250 ? 7.17849 -0.99356 31.43291 1.000 28.36600 283 ARG B N 1
ATOM 10195 C CA . ARG B 1 250 ? 5.89762 -0.82001 32.11256 1.000 27.46133 283 ARG B CA 1
ATOM 10196 C C . ARG B 1 250 ? 4.80598 -0.38178 31.14693 1.000 30.87891 283 ARG B C 1
ATOM 10197 O O . ARG B 1 250 ? 3.64150 -0.76918 31.29911 1.000 34.63442 283 ARG B O 1
ATOM 10218 N N . LEU B 1 251 ? 5.15416 0.44681 30.16108 1.000 33.94010 284 LEU B N 1
ATOM 10219 C CA . LEU B 1 251 ? 4.14395 0.92924 29.22520 1.000 43.03896 284 LEU B CA 1
ATOM 10220 C C . LEU B 1 251 ? 3.69439 -0.18064 28.28261 1.000 34.67764 284 LEU B C 1
ATOM 10221 O O . LEU B 1 251 ? 2.49744 -0.31940 28.00380 1.000 37.05661 284 LEU B O 1
ATOM 10237 N N . ILE B 1 252 ? 4.63405 -0.99064 27.79213 1.000 32.78230 285 ILE B N 1
ATOM 10238 C CA . ILE B 1 252 ? 4.25951 -2.10153 26.92271 1.000 35.08418 285 ILE B CA 1
ATOM 10239 C C . ILE B 1 252 ? 3.41352 -3.10973 27.68860 1.000 37.83685 285 ILE B C 1
ATOM 10240 O O . ILE B 1 252 ? 2.43042 -3.64489 27.16163 1.000 37.53941 285 ILE B O 1
ATOM 10256 N N . MET B 1 253 ? 3.77101 -3.37837 28.94607 1.000 33.71065 286 MET B N 1
ATOM 10257 C CA . MET B 1 253 ? 2.99438 -4.32869 29.73430 1.000 27.31605 286 MET B CA 1
ATOM 10258 C C . MET B 1 253 ? 1.56914 -3.83166 29.94153 1.000 30.37534 286 MET B C 1
ATOM 10259 O O . MET B 1 253 ? 0.61184 -4.60775 29.84034 1.000 34.01858 286 MET B O 1
ATOM 10273 N N . GLN B 1 254 ? 1.40349 -2.53985 30.22437 1.000 30.04220 287 GLN B N 1
ATOM 10274 C CA . GLN B 1 254 ? 0.05896 -2.00772 30.41237 1.000 40.42143 287 GLN B CA 1
ATOM 10275 C C . GLN B 1 254 ? -0.71986 -2.02170 29.10456 1.000 36.75558 287 GLN B C 1
ATOM 10276 O O . GLN B 1 254 ? -1.93172 -2.26688 29.09751 1.000 41.48153 287 GLN B O 1
ATOM 10290 N N . GLU B 1 255 ? -0.04195 -1.74565 27.98988 1.000 37.96517 288 GLU B N 1
ATOM 10291 C CA . GLU B 1 255 ? -0.68890 -1.84278 26.68671 1.000 37.90617 288 GLU B CA 1
ATOM 10292 C C . GLU B 1 255 ? -1.16539 -3.26655 26.42684 1.000 45.19921 288 GLU B C 1
ATOM 10293 O O . GLU B 1 255 ? -2.28035 -3.48011 25.93411 1.000 40.72702 288 GLU B O 1
ATOM 10305 N N . LEU B 1 256 ? -0.33469 -4.25454 26.76428 1.000 36.87413 289 LEU B N 1
ATOM 10306 C CA . LEU B 1 256 ? -0.74524 -5.65040 26.65202 1.000 33.02552 289 LEU B CA 1
ATOM 10307 C C . LEU B 1 256 ? -1.99512 -5.92205 27.47736 1.000 35.25147 289 LEU B C 1
ATOM 10308 O O . LEU B 1 256 ? -2.98810 -6.45504 26.96884 1.000 46.17473 289 LEU B O 1
ATOM 10324 N N . GLN B 1 257 ? -1.96336 -5.56644 28.76145 1.000 41.06700 290 GLN B N 1
ATOM 10325 C CA . GLN B 1 257 ? -3.08717 -5.87705 29.63525 1.000 37.98329 290 GLN B CA 1
ATOM 10326 C C . GLN B 1 257 ? -4.33821 -5.08572 29.27421 1.000 40.60858 290 GLN B C 1
ATOM 10327 O O . GLN B 1 257 ? -5.44610 -5.53312 29.58431 1.000 43.12168 290 GLN B O 1
ATOM 10341 N N . ASP B 1 258 ? -4.19303 -3.92664 28.62795 1.000 41.18234 291 ASP B N 1
ATOM 10342 C CA . ASP B 1 258 ? -5.35912 -3.22504 28.10451 1.000 44.28606 291 ASP B CA 1
ATOM 10343 C C . ASP B 1 258 ? -5.94367 -3.92731 26.88598 1.000 52.03099 291 ASP B C 1
ATOM 10344 O O . ASP B 1 258 ? -7.12616 -3.73566 26.58292 1.000 48.97000 291 ASP B O 1
ATOM 10353 N N . THR B 1 259 ? -5.14257 -4.73497 26.18513 1.000 44.62931 292 THR B N 1
ATOM 10354 C CA . THR B 1 259 ? -5.65001 -5.49132 25.04598 1.000 44.81490 292 THR B CA 1
ATOM 10355 C C . THR B 1 259 ? -6.49191 -6.67860 25.50061 1.000 46.38978 292 THR B C 1
ATOM 10356 O O . THR B 1 259 ? -7.51651 -6.98656 24.88286 1.000 53.01818 292 THR B O 1
ATOM 10367 N N . PHE B 1 260 ? -6.08304 -7.34820 26.57785 1.000 44.76129 293 PHE B N 1
ATOM 10368 C CA . PHE B 1 260 ? -6.78336 -8.51616 27.11077 1.000 48.08468 293 PHE B CA 1
ATOM 10369 C C . PHE B 1 260 ? -7.19539 -8.27425 28.56188 1.000 56.72269 293 PHE B C 1
ATOM 10370 O O . PHE B 1 260 ? -6.84215 -9.04856 29.45969 1.000 48.42908 293 PHE B O 1
ATOM 10387 N N . PRO B 1 261 ? -7.96818 -7.21761 28.82400 1.000 49.30670 294 PRO B N 1
ATOM 10388 C CA . PRO B 1 261 ? -8.25853 -6.86511 30.22577 1.000 54.23723 294 PRO B CA 1
ATOM 10389 C C . PRO B 1 261 ? -8.94142 -7.97372 31.00521 1.000 51.87883 294 PRO B C 1
ATOM 10390 O O . PRO B 1 261 ? -8.57327 -8.23187 32.15842 1.000 50.97434 294 PRO B O 1
ATOM 10401 N N . GLN B 1 262 ? -9.93402 -8.63753 30.40862 1.000 54.65653 295 GLN B N 1
ATOM 10402 C CA . GLN B 1 262 ? -10.66065 -9.67569 31.13105 1.000 69.69216 295 GLN B CA 1
ATOM 10403 C C . GLN B 1 262 ? -9.77907 -10.88615 31.40727 1.000 54.39999 295 GLN B C 1
ATOM 10404 O O . GLN B 1 262 ? -9.94279 -11.54995 32.43743 1.000 55.20674 295 GLN B O 1
ATOM 10418 N N . GLU B 1 263 ? -8.83869 -11.18459 30.51011 1.000 63.21010 296 GLU B N 1
ATOM 10419 C CA . GLU B 1 263 ? -7.98498 -12.35048 30.70526 1.000 67.51015 296 GLU B CA 1
ATOM 10420 C C . GLU B 1 263 ? -7.00708 -12.13756 31.85459 1.000 47.15792 296 GLU B C 1
ATOM 10421 O O . GLU B 1 263 ? -6.78608 -13.04616 32.66342 1.000 50.25413 296 GLU B O 1
ATOM 10433 N N . PHE B 1 264 ? -6.40896 -10.94886 31.94879 1.000 46.13684 297 PHE B N 1
ATOM 10434 C CA . PHE B 1 264 ? -5.49180 -10.69385 33.05452 1.000 46.81081 297 PHE B CA 1
ATOM 10435 C C . PHE B 1 264 ? -6.23864 -10.55495 34.37203 1.000 54.17196 297 PHE B C 1
ATOM 10436 O O . PHE B 1 264 ? -5.70460 -10.91461 35.42761 1.000 54.16033 297 PHE B O 1
ATOM 10453 N N . ASP B 1 265 ? -7.47041 -10.04683 34.33423 1.000 59.21514 298 ASP B N 1
ATOM 10454 C CA . ASP B 1 265 ? -8.29932 -10.06811 35.53187 1.000 55.09415 298 ASP B CA 1
ATOM 10455 C C . ASP B 1 265 ? -8.60703 -11.50072 35.94867 1.000 55.96783 298 ASP B C 1
ATOM 10456 O O . ASP B 1 265 ? -8.56531 -11.83262 37.13924 1.000 53.52172 298 ASP B O 1
ATOM 10465 N N . LYS B 1 266 ? -8.90588 -12.36875 34.97931 1.000 53.38285 299 LYS B N 1
ATOM 10466 C CA . LYS B 1 266 ? -9.14111 -13.77308 35.29487 1.000 54.82355 299 LYS B CA 1
ATOM 10467 C C . LYS B 1 266 ? -7.89460 -14.40969 35.89572 1.000 54.01244 299 LYS B C 1
ATOM 10468 O O . LYS B 1 266 ? -7.96774 -15.10626 36.91437 1.000 57.43527 299 LYS B O 1
ATOM 10487 N N . THR B 1 267 ? -6.73629 -14.18417 35.26988 1.000 48.60966 300 THR B N 1
ATOM 10488 C CA . THR B 1 267 ? -5.49384 -14.74916 35.78641 1.000 52.87615 300 THR B CA 1
ATOM 10489 C C . THR B 1 267 ? -5.22797 -14.28020 37.21031 1.000 50.76763 300 THR B C 1
ATOM 10490 O O . THR B 1 267 ? -4.81549 -15.07190 38.06582 1.000 52.21670 300 THR B O 1
ATOM 10501 N N . SER B 1 268 ? -5.45444 -12.99345 37.48310 1.000 48.67565 301 SER B N 1
ATOM 10502 C CA . SER B 1 268 ? -5.26998 -12.48616 38.83708 1.000 47.77295 301 SER B CA 1
ATOM 10503 C C . SER B 1 268 ? -6.27522 -13.09452 39.80373 1.000 56.43726 301 SER B C 1
ATOM 10504 O O . SER B 1 268 ? -5.95675 -13.29875 40.98047 1.000 58.45166 301 SER B O 1
ATOM 10512 N N . SER B 1 269 ? -7.48737 -13.38901 39.33082 1.000 65.32802 302 SER B N 1
ATOM 10513 C CA . SER B 1 269 ? -8.51279 -13.93785 40.20756 1.000 66.82057 302 SER B CA 1
ATOM 10514 C C . SER B 1 269 ? -8.20082 -15.36384 40.63744 1.000 64.79558 302 SER B C 1
ATOM 10515 O O . SER B 1 269 ? -8.74045 -15.82171 41.64979 1.000 62.42492 302 SER B O 1
ATOM 10523 N N . HIS B 1 270 ? -7.34985 -16.07154 39.89594 1.000 60.68842 303 HIS B N 1
ATOM 10524 C CA . HIS B 1 270 ? -6.95931 -17.43032 40.25880 1.000 67.08493 303 HIS B CA 1
ATOM 10525 C C . HIS B 1 270 ? -5.98872 -17.37367 41.43028 1.000 65.93311 303 HIS B C 1
ATOM 10526 O O . HIS B 1 270 ? -4.85157 -16.91297 41.28444 1.000 56.43296 303 HIS B O 1
ATOM 10540 N N . ARG B 1 271 ? -6.43420 -17.84122 42.59348 1.000 57.15986 304 ARG B N 1
ATOM 10541 C CA . ARG B 1 271 ? -5.59341 -17.84774 43.78222 1.000 64.72970 304 ARG B CA 1
ATOM 10542 C C . ARG B 1 271 ? -4.63176 -19.02798 43.80939 1.000 66.27344 304 ARG B C 1
ATOM 10543 O O . ARG B 1 271 ? -3.74275 -19.06406 44.66739 1.000 55.09643 304 ARG B O 1
ATOM 10564 N N . VAL B 1 272 ? -4.78911 -19.98527 42.89750 1.000 61.67573 305 VAL B N 1
ATOM 10565 C CA . VAL B 1 272 ? -3.78720 -21.00894 42.63661 1.000 55.03504 305 VAL B CA 1
ATOM 10566 C C . VAL B 1 272 ? -3.57601 -21.07826 41.13129 1.000 65.64357 305 VAL B C 1
ATOM 10567 O O . VAL B 1 272 ? -4.46281 -20.72810 40.34582 1.000 73.08205 305 VAL B O 1
ATOM 10580 N N . ARG B 1 273 ? -2.38328 -21.51727 40.73153 1.000 68.00030 306 ARG B N 1
ATOM 10581 C CA . ARG B 1 273 ? -2.05645 -21.61324 39.31480 1.000 65.94927 306 ARG B CA 1
ATOM 10582 C C . ARG B 1 273 ? -3.14911 -22.37382 38.57051 1.000 78.74226 306 ARG B C 1
ATOM 10583 O O . ARG B 1 273 ? -3.78615 -23.28117 39.11403 1.000 60.02023 306 ARG B O 1
ATOM 10604 N N . HIS B 1 274 ? -3.36583 -21.99461 37.31153 1.000 71.01637 307 HIS B N 1
ATOM 10605 C CA . HIS B 1 274 ? -4.52919 -22.44977 36.56220 1.000 56.90229 307 HIS B CA 1
ATOM 10606 C C . HIS B 1 274 ? -4.17202 -22.55778 35.08565 1.000 60.71064 307 HIS B C 1
ATOM 10607 O O . HIS B 1 274 ? -3.33470 -21.80785 34.57710 1.000 53.52594 307 HIS B O 1
ATOM 10621 N N . SER B 1 275 ? -4.83233 -23.49499 34.39731 1.000 59.11238 308 SER B N 1
ATOM 10622 C CA . SER B 1 275 ? -4.45513 -23.81543 33.02291 1.000 58.23421 308 SER B CA 1
ATOM 10623 C C . SER B 1 275 ? -4.66759 -22.64277 32.07406 1.000 52.09175 308 SER B C 1
ATOM 10624 O O . SER B 1 275 ? -3.93969 -22.51079 31.08648 1.000 67.18690 308 SER B O 1
ATOM 10632 N N . GLU B 1 276 ? -5.66032 -21.80143 32.33553 1.000 56.82743 309 GLU B N 1
ATOM 10633 C CA . GLU B 1 276 ? -5.96712 -20.64981 31.48372 1.000 57.19416 309 GLU B CA 1
ATOM 10634 C C . GLU B 1 276 ? -5.42245 -19.35365 32.07548 1.000 60.86290 309 GLU B C 1
ATOM 10635 O O . GLU B 1 276 ? -6.11315 -18.33729 32.13303 1.000 68.13772 309 GLU B O 1
ATOM 10647 N N . ASP B 1 277 ? -4.17198 -19.37014 32.52226 1.000 54.33235 310 ASP B N 1
ATOM 10648 C CA . ASP B 1 277 ? -3.50562 -18.17091 33.00433 1.000 54.33925 310 ASP B CA 1
ATOM 10649 C C . ASP B 1 277 ? -2.68341 -17.54541 31.88466 1.000 48.23595 310 ASP B C 1
ATOM 10650 O O . ASP B 1 277 ? -2.17375 -18.24016 31.00177 1.000 59.97370 310 ASP B O 1
ATOM 10659 N N . MET B 1 278 ? -2.56314 -16.22034 31.92627 1.000 48.62196 311 MET B N 1
ATOM 10660 C CA . MET B 1 278 ? -1.70731 -15.49377 30.99076 1.000 57.15455 311 MET B CA 1
ATOM 10661 C C . MET B 1 278 ? -0.26498 -15.67246 31.44857 1.000 45.33812 311 MET B C 1
ATOM 10662 O O . MET B 1 278 ? 0.16883 -15.06023 32.42685 1.000 61.10784 311 MET B O 1
ATOM 10676 N N . GLN B 1 279 ? 0.48142 -16.52428 30.75020 1.000 45.96959 312 GLN B N 1
ATOM 10677 C CA . GLN B 1 279 ? 1.88320 -16.73880 31.08697 1.000 35.56109 312 GLN B CA 1
ATOM 10678 C C . GLN B 1 279 ? 2.64263 -15.42457 30.96019 1.000 35.23405 312 GLN B C 1
ATOM 10679 O O . GLN B 1 279 ? 2.66433 -14.81175 29.88859 1.000 37.20458 312 GLN B O 1
ATOM 10693 N N . PHE B 1 280 ? 3.25842 -14.99346 32.06169 1.000 32.16433 313 PHE B N 1
ATOM 10694 C CA . PHE B 1 280 ? 3.90020 -13.68501 32.15587 1.000 32.94956 313 PHE B CA 1
ATOM 10695 C C . PHE B 1 280 ? 4.83165 -13.40287 30.97960 1.000 37.87748 313 PHE B C 1
ATOM 10696 O O . PHE B 1 280 ? 4.55394 -12.51806 30.16263 1.000 31.58867 313 PHE B O 1
ATOM 10713 N N . ALA B 1 281 ? 5.93421 -14.14867 30.87562 1.000 30.45042 314 ALA B N 1
ATOM 10714 C CA . ALA B 1 281 ? 6.94236 -13.83635 29.86564 1.000 32.72708 314 ALA B CA 1
ATOM 10715 C C . ALA B 1 281 ? 6.43193 -14.11235 28.45715 1.000 34.98493 314 ALA B C 1
ATOM 10716 O O . ALA B 1 281 ? 6.68008 -13.32553 27.53555 1.000 25.86149 314 ALA B O 1
ATOM 10723 N N . PHE B 1 282 ? 5.73200 -15.23152 28.26736 1.000 30.92916 315 PHE B N 1
ATOM 10724 C CA . PHE B 1 282 ? 5.22585 -15.57810 26.94300 1.000 31.35789 315 PHE B CA 1
ATOM 10725 C C . PHE B 1 282 ? 4.27702 -14.50435 26.42757 1.000 36.46033 315 PHE B C 1
ATOM 10726 O O . PHE B 1 282 ? 4.38408 -14.05962 25.27848 1.000 34.98078 315 PHE B O 1
ATOM 10743 N N . SER B 1 283 ? 3.33902 -14.07372 27.27280 1.000 33.59471 316 SER B N 1
ATOM 10744 C CA . SER B 1 283 ? 2.38764 -13.04226 26.87354 1.000 40.67940 316 SER B CA 1
ATOM 10745 C C . SER B 1 283 ? 3.10070 -11.74021 26.53146 1.000 33.96772 316 SER B C 1
ATOM 10746 O O . SER B 1 283 ? 2.82427 -11.11763 25.49971 1.000 28.66936 316 SER B O 1
ATOM 10754 N N . TYR B 1 284 ? 4.02768 -11.31239 27.38937 1.000 29.48785 317 TYR B N 1
ATOM 10755 C CA . TYR B 1 284 ? 4.69153 -10.03253 27.17573 1.000 31.92819 317 TYR B CA 1
ATOM 10756 C C . TYR B 1 284 ? 5.50560 -10.03757 25.88738 1.000 23.15685 317 TYR B C 1
ATOM 10757 O O . TYR B 1 284 ? 5.33975 -9.16308 25.03015 1.000 24.89601 317 TYR B O 1
ATOM 10775 N N . PHE B 1 285 ? 6.39930 -11.01266 25.73232 1.000 27.31324 318 PHE B N 1
ATOM 10776 C CA . PHE B 1 285 ? 7.33988 -10.94171 24.62129 1.000 26.88291 318 PHE B CA 1
ATOM 10777 C C . PHE B 1 285 ? 6.65317 -11.15414 23.28073 1.000 35.90926 318 PHE B C 1
ATOM 10778 O O . PHE B 1 285 ? 7.09287 -10.58753 22.27447 1.000 35.03476 318 PHE B O 1
ATOM 10795 N N . TYR B 1 286 ? 5.56861 -11.93047 23.23524 1.000 30.38276 319 TYR B N 1
ATOM 10796 C CA . TYR B 1 286 ? 4.86671 -12.08104 21.96590 1.000 31.55188 319 TYR B CA 1
ATOM 10797 C C . TYR B 1 286 ? 3.92337 -10.91912 21.68278 1.000 29.88798 319 TYR B C 1
ATOM 10798 O O . TYR B 1 286 ? 3.61490 -10.66623 20.51417 1.000 33.93972 319 TYR B O 1
ATOM 10816 N N . PHE B 1 287 ? 3.48558 -10.18152 22.70409 1.000 37.05136 320 PHE B N 1
ATOM 10817 C CA . PHE B 1 287 ? 2.81494 -8.91655 22.42755 1.000 38.88014 320 PHE B CA 1
ATOM 10818 C C . PHE B 1 287 ? 3.80723 -7.90273 21.87699 1.000 35.93787 320 PHE B C 1
ATOM 10819 O O . PHE B 1 287 ? 3.53241 -7.22159 20.88320 1.000 32.56186 320 PHE B O 1
ATOM 10836 N N . LEU B 1 288 ? 4.97774 -7.80438 22.50873 1.000 29.03963 321 LEU B N 1
ATOM 10837 C CA . LEU B 1 288 ? 6.01198 -6.89777 22.02668 1.000 28.64886 321 LEU B CA 1
ATOM 10838 C C . LEU B 1 288 ? 6.38744 -7.20995 20.58349 1.000 37.40306 321 LEU B C 1
ATOM 10839 O O . LEU B 1 288 ? 6.53696 -6.29795 19.76187 1.000 33.67408 321 LEU B O 1
ATOM 10855 N N . MET B 1 289 ? 6.52587 -8.49381 20.24889 1.000 37.85021 322 MET B N 1
ATOM 10856 C CA . MET B 1 289 ? 6.93486 -8.87491 18.90355 1.000 35.89933 322 MET B CA 1
ATOM 10857 C C . MET B 1 289 ? 5.80262 -8.78914 17.88927 1.000 33.35953 322 MET B C 1
ATOM 10858 O O . MET B 1 289 ? 6.07580 -8.75461 16.68477 1.000 40.97316 322 MET B O 1
ATOM 10872 N N . SER B 1 290 ? 4.54650 -8.73758 18.34026 1.000 36.49213 323 SER B N 1
ATOM 10873 C CA . SER B 1 290 ? 3.40435 -8.83101 17.44178 1.000 32.78101 323 SER B CA 1
ATOM 10874 C C . SER B 1 290 ? 2.61742 -7.53694 17.29303 1.000 39.16326 323 SER B C 1
ATOM 10875 O O . SER B 1 290 ? 1.86456 -7.40568 16.32266 1.000 46.36528 323 SER B O 1
ATOM 10883 N N . ALA B 1 291 ? 2.76248 -6.58990 18.21687 1.000 47.53805 324 ALA B N 1
ATOM 10884 C CA . ALA B 1 291 ? 2.06836 -5.31503 18.09267 1.000 46.93321 324 ALA B CA 1
ATOM 10885 C C . ALA B 1 291 ? 2.42001 -4.65137 16.76701 1.000 47.25401 324 ALA B C 1
ATOM 10886 O O . ALA B 1 291 ? 3.59139 -4.58488 16.38184 1.000 48.27484 324 ALA B O 1
ATOM 10893 N N . VAL B 1 292 ? 1.40144 -4.15446 16.07004 1.000 45.79788 325 VAL B N 1
ATOM 10894 C CA . VAL B 1 292 ? 1.56202 -3.56797 14.74559 1.000 45.93183 325 VAL B CA 1
ATOM 10895 C C . VAL B 1 292 ? 1.30356 -2.07201 14.82439 1.000 43.79319 325 VAL B C 1
ATOM 10896 O O . VAL B 1 292 ? 0.40286 -1.61911 15.54065 1.000 53.55515 325 VAL B O 1
ATOM 10909 N N . GLN B 1 293 ? 2.10180 -1.30935 14.08746 1.000 52.87748 326 GLN B N 1
ATOM 10910 C CA . GLN B 1 293 ? 1.89153 0.11679 13.89527 1.000 68.36194 326 GLN B CA 1
ATOM 10911 C C . GLN B 1 293 ? 1.37130 0.32681 12.48125 1.000 51.17282 326 GLN B C 1
ATOM 10912 O O . GLN B 1 293 ? 1.89243 -0.26670 11.53105 1.000 66.06891 326 GLN B O 1
ATOM 10926 N N . GLN B 1 294 ? 0.33960 1.14986 12.34341 1.000 47.04572 327 GLN B N 1
ATOM 10927 C CA . GLN B 1 294 ? -0.21055 1.43762 11.02816 1.000 50.46260 327 GLN B CA 1
ATOM 10928 C C . GLN B 1 294 ? 0.68150 2.42773 10.28758 1.000 52.49067 327 GLN B C 1
ATOM 10929 O O . GLN B 1 294 ? 1.16477 3.40862 10.86166 1.000 47.36657 327 GLN B O 1
ATOM 10943 N N . LEU B 1 295 ? 0.90182 2.15510 9.00441 1.000 54.39265 328 LEU B N 1
ATOM 10944 C CA . LEU B 1 295 ? 1.75868 3.00201 8.18572 1.000 66.20184 328 LEU B CA 1
ATOM 10945 C C . LEU B 1 295 ? 1.21596 4.42566 8.12705 1.000 46.47081 328 LEU B C 1
ATOM 10946 O O . LEU B 1 295 ? 0.04328 4.64661 7.81059 1.000 61.23424 328 LEU B O 1
ATOM 10962 N N . ASN B 1 296 ? 2.07936 5.39166 8.43783 1.000 43.31441 329 ASN B N 1
ATOM 10963 C CA . ASN B 1 296 ? 1.74368 6.81253 8.39832 1.000 49.39532 329 ASN B CA 1
ATOM 10964 C C . ASN B 1 296 ? 2.20615 7.36317 7.05071 1.000 53.58769 329 ASN B C 1
ATOM 10965 O O . ASN B 1 296 ? 3.40984 7.50868 6.80950 1.000 42.85988 329 ASN B O 1
ATOM 10975 N N . ILE B 1 297 ? 1.24502 7.65841 6.17125 1.000 43.59964 330 ILE B N 1
ATOM 10976 C CA . ILE B 1 297 ? 1.57396 8.07683 4.81117 1.000 48.85061 330 ILE B CA 1
ATOM 10977 C C . ILE B 1 297 ? 2.20776 9.46176 4.81255 1.000 41.62037 330 ILE B C 1
ATOM 10978 O O . ILE B 1 297 ? 3.09886 9.75252 4.00578 1.000 39.39205 330 ILE B O 1
ATOM 10994 N N . SER B 1 298 ? 1.75171 10.34393 5.70148 1.000 47.67260 331 SER B N 1
ATOM 10995 C CA . SER B 1 298 ? 2.38108 11.65324 5.80751 1.000 47.72112 331 SER B CA 1
ATOM 10996 C C . SER B 1 298 ? 3.86181 11.52664 6.13683 1.000 43.79506 331 SER B C 1
ATOM 10997 O O . SER B 1 298 ? 4.66527 12.36519 5.71370 1.000 45.41842 331 SER B O 1
ATOM 11005 N N . GLU B 1 299 ? 4.24377 10.48301 6.87705 1.000 52.36708 332 GLU B N 1
ATOM 11006 C CA . GLU B 1 299 ? 5.64993 10.27534 7.20329 1.000 44.99233 332 GLU B CA 1
ATOM 11007 C C . GLU B 1 299 ? 6.41845 9.64822 6.04660 1.000 49.42352 332 GLU B C 1
ATOM 11008 O O . GLU B 1 299 ? 7.60324 9.95033 5.86274 1.000 40.96948 332 GLU B O 1
ATOM 11020 N N . VAL B 1 300 ? 5.77471 8.77488 5.26750 1.000 40.57318 333 VAL B N 1
ATOM 11021 C CA . VAL B 1 300 ? 6.38276 8.30362 4.02587 1.000 44.31820 333 VAL B CA 1
ATOM 11022 C C . VAL B 1 300 ? 6.69982 9.48537 3.11857 1.000 46.01240 333 VAL B C 1
ATOM 11023 O O . VAL B 1 300 ? 7.76435 9.54155 2.48975 1.000 35.55599 333 VAL B O 1
ATOM 11036 N N . PHE B 1 301 ? 5.77999 10.44969 3.04126 1.000 35.12933 334 PHE B N 1
ATOM 11037 C CA . PHE B 1 301 ? 5.99322 11.62610 2.20420 1.000 42.49380 334 PHE B CA 1
ATOM 11038 C C . PHE B 1 301 ? 7.20637 12.41803 2.67361 1.000 39.48439 334 PHE B C 1
ATOM 11039 O O . PHE B 1 301 ? 8.07412 12.78081 1.87068 1.000 40.77154 334 PHE B O 1
ATOM 11056 N N . ASP B 1 302 ? 7.28334 12.69582 3.97886 1.000 37.91681 335 ASP B N 1
ATOM 11057 C CA . ASP B 1 302 ? 8.38378 13.50001 4.50157 1.000 38.14980 335 ASP B CA 1
ATOM 11058 C C . ASP B 1 302 ? 9.73205 12.83488 4.25754 1.000 40.09812 335 ASP B C 1
ATOM 11059 O O . ASP B 1 302 ? 10.74407 13.52773 4.10210 1.000 39.71157 335 ASP B O 1
ATOM 11068 N N . GLU B 1 303 ? 9.76864 11.49954 4.22062 1.000 34.20026 336 GLU B N 1
ATOM 11069 C CA . GLU B 1 303 ? 11.01130 10.80310 3.90283 1.000 41.56708 336 GLU B CA 1
ATOM 11070 C C . GLU B 1 303 ? 11.41752 11.04006 2.45487 1.000 40.14099 336 GLU B C 1
ATOM 11071 O O . GLU B 1 303 ? 12.60194 11.23389 2.16113 1.000 35.61050 336 GLU B O 1
ATOM 11083 N N . ILE B 1 304 ? 10.44781 11.01541 1.53584 1.000 36.17014 337 ILE B N 1
ATOM 11084 C CA . ILE B 1 304 ? 10.75177 11.20505 0.12203 1.000 34.54743 337 ILE B CA 1
ATOM 11085 C C . ILE B 1 304 ? 11.06924 12.66505 -0.17141 1.000 29.77610 337 ILE B C 1
ATOM 11086 O O . ILE B 1 304 ? 11.83924 12.96683 -1.09072 1.000 32.57306 337 ILE B O 1
ATOM 11102 N N . ASP B 1 305 ? 10.47951 13.59026 0.58820 1.000 29.97191 338 ASP B N 1
ATOM 11103 C CA . ASP B 1 305 ? 10.62167 15.02924 0.34966 1.000 33.09213 338 ASP B CA 1
ATOM 11104 C C . ASP B 1 305 ? 11.90546 15.52673 1.01534 1.000 32.30174 338 ASP B C 1
ATOM 11105 O O . ASP B 1 305 ? 11.90164 16.25664 2.00886 1.000 32.13348 338 ASP B O 1
ATOM 11114 N N . THR B 1 306 ? 13.02994 15.13386 0.41269 1.000 29.19992 339 THR B N 1
ATOM 11115 C CA . THR B 1 306 ? 14.32369 15.25943 1.07181 1.000 28.87733 339 THR B CA 1
ATOM 11116 C C . THR B 1 306 ? 14.79355 16.70381 1.21999 1.000 29.16243 339 THR B C 1
ATOM 11117 O O . THR B 1 306 ? 15.66757 16.96231 2.05269 1.000 29.17865 339 THR B O 1
ATOM 11128 N N . ASP B 1 307 ? 14.25076 17.65044 0.45100 1.000 29.56046 340 ASP B N 1
ATOM 11129 C CA . ASP B 1 307 ? 14.55592 19.05968 0.67745 1.000 35.83587 340 ASP B CA 1
ATOM 11130 C C . ASP B 1 307 ? 13.53364 19.74233 1.57892 1.000 36.77659 340 ASP B C 1
ATOM 11131 O O . ASP B 1 307 ? 13.62036 20.95796 1.77969 1.000 40.72015 340 ASP B O 1
ATOM 11140 N N . HIS B 1 308 ? 12.57169 18.99092 2.11900 1.000 30.64783 341 HIS B N 1
ATOM 11141 C CA . HIS B 1 308 ? 11.58997 19.51334 3.06823 1.000 38.78886 341 HIS B CA 1
ATOM 11142 C C . HIS B 1 308 ? 10.80522 20.68136 2.48411 1.000 39.00803 341 HIS B C 1
ATOM 11143 O O . HIS B 1 308 ? 10.37528 21.58038 3.20959 1.000 41.17392 341 HIS B O 1
ATOM 11157 N N . SER B 1 309 ? 10.60805 20.67359 1.16780 1.000 34.16894 342 SER B N 1
ATOM 11158 C CA . SER B 1 309 ? 9.92205 21.77247 0.50567 1.000 32.96799 342 SER B CA 1
ATOM 11159 C C . SER B 1 309 ? 8.40652 21.65862 0.58668 1.000 35.13941 342 SER B C 1
ATOM 11160 O O . SER B 1 309 ? 7.71238 22.65659 0.36372 1.000 39.34767 342 SER B O 1
ATOM 11168 N N . GLY B 1 310 ? 7.88045 20.47617 0.89538 1.000 40.24646 343 GLY B N 1
ATOM 11169 C CA . GLY B 1 310 ? 6.45302 20.24851 0.89211 1.000 38.02413 343 GLY B CA 1
ATOM 11170 C C . GLY B 1 310 ? 5.88792 19.83180 -0.44596 1.000 42.90286 343 GLY B C 1
ATOM 11171 O O . GLY B 1 310 ? 4.68680 19.54371 -0.53096 1.000 44.30978 343 GLY B O 1
ATOM 11175 N N . VAL B 1 311 ? 6.71158 19.79080 -1.49009 1.000 36.53104 344 VAL B N 1
ATOM 11176 C CA . VAL B 1 311 ? 6.30061 19.35886 -2.81858 1.000 41.54235 344 VAL B CA 1
ATOM 11177 C C . VAL B 1 311 ? 7.33692 18.37658 -3.34137 1.000 33.14976 344 VAL B C 1
ATOM 11178 O O . VAL B 1 311 ? 8.54034 18.56711 -3.14119 1.000 38.34495 344 VAL B O 1
ATOM 11191 N N . LEU B 1 312 ? 6.87266 17.33238 -4.01865 1.000 41.75185 345 LEU B N 1
ATOM 11192 C CA . LEU B 1 312 ? 7.75902 16.32452 -4.58277 1.000 34.05069 345 LEU B CA 1
ATOM 11193 C C . LEU B 1 312 ? 8.20133 16.75878 -5.97449 1.000 38.22077 345 LEU B C 1
ATOM 11194 O O . LEU B 1 312 ? 7.36697 16.96309 -6.86256 1.000 34.03069 345 LEU B O 1
ATOM 11210 N N . SER B 1 313 ? 9.51012 16.90251 -6.15605 1.000 32.70079 346 SER B N 1
ATOM 11211 C CA . SER B 1 313 ? 10.08399 17.14562 -7.46586 1.000 32.70176 346 SER B CA 1
ATOM 11212 C C . SER B 1 313 ? 10.08667 15.85851 -8.28776 1.000 36.49356 346 SER B C 1
ATOM 11213 O O . SER B 1 313 ? 9.75888 14.77366 -7.80065 1.000 33.75946 346 SER B O 1
ATOM 11221 N N . ASP B 1 314 ? 10.48121 15.98697 -9.55589 1.000 36.38133 347 ASP B N 1
ATOM 11222 C CA . ASP B 1 314 ? 10.58170 14.81081 -10.41259 1.000 34.04696 347 ASP B CA 1
ATOM 11223 C C . ASP B 1 314 ? 11.51605 13.76750 -9.80992 1.000 40.56603 347 ASP B C 1
ATOM 11224 O O . ASP B 1 314 ? 11.20055 12.57188 -9.80338 1.000 34.87557 347 ASP B O 1
ATOM 11233 N N . ARG B 1 315 ? 12.66895 14.19891 -9.29063 1.000 32.44030 348 ARG B N 1
ATOM 11234 C CA . ARG B 1 315 ? 13.63582 13.23853 -8.77070 1.000 38.43904 348 ARG B CA 1
ATOM 11235 C C . ARG B 1 315 ? 13.16025 12.61125 -7.46811 1.000 31.42248 348 ARG B C 1
ATOM 11236 O O . ARG B 1 315 ? 13.49883 11.45799 -7.18123 1.000 32.41104 348 ARG B O 1
ATOM 11257 N N . GLU B 1 316 ? 12.39144 13.35128 -6.66427 1.000 35.33393 349 GLU B N 1
ATOM 11258 C CA . GLU B 1 316 ? 11.79436 12.75997 -5.47224 1.000 30.97847 349 GLU B CA 1
ATOM 11259 C C . GLU B 1 316 ? 10.65141 11.82633 -5.84025 1.000 39.22945 349 GLU B C 1
ATOM 11260 O O . GLU B 1 316 ? 10.44723 10.80228 -5.17868 1.000 36.20592 349 GLU B O 1
ATOM 11272 N N . ILE B 1 317 ? 9.91121 12.15262 -6.90003 1.000 33.72749 350 ILE B N 1
ATOM 11273 C CA . ILE B 1 317 ? 8.82849 11.28276 -7.34315 1.000 33.98669 350 ILE B CA 1
ATOM 11274 C C . ILE B 1 317 ? 9.38077 9.94480 -7.81209 1.000 38.52993 350 ILE B C 1
ATOM 11275 O O . ILE B 1 317 ? 8.77992 8.89157 -7.56901 1.000 36.46640 350 ILE B O 1
ATOM 11291 N N . ARG B 1 318 ? 10.52580 9.95845 -8.49907 1.000 33.93275 351 ARG B N 1
ATOM 11292 C CA . ARG B 1 318 ? 11.08930 8.70010 -8.97396 1.000 40.31689 351 ARG B CA 1
ATOM 11293 C C . ARG B 1 318 ? 11.32384 7.73905 -7.81641 1.000 34.04745 351 ARG B C 1
ATOM 11294 O O . ARG B 1 318 ? 11.07122 6.53515 -7.93745 1.000 34.92409 351 ARG B O 1
ATOM 11315 N N . THR B 1 319 ? 11.79864 8.25353 -6.68143 1.000 32.86083 352 THR B N 1
ATOM 11316 C CA . THR B 1 319 ? 12.03866 7.39084 -5.53062 1.000 35.58934 352 THR B CA 1
ATOM 11317 C C . THR B 1 319 ? 10.73647 6.77574 -5.03610 1.000 33.17221 352 THR B C 1
ATOM 11318 O O . THR B 1 319 ? 10.66654 5.56988 -4.77692 1.000 33.74194 352 THR B O 1
ATOM 11329 N N . LEU B 1 320 ? 9.68810 7.58880 -4.90479 1.000 34.68827 353 LEU B N 1
ATOM 11330 C CA . LEU B 1 320 ? 8.37511 7.04215 -4.58037 1.000 40.16742 353 LEU B CA 1
ATOM 11331 C C . LEU B 1 320 ? 7.98651 5.95819 -5.57775 1.000 35.62173 353 LEU B C 1
ATOM 11332 O O . LEU B 1 320 ? 7.55420 4.86590 -5.19300 1.000 37.38769 353 LEU B O 1
ATOM 11348 N N . ALA B 1 321 ? 8.16718 6.23914 -6.87043 1.000 36.14522 354 ALA B N 1
ATOM 11349 C CA . ALA B 1 321 ? 7.81004 5.27531 -7.90547 1.000 37.76167 354 ALA B CA 1
ATOM 11350 C C . ALA B 1 321 ? 8.52196 3.94354 -7.69663 1.000 44.37955 354 ALA B C 1
ATOM 11351 O O . ALA B 1 321 ? 7.89838 2.87845 -7.77922 1.000 43.75554 354 ALA B O 1
ATOM 11358 N N . THR B 1 322 ? 9.83617 3.98076 -7.43555 1.000 37.00402 355 THR B N 1
ATOM 11359 C CA . THR B 1 322 ? 10.58760 2.74134 -7.25714 1.000 37.42361 355 THR B CA 1
ATOM 11360 C C . THR B 1 322 ? 10.10537 1.94602 -6.05300 1.000 37.51951 355 THR B C 1
ATOM 11361 O O . THR B 1 322 ? 10.35597 0.73952 -5.98266 1.000 39.68132 355 THR B O 1
ATOM 11372 N N . ARG B 1 323 ? 9.41719 2.58551 -5.10995 1.000 36.77243 356 ARG B N 1
ATOM 11373 C CA . ARG B 1 323 ? 9.03435 1.93257 -3.86584 1.000 44.01279 356 ARG B CA 1
ATOM 11374 C C . ARG B 1 323 ? 7.62261 1.36016 -3.87910 1.000 47.39665 356 ARG B C 1
ATOM 11375 O O . ARG B 1 323 ? 7.26379 0.63317 -2.94632 1.000 41.33871 356 ARG B O 1
ATOM 11396 N N . ILE B 1 324 ? 6.81694 1.66196 -4.89765 1.000 39.26884 357 ILE B N 1
ATOM 11397 C CA . ILE B 1 324 ? 5.52263 1.01364 -5.08357 1.000 52.38504 357 ILE B CA 1
ATOM 11398 C C . ILE B 1 324 ? 5.49382 0.13229 -6.31507 1.000 42.87314 357 ILE B C 1
ATOM 11399 O O . ILE B 1 324 ? 4.43470 -0.41694 -6.64145 1.000 56.25871 357 ILE B O 1
ATOM 11415 N N . HIS B 1 325 ? 6.62166 -0.02800 -7.00538 1.000 50.33012 358 HIS B N 1
ATOM 11416 C CA . HIS B 1 325 ? 6.71883 -0.86503 -8.19024 1.000 44.46689 358 HIS B CA 1
ATOM 11417 C C . HIS B 1 325 ? 7.90957 -1.80146 -8.06915 1.000 47.83427 358 HIS B C 1
ATOM 11418 O O . HIS B 1 325 ? 8.91320 -1.48164 -7.42649 1.000 53.69998 358 HIS B O 1
ATOM 11432 N N . GLU B 1 326 ? 7.78389 -2.96052 -8.70397 1.000 53.73292 359 GLU B N 1
ATOM 11433 C CA . GLU B 1 326 ? 8.89793 -3.88752 -8.82122 1.000 67.93173 359 GLU B CA 1
ATOM 11434 C C . GLU B 1 326 ? 9.94862 -3.33724 -9.78061 1.000 56.60253 359 GLU B C 1
ATOM 11435 O O . GLU B 1 326 ? 9.63890 -2.63379 -10.74694 1.000 59.16340 359 GLU B O 1
ATOM 11447 N N . LEU B 1 327 ? 11.20179 -3.66081 -9.50620 1.000 51.78158 360 LEU B N 1
ATOM 11448 C CA . LEU B 1 327 ? 12.25336 -3.19451 -10.39828 1.000 45.65217 360 LEU B CA 1
ATOM 11449 C C . LEU B 1 327 ? 12.50466 -4.21210 -11.50321 1.000 48.07141 360 LEU B C 1
ATOM 11450 O O . LEU B 1 327 ? 12.22630 -5.40166 -11.33415 1.000 49.73482 360 LEU B O 1
ATOM 11466 N N . PRO B 1 328 ? 13.04120 -3.78652 -12.66369 1.000 51.25018 361 PRO B N 1
ATOM 11467 C CA . PRO B 1 328 ? 13.38005 -2.39770 -13.00355 1.000 52.72949 361 PRO B CA 1
ATOM 11468 C C . PRO B 1 328 ? 12.14767 -1.52192 -13.21437 1.000 51.47142 361 PRO B C 1
ATOM 11469 O O . PRO B 1 328 ? 11.10691 -2.03083 -13.61917 1.000 48.36814 361 PRO B O 1
ATOM 11480 N N . LEU B 1 329 ? 12.27129 -0.22544 -12.93639 1.000 46.47471 362 LEU B N 1
ATOM 11481 C CA . LEU B 1 329 ? 11.16291 0.70673 -13.10025 1.000 44.46148 362 LEU B CA 1
ATOM 11482 C C . LEU B 1 329 ? 10.97978 1.01966 -14.58041 1.000 55.25001 362 LEU B C 1
ATOM 11483 O O . LEU B 1 329 ? 11.89080 1.54975 -15.22647 1.000 48.62674 362 LEU B O 1
ATOM 11499 N N . SER B 1 330 ? 9.81090 0.68799 -15.11755 1.000 50.33503 363 SER B N 1
ATOM 11500 C CA . SER B 1 330 ? 9.51278 0.96255 -16.51294 1.000 52.94482 363 SER B CA 1
ATOM 11501 C C . SER B 1 330 ? 8.97972 2.38032 -16.66691 1.000 48.33771 363 SER B C 1
ATOM 11502 O O . SER B 1 330 ? 8.53286 3.01389 -15.70714 1.000 46.81253 363 SER B O 1
ATOM 11510 N N . LEU B 1 331 ? 9.03326 2.87670 -17.90252 1.000 54.10222 364 LEU B N 1
ATOM 11511 C CA . LEU B 1 331 ? 8.43117 4.17183 -18.18939 1.000 54.19504 364 LEU B CA 1
ATOM 11512 C C . LEU B 1 331 ? 6.92496 4.13574 -17.97010 1.000 55.51438 364 LEU B C 1
ATOM 11513 O O . LEU B 1 331 ? 6.32157 5.16048 -17.63334 1.000 57.31455 364 LEU B O 1
ATOM 11529 N N . GLN B 1 332 ? 6.30187 2.96807 -18.14435 1.000 50.23140 365 GLN B N 1
ATOM 11530 C CA . GLN B 1 332 ? 4.87179 2.85604 -17.88048 1.000 62.71103 365 GLN B CA 1
ATOM 11531 C C . GLN B 1 332 ? 4.58045 2.98878 -16.39145 1.000 57.67173 365 GLN B C 1
ATOM 11532 O O . GLN B 1 332 ? 3.61338 3.65217 -15.99974 1.000 61.56475 365 GLN B O 1
ATOM 11546 N N . ASP B 1 333 ? 5.40466 2.36391 -15.54599 1.000 54.06034 366 ASP B N 1
ATOM 11547 C CA . ASP B 1 333 ? 5.23360 2.51798 -14.10522 1.000 57.45329 366 ASP B CA 1
ATOM 11548 C C . ASP B 1 333 ? 5.30509 3.98581 -13.70089 1.000 52.80862 366 ASP B C 1
ATOM 11549 O O . ASP B 1 333 ? 4.50932 4.45185 -12.87702 1.000 58.15220 366 ASP B O 1
ATOM 11558 N N . LEU B 1 334 ? 6.24951 4.73264 -14.27711 1.000 49.11365 367 LEU B N 1
ATOM 11559 C CA . LEU B 1 334 ? 6.43683 6.12572 -13.88369 1.000 46.07529 367 LEU B CA 1
ATOM 11560 C C . LEU B 1 334 ? 5.27670 6.99329 -14.35758 1.000 51.52726 367 LEU B C 1
ATOM 11561 O O . LEU B 1 334 ? 4.72313 7.78454 -13.58516 1.000 51.89462 367 LEU B O 1
ATOM 11577 N N . THR B 1 335 ? 4.89336 6.86196 -15.62804 1.000 45.94601 368 THR B N 1
ATOM 11578 C CA . THR B 1 335 ? 3.79995 7.67708 -16.14280 1.000 58.95308 368 THR B CA 1
ATOM 11579 C C . THR B 1 335 ? 2.47468 7.31501 -15.48500 1.000 54.14010 368 THR B C 1
ATOM 11580 O O . THR B 1 335 ? 1.62309 8.18956 -15.29269 1.000 52.54081 368 THR B O 1
ATOM 11591 N N . SER B 1 336 ? 2.28007 6.04286 -15.13095 1.000 52.36284 369 SER B N 1
ATOM 11592 C CA . SER B 1 336 ? 1.07219 5.65959 -14.40709 1.000 54.69409 369 SER B CA 1
ATOM 11593 C C . SER B 1 336 ? 0.96432 6.42676 -13.09645 1.000 52.87109 369 SER B C 1
ATOM 11594 O O . SER B 1 336 ? -0.09022 6.98429 -12.77255 1.000 55.03142 369 SER B O 1
ATOM 11602 N N . LEU B 1 337 ? 2.05300 6.46214 -12.32490 1.000 49.98650 370 LEU B N 1
ATOM 11603 C CA . LEU B 1 337 ? 2.05772 7.24260 -11.09298 1.000 51.74586 370 LEU B CA 1
ATOM 11604 C C . LEU B 1 337 ? 1.74925 8.70612 -11.37796 1.000 52.32990 370 LEU B C 1
ATOM 11605 O O . LEU B 1 337 ? 0.97354 9.33956 -10.65240 1.000 48.61604 370 LEU B O 1
ATOM 11621 N N . GLU B 1 338 ? 2.34204 9.25788 -12.43793 1.000 46.90684 371 GLU B N 1
ATOM 11622 C CA . GLU B 1 338 ? 2.06410 10.64134 -12.80693 1.000 50.25343 371 GLU B CA 1
ATOM 11623 C C . GLU B 1 338 ? 0.58852 10.83190 -13.14023 1.000 54.54445 371 GLU B C 1
ATOM 11624 O O . GLU B 1 338 ? -0.05198 11.77330 -12.65807 1.000 52.59105 371 GLU B O 1
ATOM 11636 N N . GLN B 1 339 ? 0.02725 9.93801 -13.95907 1.000 54.40171 372 GLN B N 1
ATOM 11637 C CA . GLN B 1 339 ? -1.38981 10.03548 -14.29536 1.000 58.71582 372 GLN B CA 1
ATOM 11638 C C . GLN B 1 339 ? -2.26159 9.95799 -13.04719 1.000 59.96075 372 GLN B C 1
ATOM 11639 O O . GLN B 1 339 ? -3.24099 10.70202 -12.91945 1.000 62.46032 372 GLN B O 1
ATOM 11653 N N . MET B 1 340 ? -1.92586 9.06318 -12.11472 1.000 58.41383 373 MET B N 1
ATOM 11654 C CA . MET B 1 340 ? -2.67715 8.99652 -10.86561 1.000 59.42921 373 MET B CA 1
ATOM 11655 C C . MET B 1 340 ? -2.67128 10.34171 -10.15190 1.000 58.16859 373 MET B C 1
ATOM 11656 O O . MET B 1 340 ? -3.70730 10.79209 -9.64856 1.000 60.74314 373 MET B O 1
ATOM 11670 N N . LEU B 1 341 ? -1.51230 11.00106 -10.10242 1.000 54.47220 374 LEU B N 1
ATOM 11671 C CA . LEU B 1 341 ? -1.42757 12.29397 -9.43186 1.000 56.21972 374 LEU B CA 1
ATOM 11672 C C . LEU B 1 341 ? -2.26681 13.34588 -10.14710 1.000 56.23881 374 LEU B C 1
ATOM 11673 O O . LEU B 1 341 ? -2.94788 14.15110 -9.50138 1.000 57.65134 374 LEU B O 1
ATOM 11689 N N . ILE B 1 342 ? -2.22748 13.35746 -11.47903 1.000 57.30259 375 ILE B N 1
ATOM 11690 C CA . ILE B 1 342 ? -2.97936 14.35222 -12.23667 1.000 60.08393 375 ILE B CA 1
ATOM 11691 C C . ILE B 1 342 ? -4.47769 14.10564 -12.09573 1.000 64.57238 375 ILE B C 1
ATOM 11692 O O . ILE B 1 342 ? -5.25130 15.03031 -11.82132 1.000 66.66665 375 ILE B O 1
ATOM 11708 N N . ASN B 1 343 ? -4.90947 12.85399 -12.27415 1.000 66.34078 376 ASN B N 1
ATOM 11709 C CA . ASN B 1 343 ? -6.32255 12.53133 -12.10013 1.000 70.85010 376 ASN B CA 1
ATOM 11710 C C . ASN B 1 343 ? -6.80271 12.89881 -10.70254 1.000 71.13051 376 ASN B C 1
ATOM 11711 O O . ASN B 1 343 ? -7.94544 13.33610 -10.52473 1.000 77.54482 376 ASN B O 1
ATOM 11722 N N . CYS B 1 344 ? -5.94150 12.73012 -9.69723 1.000 67.45675 377 CYS B N 1
ATOM 11723 C CA . CYS B 1 344 ? -6.34567 13.00290 -8.32213 1.000 67.66682 377 CYS B CA 1
ATOM 11724 C C . CYS B 1 344 ? -6.46886 14.50005 -8.06362 1.000 67.72837 377 CYS B C 1
ATOM 11725 O O . CYS B 1 344 ? -7.38068 14.93732 -7.35266 1.000 70.31648 377 CYS B O 1
ATOM 11732 N N . SER B 1 345 ? -5.56176 15.30414 -8.62359 1.000 65.11829 378 SER B N 1
ATOM 11733 C CA . SER B 1 345 ? -5.64404 16.74593 -8.41395 1.000 65.30783 378 SER B CA 1
ATOM 11734 C C . SER B 1 345 ? -6.93895 17.31251 -8.97960 1.000 70.00833 378 SER B C 1
ATOM 11735 O O . SER B 1 345 ? -7.50681 18.25378 -8.41350 1.000 71.67268 378 SER B O 1
ATOM 11743 N N . LYS B 1 346 ? -7.42399 16.74866 -10.08556 1.000 72.37861 379 LYS B N 1
ATOM 11744 C CA . LYS B 1 346 ? -8.67745 17.20612 -10.67162 1.000 77.11922 379 LYS B CA 1
ATOM 11745 C C . LYS B 1 346 ? -9.87193 16.71894 -9.86183 1.000 80.75552 379 LYS B C 1
ATOM 11746 O O . LYS B 1 346 ? -10.79028 17.49119 -9.56738 1.000 83.91360 379 LYS B O 1
ATOM 11765 N N . SER B 1 347 ? -9.86781 15.43985 -9.48385 1.000 80.51765 380 SER B N 1
ATOM 11766 C CA . SER B 1 347 ? -11.02541 14.86383 -8.80925 1.000 84.36437 380 SER B CA 1
ATOM 11767 C C . SER B 1 347 ? -11.16349 15.39078 -7.38699 1.000 83.93784 380 SER B C 1
ATOM 11768 O O . SER B 1 347 ? -12.27554 15.68769 -6.93503 1.000 87.90143 380 SER B O 1
ATOM 11776 N N . LEU B 1 348 ? -10.05058 15.51449 -6.66903 1.000 83.64156 381 LEU B N 1
ATOM 11777 C CA . LEU B 1 348 ? -10.09875 15.87891 -5.26468 1.000 78.78823 381 LEU B CA 1
ATOM 11778 C C . LEU B 1 348 ? -10.48408 17.34604 -5.09492 1.000 80.25311 381 LEU B C 1
ATOM 11779 O O . LEU B 1 348 ? -10.31975 18.15345 -6.01212 1.000 84.10899 381 LEU B O 1
ATOM 11795 N N . PRO B 1 349 ? -10.99996 17.71595 -3.92224 1.000 86.10336 382 PRO B N 1
ATOM 11796 C CA . PRO B 1 349 ? -11.27756 19.13319 -3.66221 1.000 87.79310 382 PRO B CA 1
ATOM 11797 C C . PRO B 1 349 ? -9.98742 19.93264 -3.57986 1.000 88.47995 382 PRO B C 1
ATOM 11798 O O . PRO B 1 349 ? -8.96812 19.45221 -3.07857 1.000 99.14359 382 PRO B O 1
ATOM 11809 N N . SER B 1 350 ? -10.04054 21.16948 -4.07719 1.000 90.97293 383 SER B N 1
ATOM 11810 C CA . SER B 1 350 ? -8.86950 22.03558 -4.02268 1.000 98.24548 383 SER B CA 1
ATOM 11811 C C . SER B 1 350 ? -8.44407 22.32986 -2.59103 1.000 96.14156 383 SER B C 1
ATOM 11812 O O . SER B 1 350 ? -7.27486 22.65417 -2.35708 1.000 93.95907 383 SER B O 1
ATOM 11820 N N . ASN B 1 351 ? -9.36560 22.22369 -1.62972 1.000 103.34925 384 ASN B N 1
ATOM 11821 C CA . ASN B 1 351 ? -9.02223 22.49092 -0.23695 1.000 110.19634 384 ASN B CA 1
ATOM 11822 C C . ASN B 1 351 ? -8.07652 21.43722 0.32377 1.000 95.98996 384 ASN B C 1
ATOM 11823 O O . ASN B 1 351 ? -7.23736 21.75011 1.17537 1.000 95.25866 384 ASN B O 1
ATOM 11834 N N . LEU B 1 352 ? -8.20168 20.18954 -0.13284 1.000 84.30347 385 LEU B N 1
ATOM 11835 C CA . LEU B 1 352 ? -7.35419 19.10943 0.36221 1.000 88.77461 385 LEU B CA 1
ATOM 11836 C C . LEU B 1 352 ? -6.01238 19.04257 -0.35517 1.000 79.94454 385 LEU B C 1
ATOM 11837 O O . LEU B 1 352 ? -5.00734 18.67380 0.26228 1.000 71.87557 385 LEU B O 1
ATOM 11853 N N . THR B 1 353 ? -5.97589 19.39203 -1.64025 1.000 87.22440 386 THR B N 1
ATOM 11854 C CA . THR B 1 353 ? -4.74293 19.38007 -2.41270 1.000 71.68590 386 THR B CA 1
ATOM 11855 C C . THR B 1 353 ? -3.8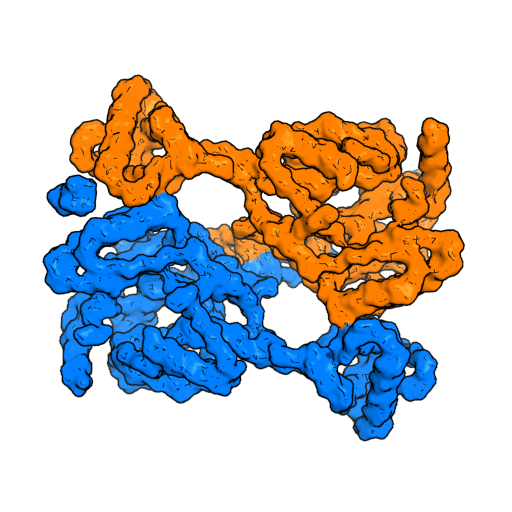5154 20.57876 -2.11257 1.000 92.32620 386 THR B C 1
ATOM 11856 O O . THR B 1 353 ? -2.69000 20.58348 -2.53418 1.000 82.48034 386 THR B O 1
ATOM 11867 N N . HIS B 1 354 ? -4.35954 21.58295 -1.40044 1.000 105.28036 387 HIS B N 1
ATOM 11868 C CA . HIS B 1 354 ? -3.55939 22.73766 -0.99061 1.000 115.91704 387 HIS B CA 1
ATOM 11869 C C . HIS B 1 354 ? -2.69194 23.27483 -2.12503 1.000 89.31587 387 HIS B C 1
ATOM 11870 O O . HIS B 1 354 ? -3.02541 23.12392 -3.29829 1.000 95.39862 387 HIS B O 1
ATOM 11884 N N . SER B 1 359 ? 3.81485 30.38731 -4.61047 1.000 140.58686 392 SER B N 1
ATOM 11885 C CA . SER B 1 359 ? 4.83437 29.35358 -4.73767 1.000 136.65486 392 SER B CA 1
ATOM 11886 C C . SER B 1 359 ? 6.08993 29.72351 -3.95337 1.000 144.69351 392 SER B C 1
ATOM 11887 O O . SER B 1 359 ? 6.98462 30.37764 -4.49145 1.000 137.67016 392 SER B O 1
ATOM 11894 N N . PRO B 1 360 ? 6.15577 29.31771 -2.68065 1.000 152.21291 393 PRO B N 1
ATOM 11895 C CA . PRO B 1 360 ? 7.39936 29.52937 -1.91857 1.000 141.12670 393 PRO B CA 1
ATOM 11896 C C . PRO B 1 360 ? 8.63225 29.08356 -2.68567 1.000 143.62680 393 PRO B C 1
ATOM 11897 O O . PRO B 1 360 ? 9.64312 29.79648 -2.71013 1.000 144.01839 393 PRO B O 1
ATOM 11908 N N . THR B 1 361 ? 8.56933 27.91248 -3.31333 1.000 150.04336 394 THR B N 1
ATOM 11909 C CA . THR B 1 361 ? 9.53324 27.49426 -4.31801 1.000 147.75155 394 THR B CA 1
ATOM 11910 C C . THR B 1 361 ? 8.76016 27.07299 -5.56041 1.000 144.80992 394 THR B C 1
ATOM 11911 O O . THR B 1 361 ? 7.56529 26.77112 -5.49764 1.000 146.24732 394 THR B O 1
ATOM 11922 N N . GLN B 1 362 ? 9.44991 27.05793 -6.69659 1.000 145.52239 395 GLN B N 1
ATOM 11923 C CA . GLN B 1 362 ? 8.82558 26.80307 -7.99101 1.000 137.76265 395 GLN B CA 1
ATOM 11924 C C . GLN B 1 362 ? 9.36176 25.49103 -8.54979 1.000 117.22084 395 GLN B C 1
ATOM 11925 O O . GLN B 1 362 ? 10.52665 25.41099 -8.95454 1.000 125.40894 395 GLN B O 1
ATOM 11939 N N . GLU B 1 363 ? 8.50827 24.46987 -8.57737 1.000 95.84883 396 GLU B N 1
ATOM 11940 C CA . GLU B 1 363 ? 8.87587 23.16135 -9.10108 1.000 91.28196 396 GLU B CA 1
ATOM 11941 C C . GLU B 1 363 ? 8.48530 23.07038 -10.57198 1.000 78.21091 396 GLU B C 1
ATOM 11942 O O . GLU B 1 363 ? 7.33897 23.35672 -10.93475 1.000 75.08093 396 GLU B O 1
ATOM 11954 N N . ALA B 1 364 ? 9.44042 22.68090 -11.41384 1.000 48.89860 397 ALA B N 1
ATOM 11955 C CA . ALA B 1 364 ? 9.20935 22.47878 -12.83892 1.000 56.76517 397 ALA B CA 1
ATOM 11956 C C . ALA B 1 364 ? 9.28087 20.98987 -13.15111 1.000 58.21066 397 ALA B C 1
ATOM 11957 O O . ALA B 1 364 ? 10.26581 20.32577 -12.81004 1.000 61.19994 397 ALA B O 1
ATOM 11964 N N . TYR B 1 365 ? 8.24163 20.47344 -13.80078 1.000 42.35521 398 TYR B N 1
ATOM 11965 C CA . TYR B 1 365 ? 8.09060 19.04853 -14.04455 1.000 36.52617 398 TYR B CA 1
ATOM 11966 C C . TYR B 1 365 ? 8.26209 18.73260 -15.52231 1.000 42.61650 398 TYR B C 1
ATOM 11967 O O . TYR B 1 365 ? 7.88976 19.52593 -16.39160 1.000 42.22393 398 TYR B O 1
ATOM 11985 N N . TYR B 1 366 ? 8.80915 17.54668 -15.79754 1.000 34.41552 399 TYR B N 1
ATOM 11986 C CA . TYR B 1 366 ? 8.93257 17.09554 -17.17850 1.000 44.33428 399 TYR B CA 1
ATOM 11987 C C . TYR B 1 366 ? 7.58523 17.15236 -17.88825 1.000 39.11902 399 TYR B C 1
ATOM 11988 O O . TYR B 1 366 ? 7.47935 17.65547 -19.01195 1.000 52.21701 399 TYR B O 1
ATOM 12006 N N . ASP B 1 367 ? 6.54260 16.63606 -17.24079 1.000 46.06978 400 ASP B N 1
ATOM 12007 C CA . ASP B 1 367 ? 5.18377 16.67562 -17.76811 1.000 46.84960 400 ASP B CA 1
ATOM 12008 C C . ASP B 1 367 ? 4.55950 18.03681 -17.46875 1.000 45.21767 400 ASP B C 1
ATOM 12009 O O . ASP B 1 367 ? 4.32573 18.36205 -16.29775 1.000 44.59937 400 ASP B O 1
ATOM 12018 N N . PRO B 1 368 ? 4.25515 18.85607 -18.48351 1.000 47.03699 401 PRO B N 1
ATOM 12019 C CA . PRO B 1 368 ? 3.71151 20.19628 -18.19988 1.000 49.59726 401 PRO B CA 1
ATOM 12020 C C . PRO B 1 368 ? 2.31126 20.18335 -17.60343 1.000 51.42189 401 PRO B C 1
ATOM 12021 O O . PRO B 1 368 ? 1.81099 21.25289 -17.23115 1.000 52.05367 401 PRO B O 1
ATOM 12032 N N . SER B 1 369 ? 1.66455 19.02263 -17.50391 1.000 52.33167 402 SER B N 1
ATOM 12033 C CA . SER B 1 369 ? 0.37266 18.91030 -16.84170 1.000 55.00088 402 SER B CA 1
ATOM 12034 C C . SER B 1 369 ? 0.49268 18.56970 -15.36183 1.000 53.22093 402 SER B C 1
ATOM 12035 O O . SER B 1 369 ? -0.52338 18.56673 -14.65928 1.000 55.29332 402 SER B O 1
ATOM 12043 N N . MET B 1 370 ? 1.69315 18.28816 -14.87457 1.000 49.77720 403 MET B N 1
ATOM 12044 C CA . MET B 1 370 ? 1.86520 17.87445 -13.48638 1.000 47.87666 403 MET B CA 1
ATOM 12045 C C . MET B 1 370 ? 1.61725 19.05193 -12.55353 1.000 47.89746 403 MET B C 1
ATOM 12046 O O . MET B 1 370 ? 2.30447 20.07594 -12.66992 1.000 46.51004 403 MET B O 1
ATOM 12060 N N . PRO B 1 371 ? 0.66663 18.96351 -11.62788 1.000 50.21840 404 PRO B N 1
ATOM 12061 C CA . PRO B 1 371 ? 0.49553 20.02951 -10.64427 1.000 49.56596 404 PRO B CA 1
ATOM 12062 C C . PRO B 1 371 ? 1.49953 19.88385 -9.51710 1.000 51.66870 404 PRO B C 1
ATOM 12063 O O . PRO B 1 371 ? 2.17954 18.85171 -9.40924 1.000 44.01129 404 PRO B O 1
ATOM 12074 N N . PRO B 1 372 ? 1.62373 20.89189 -8.65678 1.000 49.10667 405 PRO B N 1
ATOM 12075 C CA . PRO B 1 372 ? 2.48530 20.74490 -7.47598 1.000 42.65795 405 PRO B CA 1
ATOM 12076 C C . PRO B 1 372 ? 2.10992 19.51398 -6.66749 1.000 42.61888 405 PRO B C 1
ATOM 12077 O O . PRO B 1 372 ? 1.00519 19.43451 -6.12235 1.000 47.10718 405 PRO B O 1
ATOM 12088 N N . VAL B 1 373 ? 3.01179 18.53948 -6.59537 1.000 42.49740 406 VAL B N 1
ATOM 12089 C CA . VAL B 1 373 ? 2.73388 17.30456 -5.87342 1.000 41.17127 406 VAL B CA 1
ATOM 12090 C C . VAL B 1 373 ? 2.90652 17.56058 -4.38325 1.000 38.66440 406 VAL B C 1
ATOM 12091 O O . VAL B 1 373 ? 3.98630 17.34796 -3.82157 1.000 39.84276 406 VAL B O 1
ATOM 12104 N N . THR B 1 374 ? 1.84034 18.02398 -3.74078 1.000 46.39626 407 THR B N 1
ATOM 12105 C CA . THR B 1 374 ? 1.85894 18.35160 -2.32704 1.000 46.59377 407 THR B CA 1
ATOM 12106 C C . THR B 1 374 ? 1.60372 17.10831 -1.48002 1.000 42.80830 407 THR B C 1
ATOM 12107 O O . THR B 1 374 ? 1.16287 16.06468 -1.96837 1.000 41.33604 407 THR B O 1
ATOM 12118 N N . LYS B 1 375 ? 1.87465 17.23727 -0.17968 1.000 46.63016 408 LYS B N 1
ATOM 12119 C CA . LYS B 1 375 ? 1.49824 16.17976 0.75012 1.000 42.17282 408 LYS B CA 1
ATOM 12120 C C . LYS B 1 375 ? -0.00623 15.94871 0.72040 1.000 52.00029 408 LYS B C 1
ATOM 12121 O O . LYS B 1 375 ? -0.46834 14.80259 0.76705 1.000 46.07808 408 LYS B O 1
ATOM 12140 N N . GLY B 1 376 ? -0.78680 17.02728 0.64059 1.000 50.17479 409 GLY B N 1
ATOM 12141 C CA . GLY B 1 376 ? -2.22780 16.87155 0.55140 1.000 50.06034 409 GLY B CA 1
ATOM 12142 C C . GLY B 1 376 ? -2.64057 16.03482 -0.64279 1.000 57.57156 409 GLY B C 1
ATOM 12143 O O . GLY B 1 376 ? -3.48270 15.14064 -0.53040 1.000 53.80650 409 GLY B O 1
ATOM 12147 N N . LEU B 1 377 ? -2.04233 16.30733 -1.80466 1.000 50.26663 410 LEU B N 1
ATOM 12148 C CA . LEU B 1 377 ? -2.37346 15.54146 -3.00089 1.000 51.65532 410 LEU B CA 1
ATOM 12149 C C . LEU B 1 377 ? -2.09074 14.05983 -2.79368 1.000 52.53624 410 LEU B C 1
ATOM 12150 O O . LEU B 1 377 ? -2.91120 13.20316 -3.14292 1.000 53.37716 410 LEU B O 1
ATOM 12166 N N . VAL B 1 378 ? -0.92973 13.73902 -2.21890 1.000 46.69832 411 VAL B N 1
ATOM 12167 C CA . VAL B 1 378 ? -0.54660 12.34097 -2.05303 1.000 49.25924 411 VAL B CA 1
ATOM 12168 C C . VAL B 1 378 ? -1.39640 11.67252 -0.97779 1.000 52.66147 411 VAL B C 1
ATOM 12169 O O . VAL B 1 378 ? -1.85452 10.53676 -1.15085 1.000 60.74845 411 VAL B O 1
ATOM 12182 N N . ILE B 1 379 ? -1.62180 12.36099 0.14554 1.000 51.73571 412 ILE B N 1
ATOM 12183 C CA . ILE B 1 379 ? -2.37421 11.76849 1.25216 1.000 75.50804 412 ILE B CA 1
ATOM 12184 C C . ILE B 1 379 ? -3.71855 11.24090 0.76515 1.000 76.03855 412 ILE B C 1
ATOM 12185 O O . ILE B 1 379 ? -4.10968 10.10595 1.06314 1.000 74.71440 412 ILE B O 1
ATOM 12201 N N . HIS B 1 380 ? -4.44853 12.06108 0.01373 1.000 65.49422 413 HIS B N 1
ATOM 12202 C CA . HIS B 1 380 ? -5.83922 11.78502 -0.31358 1.000 63.87472 413 HIS B CA 1
ATOM 12203 C C . HIS B 1 380 ? -6.01964 11.15192 -1.68832 1.000 65.24714 413 HIS B C 1
ATOM 12204 O O . HIS B 1 380 ? -7.14905 11.08718 -2.18405 1.000 71.81180 413 HIS B O 1
ATOM 12218 N N . CYS B 1 381 ? -4.94395 10.67626 -2.30988 1.000 61.87210 414 CYS B N 1
ATOM 12219 C CA . CYS B 1 381 ? -5.01732 10.00207 -3.60615 1.000 63.04359 414 CYS B CA 1
ATOM 12220 C C . CYS B 1 381 ? -5.03703 8.49971 -3.33528 1.000 64.35377 414 CYS B C 1
ATOM 12221 O O . CYS B 1 381 ? -3.99374 7.85432 -3.21683 1.000 61.21946 414 CYS B O 1
ATOM 12228 N N . LYS B 1 382 ? -6.24794 7.94644 -3.23730 1.000 69.23641 415 LYS B N 1
ATOM 12229 C CA . LYS B 1 382 ? -6.40264 6.54540 -2.85589 1.000 71.08698 415 LYS B CA 1
ATOM 12230 C C . LYS B 1 382 ? -5.66839 5.58834 -3.78534 1.000 69.71009 415 LYS B C 1
ATOM 12231 O O . LYS B 1 382 ? -5.03459 4.64638 -3.27882 1.000 68.28618 415 LYS B O 1
ATOM 12250 N N . PRO B 1 383 ? -5.72602 5.73078 -5.10774 1.000 70.26071 416 PRO B N 1
ATOM 12251 C CA . PRO B 1 383 ? -4.93738 4.82797 -5.96074 1.000 68.79860 416 PRO B CA 1
ATOM 12252 C C . PRO B 1 383 ? -3.46956 4.74800 -5.57239 1.000 67.09905 416 PRO B C 1
ATOM 12253 O O . PRO B 1 383 ? -2.85691 3.68286 -5.72006 1.000 73.39808 416 PRO B O 1
ATOM 12264 N N . ILE B 1 384 ? -2.88612 5.83570 -5.06885 1.000 60.11095 417 ILE B N 1
ATOM 12265 C CA . ILE B 1 384 ? -1.47511 5.81773 -4.69835 1.000 57.48727 417 ILE B CA 1
ATOM 12266 C C . ILE B 1 384 ? -1.29293 5.25152 -3.29638 1.000 58.79595 417 ILE B C 1
ATOM 12267 O O . ILE B 1 384 ? -0.40662 4.42392 -3.05511 1.000 52.53467 417 ILE B O 1
ATOM 12283 N N . THR B 1 385 ? -2.11902 5.69484 -2.34727 1.000 57.48880 418 THR B N 1
ATOM 12284 C CA . THR B 1 385 ? -1.96651 5.23035 -0.97286 1.000 56.91243 418 THR B CA 1
ATOM 12285 C C . THR B 1 385 ? -2.29749 3.74936 -0.83966 1.000 58.90901 418 THR B C 1
ATOM 12286 O O . THR B 1 385 ? -1.78757 3.08076 0.06662 1.000 57.69323 418 THR B O 1
ATOM 12297 N N . GLU B 1 386 ? -3.14520 3.21901 -1.72129 1.000 62.72642 419 GLU B N 1
ATOM 12298 C CA . GLU B 1 386 ? -3.37280 1.77879 -1.73798 1.000 65.29800 419 GLU B CA 1
ATOM 12299 C C . GLU B 1 386 ? -2.10852 1.04088 -2.15736 1.000 62.00408 419 GLU B C 1
ATOM 12300 O O . GLU B 1 386 ? -1.69856 0.06939 -1.51192 1.000 67.70357 419 GLU B O 1
ATOM 12312 N N . ARG B 1 387 ? -1.46946 1.49686 -3.23597 1.000 59.65724 420 ARG B N 1
ATOM 12313 C CA . ARG B 1 387 ? -0.23047 0.86654 -3.67442 1.000 61.52061 420 ARG B CA 1
ATOM 12314 C C . ARG B 1 387 ? 0.87821 1.04357 -2.64613 1.000 56.04200 420 ARG B C 1
ATOM 12315 O O . ARG B 1 387 ? 1.73634 0.16496 -2.50316 1.000 54.42072 420 ARG B O 1
ATOM 12336 N N . ILE B 1 388 ? 0.87580 2.16028 -1.91578 1.000 53.18203 421 ILE B N 1
ATOM 12337 C CA . ILE B 1 388 ? 1.84795 2.34021 -0.84139 1.000 54.29141 421 ILE B CA 1
ATOM 12338 C C . ILE B 1 388 ? 1.58406 1.34102 0.27849 1.000 55.31563 421 ILE B C 1
ATOM 12339 O O . ILE B 1 388 ? 2.49117 0.63028 0.72571 1.000 53.25554 421 ILE B O 1
ATOM 12355 N N . HIS B 1 389 ? 0.33653 1.27049 0.74850 1.000 57.55468 422 HIS B N 1
ATOM 12356 C CA . HIS B 1 389 ? -0.00004 0.30508 1.78894 1.000 63.21576 422 HIS B CA 1
ATOM 12357 C C . HIS B 1 389 ? 0.26519 -1.12291 1.33224 1.000 64.97304 422 HIS B C 1
ATOM 12358 O O . HIS B 1 389 ? 0.61267 -1.98158 2.15036 1.000 62.03746 422 HIS B O 1
ATOM 12372 N N . LYS B 1 390 ? 0.11104 -1.39724 0.03595 1.000 62.90726 423 LYS B N 1
ATOM 12373 C CA . LYS B 1 390 ? 0.40330 -2.73292 -0.47182 1.000 58.24146 423 LYS B CA 1
ATOM 12374 C C . LYS B 1 390 ? 1.90552 -2.99574 -0.50414 1.000 68.55739 423 LYS B C 1
ATOM 12375 O O . LYS B 1 390 ? 2.35402 -4.10078 -0.17737 1.000 65.72863 423 LYS B O 1
ATOM 12394 N N . ALA B 1 391 ? 2.70052 -1.98965 -0.88118 1.000 56.08915 424 ALA B N 1
ATOM 12395 C CA . ALA B 1 391 ? 4.13389 -2.19869 -1.06229 1.000 51.85456 424 ALA B CA 1
ATOM 12396 C C . ALA B 1 391 ? 4.87562 -2.25043 0.26861 1.000 46.74467 424 ALA B C 1
ATOM 12397 O O . ALA B 1 391 ? 5.85670 -2.98991 0.40032 1.000 62.08157 424 ALA B O 1
ATOM 12404 N N . PHE B 1 392 ? 4.44573 -1.46169 1.25200 1.000 80.28105 425 PHE B N 1
ATOM 12405 C CA . PHE B 1 392 ? 4.88996 -1.60801 2.63172 1.000 70.29881 425 PHE B CA 1
ATOM 12406 C C . PHE B 1 392 ? 3.68539 -1.98153 3.48250 1.000 80.66829 425 PHE B C 1
ATOM 12407 O O . PHE B 1 392 ? 2.66183 -1.29078 3.44633 1.000 106.23611 425 PHE B O 1
ATOM 12424 N N . LYS B 1 393 ? 3.80396 -3.06099 4.24928 1.000 81.69935 426 LYS B N 1
ATOM 12425 C CA . LYS B 1 393 ? 2.71296 -3.49237 5.10799 1.000 95.95063 426 LYS B CA 1
ATOM 12426 C C . LYS B 1 393 ? 3.26395 -4.06150 6.40613 1.000 110.11524 426 LYS B C 1
ATOM 12427 O O . LYS B 1 393 ? 4.40071 -4.53853 6.46677 1.000 107.50083 426 LYS B O 1
ATOM 12446 N N . ASP B 1 394 ? 2.43552 -3.99669 7.44797 1.000 122.29454 427 ASP B N 1
ATOM 12447 C CA . ASP B 1 394 ? 2.74504 -4.60304 8.73530 1.000 121.37452 427 ASP B CA 1
ATOM 12448 C C . ASP B 1 394 ? 4.08840 -4.12611 9.26648 1.000 106.29689 427 ASP B C 1
ATOM 12449 O O . ASP B 1 394 ? 5.08223 -4.85701 9.21089 1.000 104.11729 427 ASP B O 1
ATOM 12458 N N . GLN B 1 395 ? 4.12725 -2.89988 9.77571 1.000 92.10483 428 GLN B N 1
ATOM 12459 C CA . GLN B 1 395 ? 5.28236 -2.40661 10.50766 1.000 82.12844 428 GLN B CA 1
ATOM 12460 C C . GLN B 1 395 ? 5.12407 -2.77332 11.97546 1.000 64.13901 428 GLN B C 1
ATOM 12461 O O . GLN B 1 395 ? 4.09835 -2.46433 12.59040 1.000 58.57751 428 GLN B O 1
ATOM 12475 N N . ASN B 1 396 ? 6.12891 -3.44553 12.52667 1.000 58.53708 429 ASN B N 1
ATOM 12476 C CA . ASN B 1 396 ? 6.12395 -3.73382 13.95162 1.000 45.26478 429 ASN B CA 1
ATOM 12477 C C . ASN B 1 396 ? 6.16582 -2.43134 14.73822 1.000 42.66274 429 ASN B C 1
ATOM 12478 O O . ASN B 1 396 ? 6.92008 -1.51181 14.40961 1.000 47.79889 429 ASN B O 1
ATOM 12489 N N . LYS B 1 397 ? 5.33729 -2.34711 15.77848 1.000 41.44382 430 LYS B N 1
ATOM 12490 C CA . LYS B 1 397 ? 5.38078 -1.17857 16.64701 1.000 42.64478 430 LYS B CA 1
ATOM 12491 C C . LYS B 1 397 ? 6.65525 -1.13052 17.47909 1.000 38.06730 430 LYS B C 1
ATOM 12492 O O . LYS B 1 397 ? 7.06665 -0.04136 17.89153 1.000 46.82198 430 LYS B O 1
ATOM 12511 N N . TYR B 1 398 ? 7.29350 -2.27559 17.72458 1.000 36.72317 431 TYR B N 1
ATOM 12512 C CA . TYR B 1 398 ? 8.45677 -2.34742 18.59547 1.000 36.84053 431 TYR B CA 1
ATOM 12513 C C . TYR B 1 398 ? 9.57665 -3.11878 17.91720 1.000 30.30060 431 TYR B C 1
ATOM 12514 O O . TYR B 1 398 ? 9.33835 -4.05258 17.14672 1.000 38.70748 431 TYR B O 1
ATOM 12532 N N . LYS B 1 399 ? 10.80323 -2.71023 18.21328 1.000 33.82828 432 LYS B N 1
ATOM 12533 C CA . LYS B 1 399 ? 11.98688 -3.42429 17.76617 1.000 43.25144 432 LYS B CA 1
ATOM 12534 C C . LYS B 1 399 ? 12.33403 -4.52018 18.76549 1.000 32.27466 432 LYS B C 1
ATOM 12535 O O . LYS B 1 399 ? 12.09211 -4.38803 19.96908 1.000 28.29562 432 LYS B O 1
ATOM 12554 N N . PHE B 1 400 ? 12.89129 -5.61546 18.25251 1.000 32.37348 433 PHE B N 1
ATOM 12555 C CA . PHE B 1 400 ? 13.31725 -6.71628 19.10589 1.000 39.30032 433 PHE B CA 1
ATOM 12556 C C . PHE B 1 400 ? 14.37206 -7.53109 18.37338 1.000 28.90298 433 PHE B C 1
ATOM 12557 O O . PHE B 1 400 ? 14.49293 -7.46796 17.14775 1.000 39.58542 433 PHE B O 1
ATOM 12574 N N . GLU B 1 401 ? 15.12961 -8.30676 19.14611 1.000 35.71628 434 GLU B N 1
ATOM 12575 C CA . GLU B 1 401 ? 16.22604 -9.11240 18.62328 1.000 31.46295 434 GLU B CA 1
ATOM 12576 C C . GLU B 1 401 ? 16.11142 -10.52025 19.18631 1.000 31.25416 434 GLU B C 1
ATOM 12577 O O . GLU B 1 401 ? 16.16595 -10.71005 20.40534 1.000 30.83873 434 GLU B O 1
ATOM 12589 N N . ILE B 1 402 ? 15.94799 -11.50327 18.30223 1.000 31.62262 435 ILE B N 1
ATOM 12590 C CA . ILE B 1 402 ? 15.88152 -12.89228 18.73534 1.000 30.75409 435 ILE B CA 1
ATOM 12591 C C . ILE B 1 402 ? 17.27045 -13.35477 19.15006 1.000 38.17157 435 ILE B C 1
ATOM 12592 O O . ILE B 1 402 ? 18.25383 -13.15372 18.42450 1.000 35.82688 435 ILE B O 1
ATOM 12608 N N . MET B 1 403 ? 17.35476 -13.98349 20.31731 1.000 30.82449 436 MET B N 1
ATOM 12609 C CA . MET B 1 403 ? 18.60252 -14.50113 20.85171 1.000 33.16188 436 MET B CA 1
ATOM 12610 C C . MET B 1 403 ? 18.51936 -16.01560 20.97095 1.000 27.90066 436 MET B C 1
ATOM 12611 O O . MET B 1 403 ? 17.43283 -16.59653 21.04395 1.000 41.55023 436 MET B O 1
ATOM 12625 N N . GLY B 1 404 ? 19.68750 -16.64900 20.98821 1.000 42.19994 437 GLY B N 1
ATOM 12626 C CA . GLY B 1 404 ? 19.79057 -18.04985 21.32519 1.000 36.06418 437 GLY B CA 1
ATOM 12627 C C . GLY B 1 404 ? 19.80667 -18.24418 22.82873 1.000 42.53919 437 GLY B C 1
ATOM 12628 O O . GLY B 1 404 ? 19.61852 -17.31379 23.61412 1.000 36.32145 437 GLY B O 1
ATOM 12632 N N . GLU B 1 405 ? 20.05558 -19.48937 23.23298 1.000 34.00399 438 GLU B N 1
ATOM 12633 C CA . GLU B 1 405 ? 20.04168 -19.86488 24.64164 1.000 43.46376 438 GLU B CA 1
ATOM 12634 C C . GLU B 1 405 ? 21.43181 -20.22141 25.16435 1.000 32.01575 438 GLU B C 1
ATOM 12635 O O . GLU B 1 405 ? 21.55340 -20.85358 26.21844 1.000 34.36377 438 GLU B O 1
ATOM 12647 N N . GLU B 1 406 ? 22.48630 -19.78634 24.47066 1.000 30.84859 439 GLU B N 1
ATOM 12648 C CA . GLU B 1 406 ? 23.83977 -20.13632 24.88791 1.000 30.59447 439 GLU B CA 1
ATOM 12649 C C . GLU B 1 406 ? 24.15119 -19.64072 26.29659 1.000 40.75148 439 GLU B C 1
ATOM 12650 O O . GLU B 1 406 ? 24.90516 -20.29256 27.02820 1.000 40.92119 439 GLU B O 1
ATOM 12662 N N . GLU B 1 407 ? 23.58919 -18.50093 26.69705 1.000 32.21007 440 GLU B N 1
ATOM 12663 C CA . GLU B 1 407 ? 23.95600 -17.85363 27.95121 1.000 30.55697 440 GLU B CA 1
ATOM 12664 C C . GLU B 1 407 ? 23.03635 -18.21920 29.11299 1.000 29.47664 440 GLU B C 1
ATOM 12665 O O . GLU B 1 407 ? 23.18277 -17.65530 30.20292 1.000 29.28113 440 GLU B O 1
ATOM 12677 N N . ILE B 1 408 ? 22.11374 -19.15682 28.91979 1.000 29.09341 441 ILE B N 1
ATOM 12678 C CA . ILE B 1 408 ? 21.18250 -19.57491 29.95985 1.000 33.29154 441 ILE B CA 1
ATOM 12679 C C . ILE B 1 408 ? 21.58106 -20.96220 30.44006 1.000 31.72779 441 ILE B C 1
ATOM 12680 O O . ILE B 1 408 ? 21.80634 -21.86862 29.62936 1.000 39.54256 441 ILE B O 1
ATOM 12696 N N . ALA B 1 409 ? 21.66571 -21.12371 31.75683 1.000 39.44188 442 ALA B N 1
ATOM 12697 C CA . ALA B 1 409 ? 21.88690 -22.41887 32.39430 1.000 42.00118 442 ALA B CA 1
ATOM 12698 C C . ALA B 1 409 ? 20.65337 -22.71805 33.24023 1.000 38.42880 442 ALA B C 1
ATOM 12699 O O . ALA B 1 409 ? 20.52931 -22.22431 34.36556 1.000 41.31156 442 ALA B O 1
ATOM 12706 N N . PHE B 1 410 ? 19.73906 -23.51227 32.69309 1.000 39.93543 443 PHE B N 1
ATOM 12707 C CA . PHE B 1 410 ? 18.52908 -23.93067 33.38793 1.000 42.00053 443 PHE B CA 1
ATOM 12708 C C . PHE B 1 410 ? 18.68423 -25.38768 33.80692 1.000 38.54923 443 PHE B C 1
ATOM 12709 O O . PHE B 1 410 ? 18.90119 -26.26075 32.96054 1.000 43.34631 443 PHE B O 1
ATOM 12726 N N . LYS B 1 411 ? 18.57910 -25.64658 35.10872 1.000 48.93823 444 LYS B N 1
ATOM 12727 C CA . LYS B 1 411 ? 18.75283 -26.98582 35.65787 1.000 47.92546 444 LYS B CA 1
ATOM 12728 C C . LYS B 1 411 ? 17.54328 -27.32460 36.51313 1.000 49.04268 444 LYS B C 1
ATOM 12729 O O . LYS B 1 411 ? 17.22197 -26.59037 37.45335 1.000 44.26324 444 LYS B O 1
ATOM 12748 N N . MET B 1 412 ? 16.87548 -28.42749 36.18719 1.000 52.37041 445 MET B N 1
ATOM 12749 C CA . MET B 1 412 ? 15.83413 -28.97601 37.04759 1.000 52.08202 445 MET B CA 1
ATOM 12750 C C . MET B 1 412 ? 16.50728 -29.82474 38.11723 1.000 47.02999 445 MET B C 1
ATOM 12751 O O . MET B 1 412 ? 17.11196 -30.85685 37.80999 1.000 56.39090 445 MET B O 1
ATOM 12765 N N . ILE B 1 413 ? 16.41460 -29.38919 39.36805 1.000 48.16657 446 ILE B N 1
ATOM 12766 C CA . ILE B 1 413 ? 17.07735 -30.06337 40.47708 1.000 49.47855 446 ILE B CA 1
ATOM 12767 C C . ILE B 1 413 ? 16.10610 -31.06681 41.08114 1.000 56.31545 446 ILE B C 1
ATOM 12768 O O . ILE B 1 413 ? 15.05554 -30.68483 41.60820 1.000 50.42643 446 ILE B O 1
ATOM 12784 N N . ARG B 1 414 ? 16.45604 -32.35051 41.00179 1.000 54.62464 447 ARG B N 1
ATOM 12785 C CA . ARG B 1 414 ? 15.67122 -33.40098 41.63934 1.000 59.39202 447 ARG B CA 1
ATOM 12786 C C . ARG B 1 414 ? 16.43798 -33.92556 42.84881 1.000 69.08222 447 ARG B C 1
ATOM 12787 O O . ARG B 1 414 ? 17.08676 -33.14217 43.54908 1.000 71.55351 447 ARG B O 1
ATOM 12808 N N . THR B 1 415 ? 16.38252 -35.23253 43.11278 1.000 68.71994 448 THR B N 1
ATOM 12809 C CA . THR B 1 415 ? 16.99813 -35.78726 44.31148 1.000 80.50121 448 THR B CA 1
ATOM 12810 C C . THR B 1 415 ? 18.06459 -36.83779 44.02974 1.000 78.38580 448 THR B C 1
ATOM 12811 O O . THR B 1 415 ? 18.59836 -37.42423 44.97832 1.000 89.26676 448 THR B O 1
ATOM 12822 N N . ASN B 1 416 ? 18.39097 -37.09534 42.76783 1.000 67.20075 449 ASN B N 1
ATOM 12823 C CA . ASN B 1 416 ? 19.50583 -37.97158 42.41811 1.000 65.88163 449 ASN B CA 1
ATOM 12824 C C . ASN B 1 416 ? 20.80170 -37.19297 42.62155 1.000 72.73890 449 ASN B C 1
ATOM 12825 O O . ASN B 1 416 ? 21.12586 -36.29216 41.84014 1.000 68.59152 449 ASN B O 1
ATOM 12835 N N . VAL B 1 417 ? 21.53676 -37.53167 43.68422 1.000 75.39257 450 VAL B N 1
ATOM 12836 C CA . VAL B 1 417 ? 22.69509 -36.73327 44.08158 1.000 87.05680 450 VAL B CA 1
ATOM 12837 C C . VAL B 1 417 ? 23.74016 -36.71742 42.97454 1.000 79.49016 450 VAL B C 1
ATOM 12838 O O . VAL B 1 417 ? 24.19837 -35.65213 42.54612 1.000 66.96300 450 VAL B O 1
ATOM 12851 N N . SER B 1 418 ? 24.14665 -37.89988 42.50767 1.000 76.00962 451 SER B N 1
ATOM 12852 C CA . SER B 1 418 ? 25.14206 -37.96984 41.44312 1.000 78.17128 451 SER B CA 1
ATOM 12853 C C . SER B 1 418 ? 24.78266 -37.04508 40.28737 1.000 75.43465 451 SER B C 1
ATOM 12854 O O . SER B 1 418 ? 25.65321 -36.37138 39.72331 1.000 63.08170 451 SER B O 1
ATOM 12862 N N . HIS B 1 419 ? 23.49851 -36.98860 39.93063 1.000 68.24407 452 HIS B N 1
ATOM 12863 C CA . HIS B 1 419 ? 23.08264 -36.16895 38.79834 1.000 60.64650 452 HIS B CA 1
ATOM 12864 C C . HIS B 1 419 ? 23.15527 -34.68307 39.13176 1.000 67.93739 452 HIS B C 1
ATOM 12865 O O . HIS B 1 419 ? 23.53762 -33.86930 38.28215 1.000 53.77075 452 HIS B O 1
ATOM 12879 N N . VAL B 1 420 ? 22.79668 -34.30891 40.36238 1.000 66.44404 453 VAL B N 1
ATOM 12880 C CA . VAL B 1 420 ? 22.82631 -32.89999 40.74295 1.000 61.31680 453 VAL B CA 1
ATOM 12881 C C . VAL B 1 420 ? 24.25798 -32.38119 40.76392 1.000 58.01175 453 VAL B C 1
ATOM 12882 O O . VAL B 1 420 ? 24.53318 -31.26419 40.30916 1.000 50.06364 453 VAL B O 1
ATOM 12895 N N . VAL B 1 421 ? 25.18974 -33.17208 41.30005 1.000 54.97133 454 VAL B N 1
ATOM 12896 C CA . VAL B 1 421 ? 26.59372 -32.77237 41.27861 1.000 54.67041 454 VAL B CA 1
ATOM 12897 C C . VAL B 1 421 ? 27.04730 -32.52871 39.84527 1.000 53.75919 454 VAL B C 1
ATOM 12898 O O . VAL B 1 421 ? 27.78292 -31.57488 39.56308 1.000 52.70350 454 VAL B O 1
ATOM 12911 N N . GLY B 1 422 ? 26.60712 -33.37923 38.91626 1.000 54.11034 455 GLY B N 1
ATOM 12912 C CA . GLY B 1 422 ? 26.97859 -33.19170 37.52455 1.000 53.01416 455 GLY B CA 1
ATOM 12913 C C . GLY B 1 422 ? 26.41959 -31.91036 36.93776 1.000 49.79051 455 GLY B C 1
ATOM 12914 O O . GLY B 1 422 ? 27.09514 -31.22259 36.16922 1.000 48.31183 455 GLY B O 1
ATOM 12918 N N . GLN B 1 423 ? 25.17586 -31.57304 37.28653 1.000 49.12994 456 GLN B N 1
ATOM 12919 C CA . GLN B 1 423 ? 24.57308 -30.35239 36.76081 1.000 48.11463 456 GLN B CA 1
ATOM 12920 C C . GLN B 1 423 ? 25.31866 -29.11611 37.24575 1.000 50.53599 456 GLN B C 1
ATOM 12921 O O . GLN B 1 423 ? 25.59679 -28.19996 36.46181 1.000 42.18325 456 GLN B O 1
ATOM 12935 N N . LEU B 1 424 ? 25.65318 -29.07361 38.53753 1.000 45.58978 457 LEU B N 1
ATOM 12936 C CA . LEU B 1 424 ? 26.29624 -27.89004 39.09514 1.000 44.97878 457 LEU B CA 1
ATOM 12937 C C . LEU B 1 424 ? 27.75763 -27.79161 38.67624 1.000 45.18779 457 LEU B C 1
ATOM 12938 O O . LEU B 1 424 ? 28.27528 -26.68157 38.50589 1.000 41.92161 457 LEU B O 1
ATOM 12954 N N . ASP B 1 425 ? 28.43949 -28.92857 38.50840 1.000 45.91756 458 ASP B N 1
ATOM 12955 C CA . ASP B 1 425 ? 29.80558 -28.88656 37.99601 1.000 53.34129 458 ASP B CA 1
ATOM 12956 C C . ASP B 1 425 ? 29.84258 -28.37115 36.56278 1.000 44.54404 458 ASP B C 1
ATOM 12957 O O . ASP B 1 425 ? 30.82969 -27.75086 36.15207 1.000 43.87226 458 ASP B O 1
ATOM 12966 N N . ASP B 1 426 ? 28.77880 -28.60580 35.79297 1.000 43.97334 459 ASP B N 1
ATOM 12967 C CA . ASP B 1 426 ? 28.71120 -28.04473 34.44887 1.000 42.48016 459 ASP B CA 1
ATOM 12968 C C . ASP B 1 426 ? 28.69449 -26.52208 34.48003 1.000 39.76125 459 ASP B C 1
ATOM 12969 O O . ASP B 1 426 ? 29.23395 -25.87925 33.57263 1.000 38.69774 459 ASP B O 1
ATOM 12978 N N . ILE B 1 427 ? 28.08323 -25.92895 35.50814 1.000 38.88497 460 ILE B N 1
ATOM 12979 C CA . ILE B 1 427 ? 28.08192 -24.47426 35.63907 1.000 37.52623 460 ILE B CA 1
ATOM 12980 C C . ILE B 1 427 ? 29.41919 -23.98215 36.17708 1.000 36.88785 460 ILE B C 1
ATOM 12981 O O . ILE B 1 427 ? 29.91025 -22.92457 35.76759 1.000 36.26239 460 ILE B O 1
ATOM 12997 N N . ARG B 1 428 ? 30.01742 -24.72288 37.11476 1.000 38.88660 461 ARG B N 1
ATOM 12998 C CA . ARG B 1 428 ? 31.36740 -24.40079 37.56515 1.000 39.58136 461 ARG B CA 1
ATOM 12999 C C . ARG B 1 428 ? 32.32897 -24.33788 36.38653 1.000 39.49372 461 ARG B C 1
ATOM 13000 O O . ARG B 1 428 ? 33.11304 -23.39234 36.25260 1.000 38.64260 461 ARG B O 1
ATOM 13021 N N . LYS B 1 429 ? 32.28308 -25.35453 35.52285 1.000 41.22532 462 LYS B N 1
ATOM 13022 C CA . LYS B 1 429 ? 33.22233 -25.43453 34.41029 1.000 41.24508 462 LYS B CA 1
ATOM 13023 C C . LYS B 1 429 ? 32.87822 -24.43122 33.31887 1.000 38.77068 462 LYS B C 1
ATOM 13024 O O . LYS B 1 429 ? 33.77527 -23.85033 32.69799 1.000 42.42661 462 LYS B O 1
ATOM 13043 N N . ASN B 1 430 ? 31.58632 -24.21567 33.07001 1.000 37.40103 463 ASN B N 1
ATOM 13044 C CA . ASN B 1 430 ? 31.10703 -23.40614 31.95092 1.000 35.61497 463 ASN B CA 1
ATOM 13045 C C . ASN B 1 430 ? 30.24077 -22.27476 32.48634 1.000 33.55372 463 ASN B C 1
ATOM 13046 O O . ASN B 1 430 ? 29.00676 -22.39730 32.53788 1.000 33.04892 463 ASN B O 1
ATOM 13057 N N . PRO B 1 431 ? 30.83782 -21.15259 32.88760 1.000 32.66661 464 PRO B N 1
ATOM 13058 C CA . PRO B 1 431 ? 30.03558 -20.05531 33.44187 1.000 35.71221 464 PRO B CA 1
ATOM 13059 C C . PRO B 1 431 ? 29.01400 -19.54740 32.43578 1.000 34.39809 464 PRO B C 1
ATOM 13060 O O . PRO B 1 431 ? 29.25577 -19.51978 31.22787 1.000 31.23480 464 PRO B O 1
ATOM 13071 N N . ARG B 1 432 ? 27.86119 -19.13758 32.95713 1.000 30.45094 465 ARG B N 1
ATOM 13072 C CA . ARG B 1 432 ? 26.74553 -18.65523 32.15819 1.000 27.32498 465 ARG B CA 1
ATOM 13073 C C . ARG B 1 432 ? 26.22646 -17.36166 32.77194 1.000 27.58806 465 ARG B C 1
ATOM 13074 O O . ARG B 1 432 ? 26.27838 -17.17451 33.99059 1.000 27.96954 465 ARG B O 1
ATOM 13095 N N . LYS B 1 433 ? 25.72440 -16.46384 31.91802 1.000 31.60704 466 LYS B N 1
ATOM 13096 C CA . LYS B 1 433 ? 25.18476 -15.19861 32.41331 1.000 32.16519 466 LYS B CA 1
ATOM 13097 C C . LYS B 1 433 ? 23.94373 -15.41463 33.27243 1.000 29.67356 466 LYS B C 1
ATOM 13098 O O . LYS B 1 433 ? 23.77427 -14.75226 34.30244 1.000 24.35151 466 LYS B O 1
ATOM 13117 N N . PHE B 1 434 ? 23.06611 -16.33061 32.86634 1.000 27.81045 467 PHE B N 1
ATOM 13118 C CA . PHE B 1 434 ? 21.76064 -16.51134 33.48958 1.000 24.64322 467 PHE B CA 1
ATOM 13119 C C . PHE B 1 434 ? 21.65337 -17.93810 34.00606 1.000 26.19854 467 PHE B C 1
ATOM 13120 O O . PHE B 1 434 ? 21.74564 -18.89400 33.22759 1.000 30.21591 467 PHE B O 1
ATOM 13137 N N . ILE B 1 435 ? 21.44641 -18.07520 35.31223 1.000 28.62691 468 ILE B N 1
ATOM 13138 C CA . ILE B 1 435 ? 21.37708 -19.36618 35.98301 1.000 34.94260 468 ILE B CA 1
ATOM 13139 C C . ILE B 1 435 ? 19.99950 -19.50857 36.60780 1.000 32.10276 468 ILE B C 1
ATOM 13140 O O . ILE B 1 435 ? 19.51489 -18.58510 37.27230 1.000 28.52477 468 ILE B O 1
ATOM 13156 N N . CYS B 1 436 ? 19.38300 -20.67062 36.41478 1.000 34.43156 469 CYS B N 1
ATOM 13157 C CA . CYS B 1 436 ? 18.11458 -20.99037 37.05987 1.000 31.36527 469 CYS B CA 1
ATOM 13158 C C . CYS B 1 436 ? 18.18463 -22.42413 37.56187 1.000 38.22878 469 CYS B C 1
ATOM 13159 O O . CYS B 1 436 ? 18.22320 -23.36490 36.76137 1.000 37.44031 469 CYS B O 1
ATOM 13167 N N . LEU B 1 437 ? 18.19113 -22.58787 38.87867 1.000 38.73085 470 LEU B N 1
ATOM 13168 C CA . LEU B 1 437 ? 18.19334 -23.89799 39.52274 1.000 44.30672 470 LEU B CA 1
ATOM 13169 C C . LEU B 1 437 ? 16.78969 -24.11785 40.08474 1.000 41.46685 470 LEU B C 1
ATOM 13170 O O . LEU B 1 437 ? 16.48920 -23.74084 41.21866 1.000 47.42879 470 LEU B O 1
ATOM 13186 N N . ASN B 1 438 ? 15.93061 -24.73126 39.27336 1.000 50.30040 471 ASN B N 1
ATOM 13187 C CA . ASN B 1 438 ? 14.51964 -24.86554 39.60825 1.000 42.12567 471 ASN B CA 1
ATOM 13188 C C . ASN B 1 438 ? 14.29101 -26.05337 40.53204 1.000 46.34516 471 ASN B C 1
ATOM 13189 O O . ASN B 1 438 ? 14.81458 -27.14854 40.30524 1.000 48.94159 471 ASN B O 1
ATOM 13200 N N . ASP B 1 439 ? 13.48347 -25.83094 41.56768 1.000 42.85431 472 ASP B N 1
ATOM 13201 C CA . ASP B 1 439 ? 13.26480 -26.82472 42.61275 1.000 53.81634 472 ASP B CA 1
ATOM 13202 C C . ASP B 1 439 ? 12.28279 -27.88148 42.12328 1.000 55.90020 472 ASP B C 1
ATOM 13203 O O . ASP B 1 439 ? 11.08634 -27.61168 41.97495 1.000 58.43144 472 ASP B O 1
ATOM 13212 N N . ASN B 1 440 ? 12.79093 -29.08510 41.87184 1.000 59.16587 473 ASN B N 1
ATOM 13213 C CA . ASN B 1 440 ? 11.97002 -30.27006 41.66009 1.000 58.36599 473 ASN B CA 1
ATOM 13214 C C . ASN B 1 440 ? 12.35520 -31.35343 42.65932 1.000 57.27078 473 ASN B C 1
ATOM 13215 O O . ASN B 1 440 ? 12.30280 -32.54566 42.35348 1.000 64.79864 473 ASN B O 1
ATOM 13226 N N . ILE B 1 441 ? 12.74983 -30.93581 43.85807 1.000 56.35575 474 ILE B N 1
ATOM 13227 C CA . ILE B 1 441 ? 13.26579 -31.84531 44.87212 1.000 61.33430 474 ILE B CA 1
ATOM 13228 C C . ILE B 1 441 ? 12.10867 -32.52167 45.59234 1.000 84.05649 474 ILE B C 1
ATOM 13229 O O . ILE B 1 441 ? 11.05251 -31.91822 45.82173 1.000 73.50782 474 ILE B O 1
ATOM 13245 N N . ASP B 1 442 ? 12.31064 -33.78775 45.94874 1.000 78.75666 475 ASP B N 1
ATOM 13246 C CA . ASP B 1 442 ? 11.39397 -34.54326 46.79490 1.000 82.73287 475 ASP B CA 1
ATOM 13247 C C . ASP B 1 442 ? 12.04292 -34.66938 48.16843 1.000 96.03405 475 ASP B C 1
ATOM 13248 O O . ASP B 1 442 ? 13.04403 -35.37689 48.32634 1.000 92.20828 475 ASP B O 1
ATOM 13257 N N . HIS B 1 443 ? 11.47385 -33.98004 49.15804 1.000 93.48788 476 HIS B N 1
ATOM 13258 C CA . HIS B 1 443 ? 12.09348 -33.89521 50.47450 1.000 94.84880 476 HIS B CA 1
ATOM 13259 C C . HIS B 1 443 ? 11.89741 -35.15709 51.30392 1.000 104.04947 476 HIS B C 1
ATOM 13260 O O . HIS B 1 443 ? 12.68205 -35.40308 52.22676 1.000 101.85972 476 HIS B O 1
ATOM 13274 N N . ILE B 1 444 ? 10.87638 -35.96058 51.00060 1.000 100.54989 477 ILE B N 1
ATOM 13275 C CA . ILE B 1 444 ? 10.71848 -37.23581 51.69044 1.000 115.25915 477 ILE B CA 1
ATOM 13276 C C . ILE B 1 444 ? 11.87120 -38.16855 51.34757 1.000 116.25728 477 ILE B C 1
ATOM 13277 O O . ILE B 1 444 ? 12.31116 -38.96221 52.18866 1.000 117.95620 477 ILE B O 1
ATOM 13293 N N . HIS B 1 445 ? 12.37538 -38.09294 50.11877 1.000 105.60510 478 HIS B N 1
ATOM 13294 C CA . HIS B 1 445 ? 13.48704 -38.93777 49.70728 1.000 101.51840 478 HIS B CA 1
ATOM 13295 C C . HIS B 1 445 ? 14.68191 -38.72476 50.62993 1.000 105.21260 478 HIS B C 1
ATOM 13296 O O . HIS B 1 445 ? 15.00476 -37.59528 51.00823 1.000 105.33677 478 HIS B O 1
ATOM 13310 N N . LYS B 1 446 ? 15.33863 -39.82925 50.99562 1.000 111.29628 479 LYS B N 1
ATOM 13311 C CA . LYS B 1 446 ? 16.40434 -39.76713 51.99299 1.000 118.00067 479 LYS B CA 1
ATOM 13312 C C . LYS B 1 446 ? 17.53907 -38.84830 51.55262 1.000 120.70178 479 LYS B C 1
ATOM 13313 O O . LYS B 1 446 ? 18.05196 -38.05882 52.35475 1.000 115.32411 479 LYS B O 1
ATOM 13332 N N . ASP B 1 447 ? 17.94218 -38.92948 50.28427 1.000 109.24546 480 ASP B N 1
ATOM 13333 C CA . ASP B 1 447 ? 19.01627 -38.09065 49.76236 1.000 108.78331 480 ASP B CA 1
ATOM 13334 C C . ASP B 1 447 ? 18.65329 -36.60993 49.69173 1.000 88.69577 480 ASP B C 1
ATOM 13335 O O . ASP B 1 447 ? 19.46745 -35.82597 49.19209 1.000 89.86427 480 ASP B O 1
ATOM 13344 N N . ALA B 1 448 ? 17.47483 -36.20331 50.16996 1.000 91.93221 481 ALA B N 1
ATOM 13345 C CA . ALA B 1 448 ? 17.06910 -34.80519 50.05240 1.000 94.17509 481 ALA B CA 1
ATOM 13346 C C . ALA B 1 448 ? 18.06906 -33.87887 50.73449 1.000 93.01751 481 ALA B C 1
ATOM 13347 O O . ALA B 1 448 ? 18.53630 -32.90190 50.13743 1.000 94.04111 481 ALA B O 1
ATOM 13354 N N . GLY B 1 449 ? 18.40538 -34.16645 51.99256 1.000 88.19185 482 GLY B N 1
ATOM 13355 C CA . GLY B 1 449 ? 19.33621 -33.30952 52.70846 1.000 81.73219 482 GLY B CA 1
ATOM 13356 C C . GLY B 1 449 ? 20.68010 -33.20103 52.01538 1.000 75.60673 482 GLY B C 1
ATOM 13357 O O . GLY B 1 449 ? 21.25595 -32.11398 51.92300 1.000 79.65711 482 GLY B O 1
ATOM 13361 N N . THR B 1 450 ? 21.20031 -34.32755 51.52267 1.000 84.56547 483 THR B N 1
ATOM 13362 C CA . THR B 1 450 ? 22.45809 -34.30416 50.78282 1.000 85.21917 483 THR B CA 1
ATOM 13363 C C . THR B 1 450 ? 22.37851 -33.33420 49.61066 1.000 89.46110 483 THR B C 1
ATOM 13364 O O . THR B 1 450 ? 23.26319 -32.49061 49.42399 1.000 84.21394 483 THR B O 1
ATOM 13375 N N . VAL B 1 451 ? 21.31726 -33.44080 48.80886 1.000 87.55149 484 VAL B N 1
ATOM 13376 C CA . VAL B 1 451 ? 21.13342 -32.52625 47.68514 1.000 74.74023 484 VAL B CA 1
ATOM 13377 C C . VAL B 1 451 ? 21.16370 -31.08247 48.16670 1.000 77.78450 484 VAL B C 1
ATOM 13378 O O . VAL B 1 451 ? 21.86058 -30.23350 47.59791 1.000 64.78237 484 VAL B O 1
ATOM 13391 N N . LYS B 1 452 ? 20.40160 -30.78154 49.22162 1.000 78.67311 485 LYS B N 1
ATOM 13392 C CA . LYS B 1 452 ? 20.37757 -29.42139 49.74785 1.000 75.95459 485 LYS B CA 1
ATOM 13393 C C . LYS B 1 452 ? 21.77241 -28.94967 50.13428 1.000 74.71991 485 LYS B C 1
ATOM 13394 O O . LYS B 1 452 ? 22.08521 -27.76072 50.00023 1.000 70.85659 485 LYS B O 1
ATOM 13413 N N . ALA B 1 453 ? 22.62224 -29.86242 50.61018 1.000 68.77395 486 ALA B N 1
ATOM 13414 C CA . ALA B 1 453 ? 23.98987 -29.49326 50.95962 1.000 69.59671 486 ALA B CA 1
ATOM 13415 C C . ALA B 1 453 ? 24.81178 -29.19785 49.71142 1.000 68.06333 486 ALA B C 1
ATOM 13416 O O . ALA B 1 453 ? 25.50933 -28.17917 49.64148 1.000 71.10390 486 ALA B O 1
ATOM 13423 N N . VAL B 1 454 ? 24.74838 -30.08729 48.71673 1.000 57.71915 487 VAL B N 1
ATOM 13424 C CA . VAL B 1 454 ? 25.44942 -29.85361 47.45632 1.000 58.76272 487 VAL B CA 1
ATOM 13425 C C . VAL B 1 454 ? 25.08326 -28.48871 46.88958 1.000 57.76815 487 VAL B C 1
ATOM 13426 O O . VAL B 1 454 ? 25.93892 -27.76584 46.36389 1.000 64.97043 487 VAL B O 1
ATOM 13439 N N . LEU B 1 455 ? 23.80653 -28.11312 46.98982 1.000 65.20776 488 LEU B N 1
ATOM 13440 C CA . LEU B 1 455 ? 23.37067 -26.81808 46.47715 1.000 64.86638 488 LEU B CA 1
ATOM 13441 C C . LEU B 1 455 ? 23.99776 -25.67433 47.26327 1.000 64.92023 488 LEU B C 1
ATOM 13442 O O . LEU B 1 455 ? 24.53424 -24.72689 46.67750 1.000 66.42824 488 LEU B O 1
ATOM 13458 N N . ARG B 1 456 ? 23.92382 -25.73554 48.59450 1.000 68.86184 489 ARG B N 1
ATOM 13459 C CA . ARG B 1 456 ? 24.56067 -24.70925 49.41231 1.000 69.43356 489 ARG B CA 1
ATOM 13460 C C . ARG B 1 456 ? 26.03887 -24.58011 49.06882 1.000 65.55931 489 ARG B C 1
ATOM 13461 O O . ARG B 1 456 ? 26.57044 -23.46734 48.98167 1.000 54.67046 489 ARG B O 1
ATOM 13482 N N . ASP B 1 457 ? 26.71789 -25.71044 48.86620 1.000 60.71981 490 ASP B N 1
ATOM 13483 C CA . ASP B 1 457 ? 28.13882 -25.67425 48.53705 1.000 68.66947 490 ASP B CA 1
ATOM 13484 C C . ASP B 1 457 ? 28.37661 -24.96166 47.21214 1.000 63.81546 490 ASP B C 1
ATOM 13485 O O . ASP B 1 457 ? 29.29240 -24.13838 47.09198 1.000 54.50358 490 ASP B O 1
ATOM 13494 N N . PHE B 1 458 ? 27.56260 -25.27168 46.20374 1.000 52.45211 491 PHE B N 1
ATOM 13495 C CA . PHE B 1 458 ? 27.67538 -24.59459 44.91739 1.000 56.22185 491 PHE B CA 1
ATOM 13496 C C . PHE B 1 458 ? 27.43147 -23.09760 45.06585 1.000 59.88568 491 PHE B C 1
ATOM 13497 O O . PHE B 1 458 ? 28.20740 -22.27595 44.56302 1.000 47.11543 491 PHE B O 1
ATOM 13514 N N . TYR B 1 459 ? 26.35512 -22.72299 45.76049 1.000 48.01083 492 TYR B N 1
ATOM 13515 C CA . TYR B 1 459 ? 26.05829 -21.30757 45.95731 1.000 49.57579 492 TYR B CA 1
ATOM 13516 C C . TYR B 1 459 ? 27.21072 -20.59948 46.65860 1.000 54.25817 492 TYR B C 1
ATOM 13517 O O . TYR B 1 459 ? 27.63749 -19.51703 46.24015 1.000 50.15505 492 TYR B O 1
ATOM 13535 N N . GLU B 1 460 ? 27.72667 -21.19903 47.73519 1.000 57.10408 493 GLU B N 1
ATOM 13536 C CA . GLU B 1 460 ? 28.81177 -20.57380 48.48367 1.000 53.65207 493 GLU B CA 1
ATOM 13537 C C . GLU B 1 460 ? 30.08586 -20.46759 47.65612 1.000 48.37243 493 GLU B C 1
ATOM 13538 O O . GLU B 1 460 ? 30.89259 -19.55914 47.88242 1.000 51.24446 493 GLU B O 1
ATOM 13550 N N . SER B 1 461 ? 30.28746 -21.37841 46.70021 1.000 49.90034 494 SER B N 1
ATOM 13551 C CA . SER B 1 461 ? 31.48553 -21.32022 45.87041 1.000 46.34862 494 SER B CA 1
ATOM 13552 C C . SER B 1 461 ? 31.44727 -20.13305 44.91848 1.000 45.79011 494 SER B C 1
ATOM 13553 O O . SER B 1 461 ? 32.49869 -19.58548 44.56844 1.000 52.29733 494 SER B O 1
ATOM 13561 N N . MET B 1 462 ? 30.25473 -19.72813 44.48497 1.000 45.14709 495 MET B N 1
ATOM 13562 C CA . MET B 1 462 ? 30.11921 -18.60519 43.56798 1.000 45.56988 495 MET B CA 1
ATOM 13563 C C . MET B 1 462 ? 29.99453 -17.27348 44.29126 1.000 41.74411 495 MET B C 1
ATOM 13564 O O . MET B 1 462 ? 30.55213 -16.26909 43.83680 1.000 43.63231 495 MET B O 1
ATOM 13578 N N . PHE B 1 463 ? 29.26751 -17.24220 45.40490 1.000 37.38915 496 PHE B N 1
ATOM 13579 C CA . PHE B 1 463 ? 28.90974 -15.99376 46.07774 1.000 42.49025 496 PHE B CA 1
ATOM 13580 C C . PHE B 1 463 ? 29.08979 -16.16664 47.57745 1.000 39.64698 496 PHE B C 1
ATOM 13581 O O . PHE B 1 463 ? 28.11789 -16.25926 48.33512 1.000 44.71068 496 PHE B O 1
ATOM 13598 N N . PRO B 1 464 ? 30.34076 -16.20928 48.04516 1.000 42.91828 497 PRO B N 1
ATOM 13599 C CA . PRO B 1 464 ? 30.59112 -16.39352 49.48100 1.000 43.80970 497 PRO B CA 1
ATOM 13600 C C . PRO B 1 464 ? 30.48393 -15.12082 50.30309 1.000 44.18261 497 PRO B C 1
ATOM 13601 O O . PRO B 1 464 ? 30.43636 -15.20942 51.53675 1.000 50.39458 497 PRO B O 1
ATOM 13612 N N . LEU B 1 465 ? 30.44390 -13.94969 49.67219 1.000 44.31640 498 LEU B N 1
ATOM 13613 C CA . LEU B 1 465 ? 30.48808 -12.68897 50.40193 1.000 51.91394 498 LEU B CA 1
ATOM 13614 C C . LEU B 1 465 ? 29.07436 -12.20493 50.69451 1.000 42.96829 498 LEU B C 1
ATOM 13615 O O . LEU B 1 465 ? 28.28833 -12.02822 49.75484 1.000 43.79268 498 LEU B O 1
ATOM 13631 N N . PRO B 1 466 ? 28.70669 -11.97761 51.95649 1.000 44.23422 499 PRO B N 1
ATOM 13632 C CA . PRO B 1 466 ? 27.37965 -11.41849 52.23984 1.000 53.37518 499 PRO B CA 1
ATOM 13633 C C . PRO B 1 466 ? 27.21239 -10.05030 51.59706 1.000 44.29809 499 PRO B C 1
ATOM 13634 O O . PRO B 1 466 ? 28.16956 -9.28731 51.44502 1.000 45.17434 499 PRO B O 1
ATOM 13645 N N . SER B 1 467 ? 25.97606 -9.74303 51.22277 1.000 40.61821 500 SER B N 1
ATOM 13646 C CA . SER B 1 467 ? 25.66114 -8.51900 50.50360 1.000 39.74847 500 SER B CA 1
ATOM 13647 C C . SER B 1 467 ? 25.17299 -7.43230 51.45380 1.000 40.78554 500 SER B C 1
ATOM 13648 O O . SER B 1 467 ? 24.77303 -7.69418 52.59108 1.000 43.24674 500 SER B O 1
ATOM 13656 N N . GLN B 1 468 ? 25.19928 -6.19385 50.95539 1.000 39.14713 501 GLN B N 1
ATOM 13657 C CA . GLN B 1 468 ? 24.64497 -5.06117 51.68554 1.000 40.37797 501 GLN B CA 1
ATOM 13658 C C . GLN B 1 468 ? 23.17730 -5.25015 52.04091 1.000 41.31528 501 GLN B C 1
ATOM 13659 O O . GLN B 1 468 ? 22.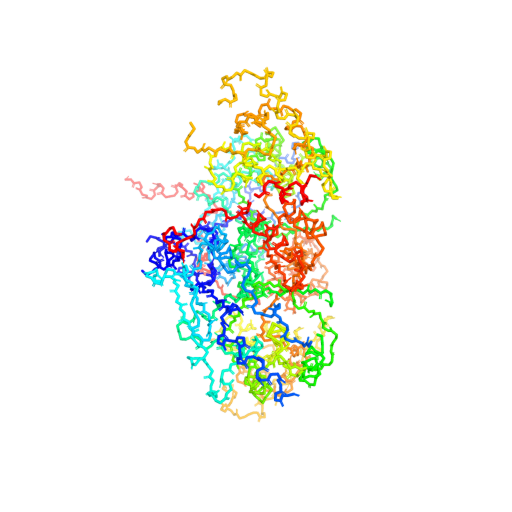64487 -4.46184 52.82940 1.000 46.44214 501 GLN B O 1
ATOM 13673 N N . PHE B 1 469 ? 22.50661 -6.24437 51.46202 1.000 42.46026 502 PHE B N 1
ATOM 13674 C CA . PHE B 1 469 ? 21.10179 -6.50592 51.73882 1.000 40.03781 502 PHE B CA 1
ATOM 13675 C C . PHE B 1 469 ? 20.89209 -7.54047 52.83622 1.000 42.31846 502 PHE B C 1
ATOM 13676 O O . PHE B 1 469 ? 19.74123 -7.81855 53.18837 1.000 43.10663 502 PHE B O 1
ATOM 13693 N N . GLU B 1 470 ? 21.96342 -8.11510 53.37788 1.000 43.57567 503 GLU B N 1
ATOM 13694 C CA . GLU B 1 470 ? 21.87680 -9.10787 54.44065 1.000 46.02839 503 GLU B CA 1
ATOM 13695 C C . GLU B 1 470 ? 22.19515 -8.46130 55.78029 1.000 48.90009 503 GLU B C 1
ATOM 13696 O O . GLU B 1 470 ? 23.18775 -7.73656 55.90457 1.000 50.91471 503 GLU B O 1
ATOM 13708 N N . LEU B 1 471 ? 21.35663 -8.72706 56.77920 1.000 56.31593 504 LEU B N 1
ATOM 13709 C CA . LEU B 1 471 ? 21.70719 -8.36910 58.14057 1.000 55.06326 504 LEU B CA 1
ATOM 13710 C C . LEU B 1 471 ? 22.93695 -9.16540 58.57212 1.000 56.60630 504 LEU B C 1
ATOM 13711 O O . LEU B 1 471 ? 23.23468 -10.21997 58.00484 1.000 60.72194 504 LEU B O 1
ATOM 13727 N N . PRO B 1 472 ? 23.67323 -8.68026 59.57102 1.000 72.66172 505 PRO B N 1
ATOM 13728 C CA . PRO B 1 472 ? 24.75919 -9.49334 60.12888 1.000 60.47324 505 PRO B CA 1
ATOM 13729 C C . PRO B 1 472 ? 24.22504 -10.83429 60.60857 1.000 74.40539 505 PRO B C 1
ATOM 13730 O O . PRO B 1 472 ? 23.08548 -10.94627 61.06635 1.000 71.79611 505 PRO B O 1
ATOM 13741 N N . ARG B 1 473 ? 25.06843 -11.86274 60.49405 1.000 88.96806 506 ARG B N 1
ATOM 13742 C CA . ARG B 1 473 ? 24.60602 -13.22798 60.72576 1.000 96.45818 506 ARG B CA 1
ATOM 13743 C C . ARG B 1 473 ? 24.02632 -13.40891 62.12277 1.000 98.10484 506 ARG B C 1
ATOM 13744 O O . ARG B 1 473 ? 23.11074 -14.21824 62.31168 1.000 96.31690 506 ARG B O 1
ATOM 13765 N N . GLU B 1 474 ? 24.53472 -12.67101 63.10961 1.000 83.92186 507 GLU B N 1
ATOM 13766 C CA . GLU B 1 474 ? 24.04368 -12.80019 64.47591 1.000 95.15979 507 GLU B CA 1
ATOM 13767 C C . GLU B 1 474 ? 22.71162 -12.09523 64.70399 1.000 93.81387 507 GLU B C 1
ATOM 13768 O O . GLU B 1 474 ? 22.07910 -12.32965 65.73988 1.000 81.33543 507 GLU B O 1
ATOM 13780 N N . TYR B 1 475 ? 22.27513 -11.24675 63.77833 1.000 85.88624 508 TYR B N 1
ATOM 13781 C CA . TYR B 1 475 ? 21.01654 -10.52732 63.89734 1.000 80.69215 508 TYR B CA 1
ATOM 13782 C C . TYR B 1 475 ? 19.95342 -11.14504 62.99497 1.000 80.88507 508 TYR B C 1
ATOM 13783 O O . TYR B 1 475 ? 20.24597 -11.91356 62.07537 1.000 79.27047 508 TYR B O 1
ATOM 13801 N N . ARG B 1 476 ? 18.70283 -10.79276 63.27937 1.000 80.48341 509 ARG B N 1
ATOM 13802 C CA . ARG B 1 476 ? 17.56914 -11.20455 62.46512 1.000 66.68944 509 ARG B CA 1
ATOM 13803 C C . ARG B 1 476 ? 16.44290 -10.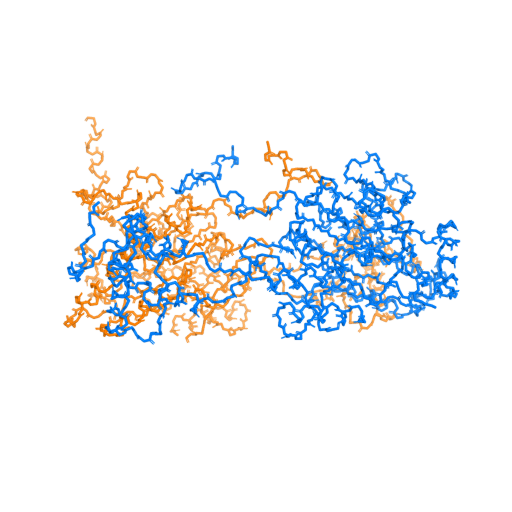20722 62.68221 1.000 67.23084 509 ARG B C 1
ATOM 13804 O O . ARG B 1 476 ? 16.37379 -9.53712 63.71509 1.000 72.63029 509 ARG B O 1
ATOM 13825 N N . ASN B 1 477 ? 15.56234 -10.11485 61.69228 1.000 67.86448 510 ASN B N 1
ATOM 13826 C CA . ASN B 1 477 ? 14.41680 -9.22570 61.80564 1.000 65.19311 510 ASN B CA 1
ATOM 13827 C C . ASN B 1 477 ? 13.49340 -9.70876 62.91367 1.000 68.75311 510 ASN B C 1
ATOM 13828 O O . ASN B 1 477 ? 13.28764 -10.91157 63.09380 1.000 69.63956 510 ASN B O 1
ATOM 13839 N N . ARG B 1 478 ? 12.94121 -8.75711 63.66650 1.000 71.76699 511 ARG B N 1
ATOM 13840 C CA . ARG B 1 478 ? 12.12331 -9.11695 64.81865 1.000 74.87079 511 ARG B CA 1
ATOM 13841 C C . ARG B 1 478 ? 10.77605 -9.68090 64.38710 1.000 74.43601 511 ARG B C 1
ATOM 13842 O O . ARG B 1 478 ? 10.24598 -10.59481 65.02906 1.000 76.86095 511 ARG B O 1
ATOM 13863 N N . PHE B 1 479 ? 10.21252 -9.15952 63.30165 1.000 72.73443 512 PHE B N 1
ATOM 13864 C CA . PHE B 1 479 ? 8.89207 -9.55212 62.83374 1.000 71.23411 512 PHE B CA 1
ATOM 13865 C C . PHE B 1 479 ? 9.00259 -10.22210 61.47318 1.000 67.54701 512 PHE B C 1
ATOM 13866 O O . PHE B 1 479 ? 9.75931 -9.77243 60.60723 1.000 64.60507 512 PHE B O 1
ATOM 13883 N N . LEU B 1 480 ? 8.24187 -11.30110 61.29440 1.000 67.94338 513 LEU B N 1
ATOM 13884 C CA . LEU B 1 480 ? 8.22442 -12.05044 60.04622 1.000 73.50458 513 LEU B CA 1
ATOM 13885 C C . LEU B 1 480 ? 7.20880 -11.52026 59.04327 1.000 63.13508 513 LEU B C 1
ATOM 13886 O O . LEU B 1 480 ? 7.21391 -11.96391 57.89017 1.000 60.51546 513 LEU B O 1
ATOM 13902 N N . HIS B 1 481 ? 6.34174 -10.59439 59.44594 1.000 64.65749 514 HIS B N 1
ATOM 13903 C CA . HIS B 1 481 ? 5.29047 -10.08585 58.57887 1.000 63.45331 514 HIS B CA 1
ATOM 13904 C C . HIS B 1 481 ? 5.21978 -8.56947 58.68139 1.000 73.31267 514 HIS B C 1
ATOM 13905 O O . HIS B 1 481 ? 5.51869 -7.98247 59.72521 1.000 65.75894 514 HIS B O 1
ATOM 13919 N N . MET B 1 482 ? 4.80111 -7.94377 57.57842 1.000 65.90804 515 MET B N 1
ATOM 13920 C CA . MET B 1 482 ? 4.86737 -6.48968 57.47165 1.000 62.96907 515 MET B CA 1
ATOM 13921 C C . MET B 1 482 ? 3.84160 -5.81047 58.37310 1.000 64.27536 515 MET B C 1
ATOM 13922 O O . MET B 1 482 ? 4.11317 -4.73930 58.92660 1.000 65.46456 515 MET B O 1
ATOM 13936 N N . THR B 1 483 ? 2.65813 -6.40907 58.53372 1.000 66.02337 516 THR B N 1
ATOM 13937 C CA . THR B 1 483 ? 1.63158 -5.78408 59.36371 1.000 73.97890 516 THR B CA 1
ATOM 13938 C C . THR B 1 483 ? 2.07690 -5.69628 60.81805 1.000 74.47616 516 THR B C 1
ATOM 13939 O O . THR B 1 483 ? 1.81549 -4.69527 61.49493 1.000 74.85330 516 THR B O 1
ATOM 13950 N N . GLU B 1 484 ? 2.75061 -6.73451 61.31785 1.000 72.95421 517 GLU B N 1
ATOM 13951 C CA . GLU B 1 484 ? 3.28516 -6.67650 62.67421 1.000 76.01128 517 GLU B CA 1
ATOM 13952 C C . GLU B 1 484 ? 4.31146 -5.55805 62.81108 1.000 75.35687 517 GLU B C 1
ATOM 13953 O O . GLU B 1 484 ? 4.30337 -4.81528 63.79948 1.000 78.31078 517 GLU B O 1
ATOM 13965 N N . LEU B 1 485 ? 5.20212 -5.41895 61.82536 1.000 72.71886 518 LEU B N 1
ATOM 13966 C CA . LEU B 1 485 ? 6.20776 -4.36255 61.88255 1.000 71.04545 518 LEU B CA 1
ATOM 13967 C C . LEU B 1 485 ? 5.55999 -2.98367 61.86793 1.000 72.01909 518 LEU B C 1
ATOM 13968 O O . LEU B 1 485 ? 5.95800 -2.09469 62.62983 1.000 74.05472 518 LEU B O 1
ATOM 13984 N N . GLN B 1 486 ? 4.56220 -2.78388 61.00402 1.000 70.80042 519 GLN B N 1
ATOM 13985 C CA . GLN B 1 486 ? 3.88140 -1.49458 60.95333 1.000 71.91880 519 GLN B CA 1
ATOM 13986 C C . GLN B 1 486 ? 3.27117 -1.13926 62.30322 1.000 76.74732 519 GLN B C 1
ATOM 13987 O O . GLN B 1 486 ? 3.27268 0.03019 62.70406 1.000 90.23002 519 GLN B O 1
ATOM 14001 N N . GLU B 1 487 ? 2.73929 -2.13389 63.01776 1.000 78.68264 520 GLU B N 1
ATOM 14002 C CA . GLU B 1 487 ? 2.14549 -1.86493 64.32334 1.000 88.68470 520 GLU B CA 1
ATOM 14003 C C . GLU B 1 487 ? 3.21178 -1.49691 65.34878 1.000 88.84110 520 GLU B C 1
ATOM 14004 O O . GLU B 1 487 ? 3.03837 -0.54515 66.11963 1.000 88.30090 520 GLU B O 1
ATOM 14016 N N . TRP B 1 488 ? 4.32281 -2.23651 65.37014 1.000 83.74014 521 TRP B N 1
ATOM 14017 C CA . TRP B 1 488 ? 5.38357 -1.94998 66.33054 1.000 88.45069 521 TRP B CA 1
ATOM 14018 C C . TRP B 1 488 ? 5.92133 -0.53666 66.15011 1.000 86.13397 521 TRP B C 1
ATOM 14019 O O . TRP B 1 488 ? 6.14126 0.18411 67.13091 1.000 93.51305 521 TRP B O 1
ATOM 14040 N N . ARG B 1 489 ? 6.13460 -0.12105 64.90068 1.000 81.45060 522 ARG B N 1
ATOM 14041 C CA . ARG B 1 489 ? 6.68712 1.20466 64.64725 1.000 80.93969 522 ARG B CA 1
ATOM 14042 C C . ARG B 1 489 ? 5.76009 2.30135 65.15550 1.000 84.81120 522 ARG B C 1
ATOM 14043 O O . ARG B 1 489 ? 6.22535 3.34688 65.62506 1.000 85.93025 522 ARG B O 1
ATOM 14064 N N . ILE B 1 490 ? 4.44587 2.08770 65.06402 1.000 85.08898 523 ILE B N 1
ATOM 14065 C CA . ILE B 1 490 ? 3.50098 3.10451 65.51413 1.000 88.30932 523 ILE B CA 1
ATOM 14066 C C . ILE B 1 490 ? 3.43966 3.13841 67.03504 1.000 93.21162 523 ILE B C 1
ATOM 14067 O O . ILE B 1 490 ? 3.34249 4.21178 67.64012 1.000 99.44857 523 ILE B O 1
ATOM 14083 N N . TYR B 1 491 ? 3.49544 1.97019 67.67751 1.000 95.57735 524 TYR B N 1
ATOM 14084 C CA . TYR B 1 491 ? 3.50478 1.93047 69.13646 1.000 99.16223 524 TYR B CA 1
ATOM 14085 C C . TYR B 1 491 ? 4.72554 2.65398 69.69206 1.000 100.28017 524 TYR B C 1
ATOM 14086 O O . TYR B 1 491 ? 4.61284 3.46745 70.61610 1.000 104.30148 524 TYR B O 1
ATOM 14104 N N . ARG B 1 492 ? 5.90544 2.37038 69.13652 1.000 96.95625 525 ARG B N 1
ATOM 14105 C CA . ARG B 1 492 ? 7.13342 2.97482 69.64250 1.000 98.02740 525 ARG B CA 1
ATOM 14106 C C . ARG B 1 492 ? 7.09096 4.49419 69.52698 1.000 98.96340 525 ARG B C 1
ATOM 14107 O O . ARG B 1 492 ? 7.27789 5.21311 70.51482 1.000 116.15913 525 ARG B O 1
ATOM 14128 N N . ASP B 1 493 ? 6.85256 5.00259 68.32060 1.000 95.68578 526 ASP B N 1
ATOM 14129 C CA . ASP B 1 493 ? 6.91632 6.43696 68.07263 1.000 97.51482 526 ASP B CA 1
ATOM 14130 C C . ASP B 1 493 ? 5.69582 7.18872 68.58976 1.000 99.78768 526 ASP B C 1
ATOM 14131 O O . ASP B 1 493 ? 5.60680 8.40462 68.38534 1.000 100.58031 526 ASP B O 1
ATOM 14140 N N . LYS B 1 494 ? 4.76592 6.50754 69.25343 1.000 102.28849 527 LYS B N 1
ATOM 14141 C CA . LYS B 1 494 ? 3.57382 7.16553 69.76625 1.000 106.10876 527 LYS B CA 1
ATOM 14142 C C . LYS B 1 494 ? 3.94020 8.16784 70.85549 1.000 110.71164 527 LYS B C 1
ATOM 14143 O O . LYS B 1 494 ? 4.93817 8.01513 71.56501 1.000 112.01875 527 LYS B O 1
ATOM 14162 N N . LEU B 1 495 ? 3.11925 9.20577 70.97949 1.000 113.39041 528 LEU B N 1
ATOM 14163 C CA . LEU B 1 495 ? 3.32607 10.22384 72.00286 1.000 118.22976 528 LEU B CA 1
ATOM 14164 C C . LEU B 1 495 ? 3.00270 9.66930 73.39003 1.000 123.32897 528 LEU B C 1
ATOM 14165 O O . LEU B 1 495 ? 2.01454 8.95798 73.58045 1.000 124.07525 528 LEU B O 1
#

Radius of gyration: 33.17 Å; Cα contacts (8 Å, |Δi|>4): 1365; chains: 2; bounding box: 74×70×97 Å

Nearest PDB structures (foldseek):
  7sj2-assembly1_A  TM=1.002E+00  e=7.769E-89  Danio rerio
  7sj2-assembly1_B  TM=9.637E-01  e=3.489E-81  Danio rerio
  7s6n-assembly1_A  TM=9.754E-01  e=3.333E-78  Danio rerio
  7s6n-assembly1_B  TM=9.380E-01  e=3.617E-77  Danio rerio
  7s05-assembly1_A  TM=9.360E-01  e=4.796E-65  Homo sapiens

Sequence (867 aa):
VLFDSYRDNVAGKSFQTRLCLPMPIDVVYTWVNGTDPKLIKEVTELKRSKDDNTASRFEDNEELRYSLRSIEKHAPWVRHIFIVTNGQIPSWLNLDNPRVSVVTHQDIFQNQTHLPTFSSPAIETHIHRIPGLSQKFIYLNDDVMFGKDVWPDDFYSHSKGQKVYLTWPADSLRYVNRLLNAQFGFTSRKVPAHMPHMIDRLIMQELQDTFPQEFDKTSSHRVRHSEDMQFAFSYFYFLMSAVQQLNISEVFDEIDTDHSGVLSDREIRTLATRIHELPLSLQDLTSLEQMLINCSKSLPSNLTHTQEAYYDPSMPPVTKGLVIHCKPITERIHKAFKDQNKYKFEIMGEEEIAFKMIRTNVSHVVGQLDDIRKNPRKFICLNDNIDHIHKDAGTVKAVLRDFYESMFPLPSQFELPRTELQEWRIYRVLFDSYRDNVAGKSFQTRLCLPMPIDVVYTWVNGTDPKLIKEVTELKRSNTASRFEDNEELRYSLRSIEKHAPWVRHIFIVTNGQIPSWLNLDNPRVSVVTHQDIFQNQTHLPTFSSPAIETHIHRIPGLSQKFIYLNDDVMFGKDVWPDDFYSHSKGQKVYLTWPADSLRYVNRLLNAQFGFTSRKVPAHMPHMIDRLIMQELQDTFPQEFDKTSSHRVRHSEDMQFAFSYFYFLMSAVQQLNISEVFDEIDTDHSGVLSDREIRTLATRIHELPLSLQDLTSLEQMLINCSKSLPSNLTHSPTQEAYYDPSMPPVTKGLVIHCKPITERIHKAFKDQNKYKFEIMGEEEIAFKMIRTNVSHVVGQLDDIRKNPRKFICLNDNIDHIHKDAGTVKAVLRDFYESMFPLPSQFELPREYRNRFLHMTELQEWRIYRDKL

Organism: Danio rerio (NCBI:txid7955)

Solvent-accessible surface area: 41996 Å² total; per-residue (Å²): 153,97,122,93,59,21,88,58,8,12,50,48,123,37,22,22,122,43,7,7,25,34,66,60,0,0,0,0,0,21,13,42,45,9,92,38,100,161,10,90,159,76,11,82,88,23,64,164,72,164,128,88,12,65,52,25,86,18,38,33,7,43,8,0,52,12,0,0,20,0,0,62,92,16,0,20,3,0,57,31,0,18,0,1,0,62,40,25,85,5,108,32,8,28,80,133,20,114,56,5,35,36,14,40,12,129,92,2,7,118,66,88,113,15,28,61,4,16,0,39,18,0,19,15,6,8,0,6,69,0,101,59,7,9,91,34,0,0,3,0,54,26,24,5,5,0,8,81,82,0,46,0,22,10,5,35,23,44,45,102,4,6,31,1,16,13,19,189,132,107,84,23,27,157,41,0,38,194,36,2,30,93,95,67,37,161,76,109,22,55,30,8,4,92,11,1,20,4,0,4,60,115,16,4,64,51,1,9,95,49,8,83,129,20,14,83,63,0,3,44,27,73,14,103,78,61,63,1,2,63,12,6,1,1,0,9,21,6,2,23,22,7,79,93,132,44,73,17,33,111,26,4,74,101,4,5,15,47,123,62,34,31,1,19,47,93,7,2,54,15,3,0,0,31,22,42,151,46,119,27,54,142,118,27,39,42,26,0,18,84,30,0,8,92,13,25,164,92,36,72,98,129,67,16,173,189,164,45,92,30,194,30,127,76,16,22,69,0,18,62,12,0,4,54,77,0,148,54,0,16,91,106,1,37,174,49,65,155,96,64,89,76,46,128,57,34,87,56,34,72,139,53,17,2,70,33,70,2,127,21,92,25,84,109,0,15,32,28,3,5,36,4,9,57,63,56,35,42,0,0,3,6,44,26,53,8,74,41,167,77,181,45,3,39,26,0,42,19,3,7,98,31,1,3,46,6,34,6,29,81,92,6,60,0,16,77,118,286,142,104,158,68,37,108,182,24,38,48,157,75,132,97,56,19,83,58,7,11,48,52,122,34,21,20,123,41,7,7,23,34,68,59,0,0,0,0,0,22,17,40,38,18,99,10,100,119,6,86,159,48,15,80,104,34,114,200,116,66,95,63,29,116,21,56,43,20,31,9,0,43,2,0,0,12,0,0,64,85,16,0,21,4,0,56,29,0,17,0,1,0,45,9,4,3,1,50,24,0,33,50,132,18,118,58,7,37,23,13,18,11,122,90,1,6,119,67,95,111,16,28,54,3,16,1,40,17,0,19,17,5,8,0,7,70,1,99,59,9,8,90,30,0,0,4,0,58,27,24,5,5,1,8,77,82,0,47,0,24,9,6,36,24,37,40,103,3,5,30,0,17,14,22,185,123,98,97,22,21,160,30,0,37,141,33,3,52,94,91,53,37,154,73,105,23,61,27,8,4,101,9,1,20,3,0,4,60,115,14,3,60,52,1,9,94,49,14,76,145,38,12,83,70,0,2,45,30,74,48,113,81,59,70,3,2,63,10,6,0,1,0,8,17,7,2,18,24,6,94,88,152,25,67,20,33,100,14,6,70,115,5,5,13,48,124,43,33,25,1,10,31,83,5,1,22,14,4,0,0,43,17,34,148,42,119,19,52,82,124,33,8,39,30,0,4,89,29,0,11,91,11,28,163,98,37,74,102,117,63,15,163,105,145,83,139,65,96,29,59,28,134,75,15,30,82,0,21,62,8,0,3,61,68,0,149,55,0,16,108,96,1,67,177,49,56,158,101,88,87,80,46,125,62,31,92,50,34,80,143,51,19,2,60,33,89,2,126,12,93,35,91,97,0,44,32,25,4,6,36,2,12,53,62,45,39,44,1,1,2,5,48,23,55,8,73,59,162,78,186,52,5,45,72,0,68,61,35,10,110,46,2,5,32,6,31,5,30,76,65,6,63,0,17,36,63,192,131,139,157,28,175,40,93,22,26,86,78,20,98,123,84,120,122,173,149,125,155,227

Secondary structure (DSSP, 8-state):
-HHHHHT-STT----HHHHB-----EEEEE---TT-HHHHHHHHHHHHH---S-GGGT---SHHHHHHHHHHHH-TT---EEEEESS---TTB-TTSTTEEEEEHHHH-S-GGG-S---HHHHHTTGGG-TT--SEEEEEETTEEESS---GGGTEETTTEEEEEEE---HHHHHHHHHHHHHH-----PEEPSS-EEEEHHHHHHHHHHSHHHHHHHHH-SS--TT---HHHHHHHHHHH-EE---HHHHHHHH-TT--SB--HHHHHHHHHHSSPSSPPHHHHHHHHHHHHHHHHHS-HHHH------SSTT----BHHHHHT-HHHHHHHHHHS-SEESS-EEEE-STTEEEEEE-S-HHHHHHHHHHHHHS--SEEEEEE---TTSTTHHHHHHHHHHHHHHH--SPPTTBPP--HHHHHHHH-/-HHHHHT-STT-S--HHHHB-----EEEEE---TT-HHHHHHHHHHHH---TTTT--SSHHHHHHHHHHHH-TT---EEEEESSB--TTB-TT-TTEEEEEHHHH-S-GGG-S---HHHHHTTGGG-TT--SEEEEEETTEEESS---GGGTEETTTEEEEEEE---HHHHHHHHHHHHHH------EE-SS-EEEEHHHHHHHHHHSHHHHHHHHH-SS--TT---HHHHHHHHHHH-EE---HHHHHHHH-TT--SB--HHHHHHHHHHHSPSSPPHHHHHHHHHHHHHHHHHS-HHHH---S----SSTT----BHHHHHT-HHHHHHHHHHS--EESS-EEEE-STTEEEEEE-S-HHHHHHHHHHHHHS--SEEEEEE---SSSTTHHHHHHHHHHHHHHH--SPPTTBPPTT---S-SBHHHHHHHHHHHH--